Protein AF-A0A934ICY8-F1 (afdb_monomer)

Foldseek 3Di:
DDDDDPVPVVVVVVVVVVVVVVVVVVPPPDPVPQLVLLVVLLVQLAQEAEQEEEAAQAPAFHGDFLRVVLSVLVVCLSLQWSVNAPLRYAYHYQAWQVRCCQQQHDFQLGGHCVRVRPNQELAHEYEYEYADEKEWDCPVQVHLAPQSTWIWAAGRHAHLNPRVVTTHTPNSNQRSLQSCSCVRHVNYAYEYEALYAHQQADQQRHHRDPPDDRSQRPPDFNPQPVDPGRYKYKYFAGNRDGFHDDPVSRGTLLSVQQSVVSQPCLCVVQRDVPQFRKQVSSQRSSQPRSQVVCVVVVSDGGGMDIHHDDTDTPGGTPDDPQDDQQVVVVVVLVVLVVLLVPPDLLALVSLVVSLVVLVVCSSVCRSNCSVVSSVSSNSNSSSVVSNVLAVVQLCVLLVCLVVLVLVVLLVDPSQNDPVVLNCVCSVVSHCPDLSNVCSNPVPDCSVPDDDDDDLLVQCVVLLVVLLVVLANVSLVVSCVPVVVSCVVCVPSSVVSLLVSLVSQLVPDDPLDRDPRNPVRPCNVVSVVVVVVVVVVQVVLVVQCVVLVVDPALQSLLCSLVVPVPHPCNVVSVVVLSVQLVVLLVLLVVDDDPVSLVVSLVSLVRSCVRCVVVDDPVSNVVSVVSNVVSVDDDLVNQLVVLVVVPLVSLVCSCVVCVPRPCVVVSVVRNLQVVLVVQLVPQDLQNLVSLVVSLVPPVVHPVSVVVSVVSLVVNLVVLLVVLVVCLVPDLPSSLVSLVVSCVSPCVPPVVSVVSSVVSNVVSVLVVVLVVQLVVCPLPLVSLVVCLVPCCPSNVPSSVVSVVSNVVVDDDFLFAKKKKKKAFDDPFDDDPDPPGHRIDIWMWGADPQKIWIDTPNWIAIFGADRQFWTKTWQVRIPVGDPWTKIWTWGDDPQKIKTKIATPGNGIMIMIIHGD

Nearest PDB structures (foldseek):
  4wne-assembly1_A  TM=1.625E-01  e=5.421E-01  Homo sapiens
  6xt4-assembly1_A  TM=1.999E-01  e=1.328E+00  synthetic construct
  7ep7-assembly1_A  TM=1.530E-01  e=7.418E-01  Mus musculus
  8f5p-assembly1_B  TM=1.877E-01  e=5.573E+00  Leishmania tarentolae

Organism: NCBI:txid2796142

Sequence (912 aa):
MTRSCTGHLLRRAVLLLVALCLAVPALVAPAFAEGSAIREAIAAGDKRYALLVGVGAYTHTPPVKFVKENLDAVERAMRDVLFVPEAHIRRISDPDAVDLLAAFGFESGAPGDFGGLDITQPDAELFVYFVGHGSRDLRAAGTSSAAESEGFLLARNSRPNALSQTAYSYDTLIANLDAFQKARFPEGRVVLFLESCFSGETNDGQSLSNTMGPMIAPPVGLDPPESSHDVITFAAAGADTPAYWDEERGQGLFTDALVKGITGRADAATGNSDGTVTLDEMASWLSVSVPARARALSKGNQRPQATAITDSPLFALYKAPAPEPNILIEFEVQDFRDRTEEVDRHDMAALRTLHEELVRFMDECGDACRPYLAELVTMRDELANKRRRCEAATTMVGRLLERNAYDRIAAFDEICAPAEIVRACVGDGTADSPACRCLADSTGAACGLPPEADCSADLAKAREAALSSGSLEPIAAYEAAARACVEADPAAVAAARADVCAAGEAALSGGTIPPGLAECPFAADAAAKADAEVAMAEACRASYADARAVDDPAPLARFIAESPTCPQRAEATAQRDQRIADAMAAADAVASDAERQQVRTELTALRQAFGTQLSEAALARIDDTLDGLDRVPCAVAAREAQRRGTAGLEDFVASRPECPEVREARASLDAARCTRDFDRIDATDTAGLFNFIDTHSDCSSGVWSAKARLEQLATQCLHEAGRVEDSDPRDAISRYRQCDSTFGFELSWVGKEATSSIDRLQRLSFCRDSLASLGNDKAALERFVQRSSGQCPAEALIARQRLANLTPPSPDGNYLGTRGYTDRGRKSPNRSCLSRYEFNVTVRNGVITFYSDNRSWRGDVGADGSISLSRSGISPPPNHETWINARIQNGQADGTLYNAYCGGGYFRLTRQ

Solvent-accessible surface area (backbone atoms only — not comparable to full-atom values): 48820 Å² total; per-residue (Å²): 133,83,85,89,76,72,67,63,58,57,53,48,51,51,52,49,51,52,52,51,63,68,54,54,72,72,76,76,70,63,80,80,66,48,52,50,55,57,54,51,49,46,57,53,4,71,40,29,33,36,40,40,37,28,30,26,74,38,76,59,38,81,63,47,81,43,37,66,50,38,49,55,48,49,52,46,43,40,32,62,58,50,37,27,42,71,90,38,50,38,78,46,74,46,39,37,48,66,53,49,29,50,25,44,22,84,48,71,58,39,47,38,50,56,72,71,64,86,70,82,47,47,63,21,40,41,38,36,38,40,35,36,53,26,26,51,48,41,72,84,52,75,43,80,49,41,57,75,26,62,45,28,42,46,26,19,66,20,37,81,93,42,39,95,80,27,29,45,50,45,68,38,47,53,38,6,52,35,42,40,36,62,72,51,15,66,72,32,46,39,40,38,39,33,50,26,14,38,28,40,39,41,66,84,73,41,51,49,36,100,85,46,71,88,60,74,29,50,92,37,45,70,59,75,67,94,60,97,52,77,53,36,37,37,32,28,16,25,26,57,18,47,36,45,69,37,80,92,77,48,29,37,41,48,54,57,39,48,44,44,29,70,73,42,46,7,14,62,76,60,39,88,59,78,37,44,32,32,48,64,20,43,47,51,31,40,58,48,50,27,33,50,51,29,49,76,68,71,73,53,67,30,46,47,42,70,47,72,95,67,91,43,79,70,47,73,44,87,71,66,82,66,58,76,83,47,70,68,57,52,50,51,53,48,52,53,49,54,49,65,71,65,53,58,78,35,39,60,66,62,44,49,52,52,42,53,50,52,53,48,46,60,60,71,51,28,64,69,39,56,80,47,39,48,58,53,51,49,52,50,50,50,37,50,48,47,48,51,55,27,54,53,32,27,54,51,43,33,59,32,44,80,66,70,36,46,74,56,57,78,68,44,89,62,51,41,51,60,70,65,43,54,49,47,21,53,70,67,71,41,61,85,36,57,40,25,37,18,49,46,34,76,82,44,62,44,74,59,75,84,86,70,98,37,70,63,56,57,49,45,50,22,35,49,49,12,52,75,66,55,24,55,61,42,43,56,50,45,55,70,72,42,49,75,53,44,73,73,40,55,63,62,55,53,47,42,53,48,49,36,40,51,49,50,60,69,66,49,78,84,62,63,79,53,90,51,43,75,86,31,83,57,72,76,54,42,70,64,53,57,65,53,52,54,55,52,54,52,54,42,54,52,54,50,55,59,23,68,71,47,102,49,55,52,50,42,35,48,48,57,71,75,36,82,87,35,82,61,35,61,58,52,49,52,50,52,52,49,55,52,50,52,39,51,54,47,57,77,64,53,86,46,74,68,53,44,55,51,37,49,53,50,48,52,49,46,48,65,40,39,51,92,79,51,53,72,67,60,51,50,53,54,50,54,49,62,60,48,71,77,50,85,51,58,72,58,54,50,53,53,14,56,75,57,38,67,67,26,32,53,52,43,48,72,76,42,71,85,36,82,62,37,62,57,42,48,52,53,48,52,51,56,50,42,50,56,61,50,73,68,45,57,96,81,40,62,67,53,40,53,51,46,45,71,75,38,71,90,37,66,69,45,36,50,52,38,51,55,50,50,53,52,53,50,51,51,43,52,52,61,19,57,73,31,42,87,85,37,38,68,60,17,38,52,39,26,51,52,40,24,75,74,37,19,86,86,38,58,66,50,29,52,53,26,51,54,51,36,57,52,36,52,52,50,51,52,39,52,54,56,56,64,74,42,75,84,43,62,72,54,36,55,53,42,35,73,71,27,46,84,84,28,48,69,56,23,50,55,38,51,56,56,51,59,77,74,59,85,84,77,77,62,45,50,25,47,31,40,36,26,38,76,44,92,38,76,83,59,98,56,97,70,74,49,70,64,47,75,36,61,31,41,31,52,94,46,33,36,39,34,55,52,98,92,26,42,39,36,34,42,34,46,98,83,20,42,33,46,32,45,42,90,34,30,44,77,59,66,98,45,62,35,40,38,43,35,39,48,53,98,58,30,26,62,29,42,27,41,26,76,57,43,35,42,28,40,36,35,36,38,54,109

Structure (mmCIF, N/CA/C/O backbone):
data_AF-A0A934ICY8-F1
#
_entry.id   AF-A0A934ICY8-F1
#
loop_
_atom_site.group_PDB
_atom_site.id
_atom_site.type_symbol
_atom_site.label_atom_id
_atom_site.label_alt_id
_atom_site.label_comp_id
_atom_site.label_asym_id
_atom_site.label_entity_id
_atom_site.label_seq_id
_atom_site.pdbx_PDB_ins_code
_atom_site.Cartn_x
_atom_site.Cartn_y
_atom_site.Cartn_z
_atom_site.occupancy
_atom_site.B_iso_or_equiv
_atom_site.auth_seq_id
_atom_site.auth_comp_id
_atom_site.auth_asym_id
_atom_site.auth_atom_id
_atom_site.pdbx_PDB_model_num
ATOM 1 N N . MET A 1 1 ? -39.624 70.995 18.277 1.00 38.62 1 MET A N 1
ATOM 2 C CA . MET A 1 1 ? -38.316 70.469 17.837 1.00 38.62 1 MET A CA 1
ATOM 3 C C . MET A 1 1 ? -37.765 69.565 18.937 1.00 38.62 1 MET A C 1
ATOM 5 O O . MET A 1 1 ? -37.665 70.026 20.063 1.00 38.62 1 MET A O 1
ATOM 9 N N . THR A 1 2 ? -37.569 68.276 18.599 1.00 42.69 2 THR A N 1
ATOM 10 C CA . THR A 1 2 ? -36.607 67.283 19.162 1.00 42.69 2 THR A CA 1
ATOM 11 C C . THR A 1 2 ? -36.465 67.218 20.698 1.00 42.69 2 THR A C 1
ATOM 13 O O . THR A 1 2 ? -35.825 68.084 21.276 1.00 42.69 2 THR A O 1
ATOM 16 N N . ARG A 1 3 ? -37.033 66.296 21.498 1.00 42.59 3 ARG A N 1
ATOM 17 C CA . ARG A 1 3 ? -37.168 64.813 21.494 1.00 42.59 3 ARG A CA 1
ATOM 18 C C . ARG A 1 3 ? -35.880 63.998 21.248 1.00 42.59 3 ARG A C 1
ATOM 20 O O . ARG A 1 3 ? -35.373 63.975 20.138 1.00 42.59 3 ARG A O 1
ATOM 27 N N . SER A 1 4 ? -35.545 63.201 22.276 1.00 49.62 4 SER A N 1
ATOM 28 C CA . SER A 1 4 ? -34.838 61.903 22.256 1.00 49.62 4 SER A CA 1
ATOM 29 C C . SER A 1 4 ? -33.302 61.895 22.173 1.00 49.62 4 SER A C 1
ATOM 31 O O . SER A 1 4 ? -32.746 61.712 21.099 1.00 49.62 4 SER A O 1
ATOM 33 N N . CYS A 1 5 ? -32.618 61.959 23.326 1.00 45.91 5 CYS A N 1
ATOM 34 C CA . CYS A 1 5 ? -31.196 61.569 23.433 1.00 45.91 5 CYS A CA 1
ATOM 35 C C . CYS A 1 5 ? -30.887 60.532 24.530 1.00 45.91 5 CYS A C 1
ATOM 37 O O . CYS A 1 5 ? -29.820 59.930 24.500 1.00 45.91 5 CYS A O 1
ATOM 39 N N . THR A 1 6 ? -31.794 60.244 25.468 1.00 50.25 6 THR A N 1
ATOM 40 C CA . THR A 1 6 ? -31.496 59.336 26.597 1.00 50.25 6 THR A CA 1
ATOM 41 C C . THR A 1 6 ? -31.953 57.887 26.388 1.00 50.25 6 THR A C 1
ATOM 43 O O . THR A 1 6 ? -31.378 56.978 26.977 1.00 50.25 6 THR A O 1
ATOM 46 N N . GLY A 1 7 ? -32.910 57.626 25.489 1.00 45.28 7 GLY A N 1
ATOM 47 C CA . GLY A 1 7 ? -33.402 56.266 25.208 1.00 45.28 7 GLY A CA 1
ATOM 48 C C . GLY A 1 7 ? -32.513 55.424 24.280 1.00 45.28 7 GLY A C 1
ATOM 49 O O . GLY A 1 7 ? -32.589 54.197 24.302 1.00 45.28 7 GLY A O 1
ATOM 50 N N . HIS A 1 8 ? -31.652 56.055 23.472 1.00 50.22 8 HIS A N 1
ATOM 51 C CA . HIS A 1 8 ? -30.818 55.342 22.493 1.00 50.22 8 HIS A CA 1
ATOM 52 C C . HIS A 1 8 ? -29.536 54.748 23.083 1.00 50.22 8 HIS A C 1
ATOM 54 O O . HIS A 1 8 ? -29.068 53.729 22.578 1.00 50.22 8 HIS A O 1
ATOM 60 N N . LEU A 1 9 ? -28.995 55.329 24.157 1.00 51.69 9 LEU A N 1
ATOM 61 C CA . LEU A 1 9 ? -27.790 54.813 24.814 1.00 51.69 9 LEU A CA 1
ATOM 62 C C . LEU A 1 9 ? -28.098 53.580 25.674 1.00 51.69 9 LEU A C 1
ATOM 64 O O . LEU A 1 9 ? -27.374 52.594 25.584 1.00 51.69 9 LEU A O 1
ATOM 68 N N . LEU A 1 10 ? -29.227 53.570 26.397 1.00 51.78 10 LEU A N 1
ATOM 69 C CA . LEU A 1 10 ? -29.644 52.397 27.176 1.00 51.78 10 LEU A CA 1
ATOM 70 C C . LEU A 1 10 ? -30.044 51.215 26.279 1.00 51.78 10 LEU A C 1
ATOM 72 O O . LEU A 1 10 ? -29.654 50.084 26.545 1.00 51.78 10 LEU A O 1
ATOM 76 N N . ARG A 1 11 ? -30.759 51.464 25.169 1.00 52.56 11 ARG A N 1
ATOM 77 C CA . ARG A 1 11 ? -31.098 50.400 24.206 1.00 52.56 11 ARG A CA 1
ATOM 78 C C . ARG A 1 11 ? -29.872 49.835 23.497 1.00 52.56 11 ARG A C 1
ATOM 80 O O . ARG A 1 11 ? -29.843 48.637 23.258 1.00 52.56 11 ARG A O 1
ATOM 87 N N . ARG A 1 12 ? -28.865 50.659 23.179 1.00 53.66 12 ARG A N 1
ATOM 88 C CA . ARG A 1 12 ? -27.611 50.173 22.582 1.00 53.66 12 ARG A CA 1
ATOM 89 C C . ARG A 1 12 ? -26.762 49.386 23.574 1.00 53.66 12 ARG A C 1
ATOM 91 O O . ARG A 1 12 ? -26.210 48.378 23.168 1.00 53.66 12 ARG A O 1
ATOM 98 N N . ALA A 1 13 ? -26.718 49.781 24.847 1.00 56.25 13 ALA A N 1
ATOM 99 C CA . ALA A 1 13 ? -26.017 49.023 25.884 1.00 56.25 13 ALA A CA 1
ATOM 100 C C . ALA A 1 13 ? -26.684 47.665 26.160 1.00 56.25 13 ALA A C 1
ATOM 102 O O . ALA A 1 13 ? -25.990 46.660 26.242 1.00 56.25 13 ALA A O 1
ATOM 103 N N . VAL A 1 14 ? -28.021 47.612 26.212 1.00 62.66 14 VAL A N 1
ATOM 104 C CA . VAL A 1 14 ? -28.770 46.355 26.394 1.00 62.66 14 VAL A CA 1
ATOM 105 C C . VAL A 1 14 ? -28.688 45.463 25.150 1.00 62.66 14 VAL A C 1
ATOM 107 O O . VAL A 1 14 ? -28.516 44.262 25.293 1.00 62.66 14 VAL A O 1
ATOM 110 N N . LEU A 1 15 ? -28.727 46.018 23.932 1.00 51.34 15 LEU A N 1
ATOM 111 C CA . LEU A 1 15 ? -28.523 45.236 22.701 1.00 51.34 15 LEU A CA 1
ATOM 112 C C . LEU A 1 15 ? -27.081 44.731 22.550 1.00 51.34 15 LEU A C 1
ATOM 114 O O . LEU A 1 15 ? -26.899 43.631 22.048 1.00 51.34 15 LEU A O 1
ATOM 118 N N . LEU A 1 16 ? -26.073 45.484 23.008 1.00 51.31 16 LEU A N 1
ATOM 119 C CA . LEU A 1 16 ? -24.684 45.012 23.057 1.00 51.31 16 LEU A CA 1
ATOM 120 C C . LEU A 1 16 ? -24.485 43.938 24.127 1.00 51.31 16 LEU A C 1
ATOM 122 O O . LEU A 1 16 ? -23.812 42.964 23.838 1.00 51.31 16 LEU A O 1
ATOM 126 N N . LEU A 1 17 ? -25.101 44.057 25.307 1.00 51.12 17 LEU A N 1
ATOM 127 C CA . LEU A 1 17 ? -25.058 43.024 26.353 1.00 51.12 17 LEU A CA 1
ATOM 128 C C . LEU A 1 17 ? -25.814 41.751 25.952 1.00 51.12 17 LEU A C 1
ATOM 130 O O . LEU A 1 17 ? -25.319 40.661 26.196 1.00 51.12 17 LEU A O 1
ATOM 134 N N . VAL A 1 18 ? -26.961 41.867 25.275 1.00 54.06 18 VAL A N 1
ATOM 135 C CA . VAL A 1 18 ? -27.705 40.711 24.743 1.00 54.06 18 VAL A CA 1
ATOM 136 C C . VAL A 1 18 ? -26.972 40.078 23.555 1.00 54.06 18 VAL A C 1
ATOM 138 O O . VAL A 1 18 ? -26.934 38.858 23.462 1.00 54.06 18 VAL A O 1
ATOM 141 N N . ALA A 1 19 ? -26.320 40.863 22.689 1.00 51.03 19 ALA A N 1
ATOM 142 C CA . ALA A 1 19 ? -25.467 40.328 21.624 1.00 51.03 19 ALA A CA 1
ATOM 143 C C . ALA A 1 19 ? -24.170 39.694 22.163 1.00 51.03 19 ALA A C 1
ATOM 145 O O . ALA A 1 19 ? -23.712 38.706 21.600 1.00 51.03 19 ALA A O 1
ATOM 146 N N . LEU A 1 20 ? -23.610 40.201 23.271 1.00 45.12 20 LEU A N 1
ATOM 147 C CA . LEU A 1 20 ? -22.466 39.583 23.949 1.00 45.12 20 LEU A CA 1
ATOM 148 C C . LEU A 1 20 ? -22.885 38.289 24.666 1.00 45.12 20 LEU A C 1
ATOM 150 O O . LEU A 1 20 ? -22.199 37.286 24.543 1.00 45.12 20 LEU A O 1
ATOM 154 N N . CYS A 1 21 ? -24.044 38.261 25.333 1.00 46.66 21 CYS A N 1
ATOM 155 C CA . CYS A 1 21 ? -24.572 37.055 25.985 1.00 46.66 21 CYS A CA 1
ATOM 156 C C . CYS A 1 21 ? -25.079 35.987 25.001 1.00 46.66 21 CYS A C 1
ATOM 158 O O . CYS A 1 21 ? -25.092 34.816 25.360 1.00 46.66 21 CYS A O 1
ATOM 160 N N . LEU A 1 22 ? -25.457 36.353 23.769 1.00 43.06 22 LEU A N 1
ATOM 161 C CA . LEU A 1 22 ? -25.790 35.402 22.695 1.00 43.06 22 LEU A CA 1
ATOM 162 C C . LEU A 1 22 ? -24.564 34.943 21.885 1.00 43.06 22 LEU A C 1
ATOM 164 O O . LEU A 1 22 ? -24.664 33.958 21.161 1.00 43.06 22 LEU A O 1
ATOM 168 N N . ALA A 1 23 ? -23.416 35.617 22.014 1.00 38.25 23 ALA A N 1
ATOM 169 C CA . ALA A 1 23 ? -22.154 35.214 21.386 1.00 38.25 23 ALA A CA 1
ATOM 170 C C . ALA A 1 23 ? -21.269 34.338 22.297 1.00 38.25 23 ALA A C 1
ATOM 172 O O . ALA A 1 23 ? -20.353 33.681 21.811 1.00 38.25 23 ALA A O 1
ATOM 173 N N . VAL A 1 24 ? -21.541 34.294 23.606 1.00 40.00 24 VAL A N 1
ATOM 174 C CA . VAL A 1 24 ? -20.780 33.483 24.575 1.00 40.00 24 VAL A CA 1
ATOM 175 C C . VAL A 1 24 ? -21.120 31.975 24.570 1.00 40.00 24 VAL A C 1
ATOM 177 O O . VAL A 1 24 ? -20.202 31.201 24.835 1.00 40.00 24 VAL A O 1
ATOM 180 N N . PRO A 1 25 ? -22.317 31.475 24.179 1.00 41.16 25 PRO A N 1
ATOM 181 C CA . PRO A 1 25 ? -22.531 30.027 24.080 1.00 41.16 25 PRO A CA 1
ATOM 182 C C . PRO A 1 25 ? -21.801 29.383 22.889 1.00 41.16 25 PRO A C 1
ATOM 184 O O . PRO A 1 25 ? -21.705 28.164 22.829 1.00 41.16 25 PRO A O 1
ATOM 187 N N . ALA A 1 26 ? -21.267 30.172 21.949 1.00 37.59 26 ALA A N 1
ATOM 188 C CA . ALA A 1 26 ? -20.565 29.660 20.769 1.00 37.59 26 ALA A CA 1
ATOM 189 C C . ALA A 1 26 ? -19.061 29.400 20.998 1.00 37.59 26 ALA A C 1
ATOM 191 O O . ALA A 1 26 ? -18.393 28.884 20.111 1.00 37.59 26 ALA A O 1
ATOM 192 N N . LEU A 1 27 ? -18.519 29.754 22.170 1.00 37.69 27 LEU A N 1
ATOM 193 C CA . LEU A 1 27 ? -17.089 29.614 22.493 1.00 37.69 27 LEU A CA 1
ATOM 194 C C . LEU A 1 27 ? -16.804 28.588 23.605 1.00 37.69 27 LEU A C 1
ATOM 196 O O . LEU A 1 27 ? -15.655 28.438 24.006 1.00 37.69 27 LEU A O 1
ATOM 200 N N . VAL A 1 28 ? -17.824 27.860 24.079 1.00 38.56 28 VAL A N 1
ATOM 201 C CA . VAL A 1 28 ? -17.691 26.782 25.088 1.00 38.56 28 VAL A CA 1
ATOM 202 C C . VAL A 1 28 ? -18.173 25.424 24.543 1.00 38.56 28 VAL A C 1
ATOM 204 O O . VAL A 1 28 ? -18.399 24.483 25.292 1.00 38.56 28 VAL A O 1
ATOM 207 N N . ALA A 1 29 ? -18.287 25.280 23.222 1.00 37.34 29 ALA A N 1
ATOM 208 C CA . ALA A 1 29 ? -18.522 23.988 22.583 1.00 37.34 29 ALA A CA 1
ATOM 209 C C . ALA A 1 29 ? -17.369 23.636 21.628 1.00 37.34 29 ALA A C 1
ATOM 211 O O . ALA A 1 29 ? -17.471 23.894 20.431 1.00 37.34 29 ALA A O 1
ATOM 212 N N . PRO A 1 30 ? -16.272 23.056 22.148 1.00 37.38 30 PRO A N 1
ATOM 213 C CA . PRO A 1 30 ? -15.570 22.046 21.358 1.00 37.38 30 PRO A CA 1
ATOM 214 C C . PRO A 1 30 ? -15.477 20.678 22.055 1.00 37.38 30 PRO A C 1
ATOM 216 O O . PRO A 1 30 ? -15.416 19.669 21.374 1.00 37.38 30 PRO A O 1
ATOM 219 N N . ALA A 1 31 ? -15.589 20.582 23.384 1.00 37.59 31 ALA A N 1
ATOM 220 C CA . ALA A 1 31 ? -15.279 19.320 24.074 1.00 37.59 31 ALA A CA 1
ATOM 221 C C . ALA A 1 31 ? -16.357 18.216 23.955 1.00 37.59 31 ALA A C 1
ATOM 223 O O . ALA A 1 31 ? -16.038 17.038 24.063 1.00 37.59 31 ALA A O 1
ATOM 224 N N . PHE A 1 32 ? -17.629 18.562 23.716 1.00 33.75 32 PHE A N 1
ATOM 225 C CA . PHE A 1 32 ? -18.714 17.569 23.598 1.00 33.75 32 PHE A CA 1
ATOM 226 C C . PHE A 1 32 ? -18.999 17.116 22.155 1.00 33.75 32 PHE A C 1
ATOM 228 O O . PHE A 1 32 ? -19.770 16.180 21.965 1.00 33.75 32 PHE A O 1
ATOM 235 N N . ALA A 1 33 ? -18.406 17.768 21.147 1.00 36.12 33 ALA A N 1
ATOM 236 C CA . ALA A 1 33 ? -18.651 17.471 19.730 1.00 36.12 33 ALA A CA 1
ATOM 237 C C . ALA A 1 33 ? -17.657 16.457 19.131 1.00 36.12 33 ALA A C 1
ATOM 239 O O . ALA A 1 33 ? -17.919 15.895 18.076 1.00 36.12 33 ALA A O 1
ATOM 240 N N . GLU A 1 34 ? -16.521 16.208 19.784 1.00 45.19 34 GLU A N 1
ATOM 241 C CA . GLU A 1 34 ? -15.444 15.376 19.222 1.00 45.19 34 GLU A CA 1
ATOM 242 C C . GLU A 1 34 ? -15.638 13.878 19.539 1.00 45.19 34 GLU A C 1
ATOM 244 O O . GLU A 1 34 ? -15.454 13.026 18.672 1.00 45.19 34 GLU A O 1
ATOM 249 N N . GLY A 1 35 ? -16.183 13.533 20.714 1.00 44.06 35 GLY A N 1
ATOM 250 C CA . GLY A 1 35 ? -16.542 12.149 21.069 1.00 44.06 35 GLY A CA 1
ATOM 251 C C . GLY A 1 35 ? -17.702 11.534 20.259 1.00 44.06 35 GLY A C 1
ATOM 252 O O . GLY A 1 35 ? -18.007 10.352 20.428 1.00 44.06 35 GLY A O 1
ATOM 253 N N . SER A 1 36 ? -18.393 12.296 19.399 1.00 56.75 36 SER A N 1
ATOM 254 C CA . SER A 1 36 ? -19.397 11.753 18.466 1.00 56.75 36 SER A CA 1
ATOM 255 C C . SER A 1 36 ? -18.787 11.297 17.137 1.00 56.75 36 SER A C 1
ATOM 257 O O . SER A 1 36 ? -19.282 10.339 16.552 1.00 56.75 36 SER A O 1
ATOM 259 N N . ALA A 1 37 ? -17.681 11.901 16.693 1.00 63.66 37 ALA A N 1
ATOM 260 C CA . ALA A 1 37 ? -17.119 11.650 15.365 1.00 63.66 37 ALA A CA 1
ATOM 261 C C . ALA A 1 37 ? -16.435 10.270 15.244 1.00 63.66 37 ALA A C 1
ATOM 263 O O . ALA A 1 37 ? -16.554 9.616 14.209 1.00 63.66 37 ALA A O 1
ATOM 264 N N . ILE A 1 38 ? -15.781 9.777 16.308 1.00 65.75 38 ILE A N 1
ATOM 265 C CA . ILE A 1 38 ? -15.234 8.401 16.345 1.00 65.75 38 ILE A CA 1
ATOM 266 C C . ILE A 1 38 ? -16.354 7.376 16.320 1.00 65.75 38 ILE A C 1
ATOM 268 O O . ILE A 1 38 ? -16.305 6.435 15.535 1.00 65.75 38 ILE A O 1
ATOM 272 N N . ARG A 1 39 ? -17.376 7.562 17.161 1.00 70.06 39 ARG A N 1
ATOM 273 C CA . ARG A 1 39 ? -18.530 6.661 17.199 1.00 70.06 39 ARG A CA 1
ATOM 274 C C . ARG A 1 39 ? -19.221 6.581 15.848 1.00 70.06 39 ARG A C 1
ATOM 276 O O . ARG A 1 39 ? -19.562 5.487 15.424 1.00 70.06 39 ARG A O 1
ATOM 283 N N . GLU A 1 40 ? -19.373 7.703 15.153 1.00 74.75 40 GLU A N 1
ATOM 284 C CA . GLU A 1 40 ? -19.910 7.732 13.792 1.00 74.75 40 GLU A CA 1
ATOM 285 C C . GLU A 1 40 ? -18.998 7.014 12.787 1.00 74.75 40 GLU A C 1
ATOM 287 O O . GLU A 1 40 ? -19.497 6.254 11.960 1.00 74.75 40 GLU A O 1
ATOM 292 N N . ALA A 1 41 ? -17.675 7.184 12.875 1.00 75.00 41 ALA A N 1
ATOM 293 C CA . ALA A 1 41 ? -16.722 6.504 11.995 1.00 75.00 41 ALA A CA 1
ATOM 294 C C . ALA A 1 41 ? -16.698 4.980 12.207 1.00 75.00 41 ALA A C 1
ATOM 296 O O . ALA A 1 41 ? -16.718 4.226 11.233 1.00 75.00 41 ALA A O 1
ATOM 297 N N . ILE A 1 42 ? -16.708 4.529 13.465 1.00 78.19 42 ILE A N 1
ATOM 298 C CA . ILE A 1 42 ? -16.805 3.111 13.827 1.00 78.19 42 ILE A CA 1
ATOM 299 C C . ILE A 1 42 ? -18.164 2.550 13.406 1.00 78.19 42 ILE A C 1
ATOM 301 O O . ILE A 1 42 ? -18.217 1.511 12.761 1.00 78.19 42 ILE A O 1
ATOM 305 N N . ALA A 1 43 ? -19.261 3.242 13.723 1.00 83.62 43 ALA A N 1
ATOM 306 C CA . ALA A 1 43 ? -20.602 2.798 13.357 1.00 83.62 43 ALA A CA 1
ATOM 307 C C . ALA A 1 43 ? -20.777 2.720 11.836 1.00 83.62 43 ALA A C 1
ATOM 309 O O . ALA A 1 43 ? -21.474 1.831 11.357 1.00 83.62 43 ALA A O 1
ATOM 310 N N . ALA A 1 44 ? -20.139 3.615 11.073 1.00 84.94 44 ALA A N 1
ATOM 311 C CA . ALA A 1 44 ? -20.063 3.514 9.620 1.00 84.94 44 ALA A CA 1
ATOM 312 C C . ALA A 1 44 ? -19.244 2.287 9.189 1.00 84.94 44 ALA A C 1
ATOM 314 O O . ALA A 1 44 ? -19.688 1.548 8.316 1.00 84.94 44 ALA A O 1
ATOM 315 N N . GLY A 1 45 ? -18.095 2.040 9.827 1.00 88.56 45 GLY A N 1
ATOM 316 C CA . GLY A 1 45 ? -17.282 0.833 9.651 1.00 88.56 45 GLY A CA 1
ATOM 317 C C . GLY A 1 45 ? -18.064 -0.464 9.863 1.00 88.56 45 GLY A C 1
ATOM 318 O O . GLY A 1 45 ? -18.024 -1.354 9.015 1.00 88.56 45 GLY A O 1
ATOM 319 N N . ASP A 1 46 ? -18.875 -0.532 10.919 1.00 89.06 46 ASP A N 1
ATOM 320 C CA . ASP A 1 46 ? -19.689 -1.700 11.273 1.00 89.06 46 ASP A CA 1
ATOM 321 C C . ASP A 1 46 ? -20.732 -2.064 10.195 1.00 89.06 46 ASP A C 1
ATOM 323 O O . ASP A 1 46 ? -21.224 -3.192 10.179 1.00 89.06 46 ASP A O 1
ATOM 327 N N . LYS A 1 47 ? -21.067 -1.152 9.268 1.00 91.75 47 LYS A N 1
ATOM 328 C CA . LYS A 1 47 ? -21.966 -1.422 8.124 1.00 91.75 47 LYS A CA 1
ATOM 329 C C . LYS A 1 47 ? -21.235 -1.828 6.847 1.00 91.75 47 LYS A C 1
ATOM 331 O O . LYS A 1 47 ? -21.876 -2.133 5.839 1.00 91.75 47 LYS A O 1
ATOM 336 N N . ARG A 1 48 ? -19.905 -1.797 6.858 1.00 94.06 48 ARG A N 1
ATOM 337 C CA . ARG A 1 48 ? -19.069 -2.085 5.695 1.00 94.06 48 ARG A CA 1
ATOM 338 C C . ARG A 1 48 ? -18.641 -3.542 5.691 1.00 94.06 48 ARG A C 1
ATOM 340 O O . ARG A 1 48 ? -18.380 -4.140 6.734 1.00 94.06 48 ARG A O 1
ATOM 347 N N . TYR A 1 49 ? -18.535 -4.086 4.489 1.00 96.44 49 TYR A N 1
ATOM 348 C CA . TYR A 1 49 ? -18.102 -5.448 4.212 1.00 96.44 49 TYR A CA 1
ATOM 349 C C . TYR A 1 49 ? -17.102 -5.436 3.064 1.00 96.44 49 TYR A C 1
ATOM 351 O O . TYR A 1 49 ? -17.206 -4.606 2.163 1.00 96.44 49 TYR A O 1
ATOM 359 N N . ALA A 1 50 ? -16.144 -6.362 3.075 1.00 97.75 50 ALA A N 1
ATOM 360 C CA . ALA A 1 50 ? -15.153 -6.470 2.013 1.00 97.75 50 ALA A CA 1
ATOM 361 C C . ALA A 1 50 ? -14.991 -7.914 1.524 1.00 97.75 50 ALA A C 1
ATOM 363 O O . ALA A 1 50 ? -14.719 -8.818 2.311 1.00 97.75 50 ALA A O 1
ATOM 364 N N . LEU A 1 51 ? -15.098 -8.126 0.213 1.00 98.25 51 LEU A N 1
ATOM 365 C CA . LEU A 1 51 ? -14.745 -9.375 -0.458 1.00 98.25 51 LEU A CA 1
ATOM 366 C C . LEU A 1 51 ? -13.490 -9.153 -1.306 1.00 98.25 51 LEU A C 1
ATOM 368 O O . LEU A 1 51 ? -13.527 -8.465 -2.325 1.00 98.25 51 LEU A O 1
ATOM 372 N N . LEU A 1 52 ? -12.375 -9.738 -0.881 1.00 98.44 52 LEU A N 1
ATOM 373 C CA . LEU A 1 52 ? -11.064 -9.590 -1.504 1.00 98.44 52 LEU A CA 1
ATOM 374 C C . LEU A 1 52 ? -10.694 -10.888 -2.230 1.00 98.44 52 LEU A C 1
ATOM 376 O O . LEU A 1 52 ? -10.466 -11.925 -1.606 1.00 98.44 52 LEU A O 1
ATOM 380 N N . VAL A 1 53 ? -10.620 -10.844 -3.553 1.00 98.31 53 VAL A N 1
ATOM 381 C CA . VAL A 1 53 ? -10.328 -11.998 -4.406 1.00 98.31 53 VAL A CA 1
ATOM 382 C C . VAL A 1 53 ? -9.004 -11.772 -5.117 1.00 98.31 53 VAL A C 1
ATOM 384 O O . VAL A 1 53 ? -8.828 -10.775 -5.813 1.00 98.31 53 VAL A O 1
ATOM 387 N N . GLY A 1 54 ? -8.061 -12.699 -4.966 1.00 97.56 54 GLY A N 1
ATOM 388 C CA . GLY A 1 54 ? -6.789 -12.628 -5.678 1.00 97.56 54 GLY A CA 1
ATOM 389 C C . GLY A 1 54 ? -6.431 -13.935 -6.351 1.00 97.56 54 GLY A C 1
ATOM 390 O O . GLY A 1 54 ? -6.458 -14.988 -5.721 1.00 97.56 54 GLY A O 1
ATOM 391 N N . VAL A 1 55 ? -6.054 -13.857 -7.624 1.00 96.88 55 VAL A N 1
ATOM 392 C CA . VAL A 1 55 ? -5.642 -15.008 -8.429 1.00 96.88 55 VAL A CA 1
ATOM 393 C C . VAL A 1 55 ? -4.248 -14.730 -8.992 1.00 96.88 55 VAL A C 1
ATOM 395 O O . VAL A 1 55 ? -4.076 -13.873 -9.862 1.00 96.88 55 VAL A O 1
ATOM 398 N N . GLY A 1 56 ? -3.244 -15.452 -8.496 1.00 93.31 56 GLY A N 1
ATOM 399 C CA . GLY A 1 56 ? -1.838 -15.327 -8.886 1.00 93.31 56 GLY A CA 1
ATOM 400 C C . GLY A 1 56 ? -1.215 -16.612 -9.428 1.00 93.31 56 GLY A C 1
ATOM 401 O O . GLY A 1 56 ? -0.395 -16.548 -10.345 1.00 93.31 56 GLY A O 1
ATOM 402 N N . ALA A 1 57 ? -1.613 -17.780 -8.920 1.00 93.25 57 ALA A N 1
ATOM 403 C CA . ALA A 1 57 ? -1.005 -19.077 -9.224 1.00 93.25 57 ALA A CA 1
ATOM 404 C C . ALA A 1 57 ? -1.722 -19.839 -10.357 1.00 93.25 57 ALA A C 1
ATOM 406 O O . ALA A 1 57 ? -2.181 -20.974 -10.176 1.00 93.25 57 ALA A O 1
ATOM 407 N N . TYR A 1 58 ? -1.810 -19.220 -11.536 1.00 92.25 58 TYR A N 1
ATOM 408 C CA . TYR A 1 58 ? -2.479 -19.790 -12.709 1.00 92.25 58 TYR A CA 1
ATOM 409 C C . TYR A 1 58 ? -1.820 -21.074 -13.226 1.00 92.25 58 TYR A C 1
ATOM 411 O O . TYR A 1 58 ? -0.600 -21.223 -13.244 1.00 92.25 58 TYR A O 1
ATOM 419 N N . THR A 1 59 ? -2.649 -21.995 -13.716 1.00 92.25 59 THR A N 1
ATOM 420 C CA . THR A 1 59 ? -2.208 -23.288 -14.275 1.00 92.25 59 THR A CA 1
ATOM 421 C C . THR A 1 59 ? -1.990 -23.263 -15.790 1.00 92.25 59 THR A C 1
ATOM 423 O O . THR A 1 59 ? -1.302 -24.129 -16.334 1.00 92.25 59 THR A O 1
ATOM 426 N N . HIS A 1 60 ? -2.576 -22.286 -16.487 1.00 87.50 60 HIS A N 1
ATOM 427 C CA . HIS A 1 60 ? -2.591 -22.214 -17.953 1.00 87.50 60 HIS A CA 1
ATOM 428 C C . HIS A 1 60 ? -2.174 -20.843 -18.515 1.00 87.50 60 HIS A C 1
ATOM 430 O O . HIS A 1 60 ? -2.168 -20.666 -19.733 1.00 87.50 60 HIS A O 1
ATOM 436 N N . THR A 1 61 ? -1.796 -19.898 -17.652 1.00 82.75 61 THR A N 1
ATOM 437 C CA . THR A 1 61 ? -1.279 -18.564 -18.001 1.00 82.75 61 THR A CA 1
ATOM 438 C C . THR A 1 61 ? -0.084 -18.218 -17.112 1.00 82.75 61 THR A C 1
ATOM 440 O O . THR A 1 61 ? 0.102 -18.859 -16.075 1.00 82.75 61 THR A O 1
ATOM 443 N N . PRO A 1 62 ? 0.742 -17.220 -17.475 1.00 84.69 62 PRO A N 1
ATOM 444 C CA . PRO A 1 62 ? 1.796 -16.733 -16.591 1.00 84.69 62 PRO A CA 1
ATOM 445 C C . PRO A 1 62 ? 1.241 -16.279 -15.228 1.00 84.69 62 PRO A C 1
ATOM 447 O O . PRO A 1 62 ? 0.138 -15.724 -15.186 1.00 84.69 62 PRO A O 1
ATOM 450 N N . PRO A 1 63 ? 1.976 -16.485 -14.121 1.00 86.44 63 PRO A N 1
ATOM 451 C CA . PRO A 1 63 ? 1.538 -16.056 -12.798 1.00 86.44 63 PRO A CA 1
ATOM 452 C C . PRO A 1 63 ? 1.507 -14.527 -12.675 1.00 86.44 63 PRO A C 1
ATOM 454 O O . PRO A 1 63 ? 2.294 -13.830 -13.318 1.00 86.44 63 PRO A O 1
ATOM 457 N N . VAL A 1 64 ? 0.628 -14.011 -11.815 1.00 85.62 64 VAL A N 1
ATOM 458 C CA . VAL A 1 64 ? 0.574 -12.578 -11.480 1.00 85.62 64 VAL A CA 1
ATOM 459 C C . VAL A 1 64 ? 1.430 -12.320 -10.243 1.00 85.62 64 VAL A C 1
A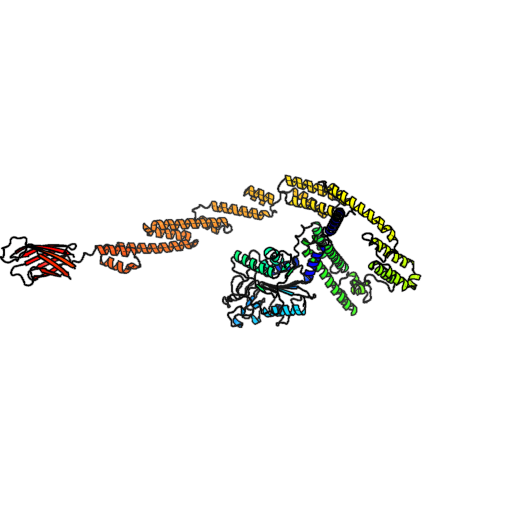TOM 461 O O . VAL A 1 64 ? 1.266 -12.977 -9.214 1.00 85.62 64 VAL A O 1
ATOM 464 N N . LYS A 1 65 ? 2.371 -11.375 -10.347 1.00 86.12 65 LYS A N 1
ATOM 465 C CA . LYS A 1 65 ? 3.215 -10.948 -9.223 1.00 86.12 65 LYS A CA 1
ATOM 466 C C . LYS A 1 65 ? 2.407 -10.086 -8.250 1.00 86.12 65 LYS A C 1
ATOM 468 O O . LYS A 1 65 ? 1.455 -9.423 -8.642 1.00 86.12 65 LYS A O 1
ATOM 473 N N . PHE A 1 66 ? 2.836 -10.057 -6.994 1.00 91.88 66 PHE A N 1
ATOM 474 C CA . PHE A 1 66 ? 2.333 -9.150 -5.960 1.00 91.88 66 PHE A CA 1
ATOM 475 C C . PHE A 1 66 ? 0.859 -9.315 -5.557 1.00 91.88 66 PHE A C 1
ATOM 477 O O . PHE A 1 66 ? 0.311 -8.456 -4.875 1.00 91.88 66 PHE A O 1
ATOM 484 N N . VAL A 1 67 ? 0.171 -10.390 -5.964 1.00 94.12 67 VAL A N 1
ATOM 485 C CA . VAL A 1 67 ? -1.249 -10.608 -5.616 1.00 94.12 67 VAL A CA 1
ATOM 486 C C . VAL A 1 67 ? -1.468 -10.562 -4.105 1.00 94.12 67 VAL A C 1
ATOM 488 O O . VAL A 1 67 ? -2.396 -9.908 -3.636 1.00 94.12 67 VAL A O 1
ATOM 491 N N . LYS A 1 68 ? -0.588 -11.214 -3.338 1.00 95.50 68 LYS A N 1
ATOM 492 C CA . LYS A 1 68 ? -0.667 -11.217 -1.878 1.00 95.50 68 LYS A CA 1
ATOM 493 C C . LYS A 1 68 ? -0.489 -9.806 -1.319 1.00 95.50 68 LYS A C 1
ATOM 495 O O . LYS A 1 68 ? -1.292 -9.386 -0.502 1.00 95.50 68 LYS A O 1
ATOM 500 N N . GLU A 1 69 ? 0.526 -9.087 -1.775 1.00 94.69 69 GLU A N 1
ATOM 501 C CA . GLU A 1 69 ? 0.888 -7.746 -1.322 1.00 94.69 69 GLU A CA 1
ATOM 502 C C . GLU A 1 69 ? -0.216 -6.725 -1.626 1.00 94.69 69 GLU A C 1
ATOM 504 O O . GLU A 1 69 ? -0.530 -5.887 -0.784 1.00 94.69 69 GLU A O 1
ATOM 509 N N . ASN A 1 70 ? -0.851 -6.834 -2.796 1.00 95.44 70 ASN A N 1
ATOM 510 C CA . ASN A 1 70 ? -2.007 -6.022 -3.164 1.00 95.44 70 ASN A CA 1
ATOM 511 C C . ASN A 1 70 ? -3.212 -6.305 -2.256 1.00 95.44 70 ASN A C 1
ATOM 513 O O . ASN A 1 70 ? -3.801 -5.367 -1.721 1.00 95.44 70 ASN A O 1
ATOM 517 N N . LEU A 1 71 ? -3.544 -7.586 -2.035 1.00 97.19 71 LEU A N 1
ATOM 518 C CA . LEU A 1 71 ? -4.601 -7.975 -1.096 1.00 97.19 71 LEU A CA 1
ATOM 519 C C . LEU A 1 71 ? -4.308 -7.442 0.312 1.00 97.19 71 LEU A C 1
ATOM 521 O O . LEU A 1 71 ? -5.171 -6.807 0.902 1.00 97.19 71 LEU A O 1
ATOM 525 N N . ASP A 1 72 ? -3.083 -7.615 0.816 1.00 95.94 72 ASP A N 1
ATOM 526 C CA . ASP A 1 72 ? -2.673 -7.149 2.146 1.00 95.94 72 ASP A CA 1
ATOM 527 C C . ASP A 1 72 ? -2.730 -5.614 2.270 1.00 95.94 72 ASP A C 1
ATOM 529 O O . ASP A 1 72 ? -2.968 -5.079 3.352 1.00 95.94 72 ASP A O 1
ATOM 533 N N . ALA A 1 73 ? -2.468 -4.873 1.190 1.00 93.88 73 ALA A N 1
ATOM 534 C CA . ALA A 1 73 ? -2.549 -3.414 1.184 1.00 93.88 73 ALA A CA 1
ATOM 535 C C . ALA A 1 73 ? -4.003 -2.920 1.225 1.00 93.88 73 ALA A C 1
ATOM 537 O O . ALA A 1 73 ? -4.315 -2.015 2.000 1.00 93.88 73 ALA A O 1
ATOM 538 N N . VAL A 1 74 ? -4.893 -3.532 0.438 1.00 96.25 74 VAL A N 1
ATOM 539 C CA . VAL A 1 74 ? -6.324 -3.193 0.433 1.00 96.25 74 VAL A CA 1
ATOM 540 C C . VAL A 1 74 ? -6.993 -3.631 1.729 1.00 96.25 74 VAL A C 1
ATOM 542 O O . VAL A 1 74 ? -7.724 -2.846 2.317 1.00 96.25 74 VAL A O 1
ATOM 545 N N . GLU A 1 75 ? -6.701 -4.833 2.221 1.00 95.88 75 GLU A N 1
ATOM 546 C CA . GLU A 1 75 ? -7.218 -5.352 3.491 1.00 95.88 75 GLU A CA 1
ATOM 547 C C . GLU A 1 75 ? -6.873 -4.421 4.661 1.00 95.88 75 GLU A C 1
ATOM 549 O O . GLU A 1 75 ? -7.752 -4.048 5.437 1.00 95.88 75 GLU A O 1
ATOM 554 N N . ARG A 1 76 ? -5.618 -3.953 4.725 1.00 89.94 76 ARG A N 1
ATOM 555 C CA . ARG A 1 76 ? -5.195 -2.929 5.692 1.00 89.94 76 ARG A CA 1
ATOM 556 C C . ARG A 1 76 ? -5.945 -1.617 5.514 1.00 89.94 76 ARG A C 1
ATOM 558 O O . ARG A 1 76 ? -6.393 -1.056 6.497 1.00 89.94 76 ARG A O 1
ATOM 565 N N . ALA A 1 77 ? -6.126 -1.126 4.289 1.00 90.56 77 ALA A N 1
ATOM 566 C CA . ALA A 1 77 ? -6.876 0.111 4.071 1.00 90.56 77 ALA A CA 1
ATOM 567 C C . ALA A 1 77 ? -8.348 -0.014 4.515 1.00 90.56 77 ALA A C 1
ATOM 569 O O . ALA A 1 77 ? -8.879 0.896 5.148 1.00 90.56 77 ALA A O 1
ATOM 570 N N . MET A 1 78 ? -8.992 -1.151 4.234 1.00 92.81 78 MET A N 1
ATOM 571 C CA . MET A 1 78 ? -10.365 -1.430 4.666 1.00 92.81 78 MET A CA 1
ATOM 572 C C . MET A 1 78 ? -10.467 -1.447 6.195 1.00 92.81 78 MET A C 1
ATOM 574 O O . MET A 1 78 ? -11.318 -0.765 6.761 1.00 92.81 78 MET A O 1
ATOM 578 N N . ARG A 1 79 ? -9.571 -2.163 6.876 1.00 89.38 79 ARG A N 1
ATOM 579 C CA . ARG A 1 79 ? -9.592 -2.272 8.339 1.00 89.38 79 ARG A CA 1
ATOM 580 C C . ARG A 1 79 ? -9.143 -0.985 9.037 1.00 89.38 79 ARG A C 1
ATOM 582 O O . ARG A 1 79 ? -9.828 -0.496 9.924 1.00 89.38 79 ARG A O 1
ATOM 589 N N . ASP A 1 80 ? -8.013 -0.420 8.629 1.00 83.88 80 ASP A N 1
ATOM 590 C CA . ASP A 1 80 ? -7.319 0.622 9.394 1.00 83.88 80 ASP A CA 1
ATOM 591 C C . ASP A 1 80 ? -7.833 2.036 9.072 1.00 83.88 80 ASP A C 1
ATOM 593 O O . ASP A 1 80 ? -7.683 2.944 9.886 1.00 83.88 80 ASP A O 1
ATOM 597 N N . VAL A 1 81 ? -8.428 2.242 7.888 1.00 84.50 81 VAL A N 1
ATOM 598 C CA . VAL A 1 81 ? -8.925 3.561 7.444 1.00 84.50 81 VAL A CA 1
ATOM 599 C C . VAL A 1 81 ? -10.444 3.601 7.375 1.00 84.50 81 VAL A C 1
ATOM 601 O O . VAL A 1 81 ? -11.053 4.589 7.779 1.00 84.50 81 VAL A O 1
ATOM 604 N N . LEU A 1 82 ? -11.063 2.543 6.846 1.00 88.31 82 LEU A N 1
ATOM 605 C CA . LEU A 1 82 ? -12.519 2.457 6.724 1.00 88.31 82 LEU A CA 1
ATOM 606 C C . LEU A 1 82 ? -13.176 1.722 7.898 1.00 88.31 82 LEU A C 1
ATOM 608 O O . LEU A 1 82 ? -14.402 1.605 7.900 1.00 88.31 82 LEU A O 1
ATOM 612 N N . PHE A 1 83 ? -12.392 1.267 8.882 1.00 87.81 83 PHE A N 1
ATOM 613 C CA . PHE A 1 83 ? -12.860 0.579 10.090 1.00 87.81 83 PHE A CA 1
ATOM 614 C C . PHE A 1 83 ? -13.772 -0.617 9.792 1.00 87.81 83 PHE A C 1
ATOM 616 O O . PHE A 1 83 ? -14.692 -0.896 10.553 1.00 87.81 83 PHE A O 1
ATOM 623 N N . VAL A 1 84 ? -13.539 -1.310 8.670 1.00 91.31 84 VAL A N 1
ATOM 624 C CA . VAL A 1 84 ? -14.276 -2.531 8.320 1.00 91.31 84 VAL A CA 1
ATOM 625 C C . VAL A 1 84 ? -13.913 -3.620 9.337 1.00 91.31 84 VAL A C 1
ATOM 627 O O . VAL A 1 84 ? -12.731 -3.975 9.414 1.00 91.31 84 VAL A O 1
ATOM 630 N N . PRO A 1 85 ? -14.885 -4.182 10.083 1.00 89.56 85 PRO A N 1
ATOM 631 C CA . PRO A 1 85 ? -14.627 -5.256 11.032 1.00 89.56 85 PRO A CA 1
ATOM 632 C C . PRO A 1 85 ? -13.963 -6.451 10.358 1.00 89.56 85 PRO A C 1
ATOM 634 O O . PRO A 1 85 ? -14.378 -6.860 9.273 1.00 89.56 85 PRO A O 1
ATOM 637 N N . GLU A 1 86 ? -12.997 -7.094 11.015 1.00 86.31 86 GLU A N 1
ATOM 638 C CA . GLU A 1 86 ? -12.311 -8.265 10.439 1.00 86.31 86 GLU A CA 1
ATOM 639 C C . GLU A 1 86 ? -13.308 -9.384 10.088 1.00 86.31 86 GLU A C 1
ATOM 641 O O . GLU A 1 86 ? -13.220 -10.032 9.044 1.00 86.31 86 GLU A O 1
ATOM 646 N N . ALA A 1 87 ? -14.348 -9.549 10.911 1.00 86.38 87 ALA A N 1
ATOM 647 C CA . ALA A 1 87 ? -15.426 -10.502 10.663 1.00 86.38 87 ALA A CA 1
ATOM 648 C C . ALA A 1 87 ? -16.206 -10.227 9.361 1.00 86.38 87 ALA A C 1
ATOM 650 O O . ALA A 1 87 ? -16.818 -11.158 8.829 1.00 86.38 87 ALA A O 1
ATOM 651 N N . HIS A 1 88 ? -16.175 -8.992 8.854 1.00 94.56 88 HIS A N 1
ATOM 652 C CA . HIS A 1 88 ? -16.832 -8.538 7.626 1.00 94.56 88 HIS A CA 1
ATOM 653 C C . HIS A 1 88 ? -15.901 -8.556 6.404 1.00 94.56 88 HIS A C 1
ATOM 655 O O . HIS A 1 88 ? -16.337 -8.231 5.298 1.00 94.56 88 HIS A O 1
ATOM 661 N N . ILE A 1 89 ? -14.640 -8.961 6.577 1.00 95.75 89 ILE A N 1
ATOM 662 C CA . ILE A 1 89 ? -13.683 -9.142 5.489 1.00 95.75 89 ILE A CA 1
ATOM 663 C C . ILE A 1 89 ? -13.609 -10.634 5.137 1.00 95.75 89 ILE A C 1
ATOM 665 O O . ILE A 1 89 ? -13.433 -11.508 5.991 1.00 95.75 89 ILE A O 1
ATOM 669 N N . ARG A 1 90 ? -13.764 -10.957 3.853 1.00 96.94 90 ARG A N 1
ATOM 670 C CA . ARG A 1 90 ? -13.564 -12.305 3.309 1.00 96.94 90 ARG A CA 1
ATOM 671 C C . ARG A 1 90 ? -12.512 -12.262 2.225 1.00 96.94 90 ARG A C 1
ATOM 673 O O . ARG A 1 90 ? -12.573 -11.432 1.325 1.00 96.94 90 ARG A O 1
ATOM 680 N N . ARG A 1 91 ? -11.557 -13.186 2.309 1.00 96.88 91 ARG A N 1
ATOM 681 C CA . ARG A 1 91 ? -10.451 -13.307 1.363 1.00 96.88 91 ARG A CA 1
ATOM 682 C C . ARG A 1 91 ? -10.505 -14.651 0.654 1.00 96.88 91 ARG A C 1
ATOM 684 O O . ARG A 1 91 ? -10.509 -15.691 1.306 1.00 96.88 91 ARG A O 1
ATOM 691 N N . ILE A 1 92 ? -10.486 -14.628 -0.675 1.00 97.25 92 ILE A N 1
ATOM 692 C CA . ILE A 1 92 ? -10.450 -15.821 -1.526 1.00 97.25 92 ILE A CA 1
ATOM 693 C C . ILE A 1 92 ? -9.149 -15.782 -2.332 1.00 97.25 92 ILE A C 1
ATOM 695 O O . ILE A 1 92 ? -8.913 -14.851 -3.102 1.00 97.25 92 ILE A O 1
ATOM 699 N N . SER A 1 93 ? -8.276 -16.771 -2.122 1.00 96.38 93 SER A N 1
ATOM 700 C CA . SER A 1 93 ? -6.944 -16.827 -2.745 1.00 96.38 93 SER A CA 1
ATOM 701 C C . SER A 1 93 ? -6.851 -17.977 -3.741 1.00 96.38 93 SER A C 1
ATOM 703 O O . SER A 1 93 ? -7.168 -19.113 -3.403 1.00 96.38 93 SER A O 1
ATOM 705 N N . ASP A 1 94 ? -6.395 -17.666 -4.952 1.00 96.69 94 ASP A N 1
ATOM 706 C CA . ASP A 1 94 ? -6.280 -18.575 -6.094 1.00 96.69 94 ASP A CA 1
ATOM 707 C C . ASP A 1 94 ? -7.532 -19.440 -6.371 1.00 96.69 94 ASP A C 1
ATOM 709 O O . ASP A 1 94 ? -7.378 -20.645 -6.610 1.00 96.69 94 ASP A O 1
ATOM 713 N N . PRO A 1 95 ? -8.758 -18.864 -6.373 1.00 97.00 95 PRO A N 1
ATOM 714 C CA . PRO A 1 95 ? -9.971 -19.612 -6.690 1.00 97.00 95 PRO A CA 1
ATOM 715 C C . PRO A 1 95 ? -9.906 -20.222 -8.088 1.00 97.00 95 PRO A C 1
ATOM 717 O O . PRO A 1 95 ? -9.442 -19.592 -9.049 1.00 97.00 95 PRO A O 1
ATOM 720 N N . ASP A 1 96 ? -10.399 -21.447 -8.214 1.00 96.19 96 ASP A N 1
ATOM 721 C CA . ASP A 1 96 ? -10.707 -22.030 -9.509 1.00 96.19 96 ASP A CA 1
ATOM 722 C C . ASP A 1 96 ? -12.068 -21.528 -10.040 1.00 96.19 96 ASP A C 1
ATOM 724 O O . ASP A 1 96 ? -12.756 -20.724 -9.409 1.00 96.19 96 ASP A O 1
ATOM 728 N N . ALA A 1 97 ? -12.436 -21.919 -11.261 1.00 93.50 97 ALA A N 1
ATOM 729 C CA . ALA A 1 97 ? -13.673 -21.448 -11.879 1.00 93.50 97 ALA A CA 1
ATOM 730 C C . ALA A 1 97 ? -14.929 -21.838 -11.078 1.00 93.50 97 ALA A C 1
ATOM 732 O O . ALA A 1 97 ? -15.895 -21.081 -11.070 1.00 93.50 97 ALA A O 1
ATOM 733 N N . VAL A 1 98 ? -14.925 -22.989 -10.398 1.00 94.38 98 VAL A N 1
ATOM 734 C CA . VAL A 1 98 ? -16.045 -23.437 -9.560 1.00 94.38 98 VAL A CA 1
ATOM 735 C C . VAL A 1 98 ? -16.119 -22.599 -8.290 1.00 94.38 98 VAL A C 1
ATOM 737 O O . VAL A 1 98 ? -17.216 -22.209 -7.901 1.00 94.38 98 VAL A O 1
ATOM 740 N N . ASP A 1 99 ? -14.976 -22.264 -7.691 1.00 95.81 99 ASP A N 1
ATOM 741 C CA . ASP A 1 99 ? -14.919 -21.377 -6.527 1.00 95.81 99 ASP A CA 1
ATOM 742 C C . ASP A 1 99 ? -15.485 -19.982 -6.853 1.00 95.81 99 ASP A C 1
ATOM 744 O O . ASP A 1 99 ? -16.286 -19.443 -6.088 1.00 95.81 99 ASP A O 1
ATOM 748 N N . LEU A 1 100 ? -15.131 -19.407 -8.014 1.00 95.75 100 LEU A N 1
ATOM 749 C CA . LEU A 1 100 ? -15.693 -18.122 -8.462 1.00 95.75 100 LEU A CA 1
ATOM 750 C C . LEU A 1 100 ? -17.204 -18.204 -8.714 1.00 95.75 100 LEU A C 1
ATOM 752 O O . LEU A 1 100 ? -17.927 -17.282 -8.343 1.00 95.75 100 LEU A O 1
ATOM 756 N N . LEU A 1 101 ? -17.689 -19.302 -9.305 1.00 94.56 101 LEU A N 1
ATOM 757 C CA . LEU A 1 101 ? -19.123 -19.535 -9.514 1.00 94.56 101 LEU A CA 1
ATOM 758 C C . LEU A 1 101 ? -19.877 -19.709 -8.187 1.00 94.56 101 LEU A C 1
ATOM 760 O O . LEU A 1 101 ? -21.000 -19.232 -8.059 1.00 94.56 101 LEU A O 1
ATOM 764 N N . ALA A 1 102 ? -19.277 -20.359 -7.188 1.00 95.31 102 ALA A N 1
ATOM 765 C CA . ALA A 1 102 ? -19.872 -20.487 -5.859 1.00 95.31 102 ALA A CA 1
ATOM 766 C C . ALA A 1 102 ? -19.966 -19.124 -5.152 1.00 95.31 102 ALA A C 1
ATOM 768 O O . ALA A 1 102 ? -21.024 -18.776 -4.621 1.00 95.31 102 ALA A O 1
ATOM 769 N N . ALA A 1 103 ? -18.891 -18.331 -5.217 1.00 96.06 103 ALA A N 1
ATOM 770 C CA . ALA A 1 103 ? -18.830 -17.016 -4.593 1.00 96.06 103 ALA A CA 1
ATOM 771 C C . ALA A 1 103 ? -19.763 -16.003 -5.273 1.00 96.06 103 ALA A C 1
ATOM 773 O O . ALA A 1 103 ? -20.539 -15.330 -4.604 1.00 96.06 103 ALA A O 1
ATOM 774 N N . PHE A 1 104 ? -19.720 -15.887 -6.600 1.00 96.75 104 PHE A N 1
ATOM 775 C CA . PHE A 1 104 ? -20.432 -14.824 -7.315 1.00 96.75 104 PHE A CA 1
ATOM 776 C C . PHE A 1 104 ? -21.747 -15.270 -7.964 1.00 96.75 104 PHE A C 1
ATOM 778 O O . PHE A 1 104 ? -22.594 -14.422 -8.237 1.00 96.75 104 PHE A O 1
ATOM 785 N N . GLY A 1 105 ? -21.972 -16.569 -8.156 1.00 94.56 105 GLY A N 1
ATOM 786 C CA . GLY A 1 105 ? -23.188 -17.130 -8.752 1.00 94.56 105 GLY A CA 1
ATOM 787 C C . GLY A 1 105 ? -22.951 -17.775 -10.119 1.00 94.56 105 GLY A C 1
ATOM 788 O O . GLY A 1 105 ? -21.993 -17.463 -10.817 1.00 94.56 105 GLY A O 1
ATOM 789 N N . PHE A 1 106 ? -23.832 -18.701 -10.506 1.00 87.75 106 PHE A N 1
ATOM 790 C CA . PHE A 1 106 ? -23.680 -19.493 -11.737 1.00 87.75 106 PHE A CA 1
ATOM 791 C C . PHE A 1 106 ? -24.283 -18.831 -12.975 1.00 87.75 106 PHE A C 1
ATOM 793 O O . PHE A 1 106 ? -23.764 -18.983 -14.078 1.00 87.75 106 PHE A O 1
ATOM 800 N N . GLU A 1 107 ? -25.405 -18.142 -12.793 1.00 91.12 107 GLU A N 1
ATOM 801 C CA . GLU A 1 107 ? -26.183 -17.528 -13.863 1.00 91.12 107 GLU A CA 1
ATOM 802 C C . GLU A 1 107 ? -26.341 -16.034 -13.572 1.00 91.12 107 GLU A C 1
ATOM 804 O O . GLU A 1 107 ? -26.294 -15.607 -12.417 1.00 91.12 107 GLU A O 1
ATOM 809 N N . SER A 1 108 ? -26.523 -15.234 -14.622 1.00 90.12 108 SER A N 1
ATOM 810 C CA . SER A 1 108 ? -26.762 -13.795 -14.494 1.00 90.12 108 SER A CA 1
ATOM 811 C C . SER A 1 108 ? -28.075 -13.524 -13.748 1.00 90.12 108 SER A C 1
ATOM 813 O O . SER A 1 108 ? -29.120 -14.082 -14.086 1.00 90.12 108 SER A O 1
ATOM 815 N N . GLY A 1 109 ? -28.016 -12.679 -12.718 1.00 89.50 109 GLY A N 1
ATOM 816 C CA . GLY A 1 109 ? -29.122 -12.391 -11.804 1.00 89.50 109 GLY A CA 1
ATOM 817 C C . GLY A 1 109 ? -29.349 -13.453 -10.718 1.00 89.50 109 GLY A C 1
ATOM 818 O O . GLY A 1 109 ? -30.299 -13.324 -9.946 1.00 89.50 109 GLY A O 1
ATOM 819 N N . ALA A 1 110 ? -28.502 -14.485 -10.634 1.00 93.31 110 ALA A N 1
ATOM 820 C CA . ALA A 1 110 ? -28.574 -15.551 -9.635 1.00 93.31 110 ALA A CA 1
ATOM 821 C C . ALA A 1 110 ? -27.333 -15.508 -8.717 1.00 93.31 110 ALA A C 1
ATOM 823 O O . ALA A 1 110 ? -26.384 -16.268 -8.936 1.00 93.31 110 ALA A O 1
ATOM 824 N N . PRO A 1 111 ? -27.317 -14.614 -7.707 1.00 93.31 111 PRO A N 1
ATOM 825 C CA . PRO A 1 111 ? -26.148 -14.378 -6.863 1.00 93.31 111 PRO A CA 1
ATOM 826 C C . PRO A 1 111 ? -25.690 -15.618 -6.083 1.00 93.31 111 PRO A C 1
ATOM 828 O O . PRO A 1 111 ? -26.512 -16.400 -5.601 1.00 93.31 111 PRO A O 1
ATOM 831 N N . GLY A 1 112 ? -24.368 -15.758 -5.941 1.00 93.94 112 GLY A N 1
ATOM 832 C CA . GLY A 1 112 ? -23.711 -16.771 -5.109 1.00 93.94 112 GLY A CA 1
ATOM 833 C C . GLY A 1 112 ? -23.727 -16.440 -3.611 1.00 93.94 112 GLY A C 1
ATOM 834 O O . GLY A 1 112 ? -24.548 -15.652 -3.137 1.00 93.94 112 GLY A O 1
ATOM 835 N N . ASP A 1 113 ? -22.817 -17.055 -2.851 1.00 93.62 113 ASP A N 1
ATOM 836 C CA . ASP A 1 113 ? -22.716 -16.867 -1.393 1.00 93.62 113 ASP A CA 1
ATOM 837 C C . ASP A 1 113 ? -21.782 -15.721 -0.955 1.00 93.62 113 ASP A C 1
ATOM 839 O O . ASP A 1 113 ? -21.680 -15.431 0.239 1.00 93.62 113 ASP A O 1
ATOM 843 N N . PHE A 1 114 ? -21.095 -15.083 -1.906 1.00 94.31 114 PHE A N 1
ATOM 844 C CA . PHE A 1 114 ? -20.110 -14.015 -1.716 1.00 94.31 114 PHE A CA 1
ATOM 845 C C . PHE A 1 114 ? -19.046 -14.342 -0.660 1.00 94.31 114 PHE A C 1
ATOM 847 O O . PHE A 1 114 ? -18.658 -13.491 0.140 1.00 94.31 114 PHE A O 1
ATOM 854 N N . GLY A 1 115 ? -18.566 -15.590 -0.645 1.00 91.25 115 GLY A N 1
ATOM 855 C CA . GLY A 1 115 ? -17.565 -16.051 0.320 1.00 91.25 115 GLY A CA 1
ATOM 856 C C . GLY A 1 115 ? -18.129 -16.238 1.731 1.00 91.25 115 GLY A C 1
ATOM 857 O O . GLY A 1 115 ? -17.378 -16.188 2.708 1.00 91.25 115 GLY A O 1
ATOM 858 N N . GLY A 1 116 ? -19.449 -16.408 1.852 1.00 91.81 116 GLY A N 1
ATOM 859 C CA . GLY A 1 116 ? -20.147 -16.565 3.126 1.00 91.81 116 GLY A CA 1
ATOM 860 C C . GLY A 1 116 ? -20.216 -15.274 3.944 1.00 91.81 116 GLY A C 1
ATOM 861 O O . GLY A 1 116 ? -20.164 -15.329 5.176 1.00 91.81 116 GLY A O 1
ATOM 862 N N . LEU A 1 117 ? -20.271 -14.112 3.284 1.00 92.88 117 LEU A N 1
ATOM 863 C CA . LEU A 1 117 ? -20.515 -12.834 3.956 1.00 92.88 117 LEU A CA 1
ATOM 864 C C . LEU A 1 117 ? -21.945 -12.800 4.518 1.00 92.88 117 LEU A C 1
ATOM 866 O O . LEU A 1 117 ? -22.921 -12.883 3.773 1.00 92.88 117 LEU A O 1
ATOM 870 N N . ASP A 1 118 ? -22.061 -12.647 5.838 1.00 88.56 118 ASP A N 1
ATOM 871 C CA . ASP A 1 118 ? -23.345 -12.520 6.535 1.00 88.56 118 ASP A CA 1
ATOM 872 C C . ASP A 1 118 ? -23.721 -11.039 6.670 1.00 88.56 118 ASP A C 1
ATOM 874 O O . ASP A 1 118 ? -23.446 -10.386 7.678 1.00 88.56 118 ASP A O 1
ATOM 878 N N . ILE A 1 119 ? -24.271 -10.480 5.590 1.00 92.44 119 ILE A N 1
ATOM 879 C CA . ILE A 1 119 ? -24.705 -9.081 5.553 1.00 92.44 119 ILE A CA 1
ATOM 880 C C . ILE A 1 119 ? -26.105 -8.982 6.153 1.00 92.44 119 ILE A C 1
ATOM 882 O O . ILE A 1 119 ? -27.076 -9.477 5.577 1.00 92.44 119 ILE A O 1
ATOM 886 N N . THR A 1 120 ? -26.199 -8.323 7.307 1.00 83.56 120 THR A N 1
ATOM 887 C CA . THR A 1 120 ? -27.445 -8.205 8.080 1.00 83.56 120 THR A CA 1
ATOM 888 C C . THR A 1 120 ? -28.053 -6.805 8.055 1.00 83.56 120 THR A C 1
ATOM 890 O O . THR A 1 120 ? -29.198 -6.638 8.472 1.00 83.56 120 THR A O 1
ATOM 893 N N . GLN A 1 121 ? -27.300 -5.792 7.616 1.00 88.62 121 GLN A N 1
ATOM 894 C CA . GLN A 1 121 ? -27.739 -4.394 7.633 1.00 88.62 121 GLN A CA 1
ATOM 895 C C . GLN A 1 121 ? -28.351 -3.987 6.283 1.00 88.62 121 GLN A C 1
ATOM 897 O O . GLN A 1 121 ? -27.734 -4.245 5.249 1.00 88.62 121 GLN A O 1
ATOM 902 N N . PRO A 1 122 ? -29.539 -3.351 6.257 1.00 90.19 122 PRO A N 1
ATOM 903 C CA . PRO A 1 122 ? -30.212 -2.984 5.010 1.00 90.19 122 PRO A CA 1
ATOM 904 C C . PRO A 1 122 ? -29.490 -1.879 4.225 1.00 90.19 122 PRO A C 1
ATOM 906 O O . PRO A 1 122 ? -29.642 -1.820 3.007 1.00 90.19 122 PRO A O 1
ATOM 909 N N . ASP A 1 123 ? -28.699 -1.047 4.904 1.00 91.88 123 ASP A N 1
ATOM 910 C CA . ASP A 1 123 ? -27.921 0.080 4.378 1.00 91.88 123 ASP A CA 1
ATOM 911 C C . ASP A 1 123 ? -26.411 -0.231 4.272 1.00 91.88 123 ASP A C 1
ATOM 913 O O . ASP A 1 123 ? -25.575 0.669 4.328 1.00 91.88 123 ASP A O 1
ATOM 917 N N . ALA A 1 124 ? -26.047 -1.513 4.136 1.00 93.69 124 ALA A N 1
ATOM 918 C CA . ALA A 1 124 ? -24.654 -1.958 4.102 1.00 93.69 124 ALA A CA 1
ATOM 919 C C . ALA A 1 124 ? -23.862 -1.470 2.872 1.00 93.69 124 ALA A C 1
ATOM 921 O O . ALA A 1 124 ? -24.396 -1.292 1.774 1.00 93.69 124 ALA A O 1
ATOM 922 N N . GLU A 1 125 ? -22.544 -1.345 3.027 1.00 93.19 125 GLU A N 1
ATOM 923 C CA . GLU A 1 125 ? -21.624 -1.042 1.926 1.00 93.19 125 GLU A CA 1
ATOM 924 C C . GLU A 1 125 ? -20.730 -2.251 1.646 1.00 93.19 125 GLU A C 1
ATOM 926 O O . GLU A 1 125 ? -19.930 -2.650 2.493 1.00 93.19 125 GLU A O 1
ATOM 931 N N . LEU A 1 126 ? -20.842 -2.834 0.453 1.00 95.62 126 LEU A N 1
ATOM 932 C CA . LEU A 1 126 ? -20.009 -3.959 0.039 1.00 95.62 126 LEU A CA 1
ATOM 933 C C . LEU A 1 126 ? -18.884 -3.488 -0.885 1.00 95.62 126 LEU A C 1
ATOM 935 O O . LEU A 1 126 ? -19.122 -3.084 -2.023 1.00 95.62 126 LEU A O 1
ATOM 939 N N . PHE A 1 127 ? -17.647 -3.610 -0.417 1.00 96.81 127 PHE A N 1
ATOM 940 C CA . PHE A 1 127 ? -16.444 -3.417 -1.215 1.00 96.81 127 PHE A CA 1
ATOM 941 C C . PHE A 1 127 ? -15.989 -4.752 -1.796 1.00 96.81 127 PHE A C 1
ATOM 943 O O . PHE A 1 127 ? -15.711 -5.700 -1.067 1.00 96.81 127 PHE A O 1
ATOM 950 N N . VAL A 1 128 ? -15.872 -4.842 -3.112 1.00 97.81 128 VAL A N 1
ATOM 951 C CA . VAL A 1 128 ? -15.318 -6.018 -3.783 1.00 97.81 128 VAL A CA 1
ATOM 952 C C . VAL A 1 128 ? -14.012 -5.610 -4.434 1.00 97.81 128 VAL A C 1
ATOM 954 O O . VAL A 1 128 ? -13.982 -4.670 -5.219 1.00 97.81 128 VAL A O 1
ATOM 957 N N . TYR A 1 129 ? -12.925 -6.299 -4.114 1.00 98.12 129 TYR A N 1
ATOM 958 C CA . TYR A 1 129 ? -11.627 -6.076 -4.739 1.00 98.12 129 TYR A CA 1
ATOM 959 C C . TYR A 1 129 ? -11.183 -7.354 -5.434 1.00 98.12 129 TYR A C 1
ATOM 961 O O . TYR A 1 129 ? -11.093 -8.403 -4.800 1.00 98.12 129 TYR A O 1
ATOM 969 N N . PHE A 1 130 ? -10.894 -7.268 -6.728 1.00 97.25 130 PHE A N 1
ATOM 970 C CA . PHE A 1 130 ? -10.350 -8.373 -7.505 1.00 97.25 130 PHE A CA 1
ATOM 971 C C . PHE A 1 130 ? -8.972 -7.998 -8.048 1.00 97.25 130 PHE A C 1
ATOM 973 O O . PHE A 1 130 ? -8.825 -6.961 -8.696 1.00 97.25 130 PHE A O 1
ATOM 980 N N . VAL A 1 131 ? -7.980 -8.862 -7.835 1.00 95.56 131 VAL A N 1
ATOM 981 C CA . VAL A 1 131 ? -6.644 -8.741 -8.430 1.00 95.56 131 VAL A CA 1
ATOM 982 C C . VAL A 1 131 ? -6.258 -10.016 -9.175 1.00 95.56 131 VAL A C 1
ATOM 984 O O . VAL A 1 131 ? -6.276 -11.119 -8.625 1.00 95.56 131 VAL A O 1
ATOM 987 N N . GLY A 1 132 ? -5.896 -9.876 -10.447 1.00 92.38 132 GLY A N 1
ATOM 988 C CA . GLY A 1 132 ? -5.602 -11.016 -11.308 1.00 92.38 132 GLY A CA 1
ATOM 989 C C . GLY A 1 132 ? -5.569 -10.660 -12.791 1.00 92.38 132 GLY A C 1
ATOM 990 O O . GLY A 1 132 ? -5.475 -9.496 -13.177 1.00 92.38 132 GLY A O 1
ATOM 991 N N . HIS A 1 133 ? -5.634 -11.684 -13.636 1.00 88.25 133 HIS A N 1
ATOM 992 C CA . HIS A 1 133 ? -5.754 -11.534 -15.078 1.00 88.25 133 HIS A CA 1
ATOM 993 C C . HIS A 1 133 ? -7.215 -11.328 -15.458 1.00 88.25 133 HIS A C 1
ATOM 995 O O . HIS A 1 133 ? -8.100 -12.062 -15.015 1.00 88.25 133 HIS A O 1
ATOM 1001 N N . GLY A 1 134 ? -7.441 -10.378 -16.357 1.00 85.38 134 GLY A N 1
ATOM 1002 C CA . GLY A 1 134 ? -8.657 -10.284 -17.147 1.00 85.38 134 GLY A CA 1
ATOM 1003 C C . GLY A 1 134 ? -8.356 -10.610 -18.610 1.00 85.38 134 GLY A C 1
ATOM 1004 O O . GLY A 1 134 ? -7.205 -10.638 -19.054 1.00 85.38 134 GLY A O 1
ATOM 1005 N N . SER A 1 135 ? -9.389 -10.888 -19.391 1.00 81.94 135 SER A N 1
ATOM 1006 C CA . SER A 1 135 ? -9.265 -11.008 -20.843 1.00 81.94 135 SER A CA 1
ATOM 1007 C C . SER A 1 135 ? -10.613 -10.801 -21.522 1.00 81.94 135 SER A C 1
ATOM 1009 O O . SER A 1 135 ? -11.643 -10.721 -20.858 1.00 81.94 135 SER A O 1
ATOM 1011 N N . ARG A 1 136 ? -10.612 -10.717 -22.852 1.00 75.88 136 ARG A N 1
ATOM 1012 C CA . ARG A 1 136 ? -11.818 -10.627 -23.680 1.00 75.88 136 ARG A CA 1
ATOM 1013 C C . ARG A 1 136 ? -11.812 -11.729 -24.726 1.00 75.88 136 ARG A C 1
ATOM 1015 O O . ARG A 1 136 ? -10.778 -12.005 -25.340 1.00 75.88 136 ARG A O 1
ATOM 1022 N N . ASP A 1 137 ? -12.970 -12.336 -24.969 1.00 69.00 137 ASP A N 1
ATOM 1023 C CA . ASP A 1 137 ? -13.119 -13.368 -26.000 1.00 69.00 137 ASP A CA 1
ATOM 1024 C C . ASP A 1 137 ? -13.477 -12.750 -27.366 1.00 69.00 137 ASP A C 1
ATOM 1026 O O . ASP A 1 137 ? -14.593 -12.868 -27.875 1.00 69.00 137 ASP A O 1
ATOM 1030 N N . LEU A 1 138 ? -12.499 -12.078 -27.989 1.00 63.72 138 LEU A N 1
ATOM 1031 C CA . LEU A 1 138 ? -12.662 -11.448 -29.312 1.00 63.72 138 LEU A CA 1
ATOM 1032 C C . LEU A 1 138 ? -13.024 -12.465 -30.417 1.00 63.72 138 LEU A C 1
ATOM 1034 O O . LEU A 1 138 ? -13.630 -12.108 -31.428 1.00 63.72 138 LEU A O 1
ATOM 1038 N N . ARG A 1 139 ? -12.663 -13.749 -30.248 1.00 58.25 139 ARG A N 1
ATOM 1039 C CA . ARG A 1 139 ? -12.968 -14.803 -31.231 1.00 58.25 139 ARG A CA 1
ATOM 1040 C C . ARG A 1 139 ? -14.413 -15.270 -31.144 1.00 58.25 139 ARG A C 1
ATOM 1042 O O . ARG A 1 139 ? -15.029 -15.428 -32.196 1.00 58.25 139 ARG A O 1
ATOM 1049 N N . ALA A 1 140 ? -14.940 -15.494 -29.940 1.00 54.19 140 ALA A N 1
ATOM 1050 C CA . ALA A 1 140 ? -16.339 -15.878 -29.764 1.00 54.19 140 ALA A CA 1
ATOM 1051 C C . ALA A 1 140 ? -17.296 -14.784 -30.256 1.00 54.19 140 ALA A C 1
ATOM 1053 O O . ALA A 1 140 ? -18.309 -15.096 -30.878 1.00 54.19 140 ALA A O 1
ATOM 1054 N N . ALA A 1 141 ? -16.930 -13.514 -30.061 1.00 53.22 141 ALA A N 1
ATOM 1055 C CA . ALA A 1 141 ? -17.719 -12.372 -30.514 1.00 53.22 141 ALA A CA 1
ATOM 1056 C C . ALA A 1 141 ? -17.641 -12.121 -32.039 1.00 53.22 141 ALA A C 1
ATOM 1058 O O . ALA A 1 141 ? -18.406 -11.321 -32.572 1.00 53.22 141 ALA A O 1
ATOM 1059 N N . GLY A 1 142 ? -16.733 -12.790 -32.768 1.00 53.81 142 GLY A N 1
ATOM 1060 C CA . GLY A 1 142 ? -16.579 -12.620 -34.221 1.00 53.81 142 GLY A CA 1
ATOM 1061 C C . GLY A 1 142 ? -16.219 -11.190 -34.652 1.00 53.81 142 GLY A C 1
ATOM 1062 O O . GLY A 1 142 ? -16.397 -10.842 -35.820 1.00 53.81 142 GLY A O 1
ATOM 1063 N N . THR A 1 143 ? -15.722 -10.373 -33.722 1.00 52.72 143 THR A N 1
ATOM 1064 C CA . THR A 1 143 ? -15.500 -8.931 -33.874 1.00 52.72 143 THR A CA 1
ATOM 1065 C C . THR A 1 143 ? -14.062 -8.565 -33.519 1.00 52.72 143 THR A C 1
ATOM 1067 O O . THR A 1 143 ? -13.402 -9.211 -32.707 1.00 52.72 143 THR A O 1
ATOM 1070 N N . SER A 1 144 ? -13.555 -7.510 -34.151 1.00 54.22 144 SER A N 1
ATOM 1071 C CA . SER A 1 144 ? -12.300 -6.859 -33.765 1.00 54.22 144 SER A CA 1
ATOM 1072 C C . SER A 1 144 ? -12.523 -5.699 -32.788 1.00 54.22 144 SER A C 1
ATOM 1074 O O . SER A 1 144 ? -11.566 -5.007 -32.452 1.00 54.22 144 SER A O 1
ATOM 1076 N N . SER A 1 145 ? -13.771 -5.434 -32.387 1.00 52.22 145 SER A N 1
ATOM 1077 C CA . SER A 1 145 ? -14.135 -4.354 -31.472 1.00 52.22 145 SER A CA 1
ATOM 1078 C C . SER A 1 145 ? -14.053 -4.819 -30.017 1.00 52.22 145 SER A C 1
ATOM 1080 O O . SER A 1 145 ? -14.761 -5.736 -29.612 1.00 52.22 145 SER A O 1
ATOM 1082 N N . ALA A 1 146 ? -13.214 -4.152 -29.219 1.00 51.41 146 ALA A N 1
ATOM 1083 C CA . ALA A 1 146 ? -13.120 -4.376 -27.775 1.00 51.41 146 ALA A CA 1
ATOM 1084 C C . ALA A 1 146 ? -14.467 -4.151 -27.070 1.00 51.41 146 ALA A C 1
ATOM 1086 O O . ALA A 1 146 ? -14.841 -4.922 -26.187 1.00 51.41 146 ALA A O 1
ATOM 1087 N N . ALA A 1 147 ? -15.189 -3.123 -27.524 1.00 51.00 147 ALA A N 1
ATOM 1088 C CA . ALA A 1 147 ? -16.489 -2.694 -27.025 1.00 51.00 147 ALA A CA 1
ATOM 1089 C C . ALA A 1 147 ? -17.597 -3.744 -27.226 1.00 51.00 147 ALA A C 1
ATOM 1091 O O . ALA A 1 147 ? -18.492 -3.861 -26.403 1.00 51.00 147 ALA A O 1
ATOM 1092 N N . GLU A 1 148 ? -17.507 -4.566 -28.276 1.00 53.94 148 GLU A N 1
ATOM 1093 C CA . GLU A 1 148 ? -18.531 -5.570 -28.615 1.00 53.94 148 GLU A CA 1
ATOM 1094 C C . GLU A 1 148 ? -18.216 -6.971 -28.056 1.00 53.94 148 GLU A C 1
ATOM 1096 O O . GLU A 1 148 ? -18.892 -7.943 -28.391 1.00 53.94 148 GLU A O 1
ATOM 1101 N N . SER A 1 149 ? -17.158 -7.106 -27.252 1.00 65.56 149 SER A N 1
ATOM 1102 C CA . SER A 1 149 ? -16.685 -8.398 -26.743 1.00 65.56 149 SER A CA 1
ATOM 1103 C C . SER A 1 149 ? -16.811 -8.485 -25.230 1.00 65.56 149 SER A C 1
ATOM 1105 O O . SER A 1 149 ? -16.420 -7.562 -24.525 1.00 65.56 149 SER A O 1
ATOM 1107 N N . GLU A 1 150 ? -17.314 -9.604 -24.719 1.00 73.00 150 GLU A N 1
ATOM 1108 C CA . GLU A 1 150 ? -17.494 -9.824 -23.283 1.00 73.00 150 GLU A CA 1
ATOM 1109 C C . GLU A 1 150 ? -16.145 -9.890 -22.541 1.00 73.00 150 GLU A C 1
ATOM 1111 O O . GLU A 1 150 ? -15.174 -10.499 -23.014 1.00 73.00 150 GLU A O 1
ATOM 1116 N N . GLY A 1 151 ? -16.080 -9.232 -21.380 1.00 81.06 151 GLY A N 1
ATOM 1117 C CA . GLY A 1 151 ? -14.935 -9.281 -20.473 1.00 81.06 151 GLY A CA 1
ATOM 1118 C C . GLY A 1 151 ? -15.023 -10.466 -19.517 1.00 81.06 151 GLY A C 1
ATOM 1119 O O . GLY A 1 151 ? -16.093 -10.783 -19.007 1.00 81.06 151 GLY A O 1
ATOM 1120 N N . PHE A 1 152 ? -13.885 -11.094 -19.234 1.00 87.69 152 PHE A N 1
ATOM 1121 C CA . PHE A 1 152 ? -13.776 -12.227 -18.322 1.00 87.69 152 PHE A CA 1
ATOM 1122 C C . PHE A 1 152 ? -12.681 -11.997 -17.282 1.00 87.69 152 PHE A C 1
ATOM 1124 O O . PHE A 1 152 ? -11.581 -11.558 -17.618 1.00 87.69 152 PHE A O 1
ATOM 1131 N N . LEU A 1 153 ? -12.971 -12.356 -16.034 1.00 91.69 153 LEU A N 1
ATOM 1132 C CA . LEU A 1 153 ? -12.011 -12.508 -14.946 1.00 91.69 153 LEU A CA 1
ATOM 1133 C C . LEU A 1 153 ? -11.496 -13.949 -14.949 1.00 91.69 153 LEU A C 1
ATOM 1135 O O . LEU A 1 153 ? -12.284 -14.899 -14.929 1.00 91.69 153 LEU A O 1
ATOM 1139 N N . LEU A 1 154 ? -10.178 -14.135 -15.005 1.00 93.25 154 LEU A N 1
ATOM 1140 C CA . LEU A 1 154 ? -9.599 -15.473 -15.058 1.00 93.25 154 LEU A CA 1
ATOM 1141 C C . LEU A 1 154 ? -9.493 -16.061 -13.649 1.00 93.25 154 LEU A C 1
ATOM 1143 O O . LEU A 1 154 ? -8.912 -15.471 -12.742 1.00 93.25 154 LEU A O 1
ATOM 1147 N N . ALA A 1 155 ? -9.999 -17.277 -13.507 1.00 95.19 155 ALA A N 1
ATOM 1148 C CA . ALA A 1 155 ? -9.743 -18.157 -12.386 1.00 95.19 155 ALA A CA 1
ATOM 1149 C C . ALA A 1 155 ? -8.397 -18.880 -12.547 1.00 95.19 155 ALA A C 1
ATOM 1151 O O . ALA A 1 155 ? -7.802 -18.934 -13.630 1.00 95.19 155 ALA A O 1
ATOM 1152 N N . ARG A 1 156 ? -7.945 -19.542 -11.483 1.00 95.94 156 ARG A N 1
ATOM 1153 C CA . ARG A 1 156 ? -6.678 -20.288 -11.449 1.00 95.94 156 ARG A CA 1
ATOM 1154 C C . ARG A 1 156 ? -6.545 -21.334 -12.568 1.00 95.94 156 ARG A C 1
ATOM 1156 O O . ARG A 1 156 ? -5.447 -21.588 -13.079 1.00 95.94 156 ARG A O 1
ATOM 1163 N N . ASN A 1 157 ? -7.654 -21.973 -12.936 1.00 94.62 157 ASN A N 1
ATOM 1164 C CA . ASN A 1 157 ? -7.740 -23.015 -13.962 1.00 94.62 157 ASN A CA 1
ATOM 1165 C C . ASN A 1 157 ? -8.335 -22.531 -15.297 1.00 94.62 157 ASN A C 1
ATOM 1167 O O . ASN A 1 157 ? -8.607 -23.358 -16.172 1.00 94.62 157 ASN A O 1
ATOM 1171 N N . SER A 1 158 ? -8.507 -21.218 -15.483 1.00 92.56 158 SER A N 1
ATOM 1172 C CA . SER A 1 158 ? -9.007 -20.665 -16.741 1.00 92.56 158 SER A CA 1
ATOM 1173 C C . SER A 1 158 ? -8.060 -20.936 -17.899 1.00 92.56 158 SER A C 1
ATOM 1175 O O . SER A 1 158 ? -6.838 -20.887 -17.767 1.00 92.56 158 SER A O 1
ATOM 1177 N N . ARG A 1 159 ? -8.636 -21.198 -19.070 1.00 87.56 159 ARG A N 1
ATOM 1178 C CA . ARG A 1 159 ? -7.909 -21.445 -20.313 1.00 87.56 159 ARG A CA 1
ATOM 1179 C C . ARG A 1 159 ? -8.124 -20.268 -21.264 1.00 87.56 159 ARG A C 1
ATOM 1181 O O . ARG A 1 159 ? -9.259 -20.050 -21.683 1.00 87.56 159 ARG A O 1
ATOM 1188 N N . PRO A 1 160 ? -7.064 -19.555 -21.689 1.00 80.56 160 PRO A N 1
ATOM 1189 C CA . PRO A 1 160 ? -7.199 -18.389 -22.572 1.00 80.56 160 PRO A CA 1
ATOM 1190 C C . PRO A 1 160 ? -7.903 -18.659 -23.907 1.00 80.56 160 PRO A C 1
ATOM 1192 O O . PRO A 1 160 ? -8.453 -17.753 -24.517 1.00 80.56 160 PRO A O 1
ATOM 1195 N N . ASN A 1 161 ? -7.890 -19.907 -24.383 1.00 78.25 161 ASN A N 1
ATOM 1196 C CA . ASN A 1 161 ? -8.561 -20.320 -25.617 1.00 78.25 161 ASN A CA 1
ATOM 1197 C C . ASN A 1 161 ? -10.010 -20.806 -25.412 1.00 78.25 161 ASN A C 1
ATOM 1199 O O . ASN A 1 161 ? -10.620 -21.265 -26.375 1.00 78.25 161 ASN A O 1
ATOM 1203 N N . ALA A 1 162 ? -10.536 -20.754 -24.186 1.00 84.06 162 ALA A N 1
ATOM 1204 C CA . ALA A 1 162 ? -11.886 -21.185 -23.825 1.00 84.06 162 ALA A CA 1
ATOM 1205 C C . ALA A 1 162 ? -12.446 -20.335 -22.664 1.00 84.06 162 ALA A C 1
ATOM 1207 O O . ALA A 1 162 ? -12.965 -20.877 -21.685 1.00 84.06 162 ALA A O 1
ATOM 1208 N N . LEU A 1 163 ? -12.298 -19.007 -22.747 1.00 84.75 163 LEU A N 1
ATOM 1209 C CA . LEU A 1 163 ? -12.669 -18.072 -21.675 1.00 84.75 163 LEU A CA 1
ATOM 1210 C C . LEU A 1 163 ? -14.148 -18.195 -21.294 1.00 84.75 163 LEU A C 1
ATOM 1212 O O . LEU A 1 163 ? -14.440 -18.419 -20.126 1.00 84.75 163 LEU A O 1
ATOM 1216 N N . SER A 1 164 ? -15.051 -18.215 -22.276 1.00 83.88 164 SER A N 1
ATOM 1217 C CA . SER A 1 164 ? -16.500 -18.400 -22.066 1.00 83.88 164 SER A CA 1
ATOM 1218 C C . SER A 1 164 ? -16.904 -19.680 -21.316 1.00 83.88 164 SER A C 1
ATOM 1220 O O . SER A 1 164 ? -18.026 -19.773 -20.834 1.00 83.88 164 SER A O 1
ATOM 1222 N N . GLN A 1 165 ? -16.019 -20.679 -21.216 1.00 85.94 165 GLN A N 1
ATOM 1223 C CA . GLN A 1 165 ? -16.282 -21.947 -20.516 1.00 85.94 165 GLN A CA 1
ATOM 1224 C C . GLN A 1 165 ? -15.498 -22.100 -19.210 1.00 85.94 165 GLN A C 1
ATOM 1226 O O . GLN A 1 165 ? -15.807 -22.984 -18.416 1.00 85.94 165 GLN A O 1
ATOM 1231 N N . THR A 1 166 ? -14.421 -21.335 -19.030 1.00 90.00 166 THR A N 1
ATOM 1232 C CA . THR A 1 166 ? -13.430 -21.592 -17.971 1.00 90.00 166 THR A CA 1
ATOM 1233 C C . THR A 1 166 ? -13.056 -20.357 -17.162 1.00 90.00 166 THR A C 1
ATOM 1235 O O . THR A 1 166 ? -12.321 -20.492 -16.187 1.00 90.00 166 THR A O 1
ATOM 1238 N N . ALA A 1 167 ? -13.516 -19.171 -17.552 1.00 91.31 167 ALA A N 1
ATOM 1239 C CA . ALA A 1 167 ? -13.339 -17.906 -16.847 1.00 91.31 167 ALA A CA 1
ATOM 1240 C C . ALA A 1 167 ? -14.706 -17.352 -16.410 1.00 91.31 167 ALA A C 1
ATOM 1242 O O . ALA A 1 167 ? -15.746 -17.852 -16.837 1.00 91.31 167 ALA A O 1
ATOM 1243 N N . TYR A 1 168 ? -14.704 -16.340 -15.545 1.00 93.19 168 TYR A N 1
ATOM 1244 C CA . TYR A 1 168 ? -15.924 -15.758 -14.992 1.00 93.19 168 TYR A CA 1
ATOM 1245 C C . TYR A 1 168 ? -16.299 -14.470 -15.727 1.00 93.19 168 TYR A C 1
ATOM 1247 O O . TYR A 1 168 ? -15.468 -13.579 -15.882 1.00 93.19 168 TYR A O 1
ATOM 1255 N N . SER A 1 169 ? -17.538 -14.376 -16.203 1.00 90.12 169 SER A N 1
ATOM 1256 C CA . SER A 1 169 ? -18.033 -13.227 -16.972 1.00 90.12 169 SER A CA 1
ATOM 1257 C C . SER A 1 169 ? -18.125 -11.964 -16.107 1.00 90.12 169 SER A C 1
ATOM 1259 O O . SER A 1 169 ? -18.685 -11.990 -15.010 1.00 90.12 169 SER A O 1
ATOM 1261 N N . TYR A 1 170 ? -17.599 -10.845 -16.613 1.00 87.69 170 TYR A N 1
ATOM 1262 C CA . TYR A 1 170 ? -17.721 -9.530 -15.977 1.00 87.69 170 TYR A CA 1
ATOM 1263 C C . TYR A 1 170 ? -19.180 -9.057 -15.940 1.00 87.69 170 TYR A C 1
ATOM 1265 O O . TYR A 1 170 ? -19.639 -8.569 -14.911 1.00 87.69 170 TYR A O 1
ATOM 1273 N N . ASP A 1 171 ? -19.942 -9.273 -17.011 1.00 84.75 171 ASP A N 1
ATOM 1274 C CA . ASP A 1 171 ? -21.356 -8.885 -17.056 1.00 84.75 171 ASP A CA 1
ATOM 1275 C C . ASP A 1 171 ? -22.182 -9.705 -16.054 1.00 84.75 171 ASP A C 1
ATOM 1277 O O . ASP A 1 171 ? -23.050 -9.174 -15.358 1.00 84.75 171 ASP A O 1
ATOM 1281 N N . THR A 1 172 ? -21.853 -10.993 -15.908 1.00 90.69 172 THR A N 1
ATOM 1282 C CA . THR A 1 172 ? -22.449 -11.862 -14.883 1.00 90.69 172 THR A CA 1
ATOM 1283 C C . THR A 1 172 ? -22.072 -11.401 -13.475 1.00 90.69 172 THR A C 1
ATOM 1285 O O . THR A 1 172 ? -22.936 -11.377 -12.601 1.00 90.69 172 THR A O 1
ATOM 1288 N N . LEU A 1 173 ? -20.821 -10.973 -13.247 1.00 93.31 173 LEU A N 1
ATOM 1289 C CA . LEU A 1 173 ? -20.404 -10.379 -11.973 1.00 93.31 173 LEU A CA 1
ATOM 1290 C C . LEU A 1 173 ? -21.259 -9.160 -11.618 1.00 93.31 173 LEU A C 1
ATOM 1292 O O . LEU A 1 173 ? -21.814 -9.115 -10.524 1.00 93.31 173 LEU A O 1
ATOM 1296 N N . ILE A 1 174 ? -21.379 -8.192 -12.531 1.00 90.38 174 ILE A N 1
ATOM 1297 C CA . ILE A 1 174 ? -22.129 -6.954 -12.287 1.00 90.38 174 ILE A CA 1
ATOM 1298 C C . ILE A 1 174 ? -23.608 -7.251 -12.014 1.00 90.38 174 ILE A C 1
ATOM 1300 O O . ILE A 1 174 ? -24.153 -6.756 -11.028 1.00 90.38 174 ILE A O 1
ATOM 1304 N N . ALA A 1 175 ? -24.241 -8.103 -12.826 1.00 91.25 175 ALA A N 1
ATOM 1305 C CA . ALA A 1 175 ? -25.637 -8.489 -12.629 1.00 91.25 175 ALA A CA 1
ATOM 1306 C C . ALA A 1 175 ? -25.867 -9.194 -11.281 1.00 91.25 175 ALA A C 1
ATOM 1308 O O . ALA A 1 175 ? -26.868 -8.946 -10.609 1.00 91.25 175 ALA A O 1
ATOM 1309 N N . ASN A 1 176 ? -24.936 -10.053 -10.859 1.00 95.38 176 ASN A N 1
ATOM 1310 C CA . ASN A 1 176 ? -25.058 -10.777 -9.596 1.00 95.38 176 ASN A CA 1
ATOM 1311 C C . ASN A 1 176 ? -24.760 -9.896 -8.382 1.00 95.38 176 ASN A C 1
ATOM 1313 O O . ASN A 1 176 ? -25.415 -10.062 -7.357 1.00 95.38 176 ASN A O 1
ATOM 1317 N N . LEU A 1 177 ? -23.832 -8.942 -8.487 1.00 94.44 177 LEU A N 1
ATOM 1318 C CA . LEU A 1 177 ? -23.598 -7.938 -7.446 1.00 94.44 177 LEU A CA 1
ATOM 1319 C C . LEU A 1 177 ? -24.839 -7.067 -7.223 1.00 94.44 177 LEU A C 1
ATOM 1321 O O . LEU A 1 177 ? -25.246 -6.866 -6.081 1.00 94.44 177 LEU A O 1
ATOM 1325 N N . ASP A 1 178 ? -25.467 -6.604 -8.304 1.00 92.12 178 ASP A N 1
ATOM 1326 C CA . ASP A 1 178 ? -26.708 -5.828 -8.243 1.00 92.12 178 ASP A CA 1
ATOM 1327 C C . ASP A 1 178 ? -27.866 -6.643 -7.647 1.00 92.12 178 ASP A C 1
ATOM 1329 O O . ASP A 1 178 ? -28.533 -6.195 -6.714 1.00 92.12 178 ASP A O 1
ATOM 1333 N N . ALA A 1 179 ? -28.066 -7.879 -8.116 1.00 93.44 179 ALA A N 1
ATOM 1334 C CA . ALA A 1 179 ? -29.088 -8.768 -7.572 1.00 93.44 179 ALA A CA 1
ATOM 1335 C C . ALA A 1 179 ? -28.859 -9.071 -6.080 1.00 93.44 179 ALA A C 1
ATOM 1337 O O . AL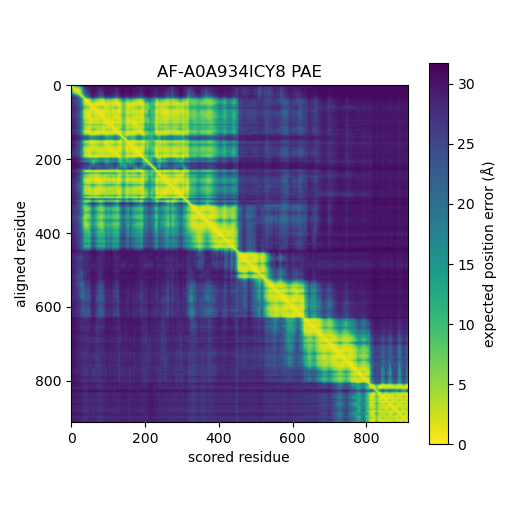A A 1 179 ? -29.814 -9.130 -5.304 1.00 93.44 179 ALA A O 1
ATOM 1338 N N . PHE A 1 180 ? -27.600 -9.240 -5.665 1.00 94.19 180 PHE A N 1
ATOM 1339 C CA . PHE A 1 180 ? -27.240 -9.465 -4.269 1.00 94.19 180 PHE A CA 1
ATOM 1340 C C . PHE A 1 180 ? -27.526 -8.242 -3.396 1.00 94.19 180 PHE A C 1
ATOM 1342 O O . PHE A 1 180 ? -28.161 -8.395 -2.352 1.00 94.19 180 PHE A O 1
ATOM 1349 N N . GLN A 1 181 ? -27.139 -7.042 -3.844 1.00 93.25 181 GLN A N 1
ATOM 1350 C CA . GLN A 1 181 ? -27.442 -5.782 -3.159 1.00 93.25 181 GLN A CA 1
ATOM 1351 C C . GLN A 1 181 ? -28.950 -5.617 -2.964 1.00 93.25 181 GLN A C 1
ATOM 1353 O O . GLN A 1 181 ? -29.410 -5.503 -1.828 1.00 93.25 181 GLN A O 1
ATOM 1358 N N . LYS A 1 182 ? -29.738 -5.745 -4.037 1.00 92.94 182 LYS A N 1
ATOM 1359 C CA . LYS A 1 182 ? -31.203 -5.604 -3.986 1.00 92.94 182 LYS A CA 1
ATOM 1360 C C . LYS A 1 182 ? -31.867 -6.626 -3.064 1.00 92.94 182 LYS A C 1
ATOM 1362 O O . LYS A 1 182 ? -32.901 -6.333 -2.467 1.00 92.94 182 LYS A O 1
ATOM 1367 N N . ALA A 1 183 ? -31.298 -7.826 -2.953 1.00 92.19 183 ALA A N 1
ATOM 1368 C CA . ALA A 1 183 ? -31.843 -8.895 -2.124 1.00 92.19 183 ALA A CA 1
ATOM 1369 C C . ALA A 1 183 ? -31.440 -8.802 -0.643 1.00 92.19 183 ALA A C 1
ATOM 1371 O O . ALA A 1 183 ? -32.213 -9.228 0.216 1.00 92.19 183 ALA A O 1
ATOM 1372 N N . ARG A 1 184 ? -30.231 -8.318 -0.335 1.00 93.19 184 ARG A N 1
ATOM 1373 C CA . ARG A 1 184 ? -29.645 -8.390 1.016 1.00 93.19 184 ARG A CA 1
ATOM 1374 C C . ARG A 1 184 ? -29.573 -7.047 1.731 1.00 93.19 184 ARG A C 1
ATOM 1376 O O . ARG A 1 184 ? -29.800 -7.010 2.935 1.00 93.19 184 ARG A O 1
ATOM 1383 N N . PHE A 1 185 ? -29.280 -5.974 1.008 1.00 94.69 185 PHE A N 1
ATOM 1384 C CA . PHE A 1 185 ? -29.087 -4.631 1.553 1.00 94.69 185 PHE A CA 1
ATOM 1385 C C . PHE A 1 185 ? -29.620 -3.579 0.562 1.00 94.69 185 PHE A C 1
ATOM 1387 O O . PHE A 1 185 ? -28.847 -2.857 -0.067 1.00 94.69 185 PHE A O 1
ATOM 1394 N N . PRO A 1 186 ? -30.955 -3.505 0.381 1.00 91.00 186 PRO A N 1
ATOM 1395 C CA . PRO A 1 186 ? -31.585 -2.707 -0.675 1.00 91.00 186 PRO A CA 1
ATOM 1396 C C . PRO A 1 186 ? -31.392 -1.189 -0.536 1.00 91.00 186 PRO A C 1
ATOM 1398 O O . PRO A 1 186 ? -31.588 -0.469 -1.511 1.00 91.00 186 PRO A O 1
ATOM 1401 N N . GLU A 1 187 ? -31.031 -0.697 0.652 1.00 90.81 187 GLU A N 1
ATOM 1402 C CA . GLU A 1 187 ? -30.714 0.717 0.911 1.00 90.81 187 GLU A CA 1
ATOM 1403 C C . GLU A 1 187 ? -29.203 0.994 0.828 1.00 90.81 187 GLU A C 1
ATOM 1405 O O . GLU A 1 187 ? -28.769 2.141 0.909 1.00 90.81 187 GLU A O 1
ATOM 1410 N N . GLY A 1 188 ? -28.403 -0.063 0.687 1.00 89.88 188 GLY A N 1
ATOM 1411 C CA . GLY A 1 188 ? -26.952 -0.016 0.642 1.00 89.88 188 GLY A CA 1
ATOM 1412 C C . GLY A 1 188 ? -26.396 0.038 -0.779 1.00 89.88 188 GLY A C 1
ATOM 1413 O O . GLY A 1 188 ? -27.106 0.338 -1.739 1.00 89.88 188 GLY A O 1
ATOM 1414 N N . ARG A 1 189 ? -25.106 -0.271 -0.939 1.00 90.56 189 ARG A N 1
ATOM 1415 C CA . ARG A 1 189 ? -24.410 -0.159 -2.233 1.00 90.56 189 ARG A CA 1
ATOM 1416 C C . ARG A 1 189 ? -23.246 -1.122 -2.397 1.00 90.56 189 ARG A C 1
ATOM 1418 O O . ARG A 1 189 ? -22.714 -1.646 -1.421 1.00 90.56 189 ARG A O 1
ATOM 1425 N N . VAL A 1 190 ? -22.802 -1.274 -3.643 1.00 92.88 190 VAL A N 1
ATOM 1426 C CA . VAL A 1 190 ? -21.617 -2.059 -4.003 1.00 92.88 190 VAL A CA 1
ATOM 1427 C C . VAL A 1 190 ? -20.573 -1.172 -4.676 1.00 92.88 190 VAL A C 1
ATOM 1429 O O . VAL A 1 190 ? -20.888 -0.431 -5.609 1.00 92.88 190 VAL A O 1
ATOM 1432 N N . VAL A 1 191 ? -19.321 -1.292 -4.231 1.00 93.56 191 VAL A N 1
ATOM 1433 C CA . VAL A 1 191 ? -18.148 -0.667 -4.851 1.00 93.56 191 VAL A CA 1
ATOM 1434 C C . VAL A 1 191 ? -17.165 -1.755 -5.276 1.00 93.56 191 VAL A C 1
ATOM 1436 O O . VAL A 1 191 ? -16.593 -2.453 -4.443 1.00 93.56 191 VAL A O 1
ATOM 1439 N N . LEU A 1 192 ? -16.962 -1.895 -6.580 1.00 94.62 192 LEU A N 1
ATOM 1440 C CA . LEU A 1 192 ? -16.080 -2.873 -7.200 1.00 94.62 192 LEU A CA 1
ATOM 1441 C C . LEU A 1 192 ? -14.765 -2.214 -7.640 1.00 94.62 192 LEU A C 1
ATOM 1443 O O . LEU A 1 192 ? -14.760 -1.271 -8.427 1.00 94.62 192 LEU A O 1
ATOM 1447 N N . PHE A 1 193 ? -13.642 -2.753 -7.183 1.00 95.50 193 PHE A N 1
ATOM 1448 C CA . PHE A 1 193 ? -12.289 -2.380 -7.581 1.00 95.50 193 PHE A CA 1
ATOM 1449 C C . PHE A 1 193 ? -11.631 -3.548 -8.329 1.00 95.50 193 PHE A C 1
ATOM 1451 O O . PHE A 1 193 ? -11.493 -4.642 -7.784 1.00 95.50 193 PHE A O 1
ATOM 1458 N N . LEU A 1 194 ? -11.196 -3.323 -9.569 1.00 93.38 194 LEU A N 1
ATOM 1459 C CA . LEU A 1 194 ? -10.593 -4.343 -10.431 1.00 93.38 194 LEU A CA 1
ATOM 1460 C C . LEU A 1 194 ? -9.143 -3.991 -10.774 1.00 93.38 194 LEU A C 1
ATOM 1462 O O . LEU A 1 194 ? -8.890 -3.191 -11.673 1.00 93.38 194 LEU A O 1
ATOM 1466 N N . GLU A 1 195 ? -8.178 -4.636 -10.125 1.00 92.31 195 GLU A N 1
ATOM 1467 C CA . GLU A 1 195 ? -6.776 -4.660 -10.554 1.00 92.31 195 GLU A CA 1
ATOM 1468 C C . GLU A 1 195 ? -6.583 -5.791 -11.578 1.00 92.31 195 GLU A C 1
ATOM 1470 O O . GLU A 1 195 ? -6.115 -6.890 -11.267 1.00 92.31 195 GLU A O 1
ATOM 1475 N N . SER A 1 196 ? -7.028 -5.557 -12.815 1.00 84.88 196 SER A N 1
ATOM 1476 C CA . SER A 1 196 ? -6.915 -6.527 -13.912 1.00 84.88 196 SER A CA 1
ATOM 1477 C C . SER A 1 196 ? -6.750 -5.853 -15.270 1.00 84.88 196 SER A C 1
ATOM 1479 O O . SER A 1 196 ? -7.389 -4.843 -15.561 1.00 84.88 196 SER A O 1
ATOM 1481 N N . CYS A 1 197 ? -5.912 -6.442 -16.128 1.00 74.12 197 CYS A N 1
ATOM 1482 C CA . CYS A 1 197 ? -5.819 -6.078 -17.542 1.00 74.12 197 CYS A CA 1
ATOM 1483 C C . CYS A 1 197 ? -6.963 -6.747 -18.308 1.00 74.12 197 CYS A C 1
ATOM 1485 O O . CYS A 1 197 ? -7.052 -7.966 -18.270 1.00 74.12 197 CYS A O 1
ATOM 1487 N N . PHE A 1 198 ? -7.773 -6.017 -19.077 1.00 69.88 198 PHE A N 1
ATOM 1488 C CA . PHE A 1 198 ? -8.717 -6.628 -20.035 1.00 69.88 198 PHE A CA 1
ATOM 1489 C C . PHE A 1 198 ? -8.196 -6.620 -21.483 1.00 69.88 198 PHE A C 1
ATOM 1491 O O . PHE A 1 198 ? -8.913 -7.013 -22.401 1.00 69.88 198 PHE A O 1
ATOM 1498 N N . SER A 1 199 ? -6.942 -6.205 -21.689 1.00 55.91 199 SER A N 1
ATOM 1499 C CA . SER A 1 199 ? -6.280 -6.122 -22.998 1.00 55.91 199 SER A CA 1
ATOM 1500 C C . SER A 1 199 ? -5.850 -7.475 -23.579 1.00 55.91 199 SER A C 1
ATOM 1502 O O . SER A 1 199 ? -5.456 -7.542 -24.739 1.00 55.91 199 SER A O 1
ATOM 1504 N N . GLY A 1 200 ? -5.907 -8.561 -22.796 1.00 53.75 200 GLY A N 1
ATOM 1505 C CA . GLY A 1 200 ? -5.432 -9.885 -23.216 1.00 53.75 200 GLY A CA 1
ATOM 1506 C C . GLY A 1 200 ? -3.910 -10.081 -23.132 1.00 53.75 200 GLY A C 1
ATOM 1507 O O . GLY A 1 200 ? -3.393 -11.086 -23.628 1.00 53.75 200 GLY A O 1
ATOM 1508 N N . GLU A 1 201 ? -3.201 -9.157 -22.479 1.00 56.03 201 GLU A N 1
ATOM 1509 C CA . GLU A 1 201 ? -1.754 -9.194 -22.243 1.00 56.03 201 GLU A CA 1
ATOM 1510 C C . GLU A 1 201 ? -1.429 -9.221 -20.739 1.00 56.03 201 GLU A C 1
ATOM 1512 O O . GLU A 1 201 ? -2.196 -8.745 -19.901 1.00 56.03 201 GLU A O 1
ATOM 1517 N N . THR A 1 202 ? -0.262 -9.761 -20.394 1.00 53.22 202 THR A N 1
ATOM 1518 C CA . THR A 1 202 ? 0.353 -9.620 -19.076 1.00 53.22 202 THR A CA 1
ATOM 1519 C C . THR A 1 202 ? 0.893 -8.202 -18.887 1.00 53.22 202 THR A C 1
ATOM 1521 O O . THR A 1 202 ? 1.103 -7.446 -19.835 1.00 53.22 202 THR A O 1
ATOM 1524 N N . ASN A 1 203 ? 1.219 -7.866 -17.644 1.00 50.50 203 ASN A N 1
ATOM 1525 C CA . ASN A 1 203 ? 1.879 -6.620 -17.245 1.00 50.50 203 ASN A CA 1
ATOM 1526 C C . ASN A 1 203 ? 3.196 -6.309 -17.986 1.00 50.50 203 ASN A C 1
ATOM 1528 O O . ASN A 1 203 ? 3.618 -5.157 -18.012 1.00 50.50 203 ASN A O 1
ATOM 1532 N N . ASP A 1 204 ? 3.867 -7.317 -18.551 1.00 54.06 204 ASP A N 1
ATOM 1533 C CA . ASP A 1 204 ? 5.117 -7.150 -19.307 1.00 54.06 204 ASP A CA 1
ATOM 1534 C C . ASP A 1 204 ? 4.874 -7.097 -20.829 1.00 54.06 204 ASP A C 1
ATOM 1536 O O . ASP A 1 204 ? 5.815 -7.225 -21.613 1.00 54.06 204 ASP A O 1
ATOM 1540 N N . GLY A 1 205 ? 3.614 -6.937 -21.256 1.00 49.50 205 GLY A N 1
ATOM 1541 C CA . GLY A 1 205 ? 3.216 -6.900 -22.667 1.00 49.50 205 GLY A CA 1
ATOM 1542 C C . GLY A 1 205 ? 3.313 -8.259 -23.364 1.00 49.50 205 GLY A C 1
ATOM 1543 O O . GLY A 1 205 ? 3.401 -8.325 -24.589 1.00 49.50 205 GLY A O 1
ATOM 1544 N N . GLN A 1 206 ? 3.354 -9.359 -22.603 1.00 54.84 206 GLN A N 1
ATOM 1545 C CA . GLN A 1 206 ? 3.334 -10.709 -23.169 1.00 54.84 206 GLN A CA 1
ATOM 1546 C C . GLN A 1 206 ? 1.889 -11.167 -23.327 1.00 54.84 206 GLN A C 1
ATOM 1548 O O . GLN A 1 206 ? 1.060 -10.921 -22.464 1.00 54.84 206 GLN A O 1
ATOM 1553 N N . SER A 1 207 ? 1.573 -11.884 -24.398 1.00 55.03 207 SER A N 1
ATOM 1554 C CA . SER A 1 207 ? 0.239 -12.467 -24.551 1.00 55.03 207 SER A CA 1
ATOM 1555 C C . SER A 1 207 ? -0.074 -13.451 -23.416 1.00 55.03 207 SER A C 1
ATOM 1557 O O . SER A 1 207 ? 0.794 -14.225 -23.004 1.00 55.03 207 SER A O 1
ATOM 1559 N N . LEU A 1 208 ? -1.332 -13.486 -22.958 1.00 55.38 208 LEU A N 1
ATOM 1560 C CA . LEU A 1 208 ? -1.807 -14.487 -21.990 1.00 55.38 208 LEU A CA 1
ATOM 1561 C C . LEU A 1 208 ? -1.708 -15.932 -22.524 1.00 55.38 208 LEU A C 1
ATOM 1563 O O . LEU A 1 208 ? -1.810 -16.882 -21.750 1.00 55.38 208 LEU A O 1
ATOM 1567 N N . SER A 1 209 ? -1.482 -16.125 -23.831 1.00 49.78 209 SER A N 1
ATOM 1568 C CA . SER A 1 209 ? -1.223 -17.434 -24.437 1.00 49.78 209 SER A CA 1
ATOM 1569 C C . SER A 1 209 ? -0.263 -17.359 -25.623 1.00 49.78 209 SER A C 1
ATOM 1571 O O . SER A 1 209 ? -0.430 -16.538 -26.518 1.00 49.78 209 SER A O 1
ATOM 1573 N N . ASN A 1 210 ? 0.634 -18.342 -25.744 1.00 42.59 210 ASN A N 1
ATOM 1574 C CA . ASN A 1 210 ? 1.519 -18.520 -26.908 1.00 42.59 210 ASN A CA 1
ATOM 1575 C C . ASN A 1 210 ? 0.765 -18.737 -28.242 1.00 42.59 210 ASN A C 1
ATOM 1577 O O . ASN A 1 210 ? 1.370 -18.685 -29.310 1.00 42.59 210 ASN A O 1
ATOM 1581 N N . THR A 1 211 ? -0.542 -19.027 -28.190 1.00 40.50 211 THR A N 1
ATOM 1582 C CA . THR A 1 211 ? -1.417 -19.222 -29.367 1.00 40.50 211 THR A CA 1
ATOM 1583 C C . THR A 1 211 ? -2.321 -18.024 -29.666 1.00 40.50 211 THR A C 1
ATOM 1585 O O . THR A 1 211 ? -2.970 -17.970 -30.716 1.00 40.50 211 THR A O 1
ATOM 1588 N N . MET A 1 212 ? -2.361 -17.046 -28.762 1.00 44.12 212 MET A N 1
ATOM 1589 C CA . MET A 1 212 ? -3.009 -15.760 -28.973 1.00 44.12 212 MET A CA 1
ATOM 1590 C C . MET A 1 212 ? -1.913 -14.800 -29.434 1.00 44.12 212 MET A C 1
ATOM 1592 O O . MET A 1 212 ? -1.029 -14.448 -28.660 1.00 44.12 212 MET A O 1
ATOM 1596 N N . GLY A 1 213 ? -1.906 -14.430 -30.719 1.00 38.78 213 GLY A N 1
ATOM 1597 C CA . GLY A 1 213 ? -1.059 -13.321 -31.172 1.00 38.78 213 GLY A CA 1
ATOM 1598 C C . GLY A 1 213 ? -1.421 -12.035 -30.413 1.00 38.78 213 GLY A C 1
ATOM 1599 O O . GLY A 1 213 ? -2.511 -11.989 -29.840 1.00 38.78 213 GLY A O 1
ATOM 1600 N N . PRO A 1 214 ? -0.551 -11.007 -30.398 1.00 37.38 214 PRO A N 1
ATOM 1601 C CA . PRO A 1 214 ? -0.861 -9.726 -29.768 1.00 37.38 214 PRO A CA 1
ATOM 1602 C C . PRO A 1 214 ? -2.112 -9.141 -30.432 1.00 37.38 214 PRO A C 1
ATOM 1604 O O . PRO A 1 214 ? -2.060 -8.627 -31.549 1.00 37.38 214 PRO A O 1
ATOM 1607 N N . MET A 1 215 ? -3.264 -9.309 -29.787 1.00 43.22 215 MET A N 1
ATOM 1608 C CA . MET A 1 215 ? -4.528 -8.718 -30.202 1.00 43.22 215 MET A CA 1
ATOM 1609 C C . MET A 1 215 ? -4.793 -7.570 -29.247 1.00 43.22 215 MET A C 1
ATOM 1611 O O . MET A 1 215 ? -5.526 -7.714 -28.278 1.00 43.22 215 MET A O 1
ATOM 1615 N N . ILE A 1 216 ? -4.145 -6.439 -29.521 1.00 43.50 216 ILE A N 1
ATOM 1616 C CA . ILE A 1 216 ? -4.467 -5.182 -28.857 1.00 43.50 216 ILE A CA 1
ATOM 1617 C C . ILE A 1 216 ? -5.855 -4.787 -29.354 1.00 43.50 216 ILE A C 1
ATOM 1619 O O . ILE A 1 216 ? -6.044 -4.501 -30.541 1.00 43.50 216 ILE A O 1
ATOM 1623 N N . ALA A 1 217 ? -6.829 -4.829 -28.454 1.00 42.25 217 ALA A N 1
ATOM 1624 C CA . ALA A 1 217 ? -8.159 -4.320 -28.720 1.00 42.25 217 ALA A CA 1
ATOM 1625 C C . ALA A 1 217 ? -8.042 -2.820 -29.102 1.00 42.25 217 ALA A C 1
ATOM 1627 O O . ALA A 1 217 ? -7.277 -2.093 -28.462 1.00 42.25 217 ALA A O 1
ATOM 1628 N N . PRO A 1 218 ? -8.712 -2.332 -30.165 1.00 38.34 218 PRO A N 1
ATOM 1629 C CA . PRO A 1 218 ? -8.681 -0.913 -30.528 1.00 38.34 218 PRO A CA 1
ATOM 1630 C C . PRO A 1 218 ? -9.171 -0.029 -29.361 1.00 38.34 218 PRO A C 1
ATOM 1632 O O . PRO A 1 218 ? -9.911 -0.527 -28.515 1.00 38.34 218 PRO A O 1
ATOM 1635 N N . PRO A 1 219 ? -8.783 1.267 -29.308 1.00 37.69 219 PRO A N 1
ATOM 1636 C CA . PRO A 1 219 ? -9.009 2.158 -28.167 1.00 37.69 219 PRO A CA 1
ATOM 1637 C C . PRO A 1 219 ? -10.485 2.526 -28.018 1.00 37.69 219 PRO A C 1
ATOM 1639 O O . PRO A 1 219 ? -10.929 3.603 -28.408 1.00 37.69 219 PRO A O 1
ATOM 1642 N N . VAL A 1 220 ? -11.252 1.600 -27.466 1.00 41.56 220 VAL A N 1
ATOM 1643 C CA . VAL A 1 220 ? -12.602 1.799 -26.960 1.00 41.56 220 VAL A CA 1
ATOM 1644 C C . VAL A 1 220 ? -12.601 1.097 -25.608 1.00 41.56 220 VAL A C 1
ATOM 1646 O O . VAL A 1 220 ? -12.110 -0.027 -25.506 1.00 41.56 220 VAL A O 1
ATOM 1649 N N . GLY A 1 221 ? -12.999 1.815 -24.557 1.00 45.09 221 GLY A N 1
ATOM 1650 C CA . GLY A 1 221 ? -12.903 1.354 -23.172 1.00 45.09 221 GLY A CA 1
ATOM 1651 C C . GLY A 1 221 ? -13.738 0.104 -22.895 1.00 45.09 221 GLY A C 1
ATOM 1652 O O . GLY A 1 221 ? -14.282 -0.524 -23.800 1.00 45.09 221 GLY A O 1
ATOM 1653 N N . LEU A 1 222 ? -13.900 -0.244 -21.616 1.00 44.56 222 LEU A N 1
ATOM 1654 C CA . LEU A 1 222 ? -15.172 -0.859 -21.246 1.00 44.56 222 LEU A CA 1
ATOM 1655 C C . LEU A 1 222 ? -16.235 0.133 -21.737 1.00 44.56 222 LEU A C 1
ATOM 1657 O O . LEU A 1 222 ? -16.225 1.280 -21.282 1.00 44.56 222 LEU A O 1
ATOM 1661 N N . ASP A 1 223 ? -17.066 -0.239 -22.717 1.00 43.88 223 ASP A N 1
ATOM 1662 C CA . ASP A 1 223 ? -18.313 0.500 -22.878 1.00 43.88 223 ASP A CA 1
ATOM 1663 C C . ASP A 1 223 ? -18.936 0.481 -21.481 1.00 43.88 223 ASP A C 1
ATOM 1665 O O . ASP A 1 223 ? -18.973 -0.601 -20.875 1.00 43.88 223 ASP A O 1
ATOM 1669 N N . PRO A 1 224 ? -19.316 1.642 -20.907 1.00 41.94 224 PRO A N 1
ATOM 1670 C CA . PRO A 1 224 ? -20.148 1.600 -19.725 1.00 41.94 224 PRO A CA 1
ATOM 1671 C C . PRO A 1 224 ? -21.293 0.683 -20.139 1.00 41.94 224 PRO A C 1
ATOM 1673 O O . PRO A 1 224 ? -21.931 0.978 -21.159 1.00 41.94 224 PRO A O 1
ATOM 1676 N N . PRO A 1 225 ? -21.502 -0.467 -19.467 1.00 39.38 225 PRO A N 1
ATOM 1677 C CA . PRO A 1 225 ? -22.689 -1.237 -19.761 1.00 39.38 225 PRO A CA 1
ATOM 1678 C C . PRO A 1 225 ? -23.844 -0.236 -19.721 1.00 39.38 225 PRO A C 1
ATOM 1680 O O . PRO A 1 225 ? -23.812 0.717 -18.933 1.00 39.38 225 PRO A O 1
ATOM 1683 N N . GLU A 1 226 ? -24.825 -0.377 -20.608 1.00 41.41 226 GLU A N 1
ATOM 1684 C CA . GLU A 1 226 ? -26.099 0.314 -20.427 1.00 41.41 226 GLU A CA 1
ATOM 1685 C C . GLU A 1 226 ? -26.717 -0.230 -19.126 1.00 41.41 226 GLU A C 1
ATOM 1687 O O . GLU A 1 226 ? -27.619 -1.060 -19.137 1.00 41.41 226 GLU A O 1
ATOM 1692 N N . SER A 1 227 ? -26.141 0.095 -17.971 1.00 42.06 227 SER A N 1
ATOM 1693 C CA . SER A 1 227 ? -26.380 -0.624 -16.740 1.00 42.06 227 SER A CA 1
ATOM 1694 C C . SER A 1 227 ? -27.383 0.164 -15.943 1.00 42.06 227 SER A C 1
ATOM 1696 O O . SER A 1 227 ? -27.057 1.099 -15.219 1.00 42.06 227 SER A O 1
ATOM 1698 N N . SER A 1 228 ? -28.614 -0.308 -16.033 1.00 49.09 228 SER A N 1
ATOM 1699 C CA . SER A 1 228 ? -29.672 -0.174 -15.038 1.00 49.09 228 SER A CA 1
ATOM 1700 C C . SER A 1 228 ? -29.313 -0.776 -13.659 1.00 49.09 228 SER A C 1
ATOM 1702 O O . SER A 1 228 ? -30.217 -1.217 -12.950 1.00 49.09 228 SER A O 1
ATOM 1704 N N . HIS A 1 229 ? -28.023 -0.889 -13.314 1.00 58.81 229 HIS A N 1
ATOM 1705 C CA . HIS A 1 229 ? -27.505 -1.630 -12.160 1.00 58.81 229 HIS A CA 1
ATOM 1706 C C . HIS A 1 229 ? -26.712 -0.699 -11.234 1.00 58.81 229 HIS A C 1
ATOM 1708 O O . HIS A 1 229 ? -25.800 -0.013 -11.695 1.00 58.81 229 HIS A O 1
ATOM 1714 N N . ASP A 1 230 ? -27.016 -0.716 -9.936 1.00 74.06 230 ASP A N 1
ATOM 1715 C CA . ASP A 1 230 ? -26.495 0.230 -8.934 1.00 74.06 230 ASP A CA 1
ATOM 1716 C C . ASP A 1 230 ? -25.118 -0.201 -8.374 1.00 74.06 230 ASP A C 1
ATOM 1718 O O . ASP A 1 230 ? -24.901 -0.271 -7.162 1.00 74.06 230 ASP A O 1
ATOM 1722 N N . VAL A 1 231 ? -24.163 -0.517 -9.263 1.00 86.44 231 VAL A N 1
ATOM 1723 C CA . VAL A 1 231 ? -22.797 -0.956 -8.905 1.00 86.44 231 VAL A CA 1
ATOM 1724 C C . VAL A 1 231 ? -21.762 0.077 -9.349 1.00 86.44 231 VAL A C 1
ATOM 1726 O O . VAL A 1 231 ? -21.584 0.332 -10.541 1.00 86.44 231 VAL A O 1
ATOM 1729 N N . ILE A 1 232 ? -21.023 0.639 -8.392 1.00 89.25 232 ILE A N 1
ATOM 1730 C CA . ILE A 1 232 ? -19.917 1.564 -8.666 1.00 89.25 232 ILE A CA 1
ATOM 1731 C C . ILE A 1 232 ? -18.679 0.744 -9.018 1.00 89.25 232 ILE A C 1
ATOM 1733 O O . ILE A 1 232 ? -18.269 -0.093 -8.220 1.00 89.25 232 ILE A O 1
ATOM 1737 N N . THR A 1 233 ? -18.050 0.991 -10.170 1.00 88.62 233 THR A N 1
ATOM 1738 C CA . THR A 1 233 ? -16.870 0.216 -10.595 1.00 88.62 233 THR A CA 1
ATOM 1739 C C . THR A 1 233 ? -15.669 1.101 -10.892 1.00 88.62 233 THR A C 1
ATOM 1741 O O . THR A 1 233 ? -15.777 2.076 -11.629 1.00 88.62 233 THR A O 1
ATOM 1744 N N . PHE A 1 234 ? -14.506 0.705 -10.377 1.00 90.44 234 PHE A N 1
ATOM 1745 C CA . PHE A 1 234 ? -13.193 1.241 -10.711 1.00 90.44 234 PHE A CA 1
ATOM 1746 C C . PHE A 1 234 ? -12.313 0.128 -11.274 1.00 90.44 234 PHE A C 1
ATOM 1748 O O . PHE A 1 234 ? -12.031 -0.852 -10.588 1.00 90.44 234 PHE A O 1
ATOM 1755 N N . ALA A 1 235 ? -11.833 0.289 -12.500 1.00 89.62 235 ALA A N 1
ATOM 1756 C CA . ALA A 1 235 ? -10.921 -0.648 -13.141 1.00 89.62 235 ALA A CA 1
ATOM 1757 C C . ALA A 1 235 ? -9.531 -0.029 -13.305 1.00 89.62 235 ALA A C 1
ATOM 1759 O O . ALA A 1 235 ? -9.396 1.136 -13.682 1.00 89.62 235 ALA A O 1
ATOM 1760 N N . ALA A 1 236 ? -8.488 -0.819 -13.060 1.00 87.19 236 ALA A N 1
ATOM 1761 C CA . ALA A 1 236 ? -7.092 -0.400 -13.127 1.00 87.19 236 ALA A CA 1
ATOM 1762 C C . ALA A 1 236 ? -6.642 0.019 -14.526 1.00 87.19 236 ALA A C 1
ATOM 1764 O O . ALA A 1 236 ? -5.722 0.834 -14.653 1.00 87.19 236 ALA A O 1
ATOM 1765 N N . ALA A 1 237 ? -7.276 -0.535 -15.558 1.00 79.19 237 ALA A N 1
ATOM 1766 C CA . ALA A 1 237 ? -6.981 -0.242 -16.945 1.00 79.19 237 ALA A CA 1
ATOM 1767 C C . ALA A 1 237 ? -8.223 -0.432 -17.831 1.00 79.19 237 ALA A C 1
ATOM 1769 O O . ALA A 1 237 ? -9.042 -1.321 -17.594 1.00 79.19 237 ALA A O 1
ATOM 1770 N N . GLY A 1 238 ? -8.344 0.396 -18.871 1.00 68.12 238 GLY A N 1
ATOM 1771 C CA . GLY A 1 238 ? -9.295 0.170 -19.963 1.00 68.12 238 GLY A CA 1
ATOM 1772 C C . GLY A 1 238 ? -8.908 -1.029 -20.837 1.00 68.12 238 GLY A C 1
ATOM 1773 O O . GLY A 1 238 ? -7.816 -1.580 -20.712 1.00 68.12 238 GLY A O 1
ATOM 1774 N N . ALA A 1 239 ? -9.781 -1.413 -21.773 1.00 63.53 239 ALA A N 1
ATOM 1775 C CA . ALA A 1 239 ? -9.531 -2.535 -22.689 1.00 63.53 239 ALA A CA 1
ATOM 1776 C C . ALA A 1 239 ? -8.285 -2.350 -23.588 1.00 63.53 239 ALA A C 1
ATOM 1778 O O . ALA A 1 239 ? -7.770 -3.322 -24.135 1.00 63.53 239 ALA A O 1
ATOM 1779 N N . ASP A 1 240 ? -7.798 -1.117 -23.725 1.00 63.50 240 ASP A N 1
ATOM 1780 C CA . ASP A 1 240 ? -6.695 -0.698 -24.589 1.00 63.50 240 ASP A CA 1
ATOM 1781 C C . ASP A 1 240 ? -5.374 -0.444 -23.845 1.00 63.50 240 ASP A C 1
ATOM 1783 O O . ASP A 1 240 ? -4.372 -0.094 -24.472 1.00 63.50 240 ASP A O 1
ATOM 1787 N N . THR A 1 241 ? -5.349 -0.597 -22.516 1.00 69.38 241 THR A N 1
ATOM 1788 C CA . THR A 1 241 ? -4.147 -0.358 -21.703 1.00 69.38 241 THR A CA 1
ATOM 1789 C C . THR A 1 241 ? -3.868 -1.518 -20.744 1.00 69.38 241 THR A C 1
ATOM 1791 O O . THR A 1 241 ? -4.809 -2.144 -20.260 1.00 69.38 241 THR A O 1
ATOM 1794 N N . PRO A 1 242 ? -2.596 -1.842 -20.444 1.00 74.31 242 PRO A N 1
ATOM 1795 C CA . PRO A 1 242 ? -2.274 -2.820 -19.408 1.00 74.31 242 PRO A CA 1
ATOM 1796 C C . PRO A 1 242 ? -2.385 -2.204 -18.009 1.00 74.31 242 PRO A C 1
ATOM 1798 O O . PRO A 1 242 ? -2.161 -1.006 -17.825 1.00 74.31 242 PRO A O 1
ATOM 1801 N N . ALA A 1 243 ? -2.643 -3.047 -17.012 1.00 82.06 243 ALA A N 1
ATOM 1802 C CA . ALA A 1 243 ? -2.349 -2.769 -15.613 1.00 82.06 243 ALA A CA 1
ATOM 1803 C C . ALA A 1 243 ? -0.901 -3.192 -15.298 1.00 82.06 243 ALA A C 1
ATOM 1805 O O . ALA A 1 243 ? -0.487 -4.318 -15.586 1.00 82.06 243 ALA A O 1
ATOM 1806 N N . TYR A 1 244 ? -0.109 -2.274 -14.744 1.00 85.12 244 TYR A N 1
ATOM 1807 C CA . TYR A 1 244 ? 1.308 -2.489 -14.456 1.00 85.12 244 TYR A CA 1
ATOM 1808 C C . TYR A 1 244 ? 1.578 -2.666 -12.961 1.00 85.12 244 TYR A C 1
ATOM 1810 O O . TYR A 1 244 ? 0.859 -2.158 -12.098 1.00 85.12 244 TYR A O 1
ATOM 1818 N N . TRP A 1 245 ? 2.704 -3.318 -12.670 1.00 86.62 245 TRP A N 1
ATOM 1819 C CA . TRP A 1 245 ? 3.250 -3.460 -11.322 1.00 86.62 245 TRP A CA 1
ATOM 1820 C C . TRP A 1 245 ? 4.437 -2.520 -11.099 1.00 86.62 245 TRP A C 1
ATOM 1822 O O . TRP A 1 245 ? 5.248 -2.285 -12.002 1.00 86.62 245 TRP A O 1
ATOM 1832 N N . ASP A 1 246 ? 4.563 -2.032 -9.870 1.00 85.06 246 ASP A N 1
ATOM 1833 C CA . ASP A 1 246 ? 5.724 -1.313 -9.362 1.00 85.06 246 ASP A CA 1
ATOM 1834 C C . ASP A 1 246 ? 6.648 -2.293 -8.634 1.00 85.06 246 ASP A C 1
ATOM 1836 O O . ASP A 1 246 ? 6.392 -2.659 -7.488 1.00 85.06 246 ASP A O 1
ATOM 1840 N N . GLU A 1 247 ? 7.717 -2.742 -9.294 1.00 83.94 247 GLU A N 1
ATOM 1841 C CA . GLU A 1 247 ? 8.648 -3.706 -8.688 1.00 83.94 247 GLU A CA 1
ATOM 1842 C C . GLU A 1 247 ? 9.416 -3.117 -7.496 1.00 83.94 247 GLU A C 1
ATOM 1844 O O . GLU A 1 247 ? 9.763 -3.856 -6.581 1.00 83.94 247 GLU A O 1
ATOM 1849 N N . GLU A 1 248 ? 9.635 -1.797 -7.466 1.00 78.44 248 GLU A N 1
ATOM 1850 C CA . GLU A 1 248 ? 10.291 -1.111 -6.344 1.00 78.44 248 GLU A CA 1
ATOM 1851 C C . GLU A 1 248 ? 9.405 -1.131 -5.091 1.00 78.44 248 GLU A C 1
ATOM 1853 O O . GLU A 1 248 ? 9.903 -1.261 -3.975 1.00 78.44 248 GLU A O 1
ATOM 1858 N N . ARG A 1 249 ? 8.083 -1.017 -5.276 1.00 79.25 249 ARG A N 1
ATOM 1859 C CA . ARG A 1 249 ? 7.104 -0.999 -4.176 1.00 79.25 249 ARG A CA 1
ATOM 1860 C C . ARG A 1 249 ? 6.445 -2.350 -3.900 1.00 79.25 249 ARG A C 1
ATOM 1862 O O . ARG A 1 249 ? 5.735 -2.465 -2.908 1.00 79.25 249 ARG A O 1
ATOM 1869 N N . GLY A 1 250 ? 6.645 -3.340 -4.765 1.00 86.62 250 GLY A N 1
ATOM 1870 C CA . GLY A 1 250 ? 6.061 -4.674 -4.637 1.00 86.62 250 GLY A CA 1
ATOM 1871 C C . GLY A 1 250 ? 4.531 -4.707 -4.720 1.00 86.62 250 GLY A C 1
ATOM 1872 O O . GLY A 1 250 ? 3.911 -5.478 -3.999 1.00 86.62 250 GLY A O 1
ATOM 1873 N N . GLN A 1 251 ? 3.909 -3.858 -5.547 1.00 85.50 251 GLN A N 1
ATOM 1874 C CA . GLN A 1 251 ? 2.441 -3.717 -5.628 1.00 85.50 251 GLN A CA 1
ATOM 1875 C C . GLN A 1 251 ? 1.973 -3.187 -6.997 1.00 85.50 251 GLN A C 1
ATOM 1877 O O . GLN A 1 251 ? 2.780 -2.720 -7.802 1.00 85.50 251 GLN A O 1
ATOM 1882 N N . GLY A 1 252 ? 0.669 -3.254 -7.280 1.00 90.94 252 GLY A N 1
ATOM 1883 C CA . GLY A 1 252 ? 0.043 -2.707 -8.492 1.00 90.94 252 GLY A CA 1
ATOM 1884 C C . GLY A 1 252 ? -0.007 -1.186 -8.492 1.00 90.94 252 GLY A C 1
ATOM 1885 O O . GLY A 1 252 ? -0.160 -0.566 -7.439 1.00 90.94 252 GLY A O 1
ATOM 1886 N N . LEU A 1 253 ? 0.121 -0.563 -9.670 1.00 93.00 253 LEU A N 1
ATOM 1887 C CA . LEU A 1 253 ? 0.054 0.900 -9.777 1.00 93.00 253 LEU A CA 1
ATOM 1888 C C . LEU A 1 253 ? -1.313 1.448 -9.378 1.00 93.00 253 LEU A C 1
ATOM 1890 O O . LEU A 1 253 ? -1.383 2.495 -8.732 1.00 93.00 253 LEU A O 1
ATOM 1894 N N . PHE A 1 254 ? -2.386 0.753 -9.759 1.00 94.62 254 PHE A N 1
ATOM 1895 C CA . PHE A 1 254 ? -3.734 1.149 -9.383 1.00 94.62 254 PHE A CA 1
ATOM 1896 C C . PHE A 1 254 ? -3.967 0.919 -7.893 1.00 94.62 254 PHE A C 1
ATOM 1898 O O . PHE A 1 254 ? -4.434 1.832 -7.227 1.00 94.62 254 PHE A O 1
ATOM 1905 N N . THR A 1 255 ? -3.555 -0.221 -7.347 1.00 95.94 255 THR A N 1
ATOM 1906 C CA . THR A 1 255 ? -3.700 -0.531 -5.919 1.00 95.94 255 THR A CA 1
ATOM 1907 C C . THR A 1 255 ? -2.924 0.439 -5.023 1.00 95.94 255 THR A C 1
ATOM 1909 O O . THR A 1 255 ? -3.488 0.947 -4.056 1.00 95.94 255 THR A O 1
ATOM 1912 N N . ASP A 1 256 ? -1.681 0.799 -5.371 1.00 93.94 256 ASP A N 1
ATOM 1913 C CA . ASP A 1 256 ? -0.914 1.836 -4.656 1.00 93.94 256 ASP A CA 1
ATOM 1914 C C . ASP A 1 256 ? -1.659 3.178 -4.637 1.00 93.94 256 ASP A C 1
ATOM 1916 O O . ASP A 1 256 ? -1.748 3.852 -3.607 1.00 93.94 256 ASP A O 1
ATOM 1920 N N . ALA A 1 257 ? -2.204 3.582 -5.788 1.00 94.06 257 ALA A N 1
ATOM 1921 C CA . ALA A 1 257 ? -2.966 4.815 -5.898 1.00 94.06 257 ALA A CA 1
ATOM 1922 C C . ALA A 1 257 ? -4.302 4.726 -5.144 1.00 94.06 257 ALA A C 1
ATOM 1924 O O . ALA A 1 257 ? -4.650 5.678 -4.450 1.00 94.06 257 ALA A O 1
ATOM 1925 N N . LEU A 1 258 ? -5.012 3.602 -5.224 1.00 95.62 258 LEU A N 1
ATOM 1926 C CA . LEU A 1 258 ? -6.277 3.345 -4.540 1.00 95.62 258 LEU A CA 1
ATOM 1927 C C . LEU A 1 258 ? -6.106 3.441 -3.026 1.00 95.62 258 LEU A C 1
ATOM 1929 O O . LEU A 1 258 ? -6.810 4.220 -2.392 1.00 95.62 258 LEU A O 1
ATOM 1933 N N . VAL A 1 259 ? -5.128 2.731 -2.456 1.00 94.00 259 VAL A N 1
ATOM 1934 C CA . VAL A 1 259 ? -4.837 2.772 -1.015 1.00 94.00 259 VAL A CA 1
ATOM 1935 C C . VAL A 1 259 ? -4.510 4.198 -0.579 1.00 94.00 259 VAL A C 1
ATOM 1937 O O . VAL A 1 259 ? -5.080 4.692 0.390 1.00 94.00 259 VAL A O 1
ATOM 1940 N N . LYS A 1 260 ? -3.681 4.925 -1.339 1.00 89.31 260 LYS A N 1
ATOM 1941 C CA . LYS A 1 260 ? -3.409 6.346 -1.063 1.00 89.31 260 LYS A CA 1
ATOM 1942 C C . LYS A 1 260 ? -4.672 7.204 -1.128 1.00 89.31 260 LYS A C 1
ATOM 1944 O O . LYS A 1 260 ? -4.846 8.098 -0.299 1.00 89.31 260 LYS A O 1
ATOM 1949 N N . GLY A 1 261 ? -5.544 6.938 -2.095 1.00 89.81 261 GLY A N 1
ATOM 1950 C CA . GLY A 1 261 ? -6.835 7.599 -2.242 1.00 89.81 261 GLY A CA 1
ATOM 1951 C C . GLY A 1 261 ? -7.717 7.387 -1.014 1.00 89.81 261 GLY A C 1
ATOM 1952 O O . GLY A 1 261 ? -8.164 8.371 -0.431 1.00 89.81 261 GLY A O 1
ATOM 1953 N N . ILE A 1 262 ? -7.863 6.129 -0.580 1.00 90.81 262 ILE A N 1
ATOM 1954 C CA . ILE A 1 262 ? -8.603 5.723 0.625 1.00 90.81 262 ILE A CA 1
ATOM 1955 C C . ILE A 1 262 ? -8.016 6.387 1.874 1.00 90.81 262 ILE A C 1
ATOM 1957 O O . ILE A 1 262 ? -8.766 6.908 2.683 1.00 90.81 262 ILE A O 1
ATOM 1961 N N . THR A 1 263 ? -6.688 6.488 1.996 1.00 84.81 263 THR A N 1
ATOM 1962 C CA . THR A 1 263 ? -6.021 7.206 3.109 1.00 84.81 263 THR A CA 1
ATOM 1963 C C . THR A 1 263 ? -6.165 8.737 3.052 1.00 84.81 263 THR A C 1
ATOM 1965 O O . THR A 1 263 ? -5.563 9.453 3.848 1.00 84.81 263 THR A O 1
ATOM 1968 N N . GLY A 1 264 ? -6.930 9.266 2.094 1.00 83.00 264 GLY A N 1
ATOM 1969 C CA . GLY A 1 264 ? -7.304 10.675 2.022 1.00 83.00 264 GLY A CA 1
ATOM 1970 C C . GLY A 1 264 ? -6.538 11.529 1.017 1.00 83.00 264 GLY A C 1
ATOM 1971 O O . GLY A 1 264 ? -6.748 12.743 0.964 1.00 83.00 264 GLY A O 1
ATOM 1972 N N . ARG A 1 265 ? -5.675 10.937 0.175 1.00 84.88 265 ARG A N 1
ATOM 1973 C CA . ARG A 1 265 ? -5.040 11.685 -0.927 1.00 84.88 265 ARG A CA 1
ATOM 1974 C C . ARG A 1 265 ? -6.032 12.095 -2.009 1.00 84.88 265 ARG A C 1
ATOM 1976 O O . ARG A 1 265 ? -5.792 13.128 -2.625 1.00 84.88 265 ARG A O 1
ATOM 1983 N N . ALA A 1 266 ? -7.105 11.333 -2.221 1.00 86.12 266 ALA A N 1
ATOM 1984 C CA . ALA A 1 266 ? -8.124 11.677 -3.212 1.00 86.12 266 ALA A CA 1
ATOM 1985 C C . ALA A 1 266 ? -8.820 13.000 -2.855 1.00 86.12 266 ALA A C 1
ATOM 1987 O O . ALA A 1 266 ? -8.805 13.934 -3.653 1.00 86.12 266 ALA A O 1
ATOM 1988 N N . ASP A 1 267 ? -9.278 13.115 -1.609 1.00 86.19 267 ASP A N 1
ATOM 1989 C CA . ASP A 1 267 ? -9.875 14.333 -1.050 1.00 86.19 267 ASP A CA 1
ATOM 1990 C C . ASP A 1 267 ? -8.856 15.497 -0.959 1.00 86.19 267 ASP A C 1
ATOM 1992 O O . ASP A 1 267 ? -9.139 16.637 -1.312 1.00 86.19 267 ASP A O 1
ATOM 1996 N N . ALA A 1 268 ? -7.604 15.232 -0.555 1.00 82.31 268 ALA A N 1
ATOM 1997 C CA . ALA A 1 268 ? -6.607 16.298 -0.373 1.00 82.31 268 ALA A CA 1
ATOM 1998 C C . ALA A 1 268 ? -5.993 16.857 -1.672 1.00 82.31 268 ALA A C 1
ATOM 2000 O O . ALA A 1 268 ? -5.694 18.046 -1.753 1.00 82.31 268 ALA A O 1
ATOM 2001 N N . ALA A 1 269 ? -5.678 15.996 -2.645 1.00 78.56 269 ALA A N 1
ATOM 2002 C CA . ALA A 1 269 ? -4.880 16.382 -3.813 1.00 78.56 269 ALA A CA 1
ATOM 2003 C C . ALA A 1 269 ? -5.735 16.785 -5.018 1.00 78.56 269 ALA A C 1
ATOM 2005 O O . ALA A 1 269 ? -5.301 17.610 -5.822 1.00 78.56 269 ALA A O 1
ATOM 2006 N N . THR A 1 270 ? -6.913 16.178 -5.162 1.00 72.75 270 THR A N 1
ATOM 2007 C CA . THR A 1 270 ? -7.834 16.417 -6.283 1.00 72.75 270 THR A CA 1
ATOM 2008 C C . THR A 1 270 ? -9.241 16.801 -5.833 1.00 72.75 270 THR A C 1
ATOM 2010 O O . THR A 1 270 ? -10.045 17.160 -6.688 1.00 72.75 270 THR A O 1
ATOM 2013 N N . GLY A 1 271 ? -9.520 16.734 -4.531 1.00 77.56 271 GLY A N 1
ATOM 2014 C CA . GLY A 1 271 ? -10.806 17.054 -3.931 1.00 77.56 271 GLY A CA 1
ATOM 2015 C C . GLY A 1 271 ? -10.858 18.402 -3.227 1.00 77.56 271 GLY A C 1
ATOM 2016 O O . GLY A 1 271 ? -9.994 19.269 -3.409 1.00 77.56 271 GLY A O 1
ATOM 2017 N N . ASN A 1 272 ? -11.915 18.591 -2.446 1.00 81.50 272 ASN A N 1
ATOM 2018 C CA . ASN A 1 272 ? -12.209 19.843 -1.751 1.00 81.50 272 ASN A CA 1
ATOM 2019 C C . ASN A 1 272 ? -11.673 19.888 -0.301 1.00 81.50 272 ASN A C 1
ATOM 2021 O O . ASN A 1 272 ? -11.767 20.937 0.341 1.00 81.50 272 ASN A O 1
ATOM 2025 N N . SER A 1 273 ? -11.048 18.803 0.180 1.00 84.00 273 SER A N 1
ATOM 2026 C CA . SER A 1 273 ? -10.543 18.651 1.550 1.00 84.00 273 SER A CA 1
ATOM 2027 C C . SER A 1 273 ? -11.627 18.743 2.627 1.00 84.00 273 SER A C 1
ATOM 2029 O O . SER A 1 273 ? -11.341 19.214 3.731 1.00 84.00 273 SER A O 1
ATOM 2031 N N . ASP A 1 274 ? -12.850 18.303 2.326 1.00 79.06 274 ASP A N 1
ATOM 2032 C CA . ASP A 1 274 ? -13.984 18.318 3.258 1.00 79.06 274 ASP A CA 1
ATOM 2033 C C . ASP A 1 274 ? -14.039 17.098 4.192 1.00 79.06 274 ASP A C 1
ATOM 2035 O O . ASP A 1 274 ? -14.898 17.030 5.073 1.00 79.06 274 ASP A O 1
ATOM 2039 N N . GLY A 1 275 ? -13.092 16.163 4.053 1.00 77.44 275 GLY A N 1
ATOM 2040 C CA . GLY A 1 275 ? -13.055 14.952 4.864 1.00 77.44 275 GLY A CA 1
ATOM 2041 C C . GLY A 1 275 ? -13.993 13.860 4.361 1.00 77.44 275 GLY A C 1
ATOM 2042 O O . GLY A 1 275 ? -14.185 12.874 5.057 1.00 77.44 275 GLY A O 1
ATOM 2043 N N . THR A 1 276 ? -14.548 13.972 3.161 1.00 84.38 276 THR A N 1
ATOM 2044 C CA . THR A 1 276 ? -15.249 12.902 2.450 1.00 84.38 276 THR A CA 1
ATOM 2045 C C . THR A 1 276 ? -14.537 12.655 1.130 1.00 84.38 276 THR A C 1
ATOM 2047 O O . THR A 1 276 ? -14.081 13.588 0.494 1.00 84.38 276 THR A O 1
ATOM 2050 N N . VAL A 1 277 ? -14.397 11.396 0.713 1.00 87.31 277 VAL A N 1
ATOM 2051 C CA . VAL A 1 277 ? -13.971 11.088 -0.657 1.00 87.31 277 VAL A CA 1
ATOM 2052 C C . VAL A 1 277 ? -15.215 10.843 -1.485 1.00 87.31 277 VAL A C 1
ATOM 2054 O O . VAL A 1 277 ? -15.961 9.902 -1.203 1.00 87.31 277 VAL A O 1
ATOM 2057 N N . THR A 1 278 ? -15.438 11.646 -2.520 1.00 89.00 278 THR A N 1
ATOM 2058 C CA . THR A 1 278 ? -16.483 11.371 -3.514 1.00 89.00 278 THR A CA 1
ATOM 2059 C C . THR A 1 278 ? -15.983 10.464 -4.632 1.00 89.00 278 THR A C 1
ATOM 2061 O O . THR A 1 278 ? -14.785 10.195 -4.789 1.00 89.00 278 THR A O 1
ATOM 2064 N N . LEU A 1 279 ? -16.926 9.964 -5.428 1.00 87.12 279 LEU A N 1
ATOM 2065 C CA . LEU A 1 279 ? -16.614 9.186 -6.617 1.00 87.12 279 LEU A CA 1
ATOM 2066 C C . LEU A 1 279 ? -15.735 9.970 -7.590 1.00 87.12 279 LEU A C 1
ATOM 2068 O O . LEU A 1 279 ? -14.721 9.446 -8.057 1.00 87.12 279 LEU A O 1
ATOM 2072 N N . ASP A 1 280 ? -16.102 11.222 -7.848 1.00 87.62 280 ASP A N 1
ATOM 2073 C CA . ASP A 1 280 ? -15.393 12.105 -8.768 1.00 87.62 280 ASP A CA 1
ATOM 2074 C C . ASP A 1 280 ? -13.980 12.419 -8.275 1.00 87.62 280 ASP A C 1
ATOM 2076 O O . ASP A 1 280 ? -13.035 12.453 -9.069 1.00 87.62 280 ASP A O 1
ATOM 2080 N N . GLU A 1 281 ? -13.794 12.578 -6.966 1.00 90.56 281 GLU A N 1
ATOM 2081 C CA . GLU A 1 281 ? -12.480 12.809 -6.369 1.00 90.56 281 GLU A CA 1
ATOM 2082 C C . GLU A 1 281 ? -11.580 11.581 -6.474 1.00 90.56 281 GLU A C 1
ATOM 2084 O O . GLU A 1 281 ? -10.417 11.699 -6.871 1.00 90.56 281 GLU A O 1
ATOM 2089 N N . MET A 1 282 ? -12.109 10.389 -6.179 1.00 92.50 282 MET A N 1
ATOM 2090 C CA . MET A 1 282 ? -11.363 9.141 -6.343 1.00 92.50 282 MET A CA 1
ATOM 2091 C C . MET A 1 282 ? -11.015 8.894 -7.816 1.00 92.50 282 MET A C 1
ATOM 2093 O O . MET A 1 282 ? -9.862 8.596 -8.137 1.00 92.50 282 MET A O 1
ATOM 2097 N N . ALA A 1 283 ? -11.973 9.065 -8.730 1.00 90.12 283 ALA A N 1
ATOM 2098 C CA . ALA A 1 283 ? -11.748 8.915 -10.165 1.00 90.12 283 ALA A CA 1
ATOM 2099 C C . ALA A 1 283 ? -10.693 9.911 -10.678 1.00 90.12 283 ALA A C 1
ATOM 2101 O O . ALA A 1 283 ? -9.758 9.523 -11.388 1.00 90.12 283 ALA A O 1
ATOM 2102 N N . SER A 1 284 ? -10.786 11.177 -10.261 1.00 89.94 284 SER A N 1
ATOM 2103 C CA . SER A 1 284 ? -9.827 12.229 -10.611 1.00 89.94 284 SER A CA 1
ATOM 2104 C C . SER A 1 284 ? -8.426 11.896 -10.107 1.00 89.94 284 SER A C 1
ATOM 2106 O O . SER A 1 284 ? -7.467 11.929 -10.884 1.00 89.94 284 SER A O 1
ATOM 2108 N N . TRP A 1 285 ? -8.299 11.489 -8.843 1.00 93.38 285 TRP A N 1
ATOM 2109 C CA . TRP A 1 285 ? -7.033 11.067 -8.248 1.00 93.38 285 TRP A CA 1
ATOM 2110 C C . TRP A 1 285 ? -6.384 9.911 -9.011 1.00 93.38 285 TRP A C 1
ATOM 2112 O O . TRP A 1 285 ? -5.211 9.998 -9.390 1.00 93.38 285 TRP A O 1
ATOM 2122 N N . LEU A 1 286 ? -7.141 8.846 -9.284 1.00 92.62 286 LEU A N 1
ATOM 2123 C CA . LEU A 1 286 ? -6.648 7.673 -10.006 1.00 92.62 286 LEU A CA 1
ATOM 2124 C C . LEU A 1 286 ? -6.218 8.033 -11.436 1.00 92.62 286 LEU A C 1
ATOM 2126 O O . LEU A 1 286 ? -5.150 7.601 -11.881 1.00 92.62 286 LEU A O 1
ATOM 2130 N N . SER A 1 287 ? -6.986 8.887 -12.124 1.00 89.81 287 SER A N 1
ATOM 2131 C CA . SER A 1 287 ? -6.696 9.339 -13.494 1.00 89.81 287 SER A CA 1
ATOM 2132 C C . SER A 1 287 ? -5.403 10.156 -13.618 1.00 89.81 287 SER A C 1
ATOM 2134 O O . SER A 1 287 ? -4.813 10.225 -14.696 1.00 89.81 287 SER A O 1
ATOM 2136 N N . VAL A 1 288 ? -4.926 10.752 -12.521 1.00 87.50 288 VAL A N 1
ATOM 2137 C CA . VAL A 1 288 ? -3.681 11.532 -12.485 1.00 87.50 288 VAL A CA 1
ATOM 2138 C C . VAL A 1 288 ? -2.524 10.697 -11.940 1.00 87.50 288 VAL A C 1
ATOM 2140 O O . VAL A 1 288 ? -1.451 10.643 -12.550 1.00 87.50 288 VAL A O 1
ATOM 2143 N N . SER A 1 289 ? -2.736 10.038 -10.801 1.00 89.69 289 SER A N 1
ATOM 2144 C CA . SER A 1 289 ? -1.697 9.352 -10.031 1.00 89.69 289 SER A CA 1
ATOM 2145 C C . SER A 1 289 ? -1.142 8.129 -10.767 1.00 89.69 289 SER A C 1
ATOM 2147 O O . SER A 1 289 ? 0.079 7.987 -10.909 1.00 89.69 289 SER A O 1
ATOM 2149 N N . VAL A 1 290 ? -2.023 7.294 -11.332 1.00 91.88 290 VAL A N 1
ATOM 2150 C CA . VAL A 1 290 ? -1.624 6.045 -11.999 1.00 91.88 290 VAL A CA 1
ATOM 2151 C C . VAL A 1 290 ? -0.820 6.318 -13.279 1.00 91.88 290 VAL A C 1
ATOM 2153 O O . VAL A 1 290 ? 0.319 5.840 -13.368 1.00 91.88 290 VAL A O 1
ATOM 2156 N N . PRO A 1 291 ? -1.279 7.159 -14.237 1.00 87.44 291 PRO A N 1
ATOM 2157 C CA . PRO A 1 291 ? -0.468 7.470 -15.414 1.00 87.44 291 PRO A CA 1
ATOM 2158 C C . PRO A 1 291 ? 0.820 8.232 -15.082 1.00 87.44 291 PRO A C 1
ATOM 2160 O O . PRO A 1 291 ? 1.800 8.146 -15.824 1.00 87.44 291 PRO A O 1
ATOM 2163 N N . ALA A 1 292 ? 0.848 9.032 -14.008 1.00 85.50 292 ALA A N 1
ATOM 2164 C CA . ALA A 1 292 ? 2.069 9.707 -13.570 1.00 85.50 292 ALA A CA 1
ATOM 2165 C C . ALA A 1 292 ? 3.135 8.701 -13.109 1.00 85.50 292 ALA A C 1
ATOM 2167 O O . ALA A 1 292 ? 4.280 8.790 -13.560 1.00 85.50 292 ALA A O 1
ATOM 2168 N N . ARG A 1 293 ? 2.767 7.707 -12.287 1.00 89.00 293 ARG A N 1
ATOM 2169 C CA . ARG A 1 293 ? 3.712 6.666 -11.850 1.00 89.00 293 ARG A CA 1
ATOM 2170 C C . ARG A 1 293 ? 4.114 5.736 -12.996 1.00 89.00 293 ARG A C 1
ATOM 2172 O O . ARG A 1 293 ? 5.302 5.454 -13.127 1.00 89.00 293 ARG A O 1
ATOM 2179 N N . ALA A 1 294 ? 3.185 5.350 -13.873 1.00 87.44 294 ALA A N 1
ATOM 2180 C CA . ALA A 1 294 ? 3.494 4.533 -15.053 1.00 87.44 294 ALA A CA 1
ATOM 2181 C C . ALA A 1 294 ? 4.549 5.197 -15.963 1.00 87.44 294 ALA A C 1
ATOM 2183 O O . ALA A 1 294 ? 5.498 4.543 -16.405 1.00 87.44 294 ALA A O 1
ATOM 2184 N N . ARG A 1 295 ? 4.435 6.519 -16.177 1.00 86.75 295 ARG A N 1
ATOM 2185 C CA . ARG A 1 295 ? 5.433 7.322 -16.906 1.00 86.75 295 ARG A CA 1
ATOM 2186 C C . ARG A 1 295 ? 6.769 7.397 -16.175 1.00 86.75 295 ARG A C 1
ATOM 2188 O O . ARG A 1 295 ? 7.803 7.233 -16.813 1.00 86.75 295 ARG A O 1
ATOM 2195 N N . ALA A 1 296 ? 6.757 7.612 -14.859 1.00 83.38 296 ALA A N 1
ATOM 2196 C CA . ALA A 1 296 ? 7.981 7.660 -14.055 1.00 83.38 296 ALA A CA 1
ATOM 2197 C C . ALA A 1 296 ? 8.770 6.338 -14.109 1.00 83.38 296 ALA A C 1
ATOM 2199 O O . ALA A 1 296 ? 9.996 6.356 -14.105 1.00 83.38 296 ALA A O 1
ATOM 2200 N N . LEU A 1 297 ? 8.072 5.204 -14.219 1.00 84.81 297 LEU A N 1
ATOM 2201 C CA . LEU A 1 297 ? 8.664 3.870 -14.356 1.00 84.81 297 LEU A CA 1
ATOM 2202 C C . LEU A 1 297 ? 8.978 3.474 -15.809 1.00 84.81 297 LEU A C 1
ATOM 2204 O O . LEU A 1 297 ? 9.451 2.367 -16.049 1.00 84.81 297 LEU A O 1
ATOM 2208 N N . SER A 1 298 ? 8.708 4.345 -16.790 1.00 85.56 298 SER A N 1
ATOM 2209 C CA . SER A 1 298 ? 8.863 4.052 -18.225 1.00 85.56 298 SER A CA 1
ATOM 2210 C C . SER A 1 298 ? 8.103 2.795 -18.697 1.00 85.56 298 SER A C 1
ATOM 2212 O O . SER A 1 298 ? 8.536 2.129 -19.635 1.00 85.56 298 SER A O 1
ATOM 2214 N N . LYS A 1 299 ? 6.968 2.461 -18.060 1.00 76.19 299 LYS A N 1
ATOM 2215 C CA . LYS A 1 299 ? 6.178 1.243 -18.343 1.00 76.19 299 LYS A CA 1
ATOM 2216 C C . LYS A 1 299 ? 5.125 1.420 -19.443 1.00 76.19 299 LYS A C 1
ATOM 2218 O O . LYS A 1 299 ? 4.683 0.429 -20.008 1.00 76.19 299 LYS A O 1
ATOM 2223 N N . GLY A 1 300 ? 4.756 2.658 -19.778 1.00 76.69 300 GLY A N 1
ATOM 2224 C CA . GLY A 1 300 ? 3.741 2.966 -20.791 1.00 76.69 300 GLY A CA 1
ATOM 2225 C C . GLY A 1 300 ? 2.601 3.812 -20.229 1.00 76.69 300 GLY A C 1
ATOM 2226 O O . GLY A 1 300 ? 2.811 4.629 -19.331 1.00 76.69 300 GLY A O 1
ATOM 2227 N N . ASN A 1 301 ? 1.399 3.647 -20.784 1.00 79.38 301 ASN A N 1
ATOM 2228 C CA . ASN A 1 301 ? 0.200 4.357 -20.347 1.00 79.38 301 ASN A CA 1
ATOM 2229 C C . ASN A 1 301 ? -0.792 3.361 -19.745 1.00 79.38 301 ASN A C 1
ATOM 2231 O O . ASN A 1 301 ? -1.289 2.505 -20.466 1.00 79.38 301 ASN A O 1
ATOM 2235 N N . GLN A 1 302 ? -1.077 3.492 -18.454 1.00 86.19 302 GLN A N 1
ATOM 2236 C CA . GLN A 1 302 ? -2.160 2.783 -17.777 1.00 86.19 302 GLN A CA 1
ATOM 2237 C C . GLN A 1 302 ? -3.235 3.802 -17.439 1.00 86.19 302 GLN A C 1
ATOM 2239 O O . GLN A 1 302 ? -2.935 4.802 -16.785 1.00 86.19 302 GLN A O 1
ATOM 2244 N N . ARG A 1 303 ? -4.464 3.565 -17.900 1.00 85.62 303 ARG A N 1
ATOM 2245 C CA . ARG A 1 303 ? -5.584 4.493 -17.727 1.00 85.62 303 ARG A CA 1
ATOM 2246 C C . ARG A 1 303 ? -6.692 3.830 -16.916 1.00 85.62 303 ARG A C 1
ATOM 2248 O O . ARG A 1 303 ? -7.443 3.042 -17.493 1.00 85.62 303 ARG A O 1
ATOM 2255 N N . PRO A 1 304 ? -6.809 4.151 -15.618 1.00 88.12 304 PRO A N 1
ATOM 2256 C CA . PRO A 1 304 ? -7.933 3.688 -14.824 1.00 88.12 304 PRO A CA 1
ATOM 2257 C C . PRO A 1 304 ? -9.263 4.185 -15.389 1.00 88.12 304 PRO A C 1
ATOM 2259 O O . PRO A 1 304 ? -9.334 5.277 -15.959 1.00 88.12 304 PRO A O 1
ATOM 2262 N N . GLN A 1 305 ? -10.311 3.390 -15.209 1.00 84.75 305 GLN A N 1
ATOM 2263 C CA . GLN A 1 305 ? -11.679 3.732 -15.589 1.00 84.75 305 GLN A CA 1
ATOM 2264 C C . GLN A 1 305 ? -12.577 3.707 -14.357 1.00 84.75 305 GLN A C 1
ATOM 2266 O O . GLN A 1 305 ? -12.375 2.891 -13.462 1.00 84.75 305 GLN A O 1
ATOM 2271 N N . ALA A 1 306 ? -13.560 4.601 -14.326 1.00 83.94 306 ALA A N 1
ATOM 2272 C CA . ALA A 1 306 ? -14.614 4.621 -13.324 1.00 83.94 306 ALA A CA 1
ATOM 2273 C C . ALA A 1 306 ? -15.972 4.617 -14.037 1.00 83.94 306 ALA A C 1
ATOM 2275 O O . ALA A 1 306 ? -16.137 5.292 -15.055 1.00 83.94 306 ALA A O 1
ATOM 2276 N N . THR A 1 307 ? -16.935 3.858 -13.524 1.00 76.44 307 THR A N 1
ATOM 2277 C CA . THR A 1 307 ? -18.308 3.797 -14.041 1.00 76.44 307 THR A CA 1
ATOM 2278 C C . THR A 1 307 ? -19.288 3.972 -12.888 1.00 76.44 307 THR A C 1
ATOM 2280 O O . THR A 1 307 ? -19.148 3.31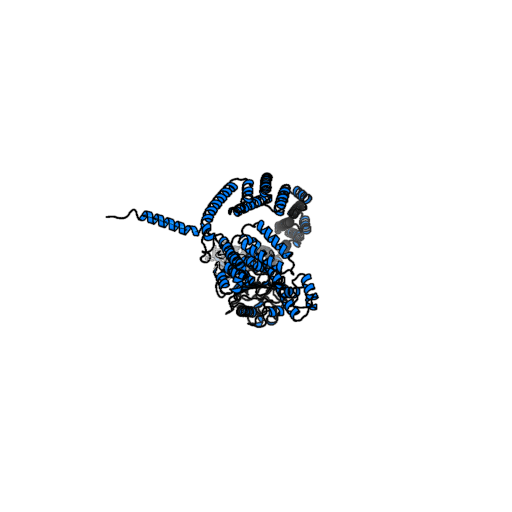4 -11.855 1.00 76.44 307 THR A O 1
ATOM 2283 N N . ALA A 1 308 ? -20.249 4.886 -13.059 1.00 64.56 308 ALA A N 1
ATOM 2284 C CA . ALA A 1 308 ? -21.217 5.265 -12.035 1.00 64.56 308 ALA A CA 1
ATOM 2285 C C . ALA A 1 308 ? -22.493 5.877 -12.626 1.00 64.56 308 ALA A C 1
ATOM 2287 O O . ALA A 1 308 ? -22.484 6.362 -13.758 1.00 64.56 308 ALA A O 1
ATOM 2288 N N . ILE A 1 309 ? -23.560 5.900 -11.821 1.00 55.00 309 ILE A N 1
ATOM 2289 C CA . ILE A 1 309 ? -24.870 6.465 -12.183 1.00 55.00 309 ILE A CA 1
ATOM 2290 C C . ILE A 1 309 ? -25.019 7.919 -11.682 1.00 55.00 309 ILE A C 1
ATOM 2292 O O . ILE A 1 309 ? -25.700 8.713 -12.330 1.00 55.00 309 ILE A O 1
ATOM 2296 N N . THR A 1 310 ? -24.346 8.313 -10.589 1.00 57.03 310 THR A N 1
ATOM 2297 C CA . THR A 1 310 ? -24.389 9.675 -10.010 1.00 57.03 310 THR A CA 1
ATOM 2298 C C . THR A 1 310 ? -23.118 10.026 -9.220 1.00 57.03 310 THR A C 1
ATOM 2300 O O . THR A 1 310 ? -22.447 9.137 -8.694 1.00 57.03 310 THR A O 1
ATOM 2303 N N . ASP A 1 311 ? -22.821 11.326 -9.085 1.00 63.97 311 ASP A N 1
ATOM 2304 C CA . ASP A 1 311 ? -21.813 11.841 -8.145 1.00 63.97 311 ASP A CA 1
ATOM 2305 C C . ASP A 1 311 ? -22.298 11.588 -6.708 1.00 63.97 311 ASP A C 1
ATOM 2307 O O . ASP A 1 311 ? -23.301 12.153 -6.263 1.00 63.97 311 ASP A O 1
ATOM 2311 N N . SER A 1 312 ? -21.652 10.639 -6.031 1.00 67.81 312 SER A N 1
ATOM 2312 C CA . SER A 1 312 ? -22.033 10.161 -4.702 1.00 67.81 312 SER A CA 1
ATOM 2313 C C . SER A 1 312 ? -20.805 10.102 -3.785 1.00 67.81 312 SER A C 1
ATOM 2315 O O . SER A 1 312 ? -19.724 9.709 -4.239 1.00 67.81 312 SER A O 1
ATOM 2317 N N . PRO A 1 313 ? -20.944 10.434 -2.488 1.00 80.88 313 PRO A N 1
ATOM 2318 C CA . PRO A 1 313 ? -19.861 10.281 -1.515 1.00 80.88 313 PRO A CA 1
ATOM 2319 C C . PRO A 1 313 ? -19.493 8.799 -1.383 1.00 80.88 313 PRO A C 1
ATOM 2321 O O . PRO A 1 313 ? -20.371 8.000 -1.081 1.00 80.88 313 PRO A O 1
ATOM 2324 N N . LEU A 1 314 ? -18.237 8.396 -1.608 1.00 81.31 314 LEU A N 1
ATOM 2325 C CA . LEU A 1 314 ? -17.784 6.998 -1.492 1.00 81.31 314 LEU A CA 1
ATOM 2326 C C . LEU A 1 314 ? -17.533 6.577 -0.048 1.00 81.31 314 LEU A C 1
ATOM 2328 O O . LEU A 1 314 ? -17.868 5.460 0.320 1.00 81.31 314 LEU A O 1
ATOM 2332 N N . PHE A 1 315 ? -16.926 7.438 0.758 1.00 82.56 315 PHE A N 1
ATOM 2333 C CA . PHE A 1 315 ? -16.751 7.216 2.192 1.00 82.56 315 PHE A CA 1
ATOM 2334 C C . PHE A 1 315 ? -16.279 8.506 2.859 1.00 82.56 315 PHE A C 1
ATOM 2336 O O . PHE A 1 315 ? -15.517 9.278 2.278 1.00 82.56 315 PHE A O 1
ATOM 2343 N N . ALA A 1 316 ? -16.716 8.725 4.097 1.00 75.81 316 ALA A N 1
ATOM 2344 C CA . ALA A 1 316 ? -16.154 9.763 4.947 1.00 75.81 316 ALA A CA 1
ATOM 2345 C C . ALA A 1 316 ? -14.767 9.327 5.440 1.00 75.81 316 ALA A C 1
ATOM 2347 O O . ALA A 1 316 ? -14.596 8.214 5.944 1.00 75.81 316 ALA A O 1
ATOM 2348 N N . LEU A 1 317 ? -13.784 10.206 5.288 1.00 71.19 317 LEU A N 1
ATOM 2349 C CA . LEU A 1 317 ? -12.476 10.096 5.910 1.00 71.19 317 LEU A CA 1
ATOM 2350 C C . LEU A 1 317 ? -12.569 10.608 7.340 1.00 71.19 317 LEU A C 1
ATOM 2352 O O . LEU A 1 317 ? -13.012 11.727 7.599 1.00 71.19 317 LEU A O 1
ATOM 2356 N N . TYR A 1 318 ? -12.038 9.838 8.277 1.00 67.12 318 TYR A N 1
ATOM 2357 C CA . TYR A 1 318 ? -11.825 10.329 9.628 1.00 67.12 318 TYR A CA 1
ATOM 2358 C C . TYR A 1 318 ? -10.577 11.233 9.655 1.00 67.12 318 TYR A C 1
ATOM 2360 O O . TYR A 1 318 ? -9.472 10.792 9.962 1.00 67.12 318 TYR A O 1
ATOM 2368 N N . LYS A 1 319 ? -10.729 12.488 9.200 1.00 50.56 319 LYS A N 1
ATOM 2369 C CA . LYS A 1 319 ? -9.631 13.376 8.763 1.00 50.56 319 LYS A CA 1
ATOM 2370 C C . LYS A 1 319 ? -9.352 14.564 9.692 1.00 50.56 319 LYS A C 1
ATOM 2372 O O . LYS A 1 319 ? -9.066 15.664 9.222 1.00 50.56 319 LYS A O 1
ATOM 2377 N N . ALA A 1 320 ? -9.397 14.372 11.003 1.00 45.88 320 ALA A N 1
ATOM 2378 C CA . ALA A 1 320 ? -8.750 15.322 11.909 1.00 45.88 320 ALA A CA 1
ATOM 2379 C C . ALA A 1 320 ? -7.278 14.905 12.107 1.00 45.88 320 ALA A C 1
ATOM 2381 O O . ALA A 1 320 ? -6.988 13.705 12.080 1.00 45.88 320 ALA A O 1
ATOM 2382 N N . PRO A 1 321 ? -6.326 15.850 12.264 1.00 45.38 321 PRO A N 1
ATOM 2383 C CA . PRO A 1 321 ? -4.943 15.498 12.576 1.00 45.38 321 PRO A CA 1
ATOM 2384 C C . PRO A 1 321 ? -4.943 14.565 13.787 1.00 45.38 321 PRO A C 1
ATOM 2386 O O . PRO A 1 321 ? -5.626 14.839 14.777 1.00 45.38 321 PRO A O 1
ATOM 2389 N N . ALA A 1 322 ? -4.255 13.426 13.683 1.00 48.22 322 ALA A N 1
ATOM 2390 C CA . ALA A 1 322 ? -4.055 12.573 14.843 1.00 48.22 322 ALA A CA 1
ATOM 2391 C C . ALA A 1 322 ? -3.446 13.444 15.951 1.00 48.22 322 ALA A C 1
ATOM 2393 O O . ALA A 1 322 ? -2.453 14.124 15.670 1.00 48.22 322 ALA A O 1
ATOM 2394 N N . PRO A 1 323 ? -4.040 13.508 17.159 1.00 52.59 323 PRO A N 1
ATOM 2395 C CA . PRO A 1 323 ? -3.293 14.033 18.288 1.00 52.59 323 PRO A CA 1
ATOM 2396 C C . PRO A 1 323 ? -1.977 13.252 18.373 1.00 52.59 323 PRO A C 1
ATOM 2398 O O . PRO A 1 323 ? -1.946 12.061 18.043 1.00 52.59 323 PRO A O 1
ATOM 2401 N N . GLU A 1 324 ? -0.891 13.936 18.743 1.00 55.00 324 GLU A N 1
ATOM 2402 C CA . GLU A 1 324 ? 0.386 13.278 19.040 1.00 55.00 324 GLU A CA 1
ATOM 2403 C C . GLU A 1 324 ? 0.112 12.051 19.931 1.00 55.00 324 GLU A C 1
ATOM 2405 O O . GLU A 1 324 ? -0.715 12.161 20.847 1.00 55.00 324 GLU A O 1
ATOM 2410 N N . PRO A 1 325 ? 0.730 10.887 19.647 1.00 58.28 325 PRO A N 1
ATOM 2411 C CA . PRO A 1 325 ? 0.510 9.667 20.414 1.00 58.28 325 PRO A CA 1
ATOM 2412 C C . PRO A 1 325 ? 0.635 9.951 21.911 1.00 58.28 325 PRO A C 1
ATOM 2414 O O . PRO A 1 325 ? 1.686 10.368 22.400 1.00 58.28 325 PRO A O 1
ATOM 2417 N N . ASN A 1 326 ? -0.463 9.779 22.644 1.00 72.31 326 ASN A N 1
ATOM 2418 C CA . ASN A 1 326 ? -0.456 9.963 24.084 1.00 72.31 326 ASN A CA 1
ATOM 2419 C C . ASN A 1 326 ? 0.073 8.678 24.716 1.00 72.31 326 ASN A C 1
ATOM 2421 O O . ASN A 1 326 ? -0.621 7.664 24.733 1.00 72.31 326 ASN A O 1
ATOM 2425 N N . ILE A 1 327 ? 1.282 8.744 25.270 1.00 72.19 327 ILE A N 1
ATOM 2426 C CA . ILE A 1 327 ? 1.964 7.592 25.868 1.00 72.19 327 ILE A CA 1
ATOM 2427 C C . ILE A 1 327 ? 1.140 6.895 26.966 1.00 72.19 327 ILE A C 1
ATOM 2429 O O . ILE A 1 327 ? 1.275 5.694 27.163 1.00 72.19 327 ILE A O 1
ATOM 2433 N N . LEU A 1 328 ? 0.247 7.610 27.664 1.00 72.56 328 LEU A N 1
ATOM 2434 C CA . LEU A 1 328 ? -0.645 6.992 28.651 1.00 72.56 328 LEU A CA 1
ATOM 2435 C C . LEU A 1 328 ? -1.751 6.163 27.995 1.00 72.56 328 LEU A C 1
ATOM 2437 O O . LEU A 1 328 ? -2.094 5.100 28.498 1.00 72.56 328 LEU A O 1
ATOM 2441 N N . ILE A 1 329 ? -2.280 6.628 26.864 1.00 81.25 329 ILE A N 1
ATOM 2442 C CA . ILE A 1 329 ? -3.249 5.864 26.071 1.00 81.25 329 ILE A CA 1
ATOM 2443 C C . ILE A 1 329 ? -2.559 4.652 25.459 1.00 81.25 329 ILE A C 1
ATOM 2445 O O . ILE A 1 329 ? -3.146 3.582 25.444 1.00 81.25 329 ILE A O 1
ATOM 2449 N N . GLU A 1 330 ? -1.305 4.788 25.026 1.00 81.38 330 GLU A N 1
ATOM 2450 C CA . GLU A 1 330 ? -0.502 3.652 24.569 1.00 81.38 330 GLU A CA 1
ATOM 2451 C C . GLU A 1 330 ? -0.380 2.562 25.639 1.00 81.38 330 GLU A C 1
ATOM 2453 O O . GLU A 1 330 ? -0.530 1.383 25.330 1.00 81.38 330 GLU A O 1
ATOM 2458 N N . PHE A 1 331 ? -0.161 2.944 26.902 1.00 79.56 331 PHE A N 1
ATOM 2459 C CA . PHE A 1 331 ? -0.112 1.985 28.006 1.00 79.56 331 PHE A CA 1
ATOM 2460 C C . PHE A 1 331 ? -1.460 1.296 28.252 1.00 79.56 331 PHE A C 1
ATOM 2462 O O . PHE A 1 331 ? -1.476 0.082 28.425 1.00 79.56 331 PHE A O 1
ATOM 2469 N N . GLU A 1 332 ? -2.578 2.028 28.228 1.00 88.19 332 GLU A N 1
ATOM 2470 C CA . GLU A 1 332 ? -3.922 1.436 28.363 1.00 88.19 332 GLU A CA 1
ATOM 2471 C C . GLU A 1 332 ? -4.260 0.512 27.183 1.00 88.19 332 GLU A C 1
ATOM 2473 O O . GLU A 1 332 ? -4.769 -0.589 27.368 1.00 88.19 332 GLU A O 1
ATOM 2478 N N . VAL A 1 333 ? -3.924 0.917 25.955 1.00 87.81 333 VAL A N 1
ATOM 2479 C CA . VAL A 1 333 ? -4.086 0.083 24.753 1.00 87.81 333 VAL A CA 1
ATOM 2480 C C . VAL A 1 333 ? -3.277 -1.208 24.890 1.00 87.81 333 VAL A C 1
ATOM 2482 O O . VAL A 1 333 ? -3.784 -2.278 24.558 1.00 87.81 333 VAL A O 1
ATOM 2485 N N . GLN A 1 334 ? -2.055 -1.131 25.425 1.00 86.88 334 GLN A N 1
ATOM 2486 C CA . GLN A 1 334 ? -1.232 -2.308 25.692 1.00 86.88 334 GLN A CA 1
ATOM 2487 C C . GLN A 1 334 ? -1.836 -3.212 26.785 1.00 86.88 334 GLN A C 1
ATOM 2489 O O . GLN A 1 334 ? -1.835 -4.425 26.601 1.00 86.88 334 GLN A O 1
ATOM 2494 N N . ASP A 1 335 ? -2.412 -2.662 27.863 1.00 90.75 335 ASP A N 1
ATOM 2495 C CA . ASP A 1 335 ? -3.145 -3.450 28.876 1.00 90.75 335 ASP A CA 1
ATOM 2496 C C . ASP A 1 335 ? -4.344 -4.185 28.259 1.00 90.75 335 ASP A C 1
ATOM 2498 O O . ASP A 1 335 ? -4.516 -5.390 28.457 1.00 90.75 335 ASP A O 1
ATOM 2502 N N . PHE A 1 336 ? -5.145 -3.491 27.442 1.00 94.75 336 PHE A N 1
ATOM 2503 C CA . PHE A 1 336 ? -6.248 -4.120 26.718 1.00 94.75 336 PHE A CA 1
ATOM 2504 C C . PHE A 1 336 ? -5.767 -5.212 25.765 1.00 94.75 336 PHE A C 1
ATOM 2506 O O . PHE A 1 336 ? -6.440 -6.241 25.658 1.00 94.75 336 PHE A O 1
ATOM 2513 N N . ARG A 1 337 ? -4.619 -5.024 25.105 1.00 91.12 337 ARG A N 1
ATOM 2514 C CA . ARG A 1 337 ? -4.011 -6.037 24.234 1.00 91.12 337 ARG A CA 1
ATOM 2515 C C . ARG A 1 337 ? -3.662 -7.286 25.026 1.00 91.12 337 ARG A C 1
ATOM 2517 O O . ARG A 1 337 ? -4.166 -8.361 24.705 1.00 91.12 337 ARG A O 1
ATOM 2524 N N . ASP A 1 338 ? -2.892 -7.126 26.096 1.00 89.50 338 ASP A N 1
ATOM 2525 C CA . ASP A 1 338 ? -2.437 -8.235 26.932 1.00 89.50 338 ASP A CA 1
ATOM 2526 C C . ASP A 1 338 ? -3.644 -8.991 27.526 1.00 89.50 338 ASP A C 1
ATOM 2528 O O . ASP A 1 338 ? -3.743 -10.214 27.421 1.00 89.50 338 ASP A O 1
ATOM 2532 N N . ARG A 1 339 ? -4.653 -8.276 28.039 1.00 93.00 339 ARG A N 1
ATOM 2533 C CA . ARG A 1 339 ? -5.876 -8.885 28.595 1.00 93.00 339 ARG A CA 1
ATOM 2534 C C . ARG A 1 339 ? -6.755 -9.547 27.539 1.00 93.00 339 ARG A C 1
ATOM 2536 O O . ARG A 1 339 ? -7.395 -10.557 27.832 1.00 93.00 339 ARG A O 1
ATOM 2543 N N . THR A 1 340 ? -6.808 -9.008 26.322 1.00 91.50 340 THR A N 1
ATOM 2544 C CA . THR A 1 340 ? -7.544 -9.621 25.203 1.00 91.50 340 THR A CA 1
ATOM 2545 C C . THR A 1 340 ? -6.874 -10.916 24.748 1.00 91.50 340 THR A C 1
ATOM 2547 O O . THR A 1 340 ? -7.575 -11.877 24.410 1.00 91.50 340 THR A O 1
ATOM 2550 N N . GLU A 1 341 ? -5.543 -10.979 24.788 1.00 88.69 341 GLU A N 1
ATOM 2551 C CA . GLU A 1 341 ? -4.775 -12.195 24.511 1.00 88.69 341 GLU A CA 1
ATOM 2552 C C . GLU A 1 341 ? -4.921 -13.241 25.631 1.00 88.69 341 GLU A C 1
ATOM 2554 O O . GLU A 1 341 ? -5.104 -14.426 25.340 1.00 88.69 341 GLU A O 1
ATOM 2559 N N . GLU A 1 342 ? -4.892 -12.816 26.898 1.00 88.69 342 GLU A N 1
ATOM 2560 C CA . GLU A 1 342 ? -4.894 -13.706 28.067 1.00 88.69 342 GLU A CA 1
ATOM 2561 C C . GLU A 1 342 ? -6.282 -14.194 28.510 1.00 88.69 342 GLU A C 1
ATOM 2563 O O . GLU A 1 342 ? -6.376 -15.247 29.149 1.00 88.69 342 GLU A O 1
ATOM 2568 N N . VAL A 1 343 ? -7.362 -13.460 28.206 1.00 87.19 343 VAL A N 1
ATOM 2569 C CA . VAL A 1 343 ? -8.714 -13.810 28.674 1.00 87.19 343 VAL A CA 1
ATOM 2570 C C . VAL A 1 343 ? -9.114 -15.221 28.231 1.00 87.19 343 VAL A C 1
ATOM 2572 O O . VAL A 1 343 ? -9.064 -15.574 27.047 1.00 87.19 343 VAL A O 1
ATOM 2575 N N . ASP A 1 344 ? -9.550 -16.044 29.193 1.00 81.06 344 ASP A N 1
ATOM 2576 C CA . ASP A 1 344 ? -10.013 -17.399 28.903 1.00 81.06 344 ASP A CA 1
ATOM 2577 C C . ASP A 1 344 ? -11.251 -17.340 28.004 1.00 81.06 344 ASP A C 1
ATOM 2579 O O . ASP A 1 344 ? -12.304 -16.813 28.366 1.00 81.06 344 ASP A O 1
ATOM 2583 N N . ARG A 1 345 ? -11.137 -17.938 26.817 1.00 77.44 345 ARG A N 1
ATOM 2584 C CA . ARG A 1 345 ? -12.217 -18.015 25.827 1.00 77.44 345 ARG A CA 1
ATOM 2585 C C . ARG A 1 345 ? -13.472 -18.746 26.328 1.00 77.44 345 ARG A C 1
ATOM 2587 O O . ARG A 1 345 ? -14.503 -18.652 25.668 1.00 77.44 345 ARG A O 1
ATOM 2594 N N . HIS A 1 346 ? -13.388 -19.486 27.437 1.00 76.69 346 HIS A N 1
ATOM 2595 C CA . HIS A 1 346 ? -14.518 -20.188 28.053 1.00 76.69 346 HIS A CA 1
ATOM 2596 C C . HIS A 1 346 ? -15.144 -19.411 29.228 1.00 76.69 346 HIS A C 1
ATOM 2598 O O . HIS A 1 346 ? -16.159 -19.854 29.766 1.00 76.69 346 HIS A O 1
ATOM 2604 N N . ASP A 1 347 ? -14.590 -18.261 29.631 1.00 77.88 347 ASP A N 1
ATOM 2605 C CA . ASP A 1 347 ? -15.146 -17.423 30.699 1.00 77.88 347 ASP A CA 1
ATOM 2606 C C . ASP A 1 347 ? -16.000 -16.286 30.120 1.00 77.88 347 ASP A C 1
ATOM 2608 O O . ASP A 1 347 ? -15.523 -15.203 29.773 1.00 77.88 347 ASP A O 1
ATOM 2612 N N . MET A 1 348 ? -17.310 -16.526 30.023 1.00 78.62 348 MET A N 1
ATOM 2613 C CA . MET A 1 348 ? -18.247 -15.535 29.485 1.00 78.62 348 MET A CA 1
ATOM 2614 C C . MET A 1 348 ? -18.357 -14.255 30.289 1.00 78.62 348 MET A C 1
ATOM 2616 O O . MET A 1 348 ? -18.627 -13.202 29.708 1.00 78.62 348 MET A O 1
ATOM 2620 N N . ALA A 1 349 ? -18.201 -14.341 31.608 1.00 75.69 349 ALA A N 1
ATOM 2621 C CA . ALA A 1 349 ? -18.285 -13.167 32.455 1.00 75.69 349 ALA A CA 1
ATOM 2622 C C . ALA A 1 349 ? -17.067 -12.276 32.202 1.00 75.69 349 ALA A C 1
ATOM 2624 O O . ALA A 1 349 ? -17.234 -11.087 31.939 1.00 75.69 349 ALA A O 1
ATOM 2625 N N . ALA A 1 350 ? -15.865 -12.862 32.173 1.00 79.50 350 ALA A N 1
ATOM 2626 C CA . ALA A 1 350 ? -14.638 -12.134 31.869 1.00 79.50 350 ALA A CA 1
ATOM 2627 C C . ALA A 1 350 ? -14.658 -11.518 30.459 1.00 79.50 350 ALA A C 1
ATOM 2629 O O . ALA A 1 350 ? -14.352 -10.336 30.308 1.00 79.50 350 ALA A O 1
ATOM 2630 N N . LEU A 1 351 ? -15.090 -12.274 29.439 1.00 85.44 351 LEU A N 1
ATOM 2631 C CA . LEU A 1 351 ? -15.205 -11.774 28.063 1.00 85.44 351 LEU A CA 1
ATOM 2632 C C . LEU A 1 351 ? -16.181 -10.594 27.939 1.00 85.44 351 LEU A C 1
ATOM 2634 O O . LEU A 1 351 ? -15.907 -9.649 27.199 1.00 85.44 351 LEU A O 1
ATOM 2638 N N . ARG A 1 352 ? -17.325 -10.635 28.640 1.00 83.56 352 ARG A N 1
ATOM 2639 C CA . ARG A 1 352 ? -18.310 -9.540 28.630 1.00 83.56 352 ARG A CA 1
ATOM 2640 C C . ARG A 1 352 ? -17.788 -8.301 29.332 1.00 83.56 352 ARG A C 1
ATOM 2642 O O . ARG A 1 352 ? -17.829 -7.234 28.730 1.00 83.56 352 ARG A O 1
ATOM 2649 N N . THR A 1 353 ? -17.258 -8.461 30.541 1.00 84.44 353 THR A N 1
ATOM 2650 C CA . THR A 1 353 ? -16.680 -7.358 31.311 1.00 84.44 353 THR A CA 1
ATOM 2651 C C . THR A 1 353 ? -15.565 -6.675 30.525 1.00 84.44 353 THR A C 1
ATOM 2653 O O . THR A 1 353 ? -15.609 -5.463 30.350 1.00 84.44 353 THR A O 1
ATOM 2656 N N . LEU A 1 354 ? -14.622 -7.442 29.965 1.00 90.81 354 LEU A N 1
ATOM 2657 C CA . LEU A 1 354 ? -13.513 -6.886 29.188 1.00 90.81 354 LEU A CA 1
ATOM 2658 C C . LEU A 1 354 ? -13.997 -6.166 27.919 1.00 90.81 354 LEU A C 1
ATOM 2660 O O . LEU A 1 354 ? -13.503 -5.090 27.597 1.00 90.81 354 LEU A O 1
ATOM 2664 N N . HIS A 1 355 ? -14.992 -6.720 27.217 1.00 91.00 355 HIS A N 1
ATOM 2665 C CA . HIS A 1 355 ? -15.595 -6.055 26.060 1.00 91.00 355 HIS A CA 1
ATOM 2666 C C . HIS A 1 355 ? -16.298 -4.742 26.443 1.00 91.00 355 HIS A C 1
ATOM 2668 O O . HIS A 1 355 ? -16.136 -3.743 25.750 1.00 91.00 355 HIS A O 1
ATOM 2674 N N . GLU A 1 356 ? -17.069 -4.726 27.534 1.00 86.94 356 GLU A N 1
ATOM 2675 C CA . GLU A 1 356 ? -17.753 -3.524 28.029 1.00 86.94 356 GLU A CA 1
ATOM 2676 C C . GLU A 1 356 ? -16.769 -2.451 28.508 1.00 86.94 356 GLU A C 1
ATOM 2678 O O . GLU A 1 356 ? -16.990 -1.267 28.259 1.00 86.94 356 GLU A O 1
ATOM 2683 N N . GLU A 1 357 ? -15.676 -2.846 29.163 1.00 89.81 357 GLU A N 1
ATOM 2684 C CA . GLU A 1 357 ? -14.599 -1.945 29.577 1.00 89.81 357 GLU A CA 1
ATOM 2685 C C . GLU A 1 357 ? -13.851 -1.357 28.383 1.00 89.81 357 GLU A C 1
ATOM 2687 O O . GLU A 1 357 ? -13.617 -0.153 28.364 1.00 89.81 357 GLU A O 1
ATOM 2692 N N . LEU A 1 358 ? -13.538 -2.165 27.365 1.00 91.44 358 LEU A N 1
ATOM 2693 C CA . LEU A 1 358 ? -12.894 -1.685 26.144 1.00 91.44 358 LEU A CA 1
ATOM 2694 C C . LEU A 1 358 ? -13.788 -0.693 25.391 1.00 91.44 358 LEU A C 1
ATOM 2696 O O . LEU A 1 358 ? -13.326 0.373 24.992 1.00 91.44 358 LEU A O 1
ATOM 2700 N N . VAL A 1 359 ? -15.078 -1.007 25.226 1.00 87.19 359 VAL A N 1
ATOM 2701 C CA . VAL A 1 359 ? -16.038 -0.087 24.591 1.00 87.19 359 VAL A CA 1
ATOM 2702 C C . VAL A 1 359 ? -16.154 1.209 25.393 1.00 87.19 359 VAL A C 1
ATOM 2704 O O . VAL A 1 359 ? -16.120 2.291 24.811 1.00 87.19 359 VAL A O 1
ATOM 2707 N N . ARG A 1 360 ? -16.218 1.118 26.727 1.00 84.94 360 ARG A N 1
ATOM 2708 C CA . ARG A 1 360 ? -16.239 2.294 27.602 1.00 84.94 360 ARG A CA 1
ATOM 2709 C C . ARG A 1 360 ? -14.960 3.118 27.481 1.00 84.94 360 ARG A C 1
ATOM 2711 O O . ARG A 1 360 ? -15.050 4.333 27.382 1.00 84.94 360 ARG A O 1
ATOM 2718 N N . PHE A 1 361 ? -13.792 2.482 27.435 1.00 87.69 361 PHE A N 1
ATOM 2719 C CA . PHE A 1 361 ? -12.519 3.166 27.221 1.00 87.69 361 PHE A CA 1
ATOM 2720 C C . PHE A 1 361 ? -12.514 3.918 25.890 1.00 87.69 361 PHE A C 1
ATOM 2722 O O . PHE A 1 361 ? -12.193 5.102 25.871 1.00 87.69 361 PHE A O 1
ATOM 2729 N N . MET A 1 362 ? -12.946 3.267 24.804 1.00 83.75 362 MET A N 1
ATOM 2730 C CA . MET A 1 362 ? -13.085 3.892 23.484 1.00 83.75 362 MET A CA 1
ATOM 2731 C C . MET A 1 362 ? -14.049 5.092 23.504 1.00 83.75 362 MET A C 1
ATOM 2733 O O . MET A 1 362 ? -13.816 6.076 22.801 1.00 83.75 362 MET A O 1
ATOM 2737 N N . ASP A 1 363 ? -15.110 5.033 24.315 1.00 76.56 363 ASP A N 1
ATOM 2738 C CA . ASP A 1 363 ? -16.044 6.145 24.529 1.00 76.56 363 ASP A CA 1
ATOM 2739 C C . ASP A 1 363 ? -15.436 7.286 25.371 1.00 76.56 363 ASP A C 1
ATOM 2741 O O . ASP A 1 363 ? -15.688 8.460 25.090 1.00 76.56 363 ASP A O 1
ATOM 2745 N N . GLU A 1 364 ? -14.655 6.962 26.406 1.00 78.69 364 GLU A N 1
ATOM 2746 C CA . GLU A 1 364 ? -14.084 7.916 27.368 1.00 78.69 364 GLU A CA 1
ATOM 2747 C C . GLU A 1 364 ? -12.848 8.649 26.828 1.00 78.69 364 GLU A C 1
ATOM 2749 O O . GLU A 1 364 ? -12.706 9.854 27.044 1.00 78.69 364 GLU A O 1
ATOM 2754 N N . CYS A 1 365 ? -11.959 7.958 26.108 1.00 77.00 365 CYS A N 1
ATOM 2755 C CA . CYS A 1 365 ? -10.748 8.563 25.548 1.00 77.00 365 CYS A CA 1
ATOM 2756 C C . CYS A 1 365 ? -11.037 9.507 24.370 1.00 77.00 365 CYS A C 1
ATOM 2758 O O . CYS A 1 365 ? -10.209 10.369 24.056 1.00 77.00 365 CYS A O 1
ATOM 2760 N N . GLY A 1 366 ? -12.188 9.346 23.703 1.00 72.69 366 GLY A N 1
ATOM 2761 C CA . GLY A 1 366 ? -12.584 10.141 22.545 1.00 72.69 366 GLY A CA 1
ATOM 2762 C C . GLY A 1 366 ? -11.465 10.243 21.504 1.00 72.69 366 GLY A C 1
ATOM 2763 O O . GLY A 1 366 ? -10.806 9.258 21.164 1.00 72.69 366 GLY A O 1
ATOM 2764 N N . ASP A 1 367 ? -11.221 11.455 21.005 1.00 69.75 367 ASP A N 1
ATOM 2765 C CA . ASP A 1 367 ? -10.240 11.737 19.948 1.00 69.75 367 ASP A CA 1
ATOM 2766 C C . ASP A 1 367 ? -8.811 11.293 20.252 1.00 69.75 367 ASP A C 1
ATOM 2768 O O . ASP A 1 367 ? -8.037 11.018 19.331 1.00 69.75 367 ASP A O 1
ATOM 2772 N N . ALA A 1 368 ? -8.460 11.171 21.528 1.00 74.00 368 ALA A N 1
ATOM 2773 C CA . ALA A 1 368 ? -7.128 10.771 21.938 1.00 74.00 368 ALA A CA 1
ATOM 2774 C C . ALA A 1 368 ? -6.832 9.288 21.616 1.00 74.00 368 ALA A C 1
ATOM 2776 O O . ALA A 1 368 ? -5.668 8.922 21.462 1.00 74.00 368 ALA A O 1
ATOM 2777 N N . CYS A 1 369 ? -7.860 8.454 21.400 1.00 76.50 369 CYS A N 1
ATOM 2778 C CA . CYS A 1 369 ? -7.700 7.085 20.898 1.00 76.50 369 CYS A CA 1
ATOM 2779 C C . CYS A 1 369 ? -7.450 6.991 19.388 1.00 76.50 369 CYS A C 1
ATOM 2781 O O . CYS A 1 369 ? -7.147 5.905 18.898 1.00 76.50 369 CYS A O 1
ATOM 2783 N N . ARG A 1 370 ? -7.561 8.089 18.626 1.00 74.56 370 ARG A N 1
ATOM 2784 C CA . ARG A 1 370 ? -7.441 8.074 17.156 1.00 74.56 370 ARG A CA 1
ATOM 2785 C C . ARG A 1 370 ? -6.178 7.357 16.638 1.00 74.56 370 ARG A C 1
ATOM 2787 O O . ARG A 1 370 ? -6.332 6.575 15.702 1.00 74.56 370 ARG A O 1
ATOM 2794 N N . PRO A 1 371 ? -4.969 7.542 17.214 1.00 75.50 371 PRO A N 1
ATOM 2795 C CA . PRO A 1 371 ? -3.772 6.818 16.768 1.00 75.50 371 PRO A CA 1
ATOM 2796 C C . PRO A 1 371 ? -3.861 5.293 16.940 1.00 75.50 371 PRO A C 1
ATOM 2798 O O . PRO A 1 371 ? -3.204 4.558 16.210 1.00 75.50 371 PRO A O 1
ATOM 2801 N N . TYR A 1 372 ? -4.691 4.828 17.876 1.00 81.31 372 TYR A N 1
ATOM 2802 C CA . TYR A 1 372 ? -4.827 3.426 18.284 1.00 81.31 372 TYR A CA 1
ATOM 2803 C C . TYR A 1 372 ? -6.155 2.805 17.832 1.00 81.31 372 TYR A C 1
ATOM 2805 O O . TYR A 1 372 ? -6.444 1.650 18.134 1.00 81.31 372 TYR A O 1
ATOM 2813 N N . LEU A 1 373 ? -6.990 3.557 17.109 1.00 77.81 373 LEU A N 1
ATOM 2814 C CA . LEU A 1 373 ? -8.382 3.193 16.863 1.00 77.81 373 LEU A CA 1
ATOM 2815 C C . LEU A 1 373 ? -8.528 1.885 16.079 1.00 77.81 373 LEU A C 1
ATOM 2817 O O . LEU A 1 373 ? -9.383 1.071 16.410 1.00 77.81 373 LEU A O 1
ATOM 2821 N N . ALA A 1 374 ? -7.670 1.659 15.082 1.00 73.19 374 ALA A N 1
ATOM 2822 C CA . ALA A 1 374 ? -7.654 0.410 14.322 1.00 73.19 374 ALA A CA 1
ATOM 2823 C C . ALA A 1 374 ? -7.382 -0.806 15.225 1.00 73.19 374 ALA A C 1
ATOM 2825 O O . ALA A 1 374 ? -8.020 -1.849 15.086 1.00 73.19 374 ALA A O 1
ATOM 2826 N N . GLU A 1 375 ? -6.471 -0.659 16.184 1.00 82.69 375 GLU A N 1
ATOM 2827 C CA . GLU A 1 375 ? -6.134 -1.711 17.137 1.00 82.69 375 GLU A CA 1
ATOM 2828 C C . GLU A 1 375 ? -7.272 -1.954 18.135 1.00 82.69 375 GLU A C 1
ATOM 2830 O O . GLU A 1 375 ? -7.699 -3.089 18.330 1.00 82.69 375 GLU A O 1
ATOM 2835 N N . LEU A 1 376 ? -7.830 -0.882 18.701 1.00 87.38 376 LEU A N 1
ATOM 2836 C CA . LEU A 1 376 ? -8.955 -0.946 19.637 1.00 87.38 376 LEU A CA 1
ATOM 2837 C C . LEU A 1 376 ? -10.198 -1.586 19.003 1.00 87.38 376 LEU A C 1
ATOM 2839 O O . LEU A 1 376 ? -10.831 -2.447 19.614 1.00 87.38 376 LEU A O 1
ATOM 2843 N N . VAL A 1 377 ? -10.519 -1.221 17.758 1.00 82.94 377 VAL A N 1
ATOM 2844 C CA . VAL A 1 377 ? -11.604 -1.841 16.978 1.00 82.94 377 VAL A CA 1
ATOM 2845 C C . VAL A 1 377 ? -11.326 -3.327 16.745 1.00 82.94 377 VAL A C 1
ATOM 2847 O O . VAL A 1 377 ? -12.225 -4.147 16.925 1.00 82.94 377 VAL A O 1
ATOM 2850 N N . THR A 1 378 ? -10.079 -3.691 16.431 1.00 81.06 378 THR A N 1
ATOM 2851 C CA . THR A 1 378 ? -9.675 -5.095 16.257 1.00 81.06 378 THR A CA 1
ATOM 2852 C C . THR A 1 378 ? -9.895 -5.899 17.542 1.00 81.06 378 THR A C 1
ATOM 2854 O O . THR A 1 378 ? -10.552 -6.939 17.510 1.00 81.06 378 THR A O 1
ATOM 2857 N N . MET A 1 379 ? -9.439 -5.396 18.694 1.00 90.19 379 MET A N 1
ATOM 2858 C CA . MET A 1 379 ? -9.642 -6.058 19.990 1.00 90.19 379 MET A CA 1
ATOM 2859 C C . MET A 1 379 ? -11.127 -6.167 20.361 1.00 90.19 379 MET A C 1
ATOM 2861 O O . MET A 1 379 ? -11.592 -7.220 20.805 1.00 90.19 379 MET A O 1
ATOM 2865 N N . ARG A 1 380 ? -11.911 -5.108 20.119 1.00 91.12 380 ARG A N 1
ATOM 2866 C CA . ARG A 1 380 ? -13.368 -5.100 20.328 1.00 91.12 380 ARG A CA 1
ATOM 2867 C C . ARG A 1 380 ? -14.037 -6.215 19.532 1.00 91.12 380 ARG A C 1
ATOM 2869 O O . ARG A 1 380 ? -14.882 -6.934 20.077 1.00 91.12 380 ARG A O 1
ATOM 2876 N N . ASP A 1 381 ? -13.657 -6.363 18.268 1.00 82.00 381 ASP A N 1
ATOM 2877 C CA . ASP A 1 381 ? -14.214 -7.361 17.359 1.00 82.00 381 ASP A CA 1
ATOM 2878 C C . ASP A 1 381 ? -13.778 -8.779 17.730 1.00 82.00 381 ASP A C 1
ATOM 2880 O O . ASP A 1 381 ? -14.588 -9.710 17.666 1.00 82.00 381 ASP A O 1
ATOM 2884 N N . GLU A 1 382 ? -12.532 -8.953 18.169 1.00 86.50 382 GLU A N 1
ATOM 2885 C CA . GLU A 1 382 ? -12.023 -10.223 18.679 1.00 86.50 382 GLU A CA 1
ATOM 2886 C C . GLU A 1 382 ? -12.815 -10.681 19.911 1.00 86.50 382 GLU A C 1
ATOM 2888 O O . GLU A 1 382 ? -13.316 -11.812 19.950 1.00 86.50 382 GLU A O 1
ATOM 2893 N N . LEU A 1 383 ? -13.009 -9.791 20.886 1.00 89.31 383 LEU A N 1
ATOM 2894 C CA . LEU A 1 383 ? -13.804 -10.066 22.083 1.00 89.31 383 LEU A CA 1
ATOM 2895 C C . LEU A 1 383 ? -15.266 -10.359 21.734 1.00 89.31 383 LEU A C 1
ATOM 2897 O O . LEU A 1 383 ? -15.850 -11.319 22.245 1.00 89.31 383 LEU A O 1
ATOM 2901 N N . ALA A 1 384 ? -15.856 -9.598 20.807 1.00 84.94 384 ALA A N 1
ATOM 2902 C CA . ALA A 1 384 ? -17.210 -9.852 20.323 1.00 84.94 384 ALA A CA 1
ATOM 2903 C C . ALA A 1 384 ? -17.328 -11.221 19.627 1.00 84.94 384 ALA A C 1
ATOM 2905 O O . ALA A 1 384 ? -18.318 -11.930 19.815 1.00 84.94 384 ALA A O 1
ATOM 2906 N N . ASN A 1 385 ? -16.317 -11.627 18.853 1.00 82.88 385 ASN A N 1
ATOM 2907 C CA . ASN A 1 385 ? -16.248 -12.943 18.218 1.00 82.88 385 ASN A CA 1
ATOM 2908 C C . ASN A 1 385 ? -16.145 -14.073 19.248 1.00 82.88 385 ASN A C 1
ATOM 2910 O O . ASN A 1 385 ? -16.905 -15.042 19.156 1.00 82.88 385 ASN A O 1
ATOM 2914 N N . LYS A 1 386 ? -15.244 -13.946 20.230 1.00 86.56 386 LYS A N 1
ATOM 2915 C CA . LYS A 1 386 ? -15.108 -14.892 21.350 1.00 86.56 386 LYS A CA 1
ATOM 2916 C C . LYS A 1 386 ? -16.452 -15.048 22.078 1.00 86.56 386 LYS A C 1
ATOM 2918 O O . LYS A 1 386 ? -16.936 -16.170 22.231 1.00 86.56 386 LYS A O 1
ATOM 2923 N N . ARG A 1 387 ? -17.129 -13.933 22.385 1.00 86.19 387 ARG A N 1
ATOM 2924 C CA . ARG A 1 387 ? -18.466 -13.916 23.005 1.00 86.19 387 ARG A CA 1
ATOM 2925 C C . ARG A 1 387 ? -19.529 -14.620 22.156 1.00 86.19 387 ARG A C 1
ATOM 2927 O O . ARG A 1 387 ? -20.266 -15.453 22.673 1.00 86.19 387 ARG A O 1
ATOM 2934 N N . ARG A 1 388 ? -19.605 -14.341 20.850 1.00 83.00 388 ARG A N 1
ATOM 2935 C CA . ARG A 1 388 ? -20.595 -14.969 19.950 1.00 83.00 388 ARG A CA 1
ATOM 2936 C C . ARG A 1 388 ? -20.425 -16.482 19.835 1.00 83.00 388 ARG A C 1
ATOM 2938 O O . ARG A 1 388 ? -21.415 -17.210 19.885 1.00 83.00 388 ARG A O 1
ATOM 2945 N N . ARG A 1 389 ? -19.185 -16.971 19.679 1.00 83.94 389 ARG A N 1
ATOM 2946 C CA . ARG A 1 389 ? -18.900 -18.424 19.651 1.00 83.94 389 ARG A CA 1
ATOM 2947 C C . ARG A 1 389 ? -19.412 -19.088 20.911 1.00 83.94 389 ARG A C 1
ATOM 2949 O O . ARG A 1 389 ? -20.033 -20.147 20.874 1.00 83.94 389 ARG A O 1
ATOM 2956 N N . CYS A 1 390 ? -19.199 -18.396 22.009 1.00 82.50 390 CYS A N 1
ATOM 2957 C CA . CYS A 1 390 ? -19.607 -18.875 23.283 1.00 82.50 390 CYS A CA 1
ATOM 2958 C C . CYS A 1 390 ? -21.137 -18.915 23.479 1.00 82.50 390 CYS A C 1
ATOM 2960 O O . CYS A 1 390 ? -21.682 -19.923 23.921 1.00 82.50 390 CYS A O 1
ATOM 2962 N N . GLU A 1 391 ? -21.862 -17.877 23.060 1.00 83.25 391 GLU A N 1
ATOM 2963 C CA . GLU A 1 391 ? -23.335 -17.873 23.058 1.00 83.25 391 GLU A CA 1
ATOM 2964 C C . GLU A 1 391 ? -23.912 -19.004 22.187 1.00 83.25 391 GLU A C 1
ATOM 2966 O O . GLU A 1 391 ? -24.902 -19.655 22.550 1.00 83.25 391 GLU A O 1
ATOM 2971 N N . ALA A 1 392 ? -23.260 -19.298 21.057 1.00 84.19 392 ALA A N 1
ATOM 2972 C CA . ALA A 1 392 ? -23.608 -20.437 20.214 1.00 84.19 392 ALA A CA 1
ATOM 2973 C C . ALA A 1 392 ? -23.366 -21.782 20.927 1.00 84.19 392 ALA A C 1
ATOM 2975 O O . ALA A 1 392 ? -24.205 -22.685 20.829 1.00 84.19 392 ALA A O 1
ATOM 2976 N N . ALA A 1 393 ? -22.272 -21.910 21.684 1.00 85.25 393 ALA A N 1
ATOM 2977 C CA . ALA A 1 393 ? -21.991 -23.089 22.497 1.00 85.25 393 ALA A CA 1
ATOM 2978 C C . ALA A 1 393 ? -23.034 -23.281 23.610 1.00 85.25 393 ALA A C 1
ATOM 2980 O O . ALA A 1 393 ? -23.591 -24.374 23.721 1.00 85.25 393 ALA A O 1
ATOM 2981 N N . THR A 1 394 ? -23.393 -22.228 24.355 1.00 84.31 394 THR A N 1
ATOM 2982 C CA . THR A 1 394 ? -24.466 -22.257 25.370 1.00 84.31 394 THR A CA 1
ATOM 2983 C C . THR A 1 394 ? -25.798 -22.704 24.760 1.00 84.31 394 THR A C 1
ATOM 2985 O O . THR A 1 394 ? -26.466 -23.600 25.278 1.00 84.31 394 THR A O 1
ATOM 2988 N N . THR A 1 395 ? -26.147 -22.176 23.582 1.00 86.62 395 THR A N 1
ATOM 2989 C CA . THR A 1 395 ? -27.352 -22.590 22.841 1.00 86.62 395 THR A CA 1
ATOM 2990 C C . THR A 1 395 ? -27.321 -24.081 22.483 1.00 86.62 395 THR A C 1
ATOM 2992 O O . THR A 1 395 ? -28.334 -24.781 22.582 1.00 86.62 395 THR A O 1
ATOM 2995 N N . MET A 1 396 ? -26.164 -24.595 22.060 1.00 87.62 396 MET A N 1
ATOM 2996 C CA . MET A 1 396 ? -25.991 -26.013 21.746 1.00 87.62 396 MET A CA 1
ATOM 2997 C C . MET A 1 396 ? -26.101 -26.890 23.000 1.00 87.62 396 MET A C 1
ATOM 2999 O O . MET A 1 396 ? -26.759 -27.931 22.953 1.00 87.62 396 MET A O 1
ATOM 3003 N N . VAL A 1 397 ? -25.526 -26.457 24.125 1.00 88.50 397 VAL A N 1
ATOM 3004 C CA . VAL A 1 397 ? -25.637 -27.143 25.421 1.00 88.50 397 VAL A CA 1
ATOM 3005 C C . VAL A 1 397 ? -27.092 -27.222 25.874 1.00 88.50 397 VAL A C 1
ATOM 3007 O O . VAL A 1 397 ? -27.539 -28.311 26.230 1.00 88.50 397 VAL A O 1
ATOM 3010 N N . GLY A 1 398 ? -27.864 -26.136 25.762 1.00 86.81 398 GLY A N 1
ATOM 3011 C CA . GLY A 1 398 ? -29.304 -26.145 26.042 1.00 86.81 398 GLY A CA 1
ATOM 3012 C C . GLY A 1 398 ? -30.049 -27.229 25.251 1.00 86.81 398 GLY A C 1
ATOM 3013 O O . GLY A 1 398 ? -30.753 -28.058 25.829 1.00 86.81 398 GLY A O 1
ATOM 3014 N N . ARG A 1 399 ? -29.795 -27.333 23.938 1.00 89.56 399 ARG A N 1
ATOM 3015 C CA . ARG A 1 399 ? -30.383 -28.387 23.082 1.00 89.56 399 ARG A CA 1
ATOM 3016 C C . ARG A 1 399 ? -29.939 -29.804 23.463 1.00 89.56 399 ARG A C 1
ATOM 3018 O O . ARG A 1 399 ? -30.666 -30.765 23.207 1.00 89.56 399 ARG A O 1
ATOM 3025 N N . LEU A 1 400 ? -28.728 -29.971 23.997 1.00 89.94 400 LEU A N 1
ATOM 3026 C CA . LEU A 1 400 ? -28.235 -31.265 24.480 1.00 89.94 400 LEU A CA 1
ATOM 3027 C C . LEU A 1 400 ? -28.875 -31.645 25.822 1.00 89.94 400 LEU A C 1
ATOM 3029 O O . LEU A 1 400 ? -29.229 -32.813 26.002 1.00 89.94 400 LEU A O 1
ATOM 3033 N N . LEU A 1 401 ? -29.075 -30.674 26.718 1.00 89.62 401 LEU A N 1
ATOM 3034 C CA . LEU A 1 401 ? -29.764 -30.854 27.998 1.00 89.62 401 LEU A CA 1
ATOM 3035 C C . LEU A 1 401 ? -31.221 -31.278 27.795 1.00 89.62 401 LEU A C 1
ATOM 3037 O O . LEU A 1 401 ? -31.648 -32.260 28.394 1.00 89.62 401 LEU A O 1
ATOM 3041 N N . GLU A 1 402 ? -31.945 -30.647 26.865 1.00 89.00 402 GLU A N 1
ATOM 3042 C CA . GLU A 1 402 ? -33.313 -31.047 26.480 1.00 89.00 402 GLU A CA 1
ATOM 3043 C C . GLU A 1 402 ? -33.411 -32.513 26.021 1.00 89.00 402 GLU A C 1
ATOM 3045 O O . GLU A 1 402 ? -34.460 -33.151 26.124 1.00 89.00 402 GLU A O 1
ATOM 3050 N N . ARG A 1 403 ? -32.311 -33.066 25.500 1.00 92.25 403 ARG A N 1
ATOM 3051 C CA . ARG A 1 403 ? -32.219 -34.448 25.008 1.00 92.25 403 ARG A CA 1
ATOM 3052 C C . ARG A 1 403 ? -31.613 -35.410 26.029 1.00 92.25 403 ARG A C 1
ATOM 3054 O O . ARG A 1 403 ? -31.382 -36.566 25.677 1.00 92.25 403 ARG A O 1
ATOM 3061 N N . ASN A 1 404 ? -31.338 -34.955 27.255 1.00 91.06 404 ASN A N 1
ATOM 3062 C CA . ASN A 1 404 ? -30.627 -35.707 28.294 1.00 91.06 404 ASN A CA 1
ATOM 3063 C C . ASN A 1 404 ? -29.280 -36.284 27.806 1.00 91.06 404 ASN A C 1
ATOM 3065 O O . ASN A 1 404 ? -28.870 -37.375 28.201 1.00 91.06 404 ASN A O 1
ATOM 3069 N N . ALA A 1 405 ? -28.593 -35.581 26.900 1.00 91.69 405 ALA A N 1
ATOM 3070 C CA . ALA A 1 405 ? -27.379 -36.061 26.244 1.00 91.69 405 ALA A CA 1
ATOM 3071 C C . ALA A 1 405 ? -26.102 -35.681 27.022 1.00 91.69 405 ALA A C 1
ATOM 3073 O O . ALA A 1 405 ? -25.183 -35.092 26.452 1.00 91.69 405 ALA A O 1
ATOM 3074 N N . TYR A 1 406 ? -26.032 -36.020 28.313 1.00 90.56 406 TYR A N 1
ATOM 3075 C CA . TYR A 1 406 ? -24.937 -35.616 29.213 1.00 90.56 406 TYR A CA 1
ATOM 3076 C C . TYR A 1 406 ? -23.554 -36.095 28.763 1.00 90.56 406 TYR A C 1
ATOM 3078 O O . TYR A 1 406 ? -22.595 -35.340 28.867 1.00 90.56 406 TYR A O 1
ATOM 3086 N N . ASP A 1 407 ? -23.453 -37.285 28.165 1.00 88.50 407 ASP A N 1
ATOM 3087 C CA . ASP A 1 407 ? -22.188 -37.788 27.608 1.00 88.50 407 ASP A CA 1
ATOM 3088 C C . ASP A 1 407 ? -21.657 -36.895 26.476 1.00 88.50 407 ASP A C 1
ATOM 3090 O O . ASP A 1 407 ? -20.450 -36.743 26.304 1.00 88.50 407 ASP A O 1
ATOM 3094 N N . ARG A 1 408 ? -22.558 -36.272 25.701 1.00 89.25 408 ARG A N 1
ATOM 3095 C CA . ARG A 1 408 ? -22.176 -35.322 24.648 1.00 89.25 408 ARG A CA 1
ATOM 3096 C C . ARG A 1 408 ? -21.798 -33.964 25.217 1.00 89.25 408 ARG A C 1
ATOM 3098 O O . ARG A 1 408 ? -20.933 -33.326 24.642 1.00 89.25 408 ARG A O 1
ATOM 3105 N N . ILE A 1 409 ? -22.422 -33.545 26.319 1.00 88.44 409 ILE A N 1
ATOM 3106 C CA . ILE A 1 409 ? -22.043 -32.326 27.049 1.00 88.44 409 ILE A CA 1
ATOM 3107 C C . ILE A 1 409 ? -20.646 -32.511 27.653 1.00 88.44 409 ILE A C 1
ATOM 3109 O O . ILE A 1 409 ? -19.792 -31.655 27.484 1.00 88.44 409 ILE A O 1
ATOM 3113 N N . ALA A 1 410 ? -20.370 -33.662 28.271 1.00 86.25 410 ALA A N 1
ATOM 3114 C CA . ALA A 1 410 ? -19.058 -33.981 28.833 1.00 86.25 410 ALA A CA 1
ATOM 3115 C C . ALA A 1 410 ? -17.929 -34.008 27.786 1.00 86.25 410 ALA A C 1
ATOM 3117 O O . ALA A 1 410 ? -16.777 -33.770 28.131 1.00 86.25 410 ALA A O 1
ATOM 3118 N N . ALA A 1 411 ? -18.263 -34.316 26.530 1.00 84.94 411 ALA A N 1
ATOM 3119 C CA . ALA A 1 411 ? -17.334 -34.359 25.403 1.00 84.94 411 ALA A CA 1
ATOM 3120 C C . ALA A 1 411 ? -17.346 -33.080 24.543 1.00 84.94 411 ALA A C 1
ATOM 3122 O O . ALA A 1 411 ? -16.751 -33.072 23.465 1.00 84.94 411 ALA A O 1
ATOM 3123 N N . PHE A 1 412 ? -18.074 -32.035 24.953 1.00 86.56 412 PHE A N 1
ATOM 3124 C CA . PHE A 1 412 ? -18.156 -30.791 24.199 1.00 86.56 412 PHE A CA 1
ATOM 3125 C C . PHE A 1 412 ? -17.127 -29.792 24.731 1.00 86.56 412 PHE A C 1
ATOM 3127 O O . PHE A 1 412 ? -17.312 -29.183 25.779 1.00 86.56 412 PHE A O 1
ATOM 3134 N N . ASP A 1 413 ? -16.036 -29.632 23.986 1.00 79.00 413 ASP A N 1
ATOM 3135 C CA . ASP A 1 413 ? -14.872 -28.855 24.428 1.00 79.00 413 ASP A CA 1
ATOM 3136 C C . ASP A 1 413 ? -15.069 -27.330 24.351 1.00 79.00 413 ASP A C 1
ATOM 3138 O O . ASP A 1 413 ? -14.257 -26.587 24.891 1.00 79.00 413 ASP A O 1
ATOM 3142 N N . GLU A 1 414 ? -16.134 -26.842 23.703 1.00 80.06 414 GLU A N 1
ATOM 3143 C CA . GLU A 1 414 ? -16.403 -25.400 23.556 1.00 80.06 414 GLU A CA 1
ATOM 3144 C C . GLU A 1 414 ? -17.395 -24.848 24.595 1.00 80.06 414 GLU A C 1
ATOM 3146 O O . GLU A 1 414 ? -17.929 -23.755 24.425 1.00 80.06 414 GLU A O 1
ATOM 3151 N N . ILE A 1 415 ? -17.671 -25.582 25.680 1.00 83.12 415 ILE A N 1
ATOM 3152 C CA . ILE A 1 415 ? -18.568 -25.092 26.735 1.00 83.12 415 ILE A CA 1
ATOM 3153 C C . ILE A 1 415 ? -17.920 -23.924 27.471 1.00 83.12 415 ILE A C 1
ATOM 3155 O O . ILE A 1 415 ? -16.859 -24.061 28.074 1.00 83.12 415 ILE A O 1
ATOM 3159 N N . CYS A 1 416 ? -18.620 -22.798 27.507 1.00 78.31 416 CYS A N 1
ATOM 3160 C CA . CYS A 1 416 ? -18.161 -21.617 28.215 1.00 78.31 416 CYS A CA 1
ATOM 3161 C C . CYS A 1 416 ? -18.634 -21.554 29.657 1.00 78.31 416 CYS A C 1
ATOM 3163 O O . CYS A 1 416 ? -19.450 -20.716 30.056 1.00 78.31 416 CYS A O 1
ATOM 3165 N N . ALA A 1 417 ? -18.132 -22.494 30.432 1.00 75.12 417 ALA A N 1
ATOM 3166 C CA . ALA A 1 417 ? -18.256 -22.475 31.868 1.00 75.12 417 ALA A CA 1
ATOM 3167 C C . ALA A 1 417 ? -17.019 -23.144 32.466 1.00 75.12 417 ALA A C 1
ATOM 3169 O O . ALA A 1 417 ? -16.438 -24.030 31.829 1.00 75.12 417 ALA A O 1
ATOM 3170 N N . PRO A 1 418 ? -16.645 -22.802 33.711 1.00 74.25 418 PRO A N 1
ATOM 3171 C CA . PRO A 1 418 ? -15.597 -23.516 34.417 1.00 74.25 418 PRO A CA 1
ATOM 3172 C C . PRO A 1 418 ? -15.842 -25.026 34.370 1.00 74.25 418 PRO A C 1
ATOM 3174 O O . PRO A 1 418 ? -16.962 -25.496 34.600 1.00 74.25 418 PRO A O 1
ATOM 3177 N N . ALA A 1 419 ? -14.783 -25.806 34.142 1.00 75.31 419 ALA A N 1
ATOM 3178 C CA . ALA A 1 419 ? -14.858 -27.269 34.064 1.00 75.31 419 ALA A CA 1
ATOM 3179 C C . ALA A 1 419 ? -15.493 -27.912 35.316 1.00 75.31 419 ALA A C 1
ATOM 3181 O O . ALA A 1 419 ? -15.944 -29.056 35.297 1.00 75.31 419 ALA A O 1
ATOM 3182 N N . GLU A 1 420 ? -15.516 -27.193 36.437 1.00 75.00 420 GLU A N 1
ATOM 3183 C CA . GLU A 1 420 ? -16.198 -27.584 37.670 1.00 75.00 420 GLU A CA 1
ATOM 3184 C C . GLU A 1 420 ? -17.725 -27.569 37.528 1.00 75.00 420 GLU A C 1
ATOM 3186 O O . GLU A 1 420 ? -18.372 -28.530 37.938 1.00 75.00 420 GLU A O 1
ATOM 3191 N N . ILE A 1 421 ? -18.294 -26.547 36.878 1.00 78.56 421 ILE A N 1
ATOM 3192 C CA . ILE A 1 421 ? -19.737 -26.439 36.607 1.00 78.56 421 ILE A CA 1
ATOM 3193 C C . ILE A 1 421 ? -20.163 -27.505 35.593 1.00 78.56 421 ILE A C 1
ATOM 3195 O O . ILE A 1 421 ? -21.186 -28.165 35.782 1.00 78.56 421 ILE A O 1
ATOM 3199 N N . VAL A 1 422 ? -19.344 -27.742 34.562 1.00 84.44 422 VAL A N 1
ATOM 3200 C CA . VAL A 1 422 ? -19.577 -28.812 33.576 1.00 84.44 422 VAL A CA 1
ATOM 3201 C C . VAL A 1 422 ? -19.620 -30.179 34.257 1.00 84.44 422 VAL A C 1
ATOM 3203 O O . VAL A 1 422 ? -20.581 -30.930 34.086 1.00 84.44 422 VAL A O 1
ATOM 3206 N N . ARG A 1 423 ? -18.626 -30.483 35.103 1.00 83.88 423 ARG A N 1
ATOM 3207 C CA . ARG A 1 423 ? -18.592 -31.729 35.884 1.00 83.88 423 ARG A CA 1
ATOM 3208 C C . ARG A 1 423 ? -19.764 -31.843 36.857 1.00 83.88 423 ARG A C 1
ATOM 3210 O O . ARG A 1 423 ? -20.301 -32.938 36.993 1.00 83.88 423 ARG A O 1
ATOM 3217 N N . ALA A 1 424 ? -20.166 -30.749 37.504 1.00 79.06 424 ALA A N 1
ATOM 3218 C CA . ALA A 1 424 ? -21.307 -30.733 38.416 1.00 79.06 424 ALA A CA 1
ATOM 3219 C C . ALA A 1 424 ? -22.623 -31.041 37.684 1.00 79.06 424 ALA A C 1
ATOM 3221 O O . ALA A 1 424 ? -23.359 -31.923 38.111 1.00 79.06 424 ALA A O 1
ATOM 3222 N N . CYS A 1 425 ? -22.878 -30.412 36.533 1.00 85.31 425 CYS A N 1
ATOM 3223 C CA . CYS A 1 425 ? -24.070 -30.703 35.734 1.00 85.31 425 CYS A CA 1
ATOM 3224 C C . CYS A 1 425 ? -24.099 -32.153 35.218 1.00 85.31 425 CYS A C 1
ATOM 3226 O O . CYS A 1 425 ? -25.106 -32.849 35.353 1.00 85.31 425 CYS A O 1
ATOM 3228 N N . VAL A 1 426 ? -22.986 -32.632 34.647 1.00 88.56 426 VAL A N 1
ATOM 3229 C CA . VAL A 1 426 ? -22.883 -34.014 34.145 1.00 88.56 426 VAL A CA 1
ATOM 3230 C C . VAL A 1 426 ? -23.033 -35.026 35.288 1.00 88.56 426 VAL A C 1
ATOM 3232 O O . VAL A 1 426 ? -23.668 -36.061 35.103 1.00 88.56 426 VAL A O 1
ATOM 3235 N N . GLY A 1 427 ? -22.480 -34.724 36.467 1.00 84.00 427 GLY A N 1
ATOM 3236 C CA . GLY A 1 427 ? -22.565 -35.568 37.660 1.00 84.00 427 GLY A CA 1
ATOM 3237 C C . GLY A 1 427 ? -23.958 -35.619 38.291 1.00 84.00 427 GLY A C 1
ATOM 3238 O O . GLY A 1 427 ? -24.368 -36.688 38.741 1.00 84.00 427 GLY A O 1
ATOM 3239 N N . ASP A 1 428 ? -24.693 -34.502 38.291 1.00 83.06 428 ASP A N 1
ATOM 3240 C CA . ASP A 1 428 ? -26.082 -34.445 38.767 1.00 83.06 428 ASP A CA 1
ATOM 3241 C C . ASP A 1 428 ? -27.030 -35.240 37.858 1.00 83.06 428 ASP A C 1
ATOM 3243 O O . ASP A 1 428 ? -28.000 -35.831 38.333 1.00 83.06 428 ASP A O 1
ATOM 3247 N N . GLY A 1 429 ? -26.774 -35.236 36.542 1.00 80.69 429 GLY A N 1
ATOM 3248 C CA . GLY A 1 429 ? -27.546 -36.000 35.557 1.00 80.69 429 GLY A CA 1
ATOM 3249 C C . GLY A 1 429 ? -29.006 -35.553 35.408 1.00 80.69 429 GLY A C 1
ATOM 3250 O O . GLY A 1 429 ? -29.839 -36.330 34.941 1.00 80.69 429 GLY A O 1
ATOM 3251 N N . THR A 1 430 ? -29.334 -34.323 35.823 1.00 82.62 430 THR A N 1
ATOM 3252 C CA . THR A 1 430 ? -30.680 -33.736 35.716 1.00 82.62 430 THR A CA 1
ATOM 3253 C C . THR A 1 430 ? -30.604 -32.319 35.154 1.00 82.62 430 THR A C 1
ATOM 3255 O O . THR A 1 430 ? -29.819 -31.500 35.621 1.00 82.62 430 THR A O 1
ATOM 3258 N N . ALA A 1 431 ? -31.410 -32.008 34.132 1.00 81.69 431 ALA A N 1
ATOM 3259 C CA . ALA A 1 431 ? -31.358 -30.712 33.444 1.00 81.69 431 ALA A CA 1
ATOM 3260 C C . ALA A 1 431 ? -31.757 -29.544 34.364 1.00 81.69 431 ALA A C 1
ATOM 3262 O O . ALA A 1 431 ? -31.311 -28.416 34.172 1.00 81.69 431 ALA A O 1
ATOM 3263 N N . ASP A 1 432 ? -32.532 -29.841 35.409 1.00 81.00 432 ASP A N 1
ATOM 3264 C CA . ASP A 1 432 ? -32.988 -28.880 36.407 1.00 81.00 432 ASP A CA 1
ATOM 3265 C C . ASP A 1 432 ? -31.959 -28.597 37.509 1.00 81.00 432 ASP A C 1
ATOM 3267 O O . ASP A 1 432 ? -32.261 -27.826 38.424 1.00 81.00 432 ASP A O 1
ATOM 3271 N N . SER A 1 433 ? -30.762 -29.187 37.490 1.00 79.00 433 SER A N 1
ATOM 3272 C CA . SER A 1 433 ? -29.760 -28.882 38.514 1.00 79.00 433 SER A CA 1
ATOM 3273 C C . SER A 1 433 ? -29.271 -27.426 38.405 1.00 79.00 433 SER A C 1
ATOM 3275 O O . SER A 1 433 ? -29.269 -26.866 37.306 1.00 79.00 433 SER A O 1
ATOM 3277 N N . PRO A 1 434 ? -28.856 -26.768 39.506 1.00 75.31 434 PRO A N 1
ATOM 3278 C CA . PRO A 1 434 ? -28.350 -25.393 39.451 1.00 75.31 434 PRO A CA 1
ATOM 3279 C C . PRO A 1 434 ? -27.168 -25.247 38.485 1.00 75.31 434 PRO A C 1
ATOM 3281 O O . PRO A 1 434 ? -27.109 -24.289 37.718 1.00 75.31 434 PRO A O 1
ATOM 3284 N N . ALA A 1 435 ? -26.276 -26.243 38.458 1.00 76.50 435 ALA A N 1
ATOM 3285 C CA . ALA A 1 435 ? -25.161 -26.292 37.524 1.00 76.50 435 ALA A CA 1
ATOM 3286 C C . ALA A 1 435 ? -25.648 -26.439 36.075 1.00 76.50 435 ALA A C 1
ATOM 3288 O O . ALA A 1 435 ? -25.190 -25.700 35.212 1.00 76.50 435 ALA A O 1
ATOM 3289 N N . CYS A 1 436 ? -26.613 -27.321 35.793 1.00 83.31 436 CYS A N 1
ATOM 3290 C CA . CYS A 1 436 ? -27.148 -27.480 34.437 1.00 83.31 436 CYS A CA 1
ATOM 3291 C C . CYS A 1 436 ? -27.964 -26.277 33.954 1.00 83.31 436 CYS A C 1
ATOM 3293 O O . CYS A 1 436 ? -27.883 -25.929 32.778 1.00 83.31 436 CYS A O 1
ATOM 3295 N N . ARG A 1 437 ? -28.695 -25.594 34.842 1.00 81.69 437 ARG A N 1
ATOM 3296 C CA . ARG A 1 437 ? -29.365 -24.329 34.510 1.00 81.69 437 ARG A CA 1
ATOM 3297 C C . ARG A 1 437 ? -28.354 -23.222 34.223 1.00 81.69 437 ARG A C 1
ATOM 3299 O O . ARG A 1 437 ? -28.539 -22.492 33.260 1.00 81.69 437 ARG A O 1
ATOM 3306 N N . CYS A 1 438 ? -27.272 -23.153 34.999 1.00 76.62 438 CYS A N 1
ATOM 3307 C CA . CYS A 1 438 ? -26.152 -22.251 34.731 1.00 76.62 438 CYS A CA 1
ATOM 3308 C C . CYS A 1 438 ? -25.444 -22.587 33.401 1.00 76.62 438 CYS A C 1
ATOM 3310 O O . CYS A 1 438 ? -25.003 -21.692 32.701 1.00 76.62 438 CYS A O 1
ATOM 3312 N N . LEU A 1 439 ? -25.381 -23.855 32.978 1.00 80.19 439 LEU A N 1
ATOM 3313 C CA . LEU A 1 439 ? -24.850 -24.215 31.652 1.00 80.19 439 LEU A CA 1
ATOM 3314 C C . LEU A 1 439 ? -25.816 -23.933 30.492 1.00 80.19 439 LEU A C 1
ATOM 3316 O O . LEU A 1 439 ? -25.364 -23.664 29.383 1.00 80.19 439 LEU A O 1
ATOM 3320 N N . ALA A 1 440 ? -27.126 -24.044 30.720 1.00 78.81 440 ALA A N 1
ATOM 3321 C CA . ALA A 1 440 ? -28.153 -23.748 29.718 1.00 78.81 440 ALA A CA 1
ATOM 3322 C C . ALA A 1 440 ? -28.332 -22.238 29.495 1.00 78.81 440 ALA A C 1
ATOM 3324 O O . ALA A 1 440 ? -28.726 -21.815 28.411 1.00 78.81 440 ALA A O 1
ATOM 3325 N N . ASP A 1 441 ? -28.043 -21.449 30.527 1.00 74.38 441 ASP A N 1
ATOM 3326 C CA . ASP A 1 441 ? -28.059 -19.995 30.527 1.00 74.38 441 ASP A CA 1
ATOM 3327 C C . ASP A 1 441 ? -26.925 -19.494 31.431 1.00 74.38 441 ASP A C 1
ATOM 3329 O O . ASP A 1 441 ? -27.124 -19.194 32.611 1.00 74.38 441 ASP A O 1
ATOM 3333 N N . SER A 1 442 ? -25.721 -19.385 30.857 1.00 64.25 442 SER A N 1
ATOM 3334 C CA . SER A 1 442 ? -24.489 -18.936 31.534 1.00 64.25 442 SER A CA 1
ATOM 3335 C C . SER A 1 442 ? -24.518 -17.471 31.977 1.00 64.25 442 SER A C 1
ATOM 3337 O O . SER A 1 442 ? -23.501 -16.915 32.383 1.00 64.25 442 SER A O 1
ATOM 3339 N N . THR A 1 443 ? -25.680 -16.832 31.855 1.00 59.91 443 THR A N 1
ATOM 3340 C CA . THR A 1 443 ? -25.923 -15.410 32.080 1.00 59.91 443 THR A CA 1
ATOM 3341 C C . THR A 1 443 ? -27.084 -15.173 33.044 1.00 59.91 443 THR A C 1
ATOM 3343 O O . THR A 1 443 ? -27.212 -14.084 33.601 1.00 59.91 443 THR A O 1
ATOM 3346 N N . GLY A 1 444 ? -27.922 -16.190 33.255 1.00 53.22 444 GLY A N 1
ATOM 3347 C CA . GLY A 1 444 ? -29.115 -16.117 34.076 1.00 53.22 444 GLY A CA 1
ATOM 3348 C C . GLY A 1 444 ? -28.817 -16.188 35.568 1.00 53.22 444 GLY A C 1
ATOM 3349 O O . GLY A 1 444 ? -27.842 -16.792 36.021 1.00 53.22 444 GLY A O 1
ATOM 3350 N N . ALA A 1 445 ? -29.754 -15.660 36.358 1.00 45.88 445 ALA A N 1
ATOM 3351 C CA . ALA A 1 445 ? -29.761 -15.744 37.819 1.00 45.88 445 ALA A CA 1
ATOM 3352 C C . ALA A 1 445 ? -29.620 -17.185 38.364 1.00 45.88 445 ALA A C 1
ATOM 3354 O O . ALA A 1 445 ? -29.414 -17.377 39.548 1.00 45.88 445 ALA A O 1
ATOM 3355 N N . ALA A 1 446 ? -29.700 -18.237 37.543 1.00 44.12 446 ALA A N 1
ATOM 3356 C CA . ALA A 1 446 ? -29.441 -19.611 37.969 1.00 44.12 446 ALA A CA 1
ATOM 3357 C C . ALA A 1 446 ? -27.972 -19.897 38.346 1.00 44.12 446 ALA A C 1
ATOM 3359 O O . ALA A 1 446 ? -27.735 -20.836 39.106 1.00 44.12 446 ALA A O 1
ATOM 3360 N N . CYS A 1 447 ? -27.008 -19.071 37.922 1.00 52.06 447 CYS A N 1
ATOM 3361 C CA . CYS A 1 447 ? -25.648 -19.101 38.477 1.00 52.06 447 CYS A CA 1
ATOM 3362 C C . CYS A 1 447 ? -25.565 -18.456 39.891 1.00 52.06 447 CYS A C 1
ATOM 3364 O O . CYS A 1 447 ? -24.486 -18.371 40.472 1.00 52.06 447 CYS A O 1
ATOM 3366 N N . GLY A 1 448 ? -26.714 -18.079 40.480 1.00 46.62 448 GLY A N 1
ATOM 3367 C CA . GLY A 1 448 ? -26.928 -17.720 41.888 1.00 46.62 448 GLY A CA 1
ATOM 3368 C C . GLY A 1 448 ? -28.430 -17.694 42.240 1.00 46.62 448 GLY A C 1
ATOM 3369 O O . GLY A 1 448 ? -29.071 -16.659 42.109 1.00 46.62 448 GLY A O 1
ATOM 3370 N N . LEU A 1 449 ? -29.014 -18.838 42.634 1.00 32.34 449 LEU A N 1
ATOM 3371 C CA . LEU A 1 449 ? -30.478 -19.048 42.670 1.00 32.34 449 LEU A CA 1
ATOM 3372 C C . LEU A 1 449 ? -31.312 -18.056 43.541 1.00 32.34 449 LEU A C 1
ATOM 3374 O O . LEU A 1 449 ? -30.819 -17.558 44.552 1.00 32.34 449 LEU A O 1
ATOM 3378 N N . PRO A 1 450 ? -32.608 -17.850 43.186 1.00 48.91 450 PRO A N 1
ATOM 3379 C CA . PRO A 1 450 ? -33.464 -16.701 43.533 1.00 48.91 450 PRO A CA 1
ATOM 3380 C C . PRO A 1 450 ? -34.525 -17.036 44.611 1.00 48.91 450 PRO A C 1
ATOM 3382 O O . PRO A 1 450 ? -34.545 -18.170 45.099 1.00 48.91 450 PRO A O 1
ATOM 3385 N N . PRO A 1 451 ? -35.487 -16.134 44.921 1.00 39.00 451 PRO A N 1
ATOM 3386 C CA . PRO A 1 451 ? -36.866 -16.650 44.977 1.00 39.00 451 PRO A CA 1
ATOM 3387 C C . PRO A 1 451 ? -38.022 -15.732 44.512 1.00 39.00 451 PRO A C 1
ATOM 3389 O O . PRO A 1 451 ? -37.877 -14.546 44.238 1.00 39.00 451 PRO A O 1
ATOM 3392 N N . GLU A 1 452 ? -39.163 -16.424 44.413 1.00 36.16 452 GLU A N 1
ATOM 3393 C CA . GLU A 1 452 ? -40.559 -16.130 44.045 1.00 36.16 452 GLU A CA 1
ATOM 3394 C C . GLU A 1 452 ? -41.191 -14.839 44.593 1.00 36.16 452 GLU A C 1
ATOM 3396 O O . GLU A 1 452 ? -40.688 -14.270 45.549 1.00 36.16 452 GLU A O 1
ATOM 3401 N N . ALA A 1 453 ? -42.331 -14.439 43.993 1.00 52.31 453 ALA A N 1
ATOM 3402 C CA . ALA A 1 453 ? -43.093 -13.200 44.221 1.00 52.31 453 ALA A CA 1
ATOM 3403 C C . ALA A 1 453 ? -42.944 -12.634 45.639 1.00 52.31 453 ALA A C 1
ATOM 3405 O O . ALA A 1 453 ? -43.612 -13.026 46.598 1.00 52.31 453 ALA A O 1
ATOM 3406 N N . ASP A 1 454 ? -42.013 -11.700 45.705 1.00 57.31 454 ASP A N 1
ATOM 3407 C CA . ASP A 1 454 ? -41.430 -11.159 46.905 1.00 57.31 454 ASP A CA 1
ATOM 3408 C C . ASP A 1 454 ? -41.996 -9.746 47.057 1.00 57.31 454 ASP A C 1
ATOM 3410 O O . ASP A 1 454 ? -41.800 -8.903 46.178 1.00 57.31 454 ASP A O 1
ATOM 3414 N N . CYS A 1 455 ? -42.720 -9.470 48.151 1.00 58.62 455 CYS A N 1
ATOM 3415 C CA . CYS A 1 455 ? -43.160 -8.102 48.464 1.00 58.62 455 CYS A CA 1
ATOM 3416 C C . CYS A 1 455 ? -41.958 -7.131 48.420 1.00 58.62 455 CYS A C 1
ATOM 3418 O O . CYS A 1 455 ? -42.134 -5.951 48.123 1.00 58.62 455 CYS A O 1
ATOM 3420 N N . SER A 1 456 ? -40.736 -7.627 48.664 1.00 63.62 456 SER A N 1
ATOM 3421 C CA . SER A 1 456 ? -39.492 -6.889 48.475 1.00 63.62 456 SER A CA 1
ATOM 3422 C C . SER A 1 456 ? -39.117 -6.704 46.999 1.00 63.62 456 SER A C 1
ATOM 3424 O O . SER A 1 456 ? -38.706 -5.607 46.648 1.00 63.62 456 SER A O 1
ATOM 3426 N N . ALA A 1 457 ? -39.327 -7.682 46.110 1.00 68.56 457 ALA A N 1
ATOM 3427 C CA . ALA A 1 457 ? -39.045 -7.555 44.676 1.00 68.56 457 ALA A CA 1
ATOM 3428 C C . ALA A 1 457 ? -40.031 -6.630 43.949 1.00 68.56 457 ALA A C 1
ATOM 3430 O O . ALA A 1 457 ? -39.627 -5.887 43.057 1.00 68.56 457 ALA A O 1
ATOM 3431 N N . ASP A 1 458 ? -41.310 -6.631 44.325 1.00 69.38 458 ASP A N 1
ATOM 3432 C CA . ASP A 1 458 ? -42.297 -5.719 43.732 1.00 69.38 458 ASP A CA 1
ATOM 3433 C C . ASP A 1 458 ? -42.132 -4.287 44.262 1.00 69.38 458 ASP A C 1
ATOM 3435 O O . ASP A 1 458 ? -42.220 -3.328 43.489 1.00 69.38 458 ASP A O 1
ATOM 3439 N N . LEU A 1 459 ? -41.780 -4.129 45.544 1.00 83.12 459 LEU A N 1
ATOM 3440 C CA . LEU A 1 459 ? -41.332 -2.845 46.083 1.00 83.12 459 LEU A CA 1
ATOM 3441 C C . LEU A 1 459 ? -39.988 -2.412 45.472 1.00 83.12 459 LEU A C 1
ATOM 3443 O O . LEU A 1 459 ? -39.803 -1.227 45.213 1.00 83.12 459 LEU A O 1
ATOM 3447 N N . ALA A 1 460 ? -39.071 -3.341 45.188 1.00 82.19 460 ALA A N 1
ATOM 3448 C CA . ALA A 1 460 ? -37.798 -3.060 44.527 1.00 82.19 460 ALA A CA 1
ATOM 3449 C C . ALA A 1 460 ? -38.010 -2.613 43.081 1.00 82.19 460 ALA A C 1
ATOM 3451 O O . ALA A 1 460 ? -37.400 -1.633 42.678 1.00 82.19 460 ALA A O 1
ATOM 3452 N N . LYS A 1 461 ? -38.934 -3.230 42.335 1.00 81.12 461 LYS A N 1
ATOM 3453 C CA . LYS A 1 461 ? -39.339 -2.768 40.998 1.00 81.12 461 LYS A CA 1
ATOM 3454 C C . LYS A 1 461 ? -39.996 -1.395 41.040 1.00 81.12 461 LYS A C 1
ATOM 3456 O O . LYS A 1 461 ? -39.709 -0.559 40.192 1.00 81.12 461 LYS A O 1
ATOM 3461 N N . ALA A 1 462 ? -40.864 -1.137 42.020 1.00 80.44 462 ALA A N 1
ATOM 3462 C CA . ALA A 1 462 ? -41.470 0.181 42.200 1.00 80.44 462 ALA A CA 1
ATOM 3463 C C . ALA A 1 462 ? -40.420 1.244 42.565 1.00 80.44 462 ALA A C 1
ATOM 3465 O O . ALA A 1 462 ? -40.459 2.356 42.043 1.00 80.44 462 ALA A O 1
ATOM 3466 N N . ARG A 1 463 ? -39.448 0.887 43.411 1.00 89.31 463 ARG A N 1
ATOM 3467 C CA . ARG A 1 463 ? -38.290 1.716 43.768 1.00 89.31 463 ARG A CA 1
ATOM 3468 C C . ARG A 1 463 ? -37.382 1.962 42.567 1.00 89.31 463 ARG A C 1
ATOM 3470 O O . ARG A 1 463 ? -37.002 3.097 42.340 1.00 89.31 463 ARG A O 1
ATOM 3477 N N . GLU A 1 464 ? -37.073 0.947 41.772 1.00 86.00 464 GLU A N 1
ATOM 3478 C CA . GLU A 1 464 ? -36.248 1.051 40.564 1.00 86.00 464 GLU A CA 1
ATOM 3479 C C . GLU A 1 464 ? -36.943 1.891 39.484 1.00 86.00 464 GLU A C 1
ATOM 3481 O O . GLU A 1 464 ? -36.337 2.794 38.911 1.00 86.00 464 GLU A O 1
ATOM 3486 N N . ALA A 1 465 ? -38.251 1.707 39.289 1.00 82.00 465 ALA A N 1
ATOM 3487 C CA . ALA A 1 465 ? -39.059 2.564 38.429 1.00 82.00 465 ALA A CA 1
ATOM 3488 C C . ALA A 1 465 ? -39.085 4.020 38.933 1.00 82.00 465 ALA A C 1
ATOM 3490 O O . ALA A 1 465 ? -38.962 4.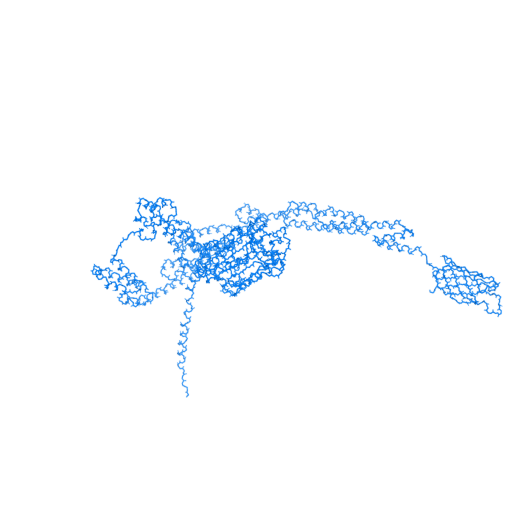950 38.137 1.00 82.00 465 ALA A O 1
ATOM 3491 N N . ALA A 1 466 ? -39.188 4.244 40.244 1.00 85.69 466 ALA A N 1
ATOM 3492 C CA . ALA A 1 466 ? -39.132 5.576 40.849 1.00 85.69 466 ALA A CA 1
ATOM 3493 C C . ALA A 1 466 ? -37.747 6.235 40.717 1.00 85.69 466 ALA A C 1
ATOM 3495 O O . ALA A 1 466 ? -37.656 7.417 40.389 1.00 85.69 466 ALA A O 1
ATOM 3496 N N . LEU A 1 467 ? -36.672 5.459 40.880 1.00 84.81 467 LEU A N 1
ATOM 3497 C CA . LEU A 1 467 ? -35.294 5.894 40.645 1.00 84.81 467 LEU A CA 1
ATOM 3498 C C . LEU A 1 467 ? -35.068 6.250 39.169 1.00 84.81 467 LEU A C 1
ATOM 3500 O O . LEU A 1 467 ? -34.521 7.307 38.876 1.00 84.81 467 LEU A O 1
ATOM 3504 N N . SER A 1 468 ? -35.551 5.419 38.241 1.00 83.81 468 SER A N 1
ATOM 3505 C CA . SER A 1 468 ? -35.414 5.649 36.795 1.00 83.81 468 SER A CA 1
ATOM 3506 C C . SER A 1 468 ? -36.239 6.835 36.282 1.00 83.81 468 SER A C 1
ATOM 3508 O O . SER A 1 468 ? -35.805 7.553 35.386 1.00 83.81 468 SER A O 1
ATOM 3510 N N . SER A 1 469 ? -37.423 7.064 36.858 1.00 80.50 469 SER A N 1
ATOM 3511 C CA . SER A 1 469 ? -38.321 8.163 36.477 1.00 80.50 469 SER A CA 1
ATOM 3512 C C . SER A 1 469 ? -38.013 9.475 37.200 1.00 80.50 469 SER A C 1
ATOM 3514 O O . SER A 1 469 ? -38.586 10.508 36.854 1.00 80.50 469 SER A O 1
ATOM 3516 N N . GLY A 1 470 ? -37.131 9.451 38.206 1.00 84.94 470 GLY A N 1
ATOM 3517 C CA . GLY A 1 470 ? -36.822 10.617 39.033 1.00 84.94 470 GLY A CA 1
ATOM 3518 C C . GLY A 1 470 ? -38.046 11.154 39.782 1.00 84.94 470 GLY A C 1
ATOM 3519 O O . GLY A 1 470 ? -38.187 12.366 39.946 1.00 84.94 470 GLY A O 1
ATOM 3520 N N . SER A 1 471 ? -38.968 10.274 40.180 1.00 85.62 471 SER A N 1
ATOM 3521 C CA . SER A 1 471 ? -40.262 10.635 40.763 1.00 85.62 471 SER A CA 1
ATOM 3522 C C . SER A 1 471 ? -40.687 9.618 41.817 1.00 85.62 471 SER A C 1
ATOM 3524 O O . SER A 1 471 ? -40.474 8.421 41.657 1.00 85.62 471 SER A O 1
ATOM 3526 N N . LEU A 1 472 ? -41.354 10.073 42.881 1.00 89.06 472 LEU A N 1
ATOM 3527 C CA . LEU A 1 472 ? -41.944 9.179 43.889 1.00 89.06 472 LEU A CA 1
ATOM 3528 C C . LEU A 1 472 ? -43.234 8.478 43.413 1.00 89.06 472 LEU A C 1
ATOM 3530 O O . LEU A 1 472 ? -43.756 7.609 44.111 1.00 89.06 472 LEU A O 1
ATOM 3534 N N . GLU A 1 473 ? -43.751 8.830 42.234 1.00 86.00 473 GLU A N 1
ATOM 3535 C CA . GLU A 1 473 ? -45.036 8.351 41.709 1.00 86.00 473 GLU A CA 1
ATOM 3536 C C . GLU A 1 473 ? -45.142 6.812 41.578 1.00 86.00 473 GLU A C 1
ATOM 3538 O O . GLU A 1 473 ? -46.164 6.260 41.995 1.00 86.00 473 GLU A O 1
ATOM 3543 N N . PRO A 1 474 ? -44.115 6.068 41.114 1.00 87.56 474 PRO A N 1
ATOM 3544 C CA . PRO A 1 474 ? -44.185 4.605 41.047 1.00 87.56 474 PRO A CA 1
ATOM 3545 C C . PRO A 1 474 ? -44.258 3.921 42.422 1.00 87.56 474 PRO A C 1
ATOM 3547 O O . PRO A 1 474 ? -44.937 2.902 42.561 1.00 87.56 474 PRO A O 1
ATOM 3550 N N . ILE A 1 475 ? -43.633 4.496 43.459 1.00 86.06 475 ILE A N 1
ATOM 3551 C CA . ILE A 1 475 ? -43.764 3.990 44.837 1.00 86.06 475 ILE A CA 1
ATOM 3552 C C . ILE A 1 475 ? -45.181 4.248 45.363 1.00 86.06 475 ILE A C 1
ATOM 3554 O O . ILE A 1 475 ? -45.785 3.348 45.944 1.00 86.06 475 ILE A O 1
ATOM 3558 N N . ALA A 1 476 ? -45.758 5.422 45.088 1.00 83.38 476 ALA A N 1
ATOM 3559 C CA . ALA A 1 476 ? -47.141 5.730 45.462 1.00 83.38 476 ALA A CA 1
ATOM 3560 C C . ALA A 1 476 ? -48.163 4.803 44.766 1.00 83.38 476 ALA A C 1
ATOM 3562 O O . ALA A 1 476 ? -49.176 4.418 45.357 1.00 83.38 476 ALA A O 1
ATOM 3563 N N . ALA A 1 477 ? -47.891 4.393 43.523 1.00 78.69 477 ALA A N 1
ATOM 3564 C CA . ALA A 1 477 ? -48.710 3.420 42.803 1.00 78.69 477 ALA A CA 1
ATOM 3565 C C . ALA A 1 477 ? -48.631 2.010 43.424 1.00 78.69 477 ALA A C 1
ATOM 3567 O O . ALA A 1 477 ? -49.658 1.339 43.558 1.00 78.69 477 ALA A O 1
ATOM 3568 N N . TYR A 1 478 ? -47.442 1.578 43.859 1.00 82.62 478 TYR A N 1
ATOM 3569 C CA . TYR A 1 478 ? -47.262 0.327 44.605 1.00 82.62 478 TYR A CA 1
ATOM 3570 C C . TYR A 1 478 ? -48.001 0.352 45.951 1.00 82.62 478 TYR A C 1
ATOM 3572 O O . TYR A 1 478 ? -48.732 -0.590 46.269 1.00 82.62 478 TYR A O 1
ATOM 3580 N N . GLU A 1 479 ? -47.894 1.456 46.699 1.00 77.19 479 GLU A N 1
ATOM 3581 C CA . GLU A 1 479 ? -48.600 1.650 47.972 1.00 77.19 479 GLU A CA 1
ATOM 3582 C C . GLU A 1 479 ? -50.126 1.483 47.827 1.00 77.19 479 GLU A C 1
ATOM 3584 O O . GLU A 1 479 ? -50.799 0.947 48.713 1.00 77.19 479 GLU A O 1
ATOM 3589 N N . ALA A 1 480 ? -50.678 1.901 46.684 1.00 70.88 480 ALA A N 1
ATOM 3590 C CA . ALA A 1 480 ? -52.096 1.769 46.372 1.00 70.88 480 ALA A CA 1
ATOM 3591 C C . ALA A 1 480 ? -52.507 0.344 45.945 1.00 70.88 480 ALA A C 1
ATOM 3593 O O . ALA A 1 480 ? -53.619 -0.089 46.262 1.00 70.88 480 ALA A O 1
ATOM 3594 N N . ALA A 1 481 ? -51.637 -0.380 45.234 1.00 57.03 481 ALA A N 1
ATOM 3595 C CA . ALA A 1 481 ? -51.941 -1.684 44.638 1.00 57.03 481 ALA A CA 1
ATOM 3596 C C . ALA A 1 481 ? -51.690 -2.876 45.581 1.00 57.03 481 ALA A C 1
ATOM 3598 O O . ALA A 1 481 ? -52.414 -3.870 45.518 1.00 57.03 481 ALA A O 1
ATOM 3599 N N . ALA A 1 482 ? -50.707 -2.773 46.479 1.00 67.69 482 ALA A N 1
ATOM 3600 C CA . ALA A 1 482 ? -50.220 -3.872 47.315 1.00 67.69 482 ALA A CA 1
ATOM 3601 C C . ALA A 1 482 ? -50.428 -3.610 48.820 1.00 67.69 482 ALA A C 1
ATOM 3603 O O . ALA A 1 482 ? -49.538 -3.835 49.639 1.00 67.69 482 ALA A O 1
ATOM 3604 N N . ARG A 1 483 ? -51.631 -3.155 49.204 1.00 59.25 483 ARG A N 1
ATOM 3605 C CA . ARG A 1 483 ? -51.981 -2.762 50.589 1.00 59.25 483 ARG A CA 1
ATOM 3606 C C . ARG A 1 483 ? -51.565 -3.766 51.670 1.00 59.25 483 ARG A C 1
ATOM 3608 O O . ARG A 1 483 ? -51.066 -3.354 52.708 1.00 59.25 483 ARG A O 1
ATOM 3615 N N . ALA A 1 484 ? -51.724 -5.066 51.415 1.00 56.59 484 ALA A N 1
ATOM 3616 C CA . ALA A 1 484 ? -51.339 -6.110 52.366 1.00 56.59 484 ALA A CA 1
ATOM 3617 C C . ALA A 1 484 ? -49.811 -6.213 52.581 1.00 56.59 484 ALA A C 1
ATOM 3619 O O . ALA A 1 484 ? -49.389 -6.527 53.688 1.00 56.59 484 ALA A O 1
ATOM 3620 N N . CYS A 1 485 ? -48.984 -5.917 51.567 1.00 66.06 485 CYS A N 1
ATOM 3621 C CA . CYS A 1 485 ? -47.520 -5.857 51.705 1.00 66.06 485 CYS A CA 1
ATOM 3622 C C . CYS A 1 485 ? -47.076 -4.567 52.424 1.00 66.06 485 CYS A C 1
ATOM 3624 O O . CYS A 1 485 ? -46.156 -4.596 53.235 1.00 66.06 485 CYS A O 1
ATOM 3626 N N . VAL A 1 486 ? -47.749 -3.440 52.166 1.00 75.94 486 VAL A N 1
ATOM 3627 C CA . VAL A 1 486 ? -47.448 -2.134 52.791 1.00 75.94 486 VAL A CA 1
ATOM 3628 C C . VAL A 1 486 ? -47.785 -2.133 54.283 1.00 75.94 486 VAL A C 1
ATOM 3630 O O . VAL A 1 486 ? -47.043 -1.579 55.088 1.00 75.94 486 VAL A O 1
ATOM 3633 N N . GLU A 1 487 ? -48.890 -2.774 54.670 1.00 71.06 487 GLU A N 1
ATOM 3634 C CA . GLU A 1 487 ? -49.254 -2.960 56.080 1.00 71.06 487 GLU A CA 1
ATOM 3635 C C . GLU A 1 487 ? -48.305 -3.928 56.803 1.00 71.06 487 GLU A C 1
ATOM 3637 O O . GLU A 1 487 ? -48.090 -3.786 58.008 1.00 71.06 487 GLU A O 1
ATOM 3642 N N . ALA A 1 488 ? -47.731 -4.893 56.076 1.00 72.19 488 ALA A N 1
ATOM 3643 C CA . ALA A 1 488 ? -46.794 -5.868 56.622 1.00 72.19 488 ALA A CA 1
ATOM 3644 C C . ALA A 1 488 ? -45.396 -5.280 56.884 1.00 72.19 488 ALA A C 1
ATOM 3646 O O . ALA A 1 488 ? -44.780 -5.648 57.885 1.00 72.19 488 ALA A O 1
ATOM 3647 N N . ASP A 1 489 ? -44.911 -4.364 56.036 1.00 77.31 489 ASP A N 1
ATOM 3648 C CA . ASP A 1 489 ? -43.623 -3.680 56.227 1.00 77.31 489 ASP A CA 1
ATOM 3649 C C . ASP A 1 489 ? -43.645 -2.205 55.761 1.00 77.31 489 ASP A C 1
ATOM 3651 O O . ASP A 1 489 ? -43.130 -1.852 54.693 1.00 77.31 489 ASP A O 1
ATOM 3655 N N . PRO A 1 490 ? -44.214 -1.292 56.569 1.00 80.31 490 PRO A N 1
ATOM 3656 C CA . PRO A 1 490 ? -44.233 0.135 56.248 1.00 80.31 490 PRO A CA 1
ATOM 3657 C C . PRO A 1 490 ? -42.836 0.778 56.295 1.00 80.31 490 PRO A C 1
ATOM 3659 O O . PRO A 1 490 ? -42.631 1.852 55.723 1.00 80.31 490 PRO A O 1
ATOM 3662 N N . ALA A 1 491 ? -41.865 0.144 56.965 1.00 83.94 491 ALA A N 1
ATOM 3663 C CA . ALA A 1 491 ? -40.504 0.657 57.076 1.00 83.94 491 ALA A CA 1
ATOM 3664 C C . ALA A 1 491 ? -39.730 0.475 55.763 1.00 83.94 491 ALA A C 1
ATOM 3666 O O . ALA A 1 491 ? -39.029 1.397 55.347 1.00 83.94 491 ALA A O 1
ATOM 3667 N N . ALA A 1 492 ? -39.913 -0.654 55.073 1.00 81.44 492 ALA A N 1
ATOM 3668 C CA . ALA A 1 492 ? -39.323 -0.886 53.756 1.00 81.44 492 ALA A CA 1
ATOM 3669 C C . ALA A 1 492 ? -39.816 0.127 52.709 1.00 81.44 492 ALA A C 1
ATOM 3671 O O . ALA A 1 492 ? -39.033 0.628 51.902 1.00 81.44 492 ALA A O 1
ATOM 3672 N N . VAL A 1 493 ? -41.100 0.493 52.748 1.00 81.94 493 VAL A N 1
ATOM 3673 C CA . VAL A 1 493 ? -41.671 1.494 51.833 1.00 81.94 493 VAL A CA 1
ATOM 3674 C C . VAL A 1 493 ? -41.135 2.899 52.133 1.00 81.94 493 VAL A C 1
ATOM 3676 O O . VAL A 1 493 ? -40.769 3.636 51.216 1.00 81.94 493 VAL A O 1
ATOM 3679 N N . ALA A 1 494 ? -41.004 3.261 53.414 1.00 84.81 494 ALA A N 1
ATOM 3680 C CA . ALA A 1 494 ? -40.371 4.516 53.819 1.00 84.81 494 ALA A CA 1
ATOM 3681 C C . ALA A 1 494 ? -38.889 4.581 53.404 1.00 84.81 494 ALA A C 1
ATOM 3683 O O . ALA A 1 494 ? -38.433 5.629 52.946 1.00 84.81 494 ALA A O 1
ATOM 3684 N N . ALA A 1 495 ? -38.160 3.464 53.505 1.00 86.06 495 ALA A N 1
ATOM 3685 C CA . ALA A 1 495 ? -36.782 3.349 53.033 1.00 86.06 495 ALA A CA 1
ATOM 3686 C C . ALA A 1 495 ? -36.689 3.521 51.509 1.00 86.06 495 ALA A C 1
ATOM 3688 O O . ALA A 1 495 ? -35.877 4.308 51.039 1.00 86.06 495 ALA A O 1
ATOM 3689 N N . ALA A 1 496 ? -37.589 2.906 50.736 1.00 86.31 496 ALA A N 1
ATOM 3690 C CA . ALA A 1 496 ? -37.635 3.087 49.286 1.00 86.31 496 ALA A CA 1
ATOM 3691 C C . ALA A 1 496 ? -37.909 4.549 48.877 1.00 86.31 496 ALA A C 1
ATOM 3693 O O . ALA A 1 496 ? -37.273 5.054 47.952 1.00 86.31 496 ALA A O 1
ATOM 3694 N N . ARG A 1 497 ? -38.805 5.264 49.581 1.00 86.88 497 ARG A N 1
ATOM 3695 C CA . ARG A 1 497 ? -39.021 6.712 49.360 1.00 86.88 497 ARG A CA 1
ATOM 3696 C C . ARG A 1 497 ? -37.773 7.522 49.715 1.00 86.88 497 ARG A C 1
ATOM 3698 O O . ARG A 1 497 ? -37.408 8.427 48.968 1.00 86.88 497 ARG A O 1
ATOM 3705 N N . ALA A 1 498 ? -37.112 7.188 50.823 1.00 86.44 498 ALA A N 1
ATOM 3706 C CA . ALA A 1 498 ? -35.867 7.830 51.232 1.00 86.44 498 ALA A CA 1
ATOM 3707 C C . ALA A 1 498 ? -34.742 7.600 50.213 1.00 86.44 498 ALA A C 1
ATOM 3709 O O . ALA A 1 498 ? -34.004 8.534 49.929 1.00 86.44 498 ALA A O 1
ATOM 3710 N N . ASP A 1 499 ? -34.663 6.416 49.606 1.00 86.75 499 ASP A N 1
ATOM 3711 C CA . ASP A 1 499 ? -33.676 6.089 48.577 1.00 86.75 499 ASP A CA 1
ATOM 3712 C C . ASP A 1 499 ? -33.896 6.872 47.283 1.00 86.75 499 ASP A C 1
ATOM 3714 O O . ASP A 1 499 ? -32.939 7.366 46.698 1.00 86.75 499 ASP A O 1
ATOM 3718 N N . VAL A 1 500 ? -35.148 7.038 46.849 1.00 85.56 500 VAL A N 1
ATOM 3719 C CA . VAL A 1 500 ? -35.478 7.869 45.679 1.00 85.56 500 VAL A CA 1
ATOM 3720 C C . VAL A 1 500 ? -35.200 9.341 45.962 1.00 85.56 500 VAL A C 1
ATOM 3722 O O . VAL A 1 500 ? -34.652 10.036 45.110 1.00 85.56 500 VAL A O 1
ATOM 3725 N N . CYS A 1 501 ? -35.511 9.820 47.168 1.00 84.56 501 CYS A N 1
ATOM 3726 C CA . CYS A 1 501 ? -35.137 11.166 47.584 1.00 84.56 501 CYS A CA 1
ATOM 3727 C C . CYS A 1 501 ? -33.612 11.340 47.678 1.00 84.56 501 CYS A C 1
ATOM 3729 O O . CYS A 1 501 ? -33.097 12.356 47.231 1.00 84.56 501 CYS A O 1
ATOM 3731 N N . ALA A 1 502 ? -32.872 10.360 48.193 1.00 83.44 502 ALA A N 1
ATOM 3732 C CA . ALA A 1 502 ? -31.413 10.407 48.264 1.00 83.44 502 ALA A CA 1
ATOM 3733 C C . ALA A 1 502 ? -30.772 10.351 46.867 1.00 83.44 502 ALA A C 1
ATOM 3735 O O . ALA A 1 502 ? -29.836 11.094 46.586 1.00 83.44 502 ALA A O 1
ATOM 3736 N N . ALA A 1 503 ? -31.306 9.529 45.962 1.00 80.44 503 ALA A N 1
ATOM 3737 C CA . ALA A 1 503 ? -30.877 9.485 44.568 1.00 80.44 503 ALA A CA 1
ATOM 3738 C C . ALA A 1 503 ? -31.222 10.778 43.819 1.00 80.44 503 ALA A C 1
ATOM 3740 O O . ALA A 1 503 ? -30.424 11.258 43.024 1.00 80.44 503 ALA A O 1
ATOM 3741 N N . GLY A 1 504 ? -32.377 11.377 44.105 1.00 77.06 504 GLY A N 1
ATOM 3742 C CA . GLY A 1 504 ? -32.776 12.681 43.586 1.00 77.06 504 GLY A CA 1
ATOM 3743 C C . GLY A 1 504 ? -31.895 13.829 44.081 1.00 77.06 504 GLY A C 1
ATOM 3744 O O . GLY A 1 504 ? -31.554 14.714 43.301 1.00 77.06 504 GLY A O 1
ATOM 3745 N N . GLU A 1 505 ? -31.478 13.791 45.350 1.00 76.31 505 GLU A N 1
ATOM 3746 C CA . GLU A 1 505 ? -30.469 14.702 45.900 1.00 76.31 505 GLU A CA 1
ATOM 3747 C C . GLU A 1 505 ? -29.111 14.508 45.210 1.00 76.31 505 GLU A C 1
ATOM 3749 O O . GLU A 1 505 ? -28.425 15.484 44.915 1.00 76.31 505 GLU A O 1
ATOM 3754 N N . ALA A 1 506 ? -28.738 13.259 44.916 1.00 70.31 506 ALA A N 1
ATOM 3755 C CA . ALA A 1 506 ? -27.490 12.916 44.237 1.00 70.31 506 ALA A CA 1
ATOM 3756 C C . ALA A 1 506 ? -27.490 13.255 42.732 1.00 70.31 506 ALA A C 1
ATOM 3758 O O . ALA A 1 506 ? -26.440 13.571 42.180 1.00 70.31 506 ALA A O 1
ATOM 3759 N N . ALA A 1 507 ? -28.648 13.220 42.066 1.00 65.69 507 ALA A N 1
ATOM 3760 C CA . ALA A 1 507 ? -28.811 13.518 40.637 1.00 65.69 507 ALA A CA 1
ATOM 3761 C C . ALA A 1 507 ? -28.989 15.021 40.331 1.00 65.69 507 ALA A C 1
ATOM 3763 O O . ALA A 1 507 ? -29.164 15.419 39.178 1.00 65.69 507 ALA A O 1
ATOM 3764 N N . LEU A 1 508 ? -28.978 15.869 41.358 1.00 65.50 508 LEU A N 1
ATOM 3765 C CA . LEU A 1 508 ? -29.273 17.294 41.273 1.00 65.50 508 LEU A CA 1
ATOM 3766 C C . LEU A 1 508 ? -28.086 18.071 40.677 1.00 65.50 508 LEU A C 1
ATOM 3768 O O . LEU A 1 508 ? -27.242 18.604 41.391 1.00 65.50 508 LEU A O 1
ATOM 3772 N N . SER A 1 509 ? -28.020 18.175 39.349 1.00 51.84 509 SER A N 1
ATOM 3773 C CA . SER A 1 509 ? -27.025 19.010 38.664 1.00 51.84 509 SER A CA 1
ATOM 3774 C C . SER A 1 509 ? -27.557 20.436 38.463 1.00 51.84 509 SER A C 1
ATOM 3776 O O . SER A 1 509 ? -28.425 20.665 37.620 1.00 51.84 509 SER A O 1
ATOM 3778 N N . GLY A 1 510 ? -27.042 21.413 39.217 1.00 57.94 510 GLY A N 1
ATOM 3779 C CA . GLY A 1 510 ? -27.342 22.840 38.996 1.00 57.94 510 GLY A CA 1
ATOM 3780 C C . GLY A 1 510 ? -28.511 23.422 39.804 1.00 57.94 510 GLY A C 1
ATOM 3781 O O . GLY A 1 510 ? -29.099 24.424 39.400 1.00 57.94 510 GLY A O 1
ATOM 3782 N N . GLY A 1 511 ? -28.866 22.813 40.941 1.00 58.91 511 GLY A N 1
ATOM 3783 C CA . GLY A 1 511 ? -29.763 23.414 41.943 1.00 58.91 511 GLY A CA 1
ATOM 3784 C C . GLY A 1 511 ? -31.256 23.441 41.589 1.00 58.91 511 GLY A C 1
ATOM 3785 O O . GLY A 1 511 ? -32.048 24.021 42.332 1.00 58.91 511 GLY A O 1
ATOM 3786 N N . THR A 1 512 ? -31.672 22.828 40.477 1.00 59.94 512 THR A N 1
ATOM 3787 C CA . THR A 1 512 ? -33.085 22.756 40.070 1.00 59.94 512 THR A CA 1
ATOM 3788 C C . THR A 1 512 ? -33.715 21.443 40.529 1.00 59.94 512 THR A C 1
ATOM 3790 O O . THR A 1 512 ? -33.287 20.367 40.128 1.00 59.94 512 THR A O 1
ATOM 3793 N N . ILE A 1 513 ? -34.738 21.529 41.384 1.00 68.06 513 ILE A N 1
ATOM 3794 C CA . ILE A 1 513 ? -35.416 20.355 41.955 1.00 68.06 513 ILE A CA 1
ATOM 3795 C C . ILE A 1 513 ? -36.416 19.791 40.931 1.00 68.06 513 ILE A C 1
ATOM 3797 O O . ILE A 1 513 ? -37.280 20.542 40.465 1.00 68.06 513 ILE A O 1
ATOM 3801 N N . PRO A 1 514 ? -36.348 18.492 40.586 1.00 70.12 514 PRO A N 1
ATOM 3802 C CA . PRO A 1 514 ? -37.282 17.876 39.647 1.00 70.12 514 PRO A CA 1
ATOM 3803 C C . PRO A 1 514 ? -38.748 17.896 40.137 1.00 70.12 514 PRO A C 1
ATOM 3805 O O . PRO A 1 514 ? -38.996 17.742 41.337 1.00 70.12 514 PRO A O 1
ATOM 3808 N N . PRO A 1 515 ? -39.746 18.013 39.233 1.00 68.75 515 PRO A N 1
ATOM 3809 C CA . PRO A 1 515 ? -41.163 18.171 39.595 1.00 68.75 515 PRO A CA 1
ATOM 3810 C C . PRO A 1 515 ? -41.761 17.054 40.471 1.00 68.75 515 PRO A C 1
ATOM 3812 O O . PRO A 1 515 ? -42.712 17.308 41.204 1.00 68.75 515 PRO A O 1
ATOM 3815 N N . GLY A 1 516 ? -41.214 15.835 40.413 1.00 69.12 516 GLY A N 1
ATOM 3816 C CA . GLY A 1 516 ? -41.686 14.664 41.168 1.00 69.12 516 GLY A CA 1
ATOM 3817 C C . GLY A 1 516 ? -41.042 14.467 42.546 1.00 69.12 516 GLY A C 1
ATOM 3818 O O . GLY A 1 516 ? -41.347 13.484 43.219 1.00 69.12 516 GLY A O 1
ATOM 3819 N N . LEU A 1 517 ? -40.147 15.373 42.963 1.00 79.19 517 LEU A N 1
ATOM 3820 C CA . LEU A 1 517 ? -39.329 15.243 44.180 1.00 79.19 517 LEU A CA 1
ATOM 3821 C C . LEU A 1 517 ? -39.496 16.419 45.151 1.00 79.19 517 LEU A C 1
ATOM 3823 O O . LEU A 1 517 ? -38.739 16.557 46.108 1.00 79.19 517 LEU A O 1
ATOM 3827 N N . ALA A 1 518 ? -40.509 17.261 44.937 1.00 75.44 518 ALA A N 1
ATOM 3828 C CA . ALA A 1 518 ? -40.789 18.422 45.783 1.00 75.44 518 ALA A CA 1
ATOM 3829 C C . ALA A 1 518 ? -41.123 18.059 47.246 1.00 75.44 518 ALA A C 1
ATOM 3831 O O . ALA A 1 518 ? -41.014 18.905 48.129 1.00 75.44 518 ALA A O 1
ATOM 3832 N N . GLU A 1 519 ? -41.521 16.810 47.508 1.00 74.31 519 GLU A N 1
ATOM 3833 C CA . GLU A 1 519 ? -41.796 16.289 48.854 1.00 74.31 519 GLU A CA 1
ATOM 3834 C C . GLU A 1 519 ? -40.533 15.783 49.581 1.00 74.31 519 GLU A C 1
ATOM 3836 O O . GLU A 1 519 ? -40.609 15.408 50.752 1.00 74.31 519 GLU A O 1
ATOM 3841 N N . CYS A 1 520 ? -39.372 15.763 48.915 1.00 81.19 520 CYS A N 1
ATOM 3842 C CA . CYS A 1 520 ? -38.128 15.264 49.490 1.00 81.19 520 CYS A CA 1
ATOM 3843 C C . CYS A 1 520 ? -37.422 16.308 50.385 1.00 81.19 520 CYS A C 1
ATOM 3845 O O . CYS A 1 520 ? -37.387 17.492 50.041 1.00 81.19 520 CYS A O 1
ATOM 3847 N N . PRO A 1 521 ? -36.781 15.898 51.501 1.00 77.50 521 PRO A N 1
ATOM 3848 C CA . PRO A 1 521 ? -36.180 16.826 52.471 1.00 77.50 521 PRO A CA 1
ATOM 3849 C C . PRO A 1 521 ? -35.075 17.750 51.922 1.00 77.50 521 PRO A C 1
ATOM 3851 O O . PRO A 1 521 ? -34.972 18.896 52.355 1.00 77.50 521 PRO A O 1
ATOM 3854 N N . PHE A 1 522 ? -34.277 17.285 50.952 1.00 72.12 522 PHE A N 1
ATOM 3855 C CA . PHE A 1 522 ? -33.126 18.020 50.396 1.00 72.12 522 PHE A CA 1
ATOM 3856 C C . PHE A 1 522 ? -33.501 19.273 49.591 1.00 72.12 522 PHE A C 1
ATOM 3858 O O . PHE A 1 522 ? -32.649 20.119 49.313 1.00 72.12 522 PHE A O 1
ATOM 3865 N N . ALA A 1 523 ? -34.775 19.410 49.214 1.00 67.94 523 ALA A N 1
ATOM 3866 C CA . ALA A 1 523 ? -35.289 20.534 48.439 1.00 67.94 523 ALA A CA 1
ATOM 3867 C C . ALA A 1 523 ? -35.018 21.902 49.106 1.00 67.94 523 ALA A C 1
ATOM 3869 O O . ALA A 1 523 ? -34.946 22.922 48.424 1.00 67.94 523 ALA A O 1
ATOM 3870 N N . ALA A 1 524 ? -34.832 21.939 50.429 1.00 60.69 524 ALA A N 1
ATOM 3871 C CA . ALA A 1 524 ? -34.483 23.154 51.163 1.00 60.69 524 ALA A CA 1
ATOM 3872 C C . ALA A 1 524 ? -32.965 23.459 51.201 1.00 60.69 524 ALA A C 1
ATOM 3874 O O . ALA A 1 524 ? -32.596 24.627 51.312 1.00 60.69 524 ALA A O 1
ATOM 3875 N N . ASP A 1 525 ? -32.095 22.447 51.065 1.00 61.69 525 ASP A N 1
ATOM 3876 C CA . ASP A 1 525 ? -30.633 22.554 51.240 1.00 61.69 525 ASP A CA 1
ATOM 3877 C C . ASP A 1 525 ? -29.862 22.781 49.919 1.00 61.69 525 ASP A C 1
ATOM 3879 O O . ASP A 1 525 ? -28.754 23.327 49.918 1.00 61.69 525 ASP A O 1
ATOM 3883 N N . ALA A 1 526 ? -30.452 22.422 48.772 1.00 60.06 526 ALA A N 1
ATOM 3884 C CA . ALA A 1 526 ? -29.811 22.482 47.451 1.00 60.06 526 ALA A CA 1
ATOM 3885 C C . ALA A 1 526 ? -29.380 23.900 47.007 1.00 60.06 526 ALA A C 1
ATOM 3887 O O . ALA A 1 526 ? -28.404 24.049 46.273 1.00 60.06 526 ALA A O 1
ATOM 3888 N N . ALA A 1 527 ? -30.053 24.954 47.483 1.00 54.44 527 ALA A N 1
ATOM 3889 C CA . ALA A 1 527 ? -29.717 26.339 47.139 1.00 54.44 527 ALA A CA 1
ATOM 3890 C C . ALA A 1 527 ? -28.439 26.854 47.833 1.00 54.44 527 ALA A C 1
ATOM 3892 O O . ALA A 1 527 ? -27.765 27.723 47.291 1.00 54.44 527 ALA A O 1
ATOM 3893 N N . ALA A 1 528 ? -28.075 26.317 49.005 1.00 57.47 528 ALA A N 1
ATOM 3894 C CA . ALA A 1 528 ? -26.895 26.756 49.759 1.00 57.47 528 ALA A CA 1
ATOM 3895 C C . ALA A 1 528 ? -25.595 26.054 49.314 1.00 57.47 528 ALA A C 1
ATOM 3897 O O . ALA A 1 528 ? -24.511 26.624 49.440 1.00 57.47 528 ALA A O 1
ATOM 3898 N N . LYS A 1 529 ? -25.689 24.828 48.773 1.00 57.72 529 LYS A N 1
ATOM 3899 C CA . LYS A 1 529 ? -24.541 24.073 48.232 1.00 57.72 529 LYS A CA 1
ATOM 3900 C C . LYS A 1 529 ? -23.979 24.695 46.944 1.00 57.72 529 LYS A C 1
ATOM 3902 O O . LYS A 1 529 ? -22.762 24.742 46.788 1.00 57.72 529 LYS A O 1
ATOM 3907 N N . ALA A 1 530 ? -24.836 25.243 46.078 1.00 58.06 530 ALA A N 1
ATOM 3908 C CA . ALA A 1 530 ? -24.421 25.834 44.801 1.00 58.06 530 ALA A CA 1
ATOM 3909 C C . ALA A 1 530 ? -23.453 27.027 44.965 1.00 58.06 530 ALA A C 1
ATOM 3911 O O . ALA A 1 530 ? -22.480 27.145 44.221 1.00 58.06 530 ALA A O 1
ATOM 3912 N N . ASP A 1 531 ? -23.658 27.876 45.978 1.00 55.41 531 ASP A N 1
ATOM 3913 C CA . ASP A 1 531 ? -22.782 29.028 46.245 1.00 55.41 531 ASP A CA 1
ATOM 3914 C C . ASP A 1 531 ? -21.393 28.608 46.775 1.00 55.41 531 ASP A C 1
ATOM 3916 O O . ASP A 1 531 ? -20.384 29.259 46.492 1.00 55.41 531 ASP A O 1
ATOM 3920 N N . ALA A 1 532 ? -21.311 27.497 47.517 1.00 61.34 532 ALA A N 1
ATOM 3921 C CA . ALA A 1 532 ? -20.049 26.969 48.038 1.00 61.34 532 ALA A CA 1
ATOM 3922 C C . ALA A 1 532 ? -19.193 26.297 46.945 1.00 61.34 532 ALA A C 1
ATOM 3924 O O . ALA A 1 532 ? -17.965 26.416 46.958 1.00 61.34 532 ALA A O 1
ATOM 3925 N N . GLU A 1 533 ? -19.827 25.634 45.975 1.00 59.72 533 GLU A N 1
ATOM 3926 C CA . GLU A 1 533 ? -19.147 24.979 44.849 1.00 59.72 533 GLU A CA 1
ATOM 3927 C C . GLU A 1 533 ? -18.480 25.985 43.900 1.00 59.72 533 GLU A C 1
ATOM 3929 O O . GLU A 1 533 ? -17.346 25.767 43.464 1.00 59.72 533 GLU A O 1
ATOM 3934 N N . VAL A 1 534 ? -19.121 27.132 43.648 1.00 69.00 534 VAL A N 1
ATOM 3935 C CA . VAL A 1 534 ? -18.538 28.215 42.836 1.00 69.00 534 VAL A CA 1
ATOM 3936 C C . VAL A 1 534 ? -17.271 28.777 43.491 1.00 69.00 534 VAL A C 1
ATOM 3938 O O . VAL A 1 534 ? -16.250 28.945 42.819 1.00 69.00 534 VAL A O 1
ATOM 3941 N N . ALA A 1 535 ? -17.293 29.001 44.809 1.00 71.75 535 ALA A N 1
ATOM 3942 C CA . ALA A 1 535 ? -16.137 29.506 45.550 1.00 71.75 535 ALA A CA 1
ATOM 3943 C C . ALA A 1 535 ? -14.960 28.507 45.566 1.00 71.75 535 ALA A C 1
ATOM 3945 O O . ALA A 1 535 ? -13.800 28.902 45.418 1.00 71.75 535 ALA A O 1
ATOM 3946 N N . MET A 1 536 ? -15.244 27.206 45.690 1.00 69.50 536 MET A N 1
ATOM 3947 C CA . MET A 1 536 ? -14.227 26.151 45.622 1.00 69.50 536 MET A CA 1
ATOM 3948 C C . MET A 1 536 ? -13.590 26.059 44.224 1.00 69.50 536 MET A C 1
ATOM 3950 O O . MET A 1 536 ? -12.368 25.932 44.108 1.00 69.50 536 MET A O 1
ATOM 3954 N N . ALA A 1 537 ? -14.390 26.190 43.160 1.00 72.44 537 ALA A N 1
ATOM 3955 C CA . ALA A 1 537 ? -13.907 26.172 41.779 1.00 72.44 537 ALA A CA 1
ATOM 3956 C C . ALA A 1 537 ? -13.009 27.379 41.440 1.00 72.44 537 ALA A C 1
ATOM 3958 O O . ALA A 1 537 ? -12.052 27.250 40.675 1.00 72.44 537 ALA A O 1
ATOM 3959 N N . GLU A 1 538 ? -13.283 28.557 42.008 1.00 78.50 538 GLU A N 1
ATOM 3960 C CA . GLU A 1 538 ? -12.426 29.741 41.851 1.00 78.50 538 GLU A CA 1
ATOM 3961 C C . GLU A 1 538 ? -11.074 29.592 42.560 1.00 78.50 538 GLU A C 1
ATOM 3963 O O . GLU A 1 538 ? -10.037 29.900 41.967 1.00 78.50 538 GLU A O 1
ATOM 3968 N N . ALA A 1 539 ? -11.064 29.063 43.787 1.00 81.44 539 ALA A N 1
ATOM 3969 C CA . ALA A 1 539 ? -9.832 28.813 44.538 1.00 81.44 539 ALA A CA 1
ATOM 3970 C C . ALA A 1 539 ? -8.927 27.773 43.848 1.00 81.44 539 ALA A C 1
ATOM 3972 O O . ALA A 1 539 ? -7.713 27.959 43.750 1.00 81.44 539 ALA A O 1
ATOM 3973 N N . CYS A 1 540 ? -9.528 26.711 43.310 1.00 85.75 540 CYS A N 1
ATOM 3974 C CA . CYS A 1 540 ? -8.853 25.668 42.536 1.00 85.75 540 CYS A CA 1
ATOM 3975 C C . CYS A 1 540 ? -8.185 26.231 41.262 1.00 85.75 540 CYS A C 1
ATOM 3977 O O . CYS A 1 540 ? -6.999 25.983 41.024 1.00 85.75 540 CYS A O 1
ATOM 3979 N N . ARG A 1 541 ? -8.882 27.093 40.503 1.00 84.19 541 ARG A N 1
ATOM 3980 C CA . ARG A 1 541 ? -8.305 27.787 39.334 1.00 84.19 541 ARG A CA 1
ATOM 3981 C C . ARG A 1 541 ? -7.109 28.673 39.687 1.00 84.19 541 ARG A C 1
ATOM 3983 O O . ARG A 1 541 ? -6.133 28.690 38.940 1.00 84.19 541 ARG A O 1
ATOM 3990 N N . ALA A 1 542 ? -7.172 29.399 40.803 1.00 86.12 542 ALA A N 1
ATOM 3991 C CA . ALA A 1 542 ? -6.066 30.245 41.253 1.00 86.12 542 ALA A CA 1
ATOM 3992 C C . ALA A 1 542 ? -4.834 29.412 41.652 1.00 86.12 542 ALA A C 1
ATOM 3994 O O . ALA A 1 542 ? -3.729 29.694 41.198 1.00 86.12 542 ALA A O 1
ATOM 3995 N N . SER A 1 543 ? -5.033 28.335 42.419 1.00 86.25 543 SER A N 1
ATOM 3996 C CA . SER A 1 543 ? -3.939 27.455 42.849 1.00 86.25 543 SER A CA 1
ATOM 3997 C C . SER A 1 543 ? -3.237 26.762 41.675 1.00 86.25 543 SER A C 1
ATOM 3999 O O . SER A 1 543 ? -2.009 26.670 41.673 1.00 86.25 543 SER A O 1
ATOM 4001 N N . TYR A 1 544 ? -3.983 26.340 40.649 1.00 89.25 544 TYR A N 1
ATOM 4002 C CA . TYR A 1 544 ? -3.391 25.810 39.418 1.00 89.25 544 TYR A CA 1
ATOM 4003 C C . TYR A 1 544 ? -2.580 26.871 38.662 1.00 89.25 544 TYR A C 1
ATOM 4005 O O . TYR A 1 544 ? -1.469 26.603 38.201 1.00 89.25 544 TYR A O 1
ATOM 4013 N N . ALA A 1 545 ? -3.116 28.093 38.554 1.00 87.50 545 ALA A N 1
ATOM 4014 C CA . ALA A 1 545 ? -2.439 29.194 37.876 1.00 87.50 545 ALA A CA 1
ATOM 4015 C C . ALA A 1 545 ? -1.088 29.540 38.526 1.00 87.50 545 ALA A C 1
ATOM 4017 O O . ALA A 1 545 ? -0.134 29.828 37.803 1.00 87.50 545 ALA A O 1
ATOM 4018 N N . ASP A 1 546 ? -0.997 29.453 39.853 1.00 87.56 546 ASP A N 1
ATOM 4019 C CA . ASP A 1 546 ? 0.254 29.634 40.592 1.00 87.56 546 ASP A CA 1
ATOM 4020 C C . ASP A 1 546 ? 1.219 28.457 40.376 1.00 87.56 546 ASP A C 1
ATOM 4022 O O . ASP A 1 546 ? 2.414 28.665 40.154 1.00 87.56 546 ASP A O 1
ATOM 4026 N N . ALA A 1 547 ? 0.708 27.220 40.378 1.00 86.94 547 ALA A N 1
ATOM 4027 C CA . ALA A 1 547 ? 1.514 26.015 40.184 1.00 86.94 547 ALA A CA 1
ATOM 4028 C C . ALA A 1 547 ? 2.175 25.946 38.794 1.00 86.94 547 ALA A C 1
ATOM 4030 O O . ALA A 1 547 ? 3.305 25.475 38.683 1.00 86.94 547 ALA A O 1
ATOM 4031 N N . ARG A 1 548 ? 1.507 26.448 37.745 1.00 85.00 548 ARG A N 1
ATOM 4032 C CA . ARG A 1 548 ? 2.043 26.470 36.368 1.00 85.00 548 ARG A CA 1
ATOM 4033 C C . ARG A 1 548 ? 2.979 27.645 36.064 1.00 85.00 548 ARG A C 1
ATOM 4035 O O . ARG A 1 548 ? 3.644 27.630 35.034 1.00 85.00 548 ARG A O 1
ATOM 4042 N N . ALA A 1 549 ? 2.972 28.701 36.881 1.00 82.56 549 ALA A N 1
ATOM 4043 C CA . ALA A 1 549 ? 3.724 29.929 36.600 1.00 82.56 549 ALA A CA 1
ATOM 4044 C C . ALA A 1 549 ? 5.232 29.787 36.868 1.00 82.56 549 ALA A C 1
ATOM 4046 O O . ALA A 1 549 ? 6.020 30.635 36.444 1.00 82.56 549 ALA A O 1
ATOM 4047 N N . VAL A 1 550 ? 5.627 28.737 37.587 1.00 81.19 550 VAL A N 1
ATOM 4048 C CA . VAL A 1 550 ? 7.010 28.463 37.971 1.00 81.19 550 VAL A CA 1
ATOM 4049 C C . VAL A 1 550 ? 7.593 27.406 37.041 1.00 81.19 550 VAL A C 1
ATOM 4051 O O . VAL A 1 550 ? 6.998 26.350 36.841 1.00 81.19 550 VAL A O 1
ATOM 4054 N N . ASP A 1 551 ? 8.794 27.658 36.523 1.00 81.38 551 ASP A N 1
ATOM 4055 C CA . ASP A 1 551 ? 9.566 26.683 35.745 1.00 81.38 551 ASP A CA 1
ATOM 4056 C C . ASP A 1 551 ? 10.275 25.658 36.659 1.00 81.38 551 ASP A C 1
ATOM 4058 O O . ASP A 1 551 ? 11.484 25.462 36.630 1.00 81.38 551 ASP A O 1
ATOM 4062 N N . ASP A 1 552 ? 9.498 25.050 37.551 1.00 86.69 552 ASP A N 1
ATOM 4063 C CA . ASP A 1 552 ? 9.886 23.996 38.489 1.00 86.69 552 ASP A CA 1
ATOM 4064 C C . ASP A 1 552 ? 8.746 22.964 38.467 1.00 86.69 552 ASP A C 1
ATOM 4066 O O . ASP A 1 552 ? 7.578 23.355 38.525 1.00 86.69 552 ASP A O 1
ATOM 4070 N N . PRO A 1 553 ? 9.009 21.658 38.307 1.00 91.31 553 PRO A N 1
ATOM 4071 C CA . PRO A 1 553 ? 7.950 20.653 38.335 1.00 91.31 553 PRO A CA 1
ATOM 4072 C C . PRO A 1 553 ? 7.346 20.411 39.731 1.00 91.31 553 PRO A C 1
ATOM 4074 O O . PRO A 1 553 ? 6.231 19.895 39.824 1.00 91.31 553 PRO A O 1
ATOM 4077 N N . ALA A 1 554 ? 8.016 20.799 40.822 1.00 92.31 554 ALA A N 1
ATOM 4078 C CA . ALA A 1 554 ? 7.562 20.497 42.182 1.00 92.31 554 ALA A CA 1
ATOM 4079 C C . ALA A 1 554 ? 6.224 21.163 42.590 1.00 92.31 554 ALA A C 1
ATOM 4081 O O . ALA A 1 554 ? 5.397 20.482 43.206 1.00 92.31 554 ALA A O 1
ATOM 4082 N N . PRO A 1 555 ? 5.943 22.447 42.274 1.00 91.69 555 PRO A N 1
ATOM 4083 C CA . PRO A 1 555 ? 4.639 23.062 42.537 1.00 91.69 555 PRO A CA 1
ATOM 4084 C C . PRO A 1 555 ? 3.485 22.376 41.797 1.00 91.69 555 PRO A C 1
ATOM 4086 O O . PRO A 1 555 ? 2.430 22.151 42.390 1.00 91.69 555 PRO A O 1
ATOM 4089 N N . LEU A 1 556 ? 3.703 21.990 40.535 1.00 92.00 556 LEU A N 1
ATOM 4090 C CA . LEU A 1 556 ? 2.716 21.271 39.729 1.00 92.00 556 LEU A CA 1
ATOM 4091 C C . LEU A 1 556 ? 2.446 19.871 40.298 1.00 92.00 556 LEU A C 1
ATOM 4093 O O . LEU A 1 556 ? 1.290 19.486 40.464 1.00 92.00 556 LEU A O 1
ATOM 4097 N N . ALA A 1 557 ? 3.497 19.145 40.691 1.00 92.19 557 ALA A N 1
ATOM 4098 C CA . ALA A 1 557 ? 3.362 17.855 41.364 1.00 92.19 557 ALA A CA 1
ATOM 4099 C C . ALA A 1 557 ? 2.566 17.971 42.670 1.00 92.19 557 ALA A C 1
ATOM 4101 O O . ALA A 1 557 ? 1.641 17.192 42.906 1.00 92.19 557 ALA A O 1
ATOM 4102 N N . ARG A 1 558 ? 2.874 18.971 43.504 1.00 92.25 558 ARG A N 1
ATOM 4103 C CA . ARG A 1 558 ? 2.152 19.214 44.758 1.00 92.25 558 ARG A CA 1
ATOM 4104 C C . ARG A 1 558 ? 0.666 19.469 44.512 1.00 92.25 558 ARG A C 1
ATOM 4106 O O . ARG A 1 558 ? -0.166 18.857 45.172 1.00 92.25 558 ARG A O 1
ATOM 4113 N N . PHE A 1 559 ? 0.338 20.303 43.528 1.00 92.38 559 PHE A N 1
ATOM 4114 C CA . PHE A 1 559 ? -1.046 20.587 43.157 1.00 92.38 559 PHE A CA 1
ATOM 4115 C C . PHE A 1 559 ? -1.818 19.314 42.766 1.00 92.38 559 PHE A C 1
ATOM 4117 O O . PHE A 1 559 ? -2.910 19.083 43.286 1.00 92.38 559 PHE A O 1
ATOM 4124 N N . ILE A 1 560 ? -1.233 18.450 41.924 1.00 89.88 560 ILE A N 1
ATOM 4125 C CA . ILE A 1 560 ? -1.856 17.183 41.492 1.00 89.88 560 ILE A CA 1
ATOM 4126 C C . ILE A 1 560 ? -2.131 16.246 42.680 1.00 89.88 560 ILE A C 1
ATOM 4128 O O . ILE A 1 560 ? -3.156 15.555 42.691 1.00 89.88 560 ILE A O 1
ATOM 4132 N N . ALA A 1 561 ? -1.229 16.218 43.668 1.00 88.19 561 ALA A N 1
ATOM 4133 C CA . ALA A 1 561 ? -1.341 15.364 44.849 1.00 88.19 561 ALA A CA 1
ATOM 4134 C C . ALA A 1 561 ? -2.335 15.905 45.892 1.00 88.19 561 ALA A C 1
ATOM 4136 O O . ALA A 1 561 ? -3.075 15.133 46.497 1.00 88.19 561 ALA A O 1
ATOM 4137 N N . GLU A 1 562 ? -2.356 17.221 46.107 1.00 88.50 562 GLU A N 1
ATOM 4138 C CA . GLU A 1 562 ? -3.126 17.861 47.181 1.00 88.50 562 GLU A CA 1
ATOM 4139 C C . GLU A 1 562 ? -4.546 18.277 46.755 1.00 88.50 562 GLU A C 1
ATOM 4141 O O . GLU A 1 562 ? -5.375 18.558 47.619 1.00 88.50 562 GLU A O 1
ATOM 4146 N N . SER A 1 563 ? -4.859 18.285 45.451 1.00 86.00 563 SER A N 1
ATOM 4147 C CA . SER A 1 563 ? -6.141 18.784 44.913 1.00 86.00 563 SER A CA 1
ATOM 4148 C C . SER A 1 563 ? -6.942 17.729 44.121 1.00 86.00 563 SER A C 1
ATOM 4150 O O . SER A 1 563 ? -7.263 17.955 42.952 1.00 86.00 563 SER A O 1
ATOM 4152 N N . PRO A 1 564 ? -7.307 16.571 44.710 1.00 77.56 564 PRO A N 1
ATOM 4153 C CA . PRO A 1 564 ? -7.911 15.447 43.982 1.00 77.56 564 PRO A CA 1
ATOM 4154 C C . PRO A 1 564 ? -9.284 15.750 43.359 1.00 77.56 564 PRO A C 1
ATOM 4156 O O . PRO A 1 564 ? -9.642 15.135 42.360 1.00 77.56 564 PRO A O 1
ATOM 4159 N N . THR A 1 565 ? -10.041 16.698 43.918 1.00 77.88 565 THR A N 1
ATOM 4160 C CA . THR A 1 565 ? -11.399 17.070 43.473 1.00 77.88 565 THR A CA 1
ATOM 4161 C C . THR A 1 565 ? -11.439 18.334 42.608 1.00 77.88 565 THR A C 1
ATOM 4163 O O . THR A 1 565 ? -12.512 18.824 42.265 1.00 77.88 565 THR A O 1
ATOM 4166 N N . CYS A 1 566 ? -10.278 18.904 42.283 1.00 83.12 566 CYS A N 1
ATOM 4167 C CA . CYS A 1 566 ? -10.162 20.155 41.542 1.00 83.12 566 CYS A CA 1
ATOM 4168 C C . CYS A 1 566 ? -10.292 19.896 40.027 1.00 83.12 566 CYS A C 1
ATOM 4170 O O . CYS A 1 566 ? -9.508 19.105 39.497 1.00 83.12 566 CYS A O 1
ATOM 4172 N N . PRO A 1 567 ? -11.219 20.556 39.297 1.00 79.50 567 PRO A N 1
ATOM 4173 C CA . PRO A 1 567 ? -11.391 20.346 37.852 1.00 79.50 567 PRO A CA 1
ATOM 4174 C C . PRO A 1 567 ? -10.112 20.561 37.026 1.00 79.50 567 PRO A C 1
ATOM 4176 O O . PRO A 1 567 ? -9.868 19.851 36.056 1.00 79.50 567 PRO A O 1
ATOM 4179 N N . GLN A 1 568 ? -9.243 21.483 37.452 1.00 87.19 568 GLN A N 1
ATOM 4180 C CA . GLN A 1 568 ? -7.952 21.767 36.811 1.00 87.19 568 GLN A CA 1
ATOM 4181 C C . GLN A 1 568 ? -6.896 20.667 37.027 1.00 87.19 568 GLN A C 1
ATOM 4183 O O . GLN A 1 568 ? -5.801 20.749 36.475 1.00 87.19 568 GLN A O 1
ATOM 4188 N N . ARG A 1 569 ? -7.188 19.612 37.801 1.00 86.25 569 ARG A N 1
ATOM 4189 C CA . ARG A 1 569 ? -6.270 18.479 37.983 1.00 86.25 569 ARG A CA 1
ATOM 4190 C C . ARG A 1 569 ? -6.009 17.734 36.674 1.00 86.25 569 ARG A C 1
ATOM 4192 O O . ARG A 1 569 ? -4.878 17.304 36.464 1.00 86.25 569 ARG A O 1
ATOM 4199 N N . ALA A 1 570 ? -7.007 17.606 35.796 1.00 78.00 570 ALA A N 1
ATOM 4200 C CA . ALA A 1 570 ? -6.829 16.984 34.482 1.00 78.00 570 ALA A CA 1
ATOM 4201 C C . ALA A 1 570 ? -5.843 17.786 33.617 1.00 78.00 570 ALA A C 1
ATOM 4203 O O . ALA A 1 570 ? -4.892 17.226 33.084 1.00 78.00 570 ALA A O 1
ATOM 4204 N N . GLU A 1 571 ? -6.002 19.112 33.580 1.00 84.38 571 GLU A N 1
ATOM 4205 C CA . GLU A 1 571 ? -5.090 20.026 32.881 1.00 84.38 571 GLU A CA 1
ATOM 4206 C C . GLU A 1 571 ? -3.669 19.969 33.466 1.00 84.38 571 GLU A C 1
ATOM 4208 O O . GLU A 1 571 ? -2.694 19.889 32.722 1.00 84.38 571 GLU A O 1
ATOM 4213 N N . ALA A 1 572 ? -3.538 19.941 34.797 1.00 86.06 572 ALA A N 1
ATOM 4214 C CA . ALA A 1 572 ? -2.246 19.810 35.467 1.00 86.06 572 ALA A CA 1
ATOM 4215 C C . ALA A 1 572 ? -1.563 18.461 35.193 1.00 86.06 572 ALA A C 1
ATOM 4217 O O . ALA A 1 572 ? -0.344 18.410 35.032 1.00 86.06 572 ALA A O 1
ATOM 4218 N N . THR A 1 573 ? -2.344 17.380 35.120 1.00 85.44 573 THR A N 1
ATOM 4219 C CA . THR A 1 573 ? -1.853 16.035 34.788 1.00 85.44 573 THR A CA 1
ATOM 4220 C C . THR A 1 573 ? -1.378 15.991 33.337 1.00 85.44 573 THR A C 1
ATOM 4222 O O . THR A 1 573 ? -0.244 15.596 33.092 1.00 85.44 573 THR A O 1
ATOM 4225 N N . ALA A 1 574 ? -2.161 16.533 32.399 1.00 79.56 574 ALA A N 1
ATOM 4226 C CA . ALA A 1 574 ? -1.751 16.668 31.003 1.00 79.56 574 ALA A CA 1
ATOM 4227 C C . ALA A 1 574 ? -0.470 17.509 30.856 1.00 79.56 574 ALA A C 1
ATOM 4229 O O . ALA A 1 574 ? 0.423 17.159 30.089 1.00 79.56 574 ALA A O 1
ATOM 4230 N N . GLN A 1 575 ? -0.327 18.590 31.633 1.00 87.75 575 GLN A N 1
ATOM 4231 C CA . GLN A 1 575 ? 0.889 19.404 31.623 1.00 87.75 575 GLN A CA 1
ATOM 4232 C C . GLN A 1 575 ? 2.105 18.653 32.189 1.00 87.75 575 GLN A C 1
ATOM 4234 O O . GLN A 1 575 ? 3.206 18.796 31.658 1.00 87.75 575 GLN A O 1
ATOM 4239 N N . ARG A 1 576 ? 1.936 17.850 33.248 1.00 92.44 576 ARG A N 1
ATOM 4240 C CA . ARG A 1 576 ? 2.983 16.938 33.737 1.00 92.44 576 ARG A CA 1
ATOM 4241 C C . ARG A 1 576 ? 3.419 15.986 32.625 1.00 92.44 576 ARG A C 1
ATOM 4243 O O . ARG A 1 576 ? 4.618 15.859 32.388 1.00 92.44 576 ARG A O 1
ATOM 4250 N N . ASP A 1 577 ? 2.459 15.335 31.975 1.00 84.88 577 ASP A N 1
ATOM 4251 C CA . ASP A 1 577 ? 2.722 14.307 30.966 1.00 84.88 577 ASP A CA 1
ATOM 4252 C C . ASP A 1 577 ? 3.443 14.902 29.756 1.00 84.88 577 ASP A C 1
ATOM 4254 O O . ASP A 1 577 ? 4.455 14.356 29.321 1.00 84.88 577 ASP A O 1
ATOM 4258 N N . GLN A 1 578 ? 3.018 16.088 29.307 1.00 86.19 578 GLN A N 1
ATOM 4259 C CA . GLN A 1 578 ? 3.698 16.830 28.248 1.00 86.19 578 GLN A CA 1
ATOM 4260 C C . GLN A 1 578 ? 5.156 17.141 28.611 1.00 86.19 578 GLN A C 1
ATOM 4262 O O . GLN A 1 578 ? 6.043 16.900 27.803 1.00 86.19 578 GLN A O 1
ATOM 4267 N N . ARG A 1 579 ? 5.439 17.619 29.834 1.00 91.62 579 ARG A N 1
ATOM 4268 C CA . ARG A 1 579 ? 6.822 17.926 30.254 1.00 91.62 579 ARG A CA 1
ATOM 4269 C C . ARG A 1 579 ? 7.714 16.686 30.270 1.00 91.62 579 ARG A C 1
ATOM 4271 O O . ARG A 1 579 ? 8.886 16.776 29.921 1.00 91.62 579 ARG A O 1
ATOM 4278 N N . ILE A 1 580 ? 7.178 15.540 30.693 1.00 90.00 580 ILE A N 1
ATOM 4279 C CA . ILE A 1 580 ? 7.913 14.269 30.675 1.00 90.00 580 ILE A CA 1
ATOM 4280 C C . ILE A 1 580 ? 8.167 13.831 29.230 1.00 90.00 580 ILE A C 1
ATOM 4282 O O . ILE A 1 580 ? 9.304 13.497 28.903 1.00 90.00 580 ILE A O 1
ATOM 4286 N N . ALA A 1 581 ? 7.152 13.887 28.366 1.00 79.31 581 ALA A N 1
ATOM 4287 C CA . ALA A 1 581 ? 7.274 13.538 26.953 1.00 79.31 581 ALA A CA 1
ATOM 4288 C C . ALA A 1 581 ? 8.291 14.430 26.223 1.00 79.31 581 ALA A C 1
ATOM 4290 O O . ALA A 1 581 ? 9.182 13.910 25.555 1.00 79.31 581 ALA A O 1
ATOM 4291 N N . ASP A 1 582 ? 8.223 15.749 26.417 1.00 86.50 582 ASP A N 1
ATOM 4292 C CA . ASP A 1 582 ? 9.158 16.714 25.831 1.00 86.50 582 ASP A CA 1
ATOM 4293 C C . ASP A 1 582 ? 10.601 16.424 26.263 1.00 86.50 582 ASP A C 1
ATOM 4295 O O . ASP A 1 582 ? 11.511 16.398 25.434 1.00 86.50 582 ASP A O 1
ATOM 4299 N N . ALA A 1 583 ? 10.820 16.145 27.553 1.00 88.94 583 ALA A N 1
ATOM 4300 C CA . ALA A 1 583 ? 12.144 15.832 28.082 1.00 88.94 583 ALA A CA 1
ATOM 4301 C C . ALA A 1 583 ? 12.680 14.479 27.574 1.00 88.94 583 ALA A C 1
ATOM 4303 O O . ALA A 1 583 ? 13.877 14.348 27.311 1.00 88.94 583 ALA A O 1
ATOM 4304 N N . MET A 1 584 ? 11.813 13.477 27.397 1.00 85.94 584 MET A N 1
ATOM 4305 C CA . MET A 1 584 ? 12.180 12.188 26.798 1.00 85.94 584 MET A CA 1
ATOM 4306 C C . MET A 1 584 ? 12.500 12.323 25.303 1.00 85.94 584 MET A C 1
ATOM 4308 O O . MET A 1 584 ? 13.535 11.837 24.855 1.00 85.94 584 MET A O 1
ATOM 4312 N N . ALA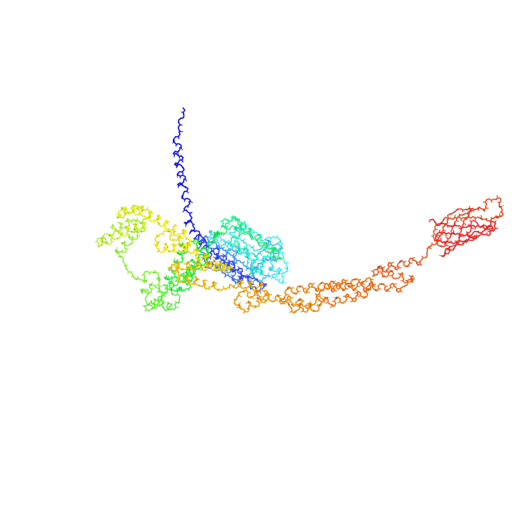 A 1 585 ? 11.686 13.055 24.540 1.00 78.31 585 ALA A N 1
ATOM 4313 C CA . ALA A 1 585 ? 11.951 13.338 23.131 1.00 78.31 585 ALA A CA 1
ATOM 4314 C C . ALA A 1 585 ? 13.247 14.148 22.949 1.00 78.31 585 ALA A C 1
ATOM 4316 O O . ALA A 1 585 ? 14.042 13.882 22.044 1.00 78.31 585 ALA A O 1
ATOM 4317 N N . ALA A 1 586 ? 13.507 15.105 23.846 1.00 84.62 586 ALA A N 1
ATOM 4318 C CA . ALA A 1 586 ? 14.765 15.838 23.874 1.00 84.62 586 ALA A CA 1
ATOM 4319 C C . ALA A 1 586 ? 15.964 14.916 24.145 1.00 84.62 586 ALA A C 1
ATOM 4321 O O . ALA A 1 586 ? 17.029 15.154 23.578 1.00 84.62 586 ALA A O 1
ATOM 4322 N N . ALA A 1 587 ? 15.799 13.855 24.947 1.00 81.75 587 ALA A N 1
ATOM 4323 C CA . ALA A 1 587 ? 16.838 12.854 25.209 1.00 81.75 587 ALA A CA 1
ATOM 4324 C C . ALA A 1 587 ? 17.201 12.045 23.955 1.00 81.75 587 ALA A C 1
ATOM 4326 O O . ALA A 1 587 ? 18.386 11.822 23.697 1.00 81.75 587 ALA A O 1
ATOM 4327 N N . ASP A 1 588 ? 16.208 11.687 23.141 1.00 74.38 588 ASP A N 1
ATOM 4328 C CA . ASP A 1 588 ? 16.417 10.989 21.867 1.00 74.38 588 ASP A CA 1
ATOM 4329 C C . ASP A 1 588 ? 17.062 11.891 20.797 1.00 74.38 588 ASP A C 1
ATOM 4331 O O . ASP A 1 588 ? 17.803 11.420 19.929 1.00 74.38 588 ASP A O 1
ATOM 4335 N N . ALA A 1 589 ? 16.819 13.203 20.869 1.00 76.12 589 ALA A N 1
ATOM 4336 C CA . ALA A 1 589 ? 17.294 14.189 19.898 1.00 76.12 589 ALA A CA 1
ATOM 4337 C C . ALA A 1 589 ? 18.660 14.827 20.232 1.00 76.12 589 ALA A C 1
ATOM 4339 O O . ALA A 1 589 ? 19.14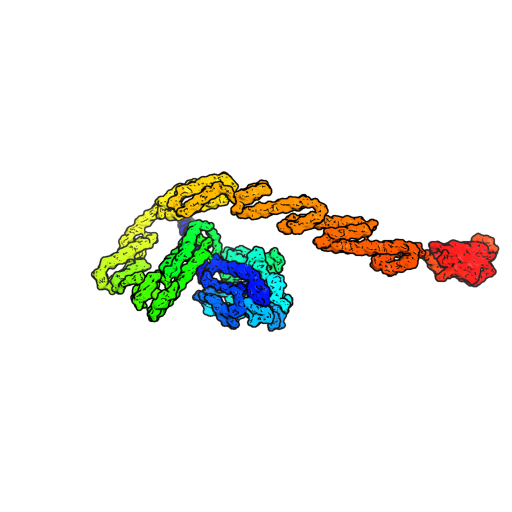9 15.652 19.453 1.00 76.12 589 ALA A O 1
ATOM 4340 N N . VAL A 1 590 ? 19.294 14.470 21.358 1.00 81.69 590 VAL A N 1
ATOM 4341 C CA . VAL A 1 590 ? 20.554 15.082 21.823 1.00 81.69 590 VAL A CA 1
ATOM 4342 C C . VAL A 1 590 ? 21.655 15.001 20.757 1.00 81.69 590 VAL A C 1
ATOM 4344 O O . VAL A 1 590 ? 22.083 13.917 20.352 1.00 81.69 590 VAL A O 1
ATOM 4347 N N . ALA A 1 591 ? 22.200 16.157 20.365 1.00 70.56 591 ALA A N 1
ATOM 4348 C CA . ALA A 1 591 ? 23.273 16.260 19.374 1.00 70.56 591 ALA A CA 1
ATOM 4349 C C . ALA A 1 591 ? 24.623 16.691 19.978 1.00 70.56 591 ALA A C 1
ATOM 4351 O O . ALA A 1 591 ? 25.665 16.512 19.338 1.00 70.56 591 ALA A O 1
ATOM 4352 N N . SER A 1 592 ? 24.624 17.236 21.200 1.00 78.12 592 SER A N 1
ATOM 4353 C CA . SER A 1 592 ? 25.811 17.761 21.885 1.00 78.12 592 SER A CA 1
ATOM 4354 C C . SER A 1 592 ? 25.876 17.405 23.376 1.00 78.12 592 SER A C 1
ATOM 4356 O O . SER A 1 592 ? 24.870 17.113 24.020 1.00 78.12 592 SER A O 1
ATOM 4358 N N . ASP A 1 593 ? 27.076 17.474 23.959 1.00 74.88 593 ASP A N 1
ATOM 4359 C CA . ASP A 1 593 ? 27.284 17.211 25.392 1.00 74.88 593 ASP A CA 1
ATOM 4360 C C . ASP A 1 593 ? 26.585 18.246 26.296 1.00 74.88 593 ASP A C 1
ATOM 4362 O O . ASP A 1 593 ? 26.172 17.922 27.408 1.00 74.88 593 ASP A O 1
ATOM 4366 N N . ALA A 1 594 ? 26.426 19.487 25.820 1.00 79.69 594 ALA A N 1
ATOM 4367 C CA . ALA A 1 594 ? 25.734 20.543 26.557 1.00 79.69 594 ALA A CA 1
ATOM 4368 C C . ALA A 1 594 ? 24.222 20.276 26.644 1.00 79.69 594 ALA A C 1
ATOM 4370 O O . ALA A 1 594 ? 23.650 20.359 27.730 1.00 79.69 594 ALA A O 1
ATOM 4371 N N . GLU A 1 595 ? 23.597 19.886 25.527 1.00 84.62 595 GLU A N 1
ATOM 4372 C CA . GLU A 1 595 ? 22.186 19.471 25.486 1.00 84.62 595 GLU A CA 1
ATOM 4373 C C . GLU A 1 595 ? 21.958 18.229 26.349 1.00 84.62 595 GLU A C 1
ATOM 4375 O O . GLU A 1 595 ? 21.003 18.176 27.116 1.00 84.62 595 GLU A O 1
ATOM 4380 N N . ARG A 1 596 ? 22.888 17.268 26.314 1.00 82.56 596 ARG A N 1
ATOM 4381 C CA . ARG A 1 596 ? 22.832 16.066 27.154 1.00 82.56 596 ARG A CA 1
ATOM 4382 C C . ARG A 1 596 ? 22.758 16.402 28.642 1.00 82.56 596 ARG A C 1
ATOM 4384 O O . ARG A 1 596 ? 21.933 15.847 29.361 1.00 82.56 596 ARG A O 1
ATOM 4391 N N . GLN A 1 597 ? 23.614 17.313 29.108 1.00 88.06 597 GLN A N 1
ATOM 4392 C CA . GLN A 1 597 ? 23.637 17.723 30.512 1.00 88.06 597 GLN A CA 1
ATOM 4393 C C . GLN A 1 597 ? 22.351 18.463 30.911 1.00 88.06 597 GLN A C 1
ATOM 4395 O O . GLN A 1 597 ? 21.863 18.289 32.031 1.00 88.06 597 GLN A O 1
ATOM 4400 N N . GLN A 1 598 ? 21.799 19.268 30.001 1.00 90.44 598 GLN A N 1
ATOM 4401 C CA . GLN A 1 598 ? 20.533 19.969 30.201 1.00 90.44 598 GLN A CA 1
ATOM 4402 C C . GLN A 1 598 ? 19.367 18.982 30.332 1.00 90.44 598 GLN A C 1
ATOM 4404 O O . GLN A 1 598 ? 18.689 18.989 31.357 1.00 90.44 598 GLN A O 1
ATOM 4409 N N . VAL A 1 599 ? 19.206 18.078 29.362 1.00 92.19 599 VAL A N 1
ATOM 4410 C CA . VAL A 1 599 ? 18.139 17.067 29.357 1.00 92.19 599 VAL A CA 1
ATOM 4411 C C . VAL A 1 599 ? 18.242 16.139 30.569 1.00 92.19 599 VAL A C 1
ATOM 4413 O O . VAL A 1 599 ? 17.240 15.848 31.217 1.00 92.19 599 VAL A O 1
ATOM 4416 N N . ARG A 1 600 ? 19.459 15.732 30.957 1.00 92.69 600 ARG A N 1
ATOM 4417 C CA . ARG A 1 600 ? 19.673 14.924 32.169 1.00 92.69 600 ARG A CA 1
ATOM 4418 C C . ARG A 1 600 ? 19.193 15.641 33.430 1.00 92.69 600 ARG A C 1
ATOM 4420 O O . ARG A 1 600 ? 18.578 15.019 34.297 1.00 92.69 600 ARG A O 1
ATOM 4427 N N . THR A 1 601 ? 19.484 16.936 33.544 1.00 93.56 601 THR A N 1
ATOM 4428 C CA . THR A 1 601 ? 19.067 17.755 34.694 1.00 93.56 601 THR A CA 1
ATOM 4429 C C . THR A 1 601 ? 17.544 17.852 34.759 1.00 93.56 601 THR A C 1
ATOM 4431 O O . THR A 1 601 ? 16.962 17.662 35.827 1.00 93.56 601 THR A O 1
ATOM 4434 N N . GLU A 1 602 ? 16.902 18.075 33.614 1.00 93.69 602 GLU A N 1
ATOM 4435 C CA . GLU A 1 602 ? 15.450 18.183 33.493 1.00 93.69 602 GLU A CA 1
ATOM 4436 C C . GLU A 1 602 ? 14.730 16.861 33.799 1.00 93.69 602 GLU A C 1
ATOM 4438 O O . GLU A 1 602 ? 13.875 16.827 34.685 1.00 93.69 602 GLU A O 1
ATOM 4443 N N . LEU A 1 603 ? 15.132 15.749 33.169 1.00 94.00 603 LEU A N 1
ATOM 4444 C CA . LEU A 1 603 ? 14.567 14.419 33.440 1.00 94.00 603 LEU A CA 1
ATOM 4445 C C . LEU A 1 603 ? 14.738 14.005 34.906 1.00 94.00 603 LEU A C 1
ATOM 4447 O O . LEU A 1 603 ? 13.827 13.423 35.493 1.00 94.00 603 LEU A O 1
ATOM 4451 N N . THR A 1 604 ? 15.868 14.349 35.532 1.00 94.94 604 THR A N 1
ATOM 4452 C CA . THR A 1 604 ? 16.091 14.085 36.963 1.00 94.94 604 THR A CA 1
ATOM 4453 C C . THR A 1 604 ? 15.116 14.877 37.838 1.00 94.94 604 THR A C 1
ATOM 4455 O O . THR A 1 604 ? 14.553 14.324 38.785 1.00 94.94 604 THR A O 1
ATOM 4458 N N . ALA A 1 605 ? 14.883 16.156 37.525 1.00 94.06 605 ALA A N 1
ATOM 4459 C CA . ALA A 1 605 ? 13.945 17.000 38.263 1.00 94.06 605 ALA A CA 1
ATOM 4460 C C . ALA A 1 605 ? 12.493 16.516 38.108 1.00 94.06 605 ALA A C 1
ATOM 4462 O O . ALA A 1 605 ? 11.764 16.425 39.097 1.00 94.06 605 ALA A O 1
ATOM 4463 N N . LEU A 1 606 ? 12.090 16.136 36.890 1.00 95.00 606 LEU A N 1
ATOM 4464 C CA . LEU A 1 606 ? 10.767 15.572 36.605 1.00 95.00 606 LEU A CA 1
ATOM 4465 C C . LEU A 1 606 ? 10.555 14.242 37.333 1.00 95.00 606 LEU A C 1
ATOM 4467 O O . LEU A 1 606 ? 9.536 14.062 38.002 1.00 95.00 606 LEU A O 1
ATOM 4471 N N . ARG A 1 607 ? 11.548 13.346 37.281 1.00 94.81 607 ARG A N 1
ATOM 4472 C CA . ARG A 1 607 ? 11.529 12.070 38.003 1.00 94.81 607 ARG A CA 1
ATOM 4473 C C . ARG A 1 607 ? 11.329 12.262 39.505 1.00 94.81 607 ARG A C 1
ATOM 4475 O O . ARG A 1 607 ? 10.528 11.559 40.114 1.00 94.81 607 ARG A O 1
ATOM 4482 N N . GLN A 1 608 ? 12.054 13.203 40.108 1.00 94.62 608 GLN A N 1
ATOM 4483 C CA . GLN A 1 608 ? 11.953 13.481 41.542 1.00 94.62 608 GLN A CA 1
ATOM 4484 C C . GLN A 1 608 ? 10.608 14.106 41.920 1.00 94.62 608 GLN A C 1
ATOM 4486 O O . GLN A 1 608 ? 10.030 13.731 42.938 1.00 94.62 608 GLN A O 1
ATOM 4491 N N . ALA A 1 609 ? 10.107 15.041 41.112 1.00 93.81 609 ALA A N 1
ATOM 4492 C CA . ALA A 1 609 ? 8.861 15.742 41.397 1.00 93.81 609 ALA A CA 1
ATOM 4493 C C . ALA A 1 609 ? 7.634 14.830 41.266 1.00 93.81 609 ALA A C 1
ATOM 4495 O O . ALA A 1 609 ? 6.755 14.859 42.125 1.00 93.81 609 ALA A O 1
ATOM 4496 N N . PHE A 1 610 ? 7.581 14.002 40.220 1.00 95.00 610 PHE A N 1
ATOM 4497 C CA . PHE A 1 610 ? 6.403 13.194 39.890 1.00 95.00 610 PHE A CA 1
ATOM 4498 C C . PHE A 1 610 ? 6.523 11.723 40.287 1.00 95.00 610 PHE A C 1
ATOM 4500 O O . PHE A 1 610 ? 5.613 10.949 40.010 1.00 95.00 610 PHE A O 1
ATOM 4507 N N . GLY A 1 611 ? 7.604 11.325 40.962 1.00 90.50 611 GLY A N 1
ATOM 4508 C CA . GLY A 1 611 ? 7.921 9.918 41.200 1.00 90.50 611 GLY A CA 1
ATOM 4509 C C . GLY A 1 611 ? 6.811 9.105 41.876 1.00 90.50 611 GLY A C 1
ATOM 4510 O O . GLY A 1 611 ? 6.584 7.958 41.521 1.00 90.50 611 GLY A O 1
ATOM 4511 N N . THR A 1 612 ? 6.063 9.705 42.803 1.00 88.00 612 THR A N 1
ATOM 4512 C CA . THR A 1 612 ? 4.941 9.047 43.501 1.00 88.00 612 THR A CA 1
ATOM 4513 C C . THR A 1 612 ? 3.629 9.037 42.709 1.00 88.00 612 THR A C 1
ATOM 4515 O O . THR A 1 612 ? 2.638 8.485 43.179 1.00 88.00 612 THR A O 1
ATOM 4518 N N . GLN A 1 613 ? 3.601 9.676 41.538 1.00 88.69 613 GLN A N 1
ATOM 4519 C CA . GLN A 1 613 ? 2.423 9.860 40.682 1.00 88.69 613 GLN A CA 1
ATOM 4520 C C . GLN A 1 613 ? 2.523 9.094 39.357 1.00 88.69 613 GLN A C 1
ATOM 4522 O O . GLN A 1 613 ? 1.606 9.180 38.539 1.00 88.69 613 GLN A O 1
ATOM 4527 N N . LEU A 1 614 ? 3.645 8.411 39.128 1.00 88.31 614 LEU A N 1
ATOM 4528 C CA . LEU A 1 614 ? 3.943 7.633 37.931 1.00 88.31 614 LEU A CA 1
ATOM 4529 C C . LEU A 1 614 ? 3.922 6.138 38.269 1.00 88.31 614 LEU A C 1
ATOM 4531 O O . LEU A 1 614 ? 4.203 5.747 39.402 1.00 88.31 614 LEU A O 1
ATOM 4535 N N . SER A 1 615 ? 3.594 5.305 37.282 1.00 85.12 615 SER A N 1
ATOM 4536 C CA . SER A 1 615 ? 3.663 3.848 37.415 1.00 85.12 615 SER A CA 1
ATOM 4537 C C . SER A 1 615 ? 5.114 3.364 37.511 1.00 85.12 615 SER A C 1
ATOM 4539 O O . SER A 1 615 ? 6.042 4.043 37.063 1.00 85.12 615 SER A O 1
ATOM 4541 N N . GLU A 1 616 ? 5.324 2.156 38.045 1.00 80.50 616 GLU A N 1
ATOM 4542 C CA . GLU A 1 616 ? 6.658 1.535 38.080 1.00 80.50 616 GLU A CA 1
ATOM 4543 C C . GLU A 1 616 ? 7.274 1.415 36.676 1.00 80.50 616 GLU A C 1
ATOM 4545 O O . GLU A 1 616 ? 8.468 1.658 36.509 1.00 80.50 616 GLU A O 1
ATOM 4550 N N . ALA A 1 617 ? 6.458 1.137 35.654 1.00 66.62 617 ALA A N 1
ATOM 4551 C CA . ALA A 1 617 ? 6.896 1.072 34.260 1.00 66.62 617 ALA A CA 1
ATOM 4552 C C . ALA A 1 617 ? 7.367 2.437 33.723 1.00 66.62 617 ALA A C 1
ATOM 4554 O O . ALA A 1 617 ? 8.446 2.533 33.134 1.00 66.62 617 ALA A O 1
ATOM 4555 N N . ALA A 1 618 ? 6.607 3.510 33.976 1.00 76.94 618 ALA A N 1
ATOM 4556 C CA . ALA A 1 618 ? 7.003 4.864 33.587 1.00 76.94 618 ALA A CA 1
ATOM 4557 C C . ALA A 1 618 ? 8.304 5.288 34.290 1.00 76.94 618 ALA A C 1
ATOM 4559 O O . ALA A 1 618 ? 9.191 5.887 33.678 1.00 76.94 618 ALA A O 1
ATOM 4560 N N . LEU A 1 619 ? 8.460 4.919 35.565 1.00 89.50 619 LEU A N 1
ATOM 4561 C CA . LEU A 1 619 ? 9.691 5.156 36.310 1.00 89.50 619 LEU A CA 1
ATOM 4562 C C . LEU A 1 619 ? 10.878 4.378 35.733 1.00 89.50 619 LEU A C 1
ATOM 4564 O O . LEU A 1 619 ? 11.942 4.975 35.577 1.00 89.50 619 LEU A O 1
ATOM 4568 N N . ALA A 1 620 ? 10.717 3.096 35.404 1.00 78.81 620 ALA A N 1
ATOM 4569 C CA . ALA A 1 620 ? 11.780 2.291 34.806 1.00 78.81 620 ALA A CA 1
ATOM 4570 C C . ALA A 1 620 ? 12.242 2.878 33.463 1.00 78.81 620 ALA A C 1
ATOM 4572 O O . ALA A 1 620 ? 13.436 2.987 33.206 1.00 78.81 620 ALA A O 1
ATOM 4573 N N . ARG A 1 621 ? 11.305 3.361 32.639 1.00 79.56 621 ARG A N 1
ATOM 4574 C CA . ARG A 1 621 ? 11.631 3.961 31.341 1.00 79.56 621 ARG A CA 1
ATOM 4575 C C . ARG A 1 621 ? 12.418 5.268 31.460 1.00 79.56 621 ARG A C 1
ATOM 4577 O O . ARG A 1 621 ? 13.342 5.502 30.678 1.00 79.56 621 ARG A O 1
ATOM 4584 N N . ILE A 1 622 ? 12.073 6.117 32.430 1.00 88.94 622 ILE A N 1
ATOM 4585 C CA . ILE A 1 622 ? 12.836 7.341 32.713 1.00 88.94 622 ILE A CA 1
ATOM 4586 C C . ILE A 1 622 ? 14.257 6.988 33.187 1.00 88.94 622 ILE A C 1
ATOM 4588 O O . ILE A 1 622 ? 15.208 7.638 32.756 1.00 88.94 622 ILE A O 1
ATOM 4592 N N . ASP A 1 623 ? 14.417 5.954 34.021 1.00 89.56 623 ASP A N 1
ATOM 4593 C CA . ASP A 1 623 ? 15.739 5.479 34.465 1.00 89.56 623 ASP A CA 1
ATOM 4594 C C . ASP A 1 623 ? 16.581 4.942 33.304 1.00 89.56 623 ASP A C 1
ATOM 4596 O O . ASP A 1 623 ? 17.716 5.377 33.125 1.00 89.56 623 ASP A O 1
ATOM 4600 N N . ASP A 1 624 ? 16.008 4.085 32.456 1.00 79.62 624 ASP A N 1
ATOM 4601 C CA . ASP A 1 624 ? 16.684 3.561 31.264 1.00 79.62 624 ASP A CA 1
ATOM 4602 C C . ASP A 1 624 ? 17.141 4.687 30.325 1.00 79.62 624 ASP A C 1
ATOM 4604 O O . ASP A 1 624 ? 18.215 4.619 29.724 1.00 79.62 624 ASP A O 1
ATOM 4608 N N . THR A 1 625 ? 16.336 5.745 30.201 1.00 84.56 625 THR A N 1
ATOM 4609 C CA . THR A 1 625 ? 16.677 6.925 29.395 1.00 84.56 625 THR A CA 1
ATOM 4610 C C . THR A 1 625 ? 17.839 7.701 30.026 1.00 84.56 625 THR A C 1
ATOM 4612 O O . THR A 1 625 ? 18.780 8.082 29.329 1.00 84.56 625 THR A O 1
ATOM 4615 N N . LEU A 1 626 ? 17.827 7.892 31.351 1.00 88.25 626 LEU A N 1
ATOM 4616 C CA . LEU A 1 626 ? 18.919 8.535 32.094 1.00 88.25 626 LEU A CA 1
ATOM 4617 C C . LEU A 1 626 ? 20.244 7.756 31.986 1.00 88.25 626 LEU A C 1
ATOM 4619 O O . LEU A 1 626 ? 21.299 8.383 31.821 1.00 88.25 626 LEU A O 1
ATOM 4623 N N . ASP A 1 627 ? 20.178 6.424 32.023 1.00 83.25 627 ASP A N 1
ATOM 4624 C CA . ASP A 1 627 ? 21.312 5.513 31.821 1.00 83.25 627 ASP A CA 1
ATOM 4625 C C . ASP A 1 627 ? 21.781 5.503 30.355 1.00 83.25 627 ASP A C 1
ATOM 4627 O O . ASP A 1 627 ? 22.980 5.459 30.060 1.00 83.25 627 ASP A O 1
ATOM 4631 N N . GLY A 1 628 ? 20.844 5.586 29.407 1.00 75.06 628 GLY A N 1
ATOM 4632 C CA . GLY A 1 628 ? 21.107 5.659 27.970 1.00 75.06 628 GLY A CA 1
ATOM 4633 C C . GLY A 1 628 ? 21.865 6.921 27.562 1.00 75.06 628 GLY A C 1
ATOM 4634 O O . GLY A 1 628 ? 22.758 6.851 26.712 1.00 75.06 628 GLY A O 1
ATOM 4635 N N . LEU A 1 629 ? 21.596 8.050 28.228 1.00 76.44 629 LEU A N 1
ATOM 4636 C CA . LEU A 1 629 ? 22.327 9.304 28.024 1.00 76.44 629 LEU A CA 1
ATOM 4637 C C . LEU A 1 629 ? 23.836 9.168 28.315 1.00 76.44 629 LEU A C 1
ATOM 4639 O O . LEU A 1 629 ? 24.613 9.968 27.803 1.00 76.44 629 LEU A O 1
ATOM 4643 N N . ASP A 1 630 ? 24.295 8.146 29.050 1.00 67.06 630 ASP A N 1
ATOM 4644 C CA . ASP A 1 630 ? 25.727 7.913 29.305 1.00 67.06 630 ASP A CA 1
ATOM 4645 C C . ASP A 1 630 ? 26.477 7.224 28.140 1.00 67.06 630 ASP A C 1
ATOM 4647 O O . ASP A 1 630 ? 27.706 7.100 28.178 1.00 67.06 630 ASP A O 1
ATOM 4651 N N . ARG A 1 631 ? 25.786 6.804 27.065 1.00 67.00 631 ARG A N 1
ATOM 4652 C CA . ARG A 1 631 ? 26.392 6.160 25.881 1.00 67.00 631 ARG A CA 1
ATOM 4653 C C . ARG A 1 631 ? 26.327 7.072 24.650 1.00 67.00 631 ARG A C 1
ATOM 4655 O O . ARG A 1 631 ? 25.281 7.609 24.314 1.00 67.00 631 ARG A O 1
ATOM 4662 N N . VAL A 1 632 ? 27.435 7.204 23.906 1.00 68.62 632 VAL A N 1
ATOM 4663 C CA . VAL A 1 632 ? 27.432 7.918 22.606 1.00 68.62 632 VAL A CA 1
ATOM 4664 C C . VAL A 1 632 ? 26.565 7.132 21.606 1.00 68.62 632 VAL A C 1
ATOM 4666 O O . VAL A 1 632 ? 26.895 5.966 21.372 1.00 68.62 632 VAL A O 1
ATOM 4669 N N . PRO A 1 633 ? 25.520 7.710 20.982 1.00 73.50 633 PRO A N 1
ATOM 4670 C CA . PRO A 1 633 ? 24.638 6.991 20.054 1.00 73.50 633 PRO A CA 1
ATOM 4671 C C . PRO A 1 633 ? 25.355 6.456 18.805 1.00 73.50 633 PRO A C 1
ATOM 4673 O O . PRO A 1 633 ? 26.310 7.070 18.318 1.00 73.50 633 PRO A O 1
ATOM 4676 N N . CYS A 1 634 ? 24.876 5.337 18.248 1.00 79.94 634 CYS A N 1
ATOM 4677 C CA . CYS A 1 634 ? 25.465 4.689 17.067 1.00 79.94 634 CYS A CA 1
ATOM 4678 C C . CYS A 1 634 ? 25.593 5.638 15.864 1.00 79.94 634 CYS A C 1
ATOM 4680 O O . CYS A 1 634 ? 26.681 5.760 15.304 1.00 79.94 634 CYS A O 1
ATOM 4682 N N . ALA A 1 635 ? 24.544 6.402 15.550 1.00 75.25 635 ALA A N 1
ATOM 4683 C CA . ALA A 1 635 ? 24.557 7.379 14.462 1.00 75.25 635 ALA A CA 1
ATOM 4684 C C . ALA A 1 635 ? 25.608 8.491 14.654 1.00 75.25 635 ALA A C 1
ATOM 4686 O O . ALA A 1 635 ? 26.218 8.965 13.693 1.00 75.25 635 ALA A O 1
ATOM 4687 N N . VAL A 1 636 ? 25.844 8.928 15.896 1.00 75.31 636 VAL A N 1
ATOM 4688 C CA . VAL A 1 636 ? 26.852 9.956 16.208 1.00 75.31 636 VAL A CA 1
ATOM 4689 C C . VAL A 1 636 ? 28.258 9.376 16.058 1.00 75.31 636 VAL A C 1
ATOM 4691 O O . VAL A 1 636 ? 29.082 9.953 15.345 1.00 75.31 636 VAL A O 1
ATOM 4694 N N . ALA A 1 637 ? 28.501 8.196 16.633 1.00 79.38 637 ALA A N 1
ATOM 4695 C CA . ALA A 1 637 ? 29.771 7.487 16.506 1.00 79.38 637 ALA A CA 1
ATOM 4696 C C . ALA A 1 637 ? 30.103 7.139 15.040 1.00 79.38 637 ALA A C 1
ATOM 4698 O O . ALA A 1 637 ? 31.249 7.297 14.619 1.00 79.38 637 ALA A O 1
ATOM 4699 N N . ALA A 1 638 ? 29.105 6.748 14.240 1.00 81.94 638 ALA A N 1
ATOM 4700 C CA . ALA A 1 638 ? 29.246 6.484 12.809 1.00 81.94 638 ALA A CA 1
ATOM 4701 C C . ALA A 1 638 ? 29.631 7.751 12.025 1.00 81.94 638 ALA A C 1
ATOM 4703 O O . ALA A 1 638 ? 30.557 7.727 11.215 1.00 81.94 638 ALA A O 1
ATOM 4704 N N . ARG A 1 639 ? 28.989 8.896 12.305 1.00 82.44 639 ARG A N 1
ATOM 4705 C CA . ARG A 1 639 ? 29.323 10.184 11.666 1.00 82.44 639 ARG A CA 1
ATOM 4706 C C . ARG A 1 639 ? 30.724 10.676 12.026 1.00 82.44 639 ARG A C 1
ATOM 4708 O O . ARG A 1 639 ? 31.424 11.252 11.193 1.00 82.44 639 ARG A O 1
ATOM 4715 N N . GLU A 1 640 ? 31.163 10.474 13.262 1.00 82.06 640 GLU A N 1
ATOM 4716 C CA . GLU A 1 640 ? 32.541 10.772 13.670 1.00 82.06 640 GLU A CA 1
ATOM 4717 C C . GLU A 1 640 ? 33.556 9.829 13.022 1.00 82.06 640 GLU A C 1
ATOM 4719 O O . GLU A 1 640 ? 34.610 10.276 12.569 1.00 82.06 640 GLU A O 1
ATOM 4724 N N . ALA A 1 641 ? 33.230 8.541 12.923 1.00 85.56 641 ALA A N 1
ATOM 4725 C CA . ALA A 1 641 ? 34.022 7.555 12.201 1.00 85.56 641 ALA A CA 1
ATOM 4726 C C . ALA A 1 641 ? 34.176 7.920 10.718 1.00 85.56 641 ALA A C 1
ATOM 4728 O O . ALA A 1 641 ? 35.294 7.932 10.207 1.00 85.56 641 ALA A O 1
ATOM 4729 N N . GLN A 1 642 ? 33.090 8.329 10.059 1.00 87.69 642 GLN A N 1
ATOM 4730 C CA . GLN A 1 642 ? 33.101 8.777 8.668 1.00 87.69 642 GLN A CA 1
ATOM 4731 C C . GLN A 1 642 ? 33.974 10.026 8.470 1.00 87.69 642 GLN A C 1
ATOM 4733 O O . GLN A 1 642 ? 34.755 10.088 7.520 1.00 87.69 642 GLN A O 1
ATOM 4738 N N . ARG A 1 643 ? 33.930 10.991 9.403 1.00 85.31 643 ARG A N 1
ATOM 4739 C CA . ARG A 1 643 ? 34.816 12.174 9.390 1.00 85.31 643 ARG A CA 1
ATOM 4740 C C . ARG A 1 643 ? 36.298 11.820 9.553 1.00 85.31 643 ARG A C 1
ATOM 4742 O O . ARG A 1 643 ? 37.150 12.536 9.034 1.00 85.31 643 ARG A O 1
ATOM 4749 N N . ARG A 1 644 ? 36.610 10.717 10.239 1.00 87.62 644 ARG A N 1
ATOM 4750 C CA . ARG A 1 644 ? 37.973 10.179 10.398 1.00 87.62 644 ARG A CA 1
ATOM 4751 C C . ARG A 1 644 ? 38.435 9.312 9.212 1.00 87.62 644 ARG A C 1
ATOM 4753 O O . ARG A 1 644 ? 39.566 8.829 9.224 1.00 87.62 644 ARG A O 1
ATOM 4760 N N . GLY A 1 645 ? 37.609 9.134 8.178 1.00 86.94 645 GLY A N 1
ATOM 4761 C CA . GLY A 1 645 ? 37.950 8.369 6.975 1.00 86.94 645 GLY A CA 1
ATOM 4762 C C . GLY A 1 645 ? 37.972 6.852 7.200 1.00 86.94 645 GLY A C 1
ATOM 4763 O O . GLY A 1 645 ? 37.374 6.343 8.145 1.00 86.94 645 GLY A O 1
ATOM 4764 N N . THR A 1 646 ? 38.664 6.102 6.332 1.00 89.25 646 THR A N 1
ATOM 4765 C CA . THR A 1 646 ? 38.622 4.623 6.342 1.00 89.25 646 THR A CA 1
ATOM 4766 C C . THR A 1 646 ? 39.095 4.012 7.660 1.00 89.25 646 THR A C 1
ATOM 4768 O O . THR A 1 646 ? 38.468 3.079 8.138 1.00 89.25 646 THR A O 1
ATOM 4771 N N . ALA A 1 647 ? 40.129 4.573 8.295 1.00 88.38 647 ALA A N 1
ATOM 4772 C CA . ALA A 1 647 ? 40.598 4.102 9.602 1.00 88.38 647 ALA A CA 1
ATOM 4773 C C . ALA A 1 647 ? 39.539 4.309 10.701 1.00 88.38 647 ALA A C 1
ATOM 4775 O O . ALA A 1 647 ? 39.325 3.443 11.541 1.00 88.38 647 ALA A O 1
ATOM 4776 N N . GLY A 1 648 ? 38.817 5.435 10.658 1.00 91.88 648 GLY A N 1
ATOM 4777 C CA . GLY A 1 648 ? 37.715 5.694 11.582 1.00 91.88 648 GLY A CA 1
ATOM 4778 C C . GLY A 1 648 ? 36.550 4.723 11.409 1.00 91.88 648 GLY A C 1
ATOM 4779 O O . GLY A 1 648 ? 35.980 4.276 12.402 1.00 91.88 648 GLY A O 1
ATOM 4780 N N . LEU A 1 649 ? 36.213 4.387 10.161 1.00 93.00 649 LEU A N 1
ATOM 4781 C CA . LEU A 1 649 ? 35.174 3.408 9.834 1.00 93.00 649 LEU A CA 1
ATOM 4782 C C . LEU A 1 649 ? 35.582 1.976 10.221 1.00 93.00 649 LEU A C 1
ATOM 4784 O O . LEU A 1 649 ? 34.748 1.244 10.745 1.00 93.00 649 LEU A O 1
ATOM 4788 N N . GLU A 1 650 ? 36.846 1.588 10.026 1.00 93.25 650 GLU A N 1
ATOM 4789 C CA . GLU A 1 650 ? 37.391 0.295 10.476 1.00 93.25 650 GLU A CA 1
ATOM 4790 C C . GLU A 1 650 ? 37.301 0.154 12.004 1.00 93.25 650 GLU A C 1
ATOM 4792 O O . GLU A 1 650 ? 36.771 -0.843 12.499 1.00 93.25 650 GLU A O 1
ATOM 4797 N N . ASP A 1 651 ? 37.719 1.185 12.747 1.00 91.19 651 ASP A N 1
ATOM 4798 C CA . ASP A 1 651 ? 37.595 1.234 14.208 1.00 91.19 651 ASP A CA 1
ATOM 4799 C C . ASP A 1 651 ? 36.132 1.124 14.662 1.00 91.19 651 ASP A C 1
ATOM 4801 O O . ASP A 1 651 ? 35.826 0.424 15.628 1.00 91.19 651 ASP A O 1
ATOM 4805 N N . PHE A 1 652 ? 35.209 1.814 13.986 1.00 93.00 652 PHE A N 1
ATOM 4806 C CA . PHE A 1 652 ? 33.780 1.785 14.310 1.00 93.00 652 PHE A CA 1
ATOM 4807 C C . PHE A 1 652 ? 33.170 0.397 14.093 1.00 93.00 652 PHE A C 1
ATOM 4809 O O . PHE A 1 652 ? 32.516 -0.128 14.991 1.00 93.00 652 PHE A O 1
ATOM 4816 N N . VAL A 1 653 ? 33.451 -0.237 12.950 1.00 93.94 653 VAL A N 1
ATOM 4817 C CA . VAL A 1 653 ? 32.983 -1.600 12.649 1.00 93.94 653 VAL A CA 1
ATOM 4818 C C . VAL A 1 653 ? 33.536 -2.618 13.654 1.00 93.94 653 VAL A C 1
ATOM 4820 O O . VAL A 1 653 ? 32.837 -3.570 13.999 1.00 93.94 653 VAL A O 1
ATOM 4823 N N . ALA A 1 654 ? 34.770 -2.430 14.130 1.00 90.19 654 ALA A N 1
ATOM 4824 C CA . ALA A 1 654 ? 35.400 -3.318 15.104 1.00 90.19 654 ALA A CA 1
ATOM 4825 C C . ALA A 1 654 ? 34.903 -3.097 16.544 1.00 90.19 654 ALA A C 1
ATOM 4827 O O . ALA A 1 654 ? 34.759 -4.058 17.297 1.00 90.19 654 ALA A O 1
ATOM 4828 N N . SER A 1 655 ? 34.666 -1.842 16.935 1.00 84.31 655 SER A N 1
ATOM 4829 C CA . SER A 1 655 ? 34.312 -1.476 18.314 1.00 84.31 655 SER A CA 1
ATOM 4830 C C . SER A 1 655 ? 32.815 -1.523 18.612 1.00 84.31 655 SER A C 1
ATOM 4832 O O . SER A 1 655 ? 32.458 -1.580 19.786 1.00 84.31 655 SER A O 1
ATOM 4834 N N . ARG A 1 656 ? 31.955 -1.482 17.584 1.00 87.94 656 ARG A N 1
ATOM 4835 C CA . ARG A 1 656 ? 30.491 -1.413 17.730 1.00 87.94 656 ARG A CA 1
ATOM 4836 C C . ARG A 1 656 ? 29.741 -2.281 16.710 1.00 87.94 656 ARG A C 1
ATOM 4838 O O . ARG A 1 656 ? 28.990 -1.749 15.888 1.00 87.94 656 ARG A O 1
ATOM 4845 N N . PRO A 1 657 ? 29.957 -3.609 16.700 1.00 87.19 657 PRO A N 1
ATOM 4846 C CA . PRO A 1 657 ? 29.352 -4.513 15.718 1.00 87.19 657 PRO A CA 1
ATOM 4847 C C . PRO A 1 657 ? 27.814 -4.572 15.773 1.00 87.19 657 PRO A C 1
ATOM 4849 O O . PRO A 1 657 ? 27.196 -5.019 14.809 1.00 87.19 657 PRO A O 1
ATOM 4852 N N . GLU A 1 658 ? 27.206 -4.141 16.877 1.00 81.75 658 GLU A N 1
ATOM 4853 C CA . GLU A 1 658 ? 25.763 -4.116 17.126 1.00 81.75 658 GLU A CA 1
ATOM 4854 C C . GLU A 1 658 ? 25.023 -2.947 16.459 1.00 81.75 658 GLU A C 1
ATOM 4856 O O . GLU A 1 658 ? 23.798 -2.985 16.346 1.00 81.75 658 GLU A O 1
ATOM 4861 N N . CYS A 1 659 ? 25.738 -1.905 16.021 1.00 84.19 659 CYS A N 1
ATOM 4862 C CA . CYS A 1 659 ? 25.111 -0.709 15.465 1.00 84.19 659 CYS A CA 1
ATOM 4863 C C . CYS A 1 659 ? 24.518 -0.964 14.057 1.00 84.19 659 CYS A C 1
ATOM 4865 O O . CYS A 1 659 ? 25.210 -1.519 13.196 1.00 84.19 659 CYS A O 1
ATOM 4867 N N . PRO A 1 660 ? 23.289 -0.493 13.755 1.00 84.56 660 PRO A N 1
ATOM 4868 C CA . PRO A 1 660 ? 22.681 -0.610 12.421 1.00 84.56 660 PRO A CA 1
ATOM 4869 C C . PRO A 1 660 ? 23.539 -0.021 11.285 1.00 84.56 660 PRO A C 1
ATOM 4871 O O . PRO A 1 660 ? 23.563 -0.539 10.165 1.00 84.56 660 PRO A O 1
ATOM 4874 N N . GLU A 1 661 ? 24.294 1.037 11.582 1.00 91.94 661 GLU A N 1
ATOM 4875 C CA . GLU A 1 661 ? 25.156 1.774 10.653 1.00 91.94 661 GLU A CA 1
ATOM 4876 C C . GLU A 1 661 ? 26.410 0.985 10.235 1.00 91.94 661 GLU A C 1
ATOM 4878 O O . GLU A 1 661 ? 27.097 1.365 9.286 1.00 91.94 661 GLU A O 1
ATOM 4883 N N . VAL A 1 662 ? 26.710 -0.152 10.879 1.00 91.00 662 VAL A N 1
ATOM 4884 C CA . VAL A 1 662 ? 27.843 -1.024 10.514 1.00 91.00 662 VAL A CA 1
ATOM 4885 C C . VAL A 1 662 ? 27.732 -1.516 9.073 1.00 91.00 662 VAL A C 1
ATOM 4887 O O . VAL A 1 662 ? 28.746 -1.632 8.382 1.00 91.00 662 VAL A O 1
ATOM 4890 N N . ARG A 1 663 ? 26.514 -1.778 8.585 1.00 88.06 663 ARG A N 1
ATOM 4891 C CA . ARG A 1 663 ? 26.293 -2.210 7.197 1.00 88.06 663 ARG A CA 1
ATOM 4892 C C . ARG A 1 663 ? 26.741 -1.138 6.201 1.00 88.06 663 ARG A C 1
ATOM 4894 O O . ARG A 1 663 ? 27.420 -1.451 5.227 1.00 88.06 663 ARG A O 1
ATOM 4901 N N . GLU A 1 664 ? 26.392 0.117 6.462 1.00 85.62 664 GLU A N 1
ATOM 4902 C CA . GLU A 1 664 ? 26.755 1.254 5.610 1.00 85.62 664 GLU A CA 1
ATOM 4903 C C . GLU A 1 664 ? 28.250 1.591 5.714 1.00 85.62 664 GLU A C 1
ATOM 4905 O O . GLU A 1 664 ? 28.907 1.860 4.704 1.00 85.62 664 GLU A O 1
ATOM 4910 N N . ALA A 1 665 ? 28.822 1.489 6.917 1.00 88.88 665 ALA A N 1
ATOM 4911 C CA . ALA A 1 665 ? 30.256 1.643 7.131 1.00 88.88 665 ALA A CA 1
ATOM 4912 C C . ALA A 1 665 ? 31.067 0.597 6.344 1.00 88.88 665 ALA A C 1
ATOM 4914 O O . ALA A 1 665 ? 32.058 0.950 5.706 1.00 88.88 665 ALA A O 1
ATOM 4915 N N . ARG A 1 666 ? 30.623 -0.669 6.315 1.00 89.56 666 ARG A N 1
ATOM 4916 C CA . ARG A 1 666 ? 31.247 -1.732 5.504 1.00 89.56 666 ARG A CA 1
ATOM 4917 C C . ARG A 1 666 ? 31.157 -1.444 4.009 1.00 89.56 666 ARG A C 1
ATOM 4919 O O . ARG A 1 666 ? 32.181 -1.480 3.339 1.00 89.56 666 ARG A O 1
ATOM 4926 N N . ALA A 1 667 ? 29.987 -1.043 3.512 1.00 83.00 667 ALA A N 1
ATOM 4927 C CA . ALA A 1 667 ? 29.830 -0.654 2.110 1.00 83.00 667 ALA A CA 1
ATOM 4928 C C . ALA A 1 667 ? 30.756 0.516 1.720 1.00 83.00 667 ALA A C 1
ATOM 4930 O O . ALA A 1 667 ? 31.351 0.518 0.643 1.00 83.00 667 ALA A O 1
ATOM 4931 N N . SER A 1 668 ? 30.938 1.489 2.618 1.00 84.38 668 SER A N 1
ATOM 4932 C CA . SER A 1 668 ? 31.863 2.612 2.416 1.00 84.38 668 SER A CA 1
ATOM 4933 C C . SER A 1 668 ? 33.333 2.171 2.390 1.00 84.38 668 SER A C 1
ATOM 4935 O O . SER A 1 668 ? 34.124 2.692 1.600 1.00 84.38 668 SER A O 1
ATOM 4937 N N . LEU A 1 669 ? 33.709 1.200 3.228 1.00 87.81 669 LEU A N 1
ATOM 4938 C CA . LEU A 1 669 ? 35.046 0.599 3.230 1.00 87.81 669 LEU A CA 1
ATOM 4939 C C . LEU A 1 669 ? 35.313 -0.206 1.953 1.00 87.81 669 LEU A C 1
ATOM 4941 O O . LEU A 1 669 ? 36.392 -0.074 1.370 1.00 87.81 669 LEU A O 1
ATOM 4945 N N . ASP A 1 670 ? 34.329 -0.971 1.486 1.00 84.56 670 ASP A N 1
ATOM 4946 C CA . ASP A 1 670 ? 34.411 -1.747 0.247 1.00 84.56 670 ASP A CA 1
ATOM 4947 C C . ASP A 1 670 ? 34.523 -0.828 -0.978 1.00 84.56 670 ASP A C 1
ATOM 4949 O O . ASP A 1 670 ? 35.385 -1.032 -1.837 1.00 84.56 670 ASP A O 1
ATOM 4953 N N . ALA A 1 671 ? 33.749 0.261 -1.017 1.00 80.56 671 ALA A N 1
ATOM 4954 C CA . ALA A 1 671 ? 33.863 1.284 -2.054 1.00 80.56 671 ALA A CA 1
ATOM 4955 C C . ALA A 1 671 ? 35.252 1.950 -2.055 1.00 80.56 671 ALA A C 1
ATOM 4957 O O . ALA A 1 671 ? 35.881 2.079 -3.106 1.00 80.56 671 ALA A O 1
ATOM 4958 N N . ALA A 1 672 ? 35.779 2.319 -0.882 1.00 84.00 672 ALA A N 1
ATOM 4959 C CA . ALA A 1 672 ? 37.115 2.905 -0.763 1.00 84.00 672 ALA A CA 1
ATOM 4960 C C . ALA A 1 672 ? 38.228 1.923 -1.168 1.00 84.00 672 ALA A C 1
ATOM 4962 O O . ALA A 1 672 ? 39.240 2.324 -1.748 1.00 84.00 672 ALA A O 1
ATOM 4963 N N . ARG A 1 673 ? 38.056 0.628 -0.876 1.00 85.19 673 ARG A N 1
ATOM 4964 C CA . ARG A 1 673 ? 38.952 -0.434 -1.344 1.00 85.19 673 ARG A CA 1
ATOM 4965 C C . ARG A 1 673 ? 38.941 -0.522 -2.864 1.00 85.19 673 ARG A C 1
ATOM 4967 O O . ARG A 1 673 ? 40.014 -0.482 -3.457 1.00 85.19 673 ARG A O 1
ATOM 4974 N N . CYS A 1 674 ? 37.759 -0.549 -3.468 1.00 84.00 674 CYS A N 1
ATOM 4975 C CA . CYS A 1 674 ? 37.628 -0.627 -4.911 1.00 84.00 674 CYS A CA 1
ATOM 4976 C C . CYS A 1 674 ? 38.274 0.564 -5.635 1.00 84.00 674 CYS A C 1
ATOM 4978 O O . CYS A 1 674 ? 39.028 0.359 -6.583 1.00 84.00 674 CYS A O 1
ATOM 4980 N N . THR A 1 675 ? 38.049 1.797 -5.169 1.00 83.12 675 THR A N 1
ATOM 4981 C CA . THR A 1 675 ? 38.686 2.984 -5.763 1.00 83.12 675 THR A CA 1
ATOM 4982 C C . THR A 1 675 ? 40.210 2.871 -5.730 1.00 83.12 675 THR A C 1
ATOM 4984 O O . THR A 1 675 ? 40.865 3.108 -6.738 1.00 83.12 675 THR A O 1
ATOM 4987 N N . ARG A 1 676 ? 40.788 2.419 -4.608 1.00 85.50 676 ARG A N 1
ATOM 4988 C CA . ARG A 1 676 ? 42.241 2.202 -4.509 1.00 85.50 676 ARG A CA 1
ATOM 4989 C C . ARG A 1 676 ? 42.750 1.121 -5.458 1.00 85.50 676 ARG A C 1
ATOM 4991 O O . ARG A 1 676 ? 43.865 1.246 -5.954 1.00 85.50 676 ARG A O 1
ATOM 4998 N N . ASP A 1 677 ? 41.987 0.051 -5.658 1.00 86.31 677 ASP A N 1
ATOM 4999 C CA . ASP A 1 677 ? 42.371 -1.032 -6.564 1.00 86.31 677 ASP A CA 1
ATOM 5000 C C . ASP A 1 677 ? 42.278 -0.585 -8.036 1.00 86.31 677 ASP A C 1
ATOM 5002 O O . ASP A 1 677 ? 43.171 -0.912 -8.815 1.00 86.31 677 ASP A O 1
ATOM 5006 N N . PHE A 1 678 ? 41.297 0.254 -8.391 1.00 87.88 678 PHE A N 1
ATOM 5007 C CA . PHE A 1 678 ? 41.213 0.903 -9.705 1.00 87.88 678 PHE A CA 1
ATOM 5008 C C . PHE A 1 678 ? 42.363 1.894 -9.946 1.00 87.88 678 PHE A C 1
ATOM 5010 O O . PHE A 1 678 ? 43.022 1.829 -10.980 1.00 87.88 678 PHE A O 1
ATOM 5017 N N . ASP A 1 679 ? 42.660 2.764 -8.976 1.00 86.62 679 ASP A N 1
ATOM 5018 C CA . ASP A 1 679 ? 43.703 3.800 -9.086 1.00 86.62 679 ASP A CA 1
ATOM 5019 C C . ASP A 1 679 ? 45.124 3.225 -9.250 1.00 86.62 679 ASP A C 1
ATOM 5021 O O . ASP A 1 679 ? 46.050 3.934 -9.648 1.00 86.62 679 ASP A O 1
ATOM 5025 N N . ARG A 1 680 ? 45.324 1.939 -8.931 1.00 89.44 680 ARG A N 1
ATOM 5026 C CA . ARG A 1 680 ? 46.591 1.222 -9.151 1.00 89.44 680 ARG A CA 1
ATOM 5027 C C . ARG A 1 680 ? 46.788 0.763 -10.592 1.00 89.44 680 ARG A C 1
ATOM 5029 O O . ARG A 1 680 ? 47.913 0.411 -10.946 1.00 89.44 680 ARG A O 1
ATOM 5036 N N . ILE A 1 681 ? 45.726 0.717 -11.391 1.00 90.88 681 ILE A N 1
ATOM 5037 C CA . ILE A 1 681 ? 45.797 0.306 -12.790 1.00 90.88 681 ILE A CA 1
ATOM 5038 C C . ILE A 1 681 ? 46.379 1.468 -13.579 1.00 90.88 681 ILE A C 1
ATOM 5040 O O . ILE A 1 681 ? 45.871 2.590 -13.526 1.00 90.88 681 ILE A O 1
ATOM 5044 N N . ASP A 1 682 ? 47.456 1.208 -14.319 1.00 90.19 682 ASP A N 1
ATOM 5045 C CA . ASP A 1 682 ? 48.006 2.224 -15.203 1.00 90.19 682 ASP A CA 1
ATOM 5046 C C . ASP A 1 682 ? 46.941 2.657 -16.215 1.00 90.19 682 ASP A C 1
ATOM 5048 O O . ASP A 1 682 ? 46.219 1.850 -16.800 1.00 90.19 682 ASP A O 1
ATOM 5052 N N . ALA A 1 683 ? 46.855 3.961 -16.446 1.00 83.12 683 ALA A N 1
ATOM 5053 C CA . ALA A 1 683 ? 45.773 4.546 -17.217 1.00 83.12 683 ALA A CA 1
ATOM 5054 C C . ALA A 1 683 ? 45.795 4.167 -18.718 1.00 83.12 683 ALA A C 1
ATOM 5056 O O . ALA A 1 683 ? 44.883 4.567 -19.450 1.00 83.12 683 ALA A O 1
ATOM 5057 N N . THR A 1 684 ? 46.831 3.452 -19.173 1.00 88.44 684 THR A N 1
ATOM 5058 C CA . THR A 1 684 ? 46.997 2.876 -20.516 1.00 88.44 684 THR A CA 1
ATOM 5059 C C . THR A 1 684 ? 46.995 1.340 -20.532 1.00 88.44 684 THR A C 1
ATOM 5061 O O . THR A 1 684 ? 46.988 0.742 -21.611 1.00 88.44 684 THR A O 1
ATOM 5064 N N . ASP A 1 685 ? 46.954 0.686 -19.367 1.00 92.62 685 ASP A N 1
ATOM 5065 C CA . ASP A 1 685 ? 46.961 -0.772 -19.239 1.00 92.62 685 ASP A CA 1
ATOM 5066 C C . ASP A 1 685 ? 45.578 -1.371 -19.528 1.00 92.62 685 ASP A C 1
ATOM 5068 O O . ASP A 1 685 ? 44.766 -1.643 -18.644 1.00 92.62 685 ASP A O 1
ATOM 5072 N N . THR A 1 686 ? 45.310 -1.589 -20.814 1.00 91.62 686 THR A N 1
ATOM 5073 C CA . THR A 1 686 ? 44.069 -2.221 -21.292 1.00 91.62 686 THR A CA 1
ATOM 5074 C C . THR A 1 686 ? 43.818 -3.602 -20.679 1.00 91.62 686 THR A C 1
ATOM 5076 O O . THR A 1 686 ? 42.676 -3.912 -20.350 1.00 91.62 686 THR A O 1
ATOM 5079 N N . ALA A 1 687 ? 44.860 -4.413 -20.465 1.00 90.19 687 ALA A N 1
ATOM 5080 C CA . ALA A 1 687 ? 44.720 -5.743 -19.877 1.00 90.19 687 ALA A CA 1
ATOM 5081 C C . ALA A 1 687 ? 44.348 -5.657 -18.390 1.00 90.19 687 ALA A C 1
ATOM 5083 O O . ALA A 1 687 ? 43.458 -6.377 -17.936 1.00 90.19 687 ALA A O 1
ATOM 5084 N N . GLY A 1 688 ? 44.976 -4.737 -17.653 1.00 91.88 688 GLY A N 1
ATOM 5085 C CA . GLY A 1 688 ? 44.630 -4.427 -16.267 1.00 91.88 688 GLY A CA 1
ATOM 5086 C C . GLY A 1 688 ? 43.194 -3.923 -16.118 1.00 91.88 688 GLY A C 1
ATOM 5087 O O . GLY A 1 688 ? 42.480 -4.381 -15.227 1.00 91.88 688 GLY A O 1
ATOM 5088 N N . LEU A 1 689 ? 42.736 -3.055 -17.027 1.00 91.56 689 LEU A N 1
ATOM 5089 C CA . LEU A 1 689 ? 41.358 -2.547 -17.042 1.00 91.56 689 LEU A CA 1
ATOM 5090 C C . LEU A 1 689 ? 40.328 -3.657 -17.308 1.00 91.56 689 LEU A C 1
ATOM 5092 O O . LEU A 1 689 ? 39.322 -3.725 -16.604 1.00 91.56 689 LEU A O 1
ATOM 5096 N N . PHE A 1 690 ? 40.578 -4.553 -18.270 1.00 90.31 690 PHE A N 1
ATOM 5097 C CA . PHE A 1 690 ? 39.698 -5.702 -18.518 1.00 90.31 690 PHE A CA 1
ATOM 5098 C C . PHE A 1 690 ? 39.677 -6.677 -17.335 1.00 90.31 690 PHE A C 1
ATOM 5100 O O . PHE A 1 690 ? 38.604 -7.075 -16.887 1.00 90.31 690 PHE A O 1
ATOM 5107 N N . ASN A 1 691 ? 40.844 -7.005 -16.775 1.00 91.44 691 ASN A N 1
ATOM 5108 C CA . ASN A 1 691 ? 40.941 -7.879 -15.607 1.00 91.44 691 ASN A CA 1
ATOM 5109 C C . ASN A 1 691 ? 40.224 -7.286 -14.384 1.00 91.44 691 ASN A C 1
ATOM 5111 O O . ASN A 1 691 ? 39.593 -8.010 -13.619 1.00 91.44 691 ASN A O 1
ATOM 5115 N N . PHE A 1 692 ? 40.288 -5.968 -14.197 1.00 91.38 692 PHE A N 1
ATOM 5116 C CA . PHE A 1 692 ? 39.561 -5.290 -13.130 1.00 91.38 692 PHE A CA 1
ATOM 5117 C C . PHE A 1 692 ? 38.044 -5.397 -13.302 1.00 91.38 692 PHE A C 1
ATOM 5119 O O . PHE A 1 692 ? 37.351 -5.703 -12.336 1.00 91.38 692 PHE A O 1
ATOM 5126 N N . ILE A 1 693 ? 37.533 -5.212 -14.525 1.00 88.56 693 ILE A N 1
ATOM 5127 C CA . ILE A 1 693 ? 36.101 -5.360 -14.823 1.00 88.56 693 ILE A CA 1
ATOM 5128 C C . ILE A 1 693 ? 35.607 -6.776 -14.498 1.00 88.56 693 ILE A C 1
ATOM 5130 O O . ILE A 1 693 ? 34.526 -6.918 -13.931 1.00 88.56 693 ILE A O 1
ATOM 5134 N N . ASP A 1 694 ? 36.398 -7.798 -14.823 1.00 87.56 694 ASP A N 1
ATOM 5135 C CA . ASP A 1 694 ? 36.043 -9.204 -14.593 1.00 87.56 694 ASP A CA 1
ATOM 5136 C C . ASP A 1 694 ? 36.106 -9.593 -13.104 1.00 87.56 694 ASP A C 1
ATOM 5138 O O . ASP A 1 694 ? 35.233 -10.282 -12.582 1.00 87.56 694 ASP A O 1
ATOM 5142 N N . THR A 1 695 ? 37.117 -9.103 -12.382 1.00 87.19 695 THR A N 1
ATOM 5143 C CA . THR A 1 695 ? 37.377 -9.504 -10.986 1.00 87.19 695 THR A CA 1
ATOM 5144 C C . THR A 1 695 ? 36.661 -8.657 -9.932 1.00 87.19 695 THR A C 1
ATOM 5146 O O . THR A 1 695 ? 36.596 -9.071 -8.776 1.00 87.19 695 THR A O 1
ATOM 5149 N N . HIS A 1 696 ? 36.129 -7.486 -10.297 1.00 87.31 696 HIS A N 1
ATOM 5150 C CA . HIS A 1 696 ? 35.485 -6.539 -9.375 1.00 87.31 696 HIS A CA 1
ATOM 5151 C C . HIS A 1 696 ? 34.040 -6.221 -9.798 1.00 87.31 696 HIS A C 1
ATOM 5153 O O . HIS A 1 696 ? 33.617 -5.064 -9.752 1.00 87.31 696 HIS A O 1
ATOM 5159 N N . SER A 1 697 ? 33.266 -7.244 -10.191 1.00 77.94 697 SER A N 1
ATOM 5160 C CA . SER A 1 697 ? 31.872 -7.110 -10.660 1.00 77.94 697 SER A CA 1
ATOM 5161 C C . SER A 1 697 ? 30.945 -6.388 -9.677 1.00 77.94 697 SER A C 1
ATOM 5163 O O . SER A 1 697 ? 30.022 -5.693 -10.098 1.00 77.94 697 SER A O 1
ATOM 5165 N N . ASP A 1 698 ? 31.221 -6.507 -8.377 1.00 76.94 698 ASP A N 1
ATOM 5166 C CA . ASP A 1 698 ? 30.427 -5.901 -7.301 1.00 76.94 698 ASP A CA 1
ATOM 5167 C C . ASP A 1 698 ? 30.762 -4.414 -7.079 1.00 76.94 698 ASP A C 1
ATOM 5169 O O . ASP A 1 698 ? 30.115 -3.727 -6.287 1.00 76.94 698 ASP A O 1
ATOM 5173 N N . CYS A 1 699 ? 31.756 -3.881 -7.798 1.00 81.00 699 CYS A N 1
ATOM 5174 C CA . CYS A 1 699 ? 32.147 -2.483 -7.724 1.00 81.00 699 CYS A CA 1
ATOM 5175 C C . CYS A 1 699 ? 31.610 -1.658 -8.899 1.00 81.00 699 CYS A C 1
ATOM 5177 O O . CYS A 1 699 ? 32.272 -1.454 -9.919 1.00 81.00 699 CYS A O 1
ATOM 5179 N N . SER A 1 700 ? 30.414 -1.102 -8.724 1.00 74.50 700 SER A N 1
ATOM 5180 C CA . SER A 1 700 ? 29.726 -0.338 -9.769 1.00 74.50 700 SER A CA 1
ATOM 5181 C C . SER A 1 700 ? 30.517 0.885 -10.270 1.00 74.50 700 SER A C 1
ATOM 5183 O O . SER A 1 700 ? 30.638 1.080 -11.481 1.00 74.50 700 SER A O 1
ATOM 5185 N N . SER A 1 701 ? 31.099 1.691 -9.374 1.00 76.94 701 SER A N 1
ATOM 5186 C CA . SER A 1 701 ? 31.818 2.928 -9.735 1.00 76.94 701 SER A CA 1
ATOM 5187 C C . SER A 1 701 ? 33.176 2.674 -10.399 1.00 76.94 701 SER A C 1
ATOM 5189 O O . SER A 1 701 ? 33.516 3.327 -11.392 1.00 76.94 701 SER A O 1
ATOM 5191 N N . GLY A 1 702 ? 33.944 1.708 -9.891 1.00 84.19 702 GLY A N 1
ATOM 5192 C CA . GLY A 1 702 ? 35.222 1.306 -10.474 1.00 84.19 702 GLY A CA 1
ATOM 5193 C C . GLY A 1 702 ? 35.037 0.694 -11.861 1.00 84.19 702 GLY A C 1
ATOM 5194 O O . GLY A 1 702 ? 35.727 1.084 -12.801 1.00 84.19 702 GLY A O 1
ATOM 5195 N N . VAL A 1 703 ? 34.075 -0.225 -12.021 1.00 86.62 703 VAL A N 1
ATOM 5196 C CA . VAL A 1 703 ? 33.795 -0.884 -13.311 1.00 86.62 703 VAL A CA 1
ATOM 5197 C C . VAL A 1 703 ? 33.359 0.134 -14.360 1.00 86.62 703 VAL A C 1
ATOM 5199 O O . VAL A 1 703 ? 33.810 0.075 -15.505 1.00 86.62 703 VAL A O 1
ATOM 5202 N N . TRP A 1 704 ? 32.518 1.099 -13.980 1.00 84.00 704 TRP A N 1
ATOM 5203 C CA . TRP A 1 704 ? 32.127 2.186 -14.875 1.00 84.00 704 TRP A CA 1
ATOM 5204 C C . TRP A 1 704 ? 33.335 3.023 -15.317 1.00 84.00 704 TRP A C 1
ATOM 5206 O O . TRP A 1 704 ? 33.506 3.282 -16.509 1.00 84.00 704 TRP A O 1
ATOM 5216 N N . SER A 1 705 ? 34.218 3.375 -14.378 1.00 86.62 705 SER A N 1
ATOM 5217 C CA . SER A 1 705 ? 35.428 4.159 -14.661 1.00 86.62 705 SER A CA 1
ATOM 5218 C C . SER A 1 705 ? 36.407 3.403 -15.569 1.00 86.62 705 SER A C 1
ATOM 5220 O O . SER A 1 705 ? 36.977 3.989 -16.491 1.00 86.62 705 SER A O 1
ATOM 5222 N N . ALA A 1 706 ? 36.550 2.088 -15.374 1.00 88.75 706 ALA A N 1
ATOM 5223 C CA . ALA A 1 706 ? 37.367 1.228 -16.225 1.00 88.75 706 ALA A CA 1
ATOM 5224 C C . ALA A 1 706 ? 36.816 1.123 -17.654 1.00 88.75 706 ALA A C 1
ATOM 5226 O O . ALA A 1 706 ? 37.572 1.269 -18.617 1.00 88.75 706 ALA A O 1
ATOM 5227 N N . LYS A 1 707 ? 35.497 0.953 -17.807 1.00 89.69 707 LYS A N 1
ATOM 5228 C CA . LYS A 1 707 ? 34.832 0.930 -19.120 1.00 89.69 707 LYS A CA 1
ATOM 5229 C C . LYS A 1 707 ? 34.987 2.256 -19.861 1.00 89.69 707 LYS A C 1
ATOM 5231 O O . LYS A 1 707 ? 35.394 2.253 -21.020 1.00 89.69 707 LYS A O 1
ATOM 5236 N N . ALA A 1 708 ? 34.763 3.382 -19.183 1.00 87.69 708 ALA A N 1
ATOM 5237 C CA . ALA A 1 708 ? 34.958 4.708 -19.769 1.00 87.69 708 ALA A CA 1
ATOM 5238 C C . ALA A 1 708 ? 36.411 4.920 -20.239 1.00 87.69 708 ALA A C 1
ATOM 5240 O O . ALA A 1 708 ? 36.658 5.479 -21.310 1.00 87.69 708 ALA A O 1
ATOM 5241 N N . ARG A 1 709 ? 37.393 4.426 -19.471 1.00 92.38 709 ARG A N 1
ATOM 5242 C CA . ARG A 1 709 ? 38.807 4.491 -19.858 1.00 92.38 709 ARG A CA 1
ATOM 5243 C C . ARG A 1 709 ? 39.112 3.631 -21.087 1.00 92.38 709 ARG A C 1
ATOM 5245 O O . ARG A 1 709 ? 39.825 4.088 -21.979 1.00 92.38 709 ARG A O 1
ATOM 5252 N N . LEU A 1 710 ? 38.552 2.425 -21.164 1.00 93.50 710 LEU A N 1
ATOM 5253 C CA . LEU A 1 710 ? 38.685 1.548 -22.331 1.00 93.50 710 LEU A CA 1
ATOM 5254 C C . LEU A 1 710 ? 38.068 2.167 -23.589 1.00 93.50 710 LEU A C 1
ATOM 5256 O O . LEU A 1 710 ? 38.689 2.119 -24.647 1.00 93.50 710 LEU A O 1
ATOM 5260 N N . GLU A 1 711 ? 36.903 2.808 -23.483 1.00 91.69 711 GLU A N 1
ATOM 5261 C CA . GLU A 1 711 ? 36.283 3.533 -24.601 1.00 91.69 711 GLU A CA 1
ATOM 5262 C C . GLU A 1 711 ? 37.161 4.691 -25.096 1.00 91.69 711 GLU A C 1
ATOM 5264 O O . GLU A 1 711 ? 37.314 4.889 -26.308 1.00 91.69 711 GLU A O 1
ATOM 5269 N N . GLN A 1 712 ? 37.793 5.426 -24.176 1.00 93.06 712 GLN A N 1
ATOM 5270 C CA . GLN A 1 712 ? 38.740 6.487 -24.518 1.00 93.06 712 GLN A CA 1
ATOM 5271 C C . GLN A 1 712 ? 39.959 5.933 -25.275 1.00 93.06 712 GLN A C 1
ATOM 5273 O O . GLN A 1 712 ? 40.327 6.470 -26.323 1.00 93.06 712 GLN A O 1
ATOM 5278 N N . LEU A 1 713 ? 40.564 4.849 -24.777 1.00 94.69 713 LEU A N 1
ATOM 5279 C CA . LEU A 1 713 ? 41.723 4.203 -25.405 1.00 94.69 713 LEU A CA 1
ATOM 5280 C C . LEU A 1 713 ? 41.373 3.602 -26.775 1.00 94.69 713 LEU A C 1
ATOM 5282 O O . LEU A 1 713 ? 42.137 3.754 -27.729 1.00 94.69 713 LEU A O 1
ATOM 5286 N N . ALA A 1 714 ? 40.197 2.990 -26.907 1.00 93.56 714 ALA A N 1
ATOM 5287 C CA . ALA A 1 714 ? 39.706 2.451 -28.170 1.00 93.56 714 ALA A CA 1
ATOM 5288 C C . ALA A 1 714 ? 39.494 3.548 -29.223 1.00 93.56 714 ALA A C 1
ATOM 5290 O O . ALA A 1 714 ? 39.918 3.410 -30.374 1.00 93.56 714 ALA A O 1
ATOM 5291 N N . THR A 1 715 ? 38.899 4.671 -28.815 1.00 93.00 715 THR A N 1
ATOM 5292 C CA . THR A 1 715 ? 38.710 5.845 -29.677 1.00 93.00 715 THR A CA 1
ATOM 5293 C C . THR A 1 715 ? 40.052 6.409 -30.138 1.00 93.00 715 THR A C 1
ATOM 5295 O O . THR A 1 715 ? 40.231 6.700 -31.323 1.00 93.00 715 THR A O 1
ATOM 5298 N N . GLN A 1 716 ? 41.019 6.523 -29.224 1.00 94.69 716 GLN A N 1
ATOM 5299 C CA . GLN A 1 716 ? 42.366 6.974 -29.557 1.00 94.69 716 GLN A CA 1
ATOM 5300 C C . GLN A 1 716 ? 43.053 6.022 -30.547 1.00 94.69 716 GLN A C 1
ATOM 5302 O O . GLN A 1 716 ? 43.629 6.492 -31.528 1.00 94.69 716 GLN A O 1
ATOM 5307 N N . CYS A 1 717 ? 42.929 4.706 -30.350 1.00 94.75 717 CYS A N 1
ATOM 5308 C CA . CYS A 1 717 ? 43.489 3.696 -31.249 1.00 94.75 717 CYS A CA 1
ATOM 5309 C C . CYS A 1 717 ? 42.962 3.854 -32.685 1.00 94.75 717 CYS A C 1
ATOM 5311 O O . CYS A 1 717 ? 43.744 3.942 -33.635 1.00 94.75 717 CYS A O 1
ATOM 5313 N N . LEU A 1 718 ? 41.638 3.961 -32.852 1.00 94.25 718 LEU A N 1
ATOM 5314 C CA . LEU A 1 718 ? 41.016 4.150 -34.167 1.00 94.25 718 LEU A CA 1
ATOM 5315 C C . LEU A 1 718 ? 41.424 5.477 -34.815 1.00 94.25 718 LEU A C 1
ATOM 5317 O O . LEU A 1 718 ? 41.677 5.526 -36.019 1.00 94.25 718 LEU A O 1
ATOM 5321 N N . HIS A 1 719 ? 41.514 6.549 -34.028 1.00 95.06 719 HIS A N 1
ATOM 5322 C CA . HIS A 1 719 ? 41.955 7.849 -34.521 1.00 95.06 719 HIS A CA 1
ATOM 5323 C C . HIS A 1 719 ? 43.413 7.807 -35.005 1.00 95.06 719 HIS A C 1
ATOM 5325 O O . HIS A 1 719 ? 43.723 8.318 -36.080 1.00 95.06 719 HIS A O 1
ATOM 5331 N N . GLU A 1 720 ? 44.316 7.171 -34.254 1.00 93.56 720 GLU A N 1
ATOM 5332 C CA . GLU A 1 720 ? 45.716 6.997 -34.654 1.00 93.56 720 GLU A CA 1
ATOM 5333 C C . GLU A 1 720 ? 45.864 6.134 -35.914 1.00 93.56 720 GLU A C 1
ATOM 5335 O O . GLU A 1 720 ? 46.687 6.458 -36.772 1.00 93.56 720 GLU A O 1
ATOM 5340 N N . ALA A 1 721 ? 45.040 5.093 -36.069 1.00 94.38 721 ALA A N 1
ATOM 5341 C CA . ALA A 1 721 ? 44.967 4.305 -37.299 1.00 94.38 721 ALA A CA 1
ATOM 5342 C C . ALA A 1 721 ? 44.500 5.152 -38.500 1.00 94.38 721 ALA A C 1
ATOM 5344 O O . ALA A 1 721 ? 45.101 5.086 -39.573 1.00 94.38 721 ALA A O 1
ATOM 5345 N N . GLY A 1 722 ? 43.502 6.017 -38.294 1.00 92.88 722 GLY A N 1
ATOM 5346 C CA . GLY A 1 722 ? 42.962 6.915 -39.318 1.00 92.88 722 GLY A CA 1
ATOM 5347 C C . GLY A 1 722 ? 43.968 7.942 -39.847 1.00 92.88 722 GLY A C 1
ATOM 5348 O O . GLY A 1 722 ? 43.952 8.296 -41.025 1.00 92.88 722 GLY A O 1
ATOM 5349 N N . ARG A 1 723 ? 44.901 8.407 -39.003 1.00 95.50 723 ARG A N 1
ATOM 5350 C CA . ARG A 1 723 ? 45.881 9.449 -39.372 1.00 95.50 723 ARG A CA 1
ATOM 5351 C C . ARG A 1 723 ? 46.838 9.052 -40.494 1.00 95.50 723 ARG A C 1
ATOM 5353 O O . ARG A 1 723 ? 47.414 9.942 -41.116 1.00 95.50 723 ARG A O 1
ATOM 5360 N N . VAL A 1 724 ? 47.048 7.756 -40.716 1.00 93.25 724 VAL A N 1
ATOM 5361 C CA . VAL A 1 724 ? 48.005 7.251 -41.712 1.00 93.25 724 VAL A CA 1
ATOM 5362 C C . VAL A 1 724 ? 47.332 6.683 -42.963 1.00 93.25 724 VAL A C 1
ATOM 5364 O O . VAL A 1 724 ? 48.037 6.253 -43.870 1.00 93.25 724 VAL A O 1
ATOM 5367 N N . GLU A 1 725 ? 45.998 6.735 -43.067 1.00 92.38 725 GLU A N 1
ATOM 5368 C CA . GLU A 1 725 ? 45.244 6.175 -44.202 1.00 92.38 725 GLU A CA 1
ATOM 5369 C C . GLU A 1 725 ? 45.689 6.711 -45.564 1.00 92.38 725 GLU A C 1
ATOM 5371 O O . GLU A 1 725 ? 45.835 5.945 -46.518 1.00 92.38 725 GLU A O 1
ATOM 5376 N N . ASP A 1 726 ? 45.927 8.018 -45.662 1.00 84.75 726 ASP A N 1
ATOM 5377 C CA . ASP A 1 726 ? 46.289 8.650 -46.930 1.00 84.75 726 ASP A CA 1
ATOM 5378 C C . ASP A 1 726 ? 47.748 8.390 -47.317 1.00 84.75 726 ASP A C 1
ATOM 5380 O O . ASP A 1 726 ? 48.044 8.153 -48.497 1.00 84.75 726 ASP A O 1
ATOM 5384 N N . SER A 1 727 ? 48.648 8.433 -46.326 1.00 87.69 727 SER A N 1
ATOM 5385 C CA . SER A 1 727 ? 50.097 8.320 -46.513 1.00 87.69 727 SER A CA 1
ATOM 5386 C C . SER A 1 727 ? 50.577 6.878 -46.653 1.00 87.69 727 SER A C 1
ATOM 5388 O O . SER A 1 727 ? 51.435 6.610 -47.491 1.00 87.69 727 SER A O 1
ATOM 5390 N N . ASP A 1 728 ? 50.033 5.959 -45.851 1.00 89.81 728 ASP A N 1
ATOM 5391 C CA . ASP A 1 728 ? 50.376 4.536 -45.855 1.00 89.81 728 ASP A CA 1
ATOM 5392 C C . ASP A 1 728 ? 49.143 3.670 -45.513 1.00 89.81 728 ASP A C 1
ATOM 5394 O O . ASP A 1 728 ? 48.930 3.271 -44.362 1.00 89.81 728 ASP A O 1
ATOM 5398 N N . PRO A 1 729 ? 48.323 3.329 -46.526 1.00 89.25 729 PRO A N 1
ATOM 5399 C CA . PRO A 1 729 ? 47.141 2.490 -46.342 1.00 89.25 729 PRO A CA 1
ATOM 5400 C C . PRO A 1 729 ? 47.438 1.109 -45.741 1.00 89.25 729 PRO A C 1
ATOM 5402 O O . PRO A 1 729 ? 46.560 0.508 -45.123 1.00 89.25 729 PRO A O 1
ATOM 5405 N N . ARG A 1 730 ? 48.651 0.569 -45.933 1.00 88.88 730 ARG A N 1
ATOM 5406 C CA . ARG A 1 730 ? 49.014 -0.761 -45.422 1.00 88.88 730 ARG A CA 1
ATOM 5407 C C . ARG A 1 730 ? 49.334 -0.698 -43.931 1.00 88.88 730 ARG A C 1
ATOM 5409 O O . ARG A 1 730 ? 48.895 -1.585 -43.198 1.00 88.88 730 ARG A O 1
ATOM 5416 N N . ASP A 1 731 ? 50.016 0.358 -43.485 1.00 92.50 731 ASP A N 1
ATOM 5417 C CA . ASP A 1 731 ? 50.211 0.640 -42.057 1.00 92.50 731 ASP A CA 1
ATOM 5418 C C . ASP A 1 731 ? 48.867 0.905 -41.356 1.00 92.50 731 ASP A C 1
ATOM 5420 O O . ASP A 1 731 ? 48.583 0.306 -40.318 1.00 92.50 731 ASP A O 1
ATOM 5424 N N . ALA A 1 732 ? 47.976 1.690 -41.976 1.00 93.31 732 ALA A N 1
ATOM 5425 C CA . ALA A 1 732 ? 46.622 1.928 -41.462 1.00 93.31 732 ALA A CA 1
ATOM 5426 C C . ALA A 1 732 ? 45.841 0.619 -41.238 1.00 93.31 732 ALA A C 1
ATOM 5428 O O . ALA A 1 732 ? 45.286 0.405 -40.161 1.00 93.31 732 ALA A O 1
ATOM 5429 N N . ILE A 1 733 ? 45.852 -0.303 -42.213 1.00 94.25 733 ILE A N 1
ATOM 5430 C CA . ILE A 1 733 ? 45.217 -1.629 -42.078 1.00 94.25 733 ILE A CA 1
ATOM 5431 C C . ILE A 1 733 ? 45.794 -2.407 -40.887 1.00 94.25 733 ILE A C 1
ATOM 5433 O O . ILE A 1 733 ? 45.040 -3.044 -40.150 1.00 94.25 733 ILE A O 1
ATOM 5437 N N . SER A 1 734 ? 47.116 -2.381 -40.697 1.00 95.69 734 SER A N 1
ATOM 5438 C CA . SER A 1 734 ? 47.764 -3.065 -39.573 1.00 95.69 734 SER A CA 1
ATOM 5439 C C . SER A 1 734 ? 47.306 -2.496 -38.228 1.00 95.69 734 SER A C 1
ATOM 5441 O O . SER A 1 734 ? 46.987 -3.257 -37.315 1.00 95.69 734 SER A O 1
ATOM 5443 N N . ARG A 1 735 ? 47.208 -1.167 -38.120 1.00 96.44 735 ARG A N 1
ATOM 5444 C CA . ARG A 1 735 ? 46.751 -0.477 -36.906 1.00 96.44 735 ARG A CA 1
ATOM 5445 C C . ARG A 1 735 ? 45.278 -0.743 -36.609 1.00 96.44 735 ARG A C 1
ATOM 5447 O O . ARG A 1 735 ? 44.948 -1.069 -35.476 1.00 96.44 735 ARG A O 1
ATOM 5454 N N . TYR A 1 736 ? 44.402 -0.708 -37.615 1.00 96.56 736 TYR A N 1
ATOM 5455 C CA . TYR A 1 736 ? 42.991 -1.063 -37.427 1.00 96.56 736 TYR A CA 1
ATOM 5456 C C . TYR A 1 736 ? 42.811 -2.506 -36.946 1.00 96.56 736 TYR A C 1
ATOM 5458 O O . TYR A 1 736 ? 42.007 -2.745 -36.049 1.00 96.56 736 TYR A O 1
ATOM 5466 N N . ARG A 1 737 ? 43.596 -3.461 -37.469 1.00 96.06 737 ARG A N 1
ATOM 5467 C CA . ARG A 1 737 ? 43.594 -4.850 -36.969 1.00 96.06 737 ARG A CA 1
ATOM 5468 C C . ARG A 1 737 ? 44.040 -4.942 -35.515 1.00 96.06 737 ARG A C 1
ATOM 5470 O O . ARG A 1 737 ? 43.472 -5.720 -34.761 1.00 96.06 737 ARG A O 1
ATOM 5477 N N . GLN A 1 738 ? 45.034 -4.149 -35.121 1.00 94.75 738 GLN A N 1
ATOM 5478 C CA . GLN A 1 738 ? 45.494 -4.092 -33.737 1.00 94.75 738 GLN A CA 1
ATOM 5479 C C . GLN A 1 738 ? 44.417 -3.520 -32.800 1.00 94.75 738 GLN A C 1
ATOM 5481 O O . GLN A 1 738 ? 44.209 -4.061 -31.710 1.00 94.75 738 GLN A O 1
ATOM 5486 N N . CYS A 1 739 ? 43.695 -2.480 -33.231 1.00 94.12 739 CYS A N 1
ATOM 5487 C CA . CYS A 1 739 ? 42.567 -1.931 -32.477 1.00 94.12 739 CYS A CA 1
ATOM 5488 C C . CYS A 1 739 ? 41.432 -2.953 -32.338 1.00 94.12 739 CYS A C 1
ATOM 5490 O O . CYS A 1 739 ? 40.937 -3.164 -31.235 1.00 94.12 739 CYS A O 1
ATOM 5492 N N . ASP A 1 740 ? 41.067 -3.638 -33.424 1.00 94.38 740 ASP A N 1
ATOM 5493 C CA . ASP A 1 740 ? 40.053 -4.698 -33.406 1.00 94.38 740 ASP A CA 1
ATOM 5494 C C . ASP A 1 740 ? 40.453 -5.857 -32.482 1.00 94.38 740 ASP A C 1
ATOM 5496 O O . ASP A 1 740 ? 39.678 -6.266 -31.626 1.00 94.38 740 ASP A O 1
ATOM 5500 N N . SER A 1 741 ? 41.703 -6.325 -32.550 1.00 92.81 741 SER A N 1
ATOM 5501 C CA . SER A 1 741 ? 42.164 -7.415 -31.681 1.00 92.81 741 SER A CA 1
ATOM 5502 C C . SER A 1 741 ? 42.194 -7.049 -30.195 1.00 92.81 741 SER A C 1
ATOM 5504 O O . SER A 1 741 ? 42.012 -7.921 -29.352 1.00 92.81 741 SER A O 1
ATOM 5506 N N . THR A 1 742 ? 42.437 -5.774 -29.874 1.00 91.38 742 THR A N 1
ATOM 5507 C CA . THR A 1 742 ? 42.555 -5.300 -28.486 1.00 91.38 742 THR A CA 1
ATOM 5508 C C . THR A 1 742 ? 41.191 -4.964 -27.884 1.00 91.38 742 THR A C 1
ATOM 5510 O O . THR A 1 742 ? 40.962 -5.223 -26.708 1.00 91.38 742 THR A O 1
ATOM 5513 N N . PHE A 1 743 ? 40.279 -4.390 -28.673 1.00 93.75 743 PHE A N 1
ATOM 5514 C CA . PHE A 1 743 ? 39.024 -3.826 -28.166 1.00 93.75 743 PHE A CA 1
ATOM 5515 C C . PHE A 1 743 ? 37.764 -4.456 -28.768 1.00 93.75 743 PHE A C 1
ATOM 5517 O O . PHE A 1 743 ? 36.702 -4.349 -28.170 1.00 93.75 743 PHE A O 1
ATOM 5524 N N . GLY A 1 744 ? 37.839 -5.097 -29.935 1.00 85.50 744 GLY A N 1
ATOM 5525 C CA . GLY A 1 744 ? 36.676 -5.499 -30.733 1.00 85.50 744 GLY A CA 1
ATOM 5526 C C . GLY A 1 744 ? 35.789 -6.572 -30.098 1.00 85.50 744 GLY A C 1
ATOM 5527 O O . GLY A 1 744 ? 34.595 -6.614 -30.394 1.00 85.50 744 GLY A O 1
ATOM 5528 N N . PHE A 1 745 ? 36.339 -7.398 -29.200 1.00 85.06 745 PHE A N 1
ATOM 5529 C CA . PHE A 1 745 ? 35.567 -8.404 -28.463 1.00 85.06 745 PHE A CA 1
ATOM 5530 C C . PHE A 1 745 ? 34.605 -7.763 -27.449 1.00 85.06 745 PHE A C 1
ATOM 5532 O O . PHE A 1 745 ? 33.417 -8.073 -27.449 1.00 85.06 745 PHE A O 1
ATOM 5539 N N . GLU A 1 746 ? 35.100 -6.823 -26.642 1.00 82.19 746 GLU A N 1
ATOM 5540 C CA . GLU A 1 746 ? 34.320 -6.148 -25.592 1.00 82.19 746 GLU A CA 1
ATOM 5541 C C . GLU A 1 746 ? 33.554 -4.923 -26.123 1.00 82.19 746 GLU A C 1
ATOM 5543 O O . GLU A 1 746 ? 32.432 -4.632 -25.712 1.00 82.19 746 GLU A O 1
ATOM 5548 N N . LEU A 1 747 ? 34.129 -4.209 -27.094 1.00 87.50 747 LEU A N 1
ATOM 5549 C CA . LEU A 1 747 ? 33.572 -3.007 -27.708 1.00 87.50 747 LEU A CA 1
ATOM 5550 C C . LEU A 1 747 ? 33.235 -3.281 -29.174 1.00 87.50 747 LEU A C 1
ATOM 5552 O O . LEU A 1 747 ? 33.953 -2.886 -30.094 1.00 87.50 747 LEU A O 1
ATOM 5556 N N . SER A 1 748 ? 32.091 -3.926 -29.403 1.00 87.31 748 SER A N 1
ATOM 5557 C CA . SER A 1 748 ? 31.657 -4.351 -30.747 1.00 87.31 748 SER A CA 1
ATOM 5558 C C . SER A 1 748 ? 31.623 -3.232 -31.804 1.00 87.31 748 SER A C 1
ATOM 5560 O O . SER A 1 748 ? 31.741 -3.501 -33.002 1.00 87.31 748 SER A O 1
ATOM 5562 N N . TRP A 1 749 ? 31.467 -1.969 -31.391 1.00 89.44 749 TRP A N 1
ATOM 5563 C CA . TRP A 1 749 ? 31.514 -0.816 -32.291 1.00 89.44 749 TRP A CA 1
ATOM 5564 C C . TRP A 1 749 ? 32.917 -0.588 -32.877 1.00 89.44 749 TRP A C 1
ATOM 5566 O O . TRP A 1 749 ? 33.027 -0.227 -34.047 1.00 89.44 749 TRP A O 1
ATOM 5576 N N . VAL A 1 750 ? 33.976 -0.878 -32.113 1.00 91.19 750 VAL A N 1
ATOM 5577 C CA . VAL A 1 750 ? 35.373 -0.765 -32.559 1.00 91.19 750 VAL A CA 1
ATOM 5578 C C . VAL A 1 750 ? 35.652 -1.771 -33.662 1.00 91.19 750 VAL A C 1
ATOM 5580 O O . VAL A 1 750 ? 36.206 -1.405 -34.697 1.00 91.19 750 VAL A O 1
ATOM 5583 N N . GLY A 1 751 ? 35.208 -3.018 -33.481 1.00 88.62 751 GLY A N 1
ATOM 5584 C CA . GLY A 1 751 ? 35.415 -4.060 -34.484 1.00 88.62 751 GLY A CA 1
ATOM 5585 C C . GLY A 1 751 ? 34.683 -3.778 -35.795 1.00 88.62 751 GLY A C 1
ATOM 5586 O O . GLY A 1 751 ? 35.237 -3.977 -36.878 1.00 88.62 751 GLY A O 1
ATOM 5587 N N . LYS A 1 752 ? 33.468 -3.214 -35.726 1.00 91.75 752 LYS A N 1
ATOM 5588 C CA . LYS A 1 752 ? 32.725 -2.769 -36.919 1.00 91.75 752 LYS A CA 1
ATOM 5589 C C . LYS A 1 752 ? 33.455 -1.651 -37.666 1.00 91.75 752 LYS A C 1
ATOM 5591 O O . LYS A 1 752 ? 33.600 -1.735 -38.887 1.00 91.75 752 LYS A O 1
ATOM 5596 N N . GLU A 1 753 ? 33.927 -0.634 -36.949 1.00 91.94 753 GLU A N 1
ATOM 5597 C CA . GLU A 1 753 ? 34.615 0.515 -37.549 1.00 91.94 753 GLU A CA 1
ATOM 5598 C C . GLU A 1 753 ? 35.968 0.118 -38.156 1.00 91.94 753 GLU A C 1
ATOM 5600 O O . GLU A 1 753 ? 36.280 0.480 -39.296 1.00 91.94 753 GLU A O 1
ATOM 5605 N N . ALA A 1 754 ? 36.745 -0.695 -37.433 1.00 92.56 754 ALA A N 1
ATOM 5606 C CA . ALA A 1 754 ? 38.016 -1.226 -37.904 1.00 92.56 754 ALA A CA 1
ATOM 5607 C C . ALA A 1 754 ? 37.835 -2.092 -39.158 1.00 92.56 754 ALA A C 1
ATOM 5609 O O . ALA A 1 754 ? 38.526 -1.875 -40.152 1.00 92.56 754 ALA A O 1
ATOM 5610 N N . THR A 1 755 ? 36.868 -3.016 -39.159 1.00 92.69 755 THR A N 1
ATOM 5611 C CA . THR A 1 755 ? 36.580 -3.881 -40.317 1.00 92.69 755 THR A CA 1
ATOM 5612 C C . THR A 1 755 ? 36.173 -3.061 -41.544 1.00 92.69 755 THR A C 1
ATOM 5614 O O . THR A 1 755 ? 36.725 -3.246 -42.629 1.00 92.69 755 THR A O 1
ATOM 5617 N N . SER A 1 756 ? 35.264 -2.096 -41.368 1.00 91.88 756 SER A N 1
ATOM 5618 C CA . SER A 1 756 ? 34.819 -1.196 -42.440 1.00 91.88 756 SER A CA 1
ATOM 5619 C C . SER A 1 756 ? 35.984 -0.406 -43.056 1.00 91.88 756 SER A C 1
ATOM 5621 O O . SER A 1 756 ? 36.121 -0.324 -44.285 1.00 91.88 756 SER A O 1
ATOM 5623 N N . SER A 1 757 ? 36.866 0.133 -42.210 1.00 93.56 757 SER A N 1
ATOM 5624 C CA . SER A 1 757 ? 38.040 0.896 -42.647 1.00 93.56 757 SER A CA 1
ATOM 5625 C C . SER A 1 757 ? 39.078 0.008 -43.337 1.00 93.56 757 SER A C 1
ATOM 5627 O O . SER A 1 757 ? 39.578 0.368 -44.404 1.00 93.56 757 SER A O 1
ATOM 5629 N N . ILE A 1 758 ? 39.332 -1.200 -42.821 1.00 93.69 758 ILE A N 1
ATOM 5630 C CA . ILE A 1 758 ? 40.210 -2.192 -43.458 1.00 93.69 758 ILE A CA 1
ATOM 5631 C C . ILE A 1 758 ? 39.719 -2.525 -44.872 1.00 93.69 758 ILE A C 1
ATOM 5633 O O . ILE A 1 758 ? 40.504 -2.457 -45.820 1.00 93.69 758 ILE A O 1
ATOM 5637 N N . ASP A 1 759 ? 38.432 -2.825 -45.044 1.00 91.62 759 ASP A N 1
ATOM 5638 C CA . ASP A 1 759 ? 37.860 -3.166 -46.351 1.00 91.62 759 ASP A CA 1
ATOM 5639 C C . ASP A 1 759 ? 37.981 -2.008 -47.352 1.00 91.62 759 ASP A C 1
ATOM 5641 O O . ASP A 1 759 ? 38.278 -2.204 -48.537 1.00 91.62 759 ASP A O 1
ATOM 5645 N N . ARG A 1 760 ? 37.760 -0.770 -46.889 1.00 91.69 760 ARG A N 1
ATOM 5646 C CA . ARG A 1 760 ? 37.949 0.445 -47.697 1.00 91.69 760 ARG A CA 1
ATOM 5647 C C . ARG A 1 760 ? 39.404 0.587 -48.152 1.00 91.69 760 ARG A C 1
ATOM 5649 O O . ARG A 1 760 ? 39.647 0.785 -49.344 1.00 91.69 760 ARG A O 1
ATOM 5656 N N . LEU A 1 761 ? 40.360 0.451 -47.237 1.00 90.50 761 LEU A N 1
ATOM 5657 C CA . LEU A 1 761 ? 41.789 0.639 -47.506 1.00 90.50 761 LEU A CA 1
ATOM 5658 C C . LEU A 1 761 ? 42.385 -0.473 -48.376 1.00 90.50 761 LEU A C 1
ATOM 5660 O O . LEU A 1 761 ? 43.251 -0.204 -49.212 1.00 90.50 761 LEU A O 1
ATOM 5664 N N . GLN A 1 762 ? 41.904 -1.711 -48.244 1.00 90.56 762 GLN A N 1
ATOM 5665 C CA . GLN A 1 762 ? 42.307 -2.816 -49.118 1.00 90.56 762 GLN A CA 1
ATOM 5666 C C . GLN A 1 762 ? 41.887 -2.561 -50.568 1.00 90.56 762 GLN A C 1
ATOM 5668 O O . GLN A 1 762 ? 42.697 -2.723 -51.484 1.00 90.56 762 GLN A O 1
ATOM 5673 N N . ARG A 1 763 ? 40.647 -2.094 -50.778 1.00 86.56 763 ARG A N 1
ATOM 5674 C CA . ARG A 1 763 ? 40.155 -1.694 -52.105 1.00 86.56 763 ARG A CA 1
ATOM 5675 C C . ARG A 1 763 ? 40.976 -0.544 -52.685 1.00 86.56 763 ARG A C 1
ATOM 5677 O O . ARG A 1 763 ? 41.413 -0.635 -53.829 1.00 86.56 763 ARG A O 1
ATOM 5684 N N . LEU A 1 764 ? 41.246 0.493 -51.890 1.00 85.56 764 LEU A N 1
ATOM 5685 C CA . LEU A 1 764 ? 42.076 1.626 -52.308 1.00 85.56 764 LEU A CA 1
ATOM 5686 C C . LEU A 1 764 ? 43.488 1.185 -52.721 1.00 85.56 764 LEU A C 1
ATOM 5688 O O . LEU A 1 764 ? 43.968 1.562 -53.790 1.00 85.56 764 LEU A O 1
ATOM 5692 N N . SER A 1 765 ? 44.137 0.353 -51.903 1.00 86.25 765 SER A N 1
ATOM 5693 C CA . SER A 1 765 ? 45.475 -0.180 -52.189 1.00 86.25 765 SER A CA 1
ATOM 5694 C C . SER A 1 765 ? 45.494 -0.952 -53.509 1.00 86.25 765 SER A C 1
ATOM 5696 O O . SER A 1 765 ? 46.337 -0.695 -54.367 1.00 86.25 765 SER A O 1
ATOM 5698 N N . PHE A 1 766 ? 44.510 -1.832 -53.715 1.00 87.69 766 PHE A N 1
ATOM 5699 C CA . PHE A 1 766 ? 44.359 -2.588 -54.956 1.00 87.69 766 PHE A CA 1
ATOM 5700 C C . PHE A 1 766 ? 44.186 -1.674 -56.178 1.00 87.69 766 PHE A C 1
ATOM 5702 O O . PHE A 1 766 ? 44.823 -1.893 -57.212 1.00 87.69 766 PHE A O 1
ATOM 5709 N N . CYS A 1 767 ? 43.350 -0.639 -56.069 1.00 86.88 767 CYS A N 1
ATOM 5710 C CA . CYS A 1 767 ? 43.106 0.315 -57.147 1.00 86.88 767 CYS A CA 1
ATOM 5711 C C . CYS A 1 767 ? 44.371 1.105 -57.518 1.00 86.88 767 CYS A C 1
ATOM 5713 O O . CYS A 1 767 ? 44.694 1.221 -58.707 1.00 86.88 767 CYS A O 1
ATOM 5715 N N . ARG A 1 768 ? 45.112 1.605 -56.517 1.00 87.00 768 ARG A N 1
ATOM 5716 C CA . ARG A 1 768 ? 46.368 2.347 -56.714 1.00 87.00 768 ARG A CA 1
ATOM 5717 C C . ARG A 1 768 ? 47.442 1.479 -57.367 1.00 87.00 768 ARG A C 1
ATOM 5719 O O . ARG A 1 768 ? 48.016 1.896 -58.374 1.00 87.00 768 ARG A O 1
ATOM 5726 N N . ASP A 1 769 ? 47.658 0.268 -56.853 1.00 87.62 769 ASP A N 1
ATOM 5727 C CA . ASP A 1 769 ? 48.644 -0.679 -57.391 1.00 87.62 769 ASP A CA 1
ATOM 5728 C C . ASP A 1 769 ? 48.293 -1.072 -58.839 1.00 87.62 769 ASP A C 1
ATOM 5730 O O . ASP A 1 769 ? 49.148 -1.055 -59.732 1.00 87.62 769 ASP A O 1
ATOM 5734 N N . SER A 1 770 ? 47.007 -1.332 -59.101 1.00 87.12 770 SER A N 1
ATOM 5735 C CA . SER A 1 770 ? 46.508 -1.662 -60.438 1.00 87.12 770 SER A CA 1
ATOM 5736 C C . SER A 1 770 ? 46.765 -0.537 -61.436 1.00 87.12 770 SER A C 1
ATOM 5738 O O . SER A 1 770 ? 47.302 -0.809 -62.505 1.00 87.12 770 SER A O 1
ATOM 5740 N N . LEU A 1 771 ? 46.447 0.720 -61.101 1.00 89.06 771 LEU A N 1
ATOM 5741 C CA . LEU A 1 771 ? 46.699 1.869 -61.979 1.00 89.06 771 LEU A CA 1
ATOM 5742 C C . LEU A 1 771 ? 48.199 2.119 -62.193 1.00 89.06 771 LEU A C 1
ATOM 5744 O O . LEU A 1 771 ? 48.622 2.410 -63.316 1.00 89.06 771 LEU A O 1
ATOM 5748 N N . ALA A 1 772 ? 49.004 2.026 -61.131 1.00 86.56 772 ALA A N 1
ATOM 5749 C CA . ALA A 1 772 ? 50.445 2.256 -61.195 1.00 86.56 772 ALA A CA 1
ATOM 5750 C C . ALA A 1 772 ? 51.130 1.292 -62.177 1.00 86.56 772 ALA A C 1
ATOM 5752 O O . ALA A 1 772 ? 51.997 1.714 -62.943 1.00 86.56 772 ALA A O 1
ATOM 5753 N N . SER A 1 773 ? 50.678 0.035 -62.223 1.00 88.06 773 SER A N 1
ATOM 5754 C CA . SER A 1 773 ? 51.223 -0.997 -63.114 1.00 88.06 773 SER A CA 1
ATOM 5755 C C . SER A 1 773 ? 51.010 -0.740 -64.617 1.00 88.06 773 SER A C 1
ATOM 5757 O O . SER A 1 773 ? 51.714 -1.324 -65.438 1.00 88.06 773 SER A O 1
ATOM 5759 N N . LEU A 1 774 ? 50.073 0.140 -65.003 1.00 88.50 774 LEU A N 1
ATOM 5760 C CA . LEU A 1 774 ? 49.693 0.353 -66.411 1.00 88.50 774 LEU A CA 1
ATOM 5761 C C . LEU A 1 774 ? 50.629 1.305 -67.175 1.00 88.50 774 LEU A C 1
ATOM 5763 O O . LEU A 1 774 ? 50.636 1.306 -68.407 1.00 88.50 774 LEU A O 1
ATOM 5767 N N . GLY A 1 775 ? 51.387 2.157 -66.475 1.00 82.38 775 GLY A N 1
ATOM 5768 C CA . GLY A 1 775 ? 52.237 3.173 -67.107 1.00 82.38 775 GLY A CA 1
ATOM 5769 C C . GLY A 1 775 ? 51.466 4.117 -68.049 1.00 82.38 775 GLY A C 1
ATOM 5770 O O . GLY A 1 775 ? 50.448 4.694 -67.656 1.00 82.38 775 GLY A O 1
ATOM 5771 N N . ASN A 1 776 ? 51.973 4.278 -69.281 1.00 82.31 776 ASN A N 1
ATOM 5772 C CA . ASN A 1 776 ? 51.377 5.076 -70.369 1.00 82.31 776 ASN A CA 1
ATOM 5773 C C . ASN A 1 776 ? 50.847 4.203 -71.531 1.00 82.31 776 ASN A C 1
ATOM 5775 O O . ASN A 1 776 ? 50.699 4.690 -72.652 1.00 82.31 776 ASN A O 1
ATOM 5779 N N . ASP A 1 777 ? 50.581 2.913 -71.301 1.00 86.81 777 ASP A N 1
ATOM 5780 C CA . ASP A 1 777 ? 49.978 2.050 -72.323 1.00 86.81 777 ASP A CA 1
ATOM 5781 C C . ASP A 1 777 ? 48.519 2.469 -72.565 1.00 86.81 777 ASP A C 1
ATOM 5783 O O . ASP A 1 777 ? 47.637 2.271 -71.725 1.00 86.81 777 ASP A O 1
ATOM 5787 N N . LYS A 1 778 ? 48.267 3.042 -73.748 1.00 82.25 778 LYS A N 1
ATOM 5788 C CA . LYS A 1 778 ? 46.956 3.545 -74.169 1.00 82.25 778 LYS A CA 1
ATOM 5789 C C . LYS A 1 778 ? 45.854 2.482 -74.053 1.00 82.25 778 LYS A C 1
ATOM 5791 O O . LYS A 1 778 ? 44.807 2.750 -73.466 1.00 82.25 778 LYS A O 1
ATOM 5796 N N . ALA A 1 779 ? 46.094 1.273 -74.562 1.00 83.75 779 ALA A N 1
ATOM 5797 C CA . ALA A 1 779 ? 45.096 0.204 -74.591 1.00 83.75 779 ALA A CA 1
ATOM 5798 C C . ALA A 1 779 ? 44.871 -0.410 -73.200 1.00 83.75 779 ALA A C 1
ATOM 5800 O O . ALA A 1 779 ? 43.787 -0.918 -72.895 1.00 83.75 779 ALA A O 1
ATOM 5801 N N . ALA A 1 780 ? 45.890 -0.401 -72.340 1.00 86.12 7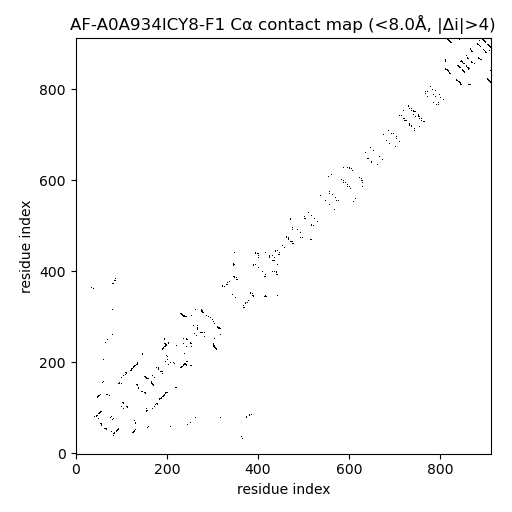80 ALA A N 1
ATOM 5802 C CA . ALA A 1 780 ? 45.749 -0.814 -70.947 1.00 86.12 780 ALA A CA 1
ATOM 5803 C C . ALA A 1 780 ? 44.957 0.217 -70.122 1.00 86.12 780 ALA A C 1
ATOM 5805 O O . ALA A 1 780 ? 44.053 -0.172 -69.379 1.00 86.12 780 ALA A O 1
ATOM 5806 N N . LEU A 1 781 ? 45.223 1.516 -70.311 1.00 87.75 781 LEU A N 1
ATOM 5807 C CA . LEU A 1 781 ? 44.489 2.606 -69.658 1.00 87.75 781 LEU A CA 1
ATOM 5808 C C . LEU A 1 781 ? 43.012 2.632 -70.082 1.00 87.75 781 LEU A C 1
ATOM 5810 O O . LEU A 1 781 ? 42.140 2.730 -69.221 1.00 87.75 781 LEU A O 1
ATOM 5814 N N . GLU A 1 782 ? 42.706 2.456 -71.371 1.00 87.31 782 GLU A N 1
ATOM 5815 C CA . GLU A 1 782 ? 41.323 2.363 -71.873 1.00 87.31 782 GLU A CA 1
ATOM 5816 C C . GLU A 1 782 ? 40.550 1.201 -71.226 1.00 87.31 782 GLU A C 1
ATOM 5818 O O . GLU A 1 782 ? 39.435 1.385 -70.727 1.00 87.31 782 GLU A O 1
ATOM 5823 N N . ARG A 1 783 ? 41.164 0.012 -71.151 1.00 88.94 783 ARG A N 1
ATOM 5824 C CA . ARG A 1 783 ? 40.556 -1.168 -70.510 1.00 88.94 783 ARG A CA 1
ATOM 5825 C C . ARG A 1 783 ? 40.378 -1.007 -69.001 1.00 88.94 783 ARG A C 1
ATOM 5827 O O . ARG A 1 783 ? 39.430 -1.567 -68.447 1.00 88.94 783 ARG A O 1
ATOM 5834 N N . PHE A 1 784 ? 41.284 -0.302 -68.327 1.00 89.75 784 PHE A N 1
ATOM 5835 C CA . PHE A 1 784 ? 41.154 -0.001 -66.901 1.00 89.75 784 PHE A CA 1
ATOM 5836 C C . PHE A 1 784 ? 40.008 0.980 -66.651 1.00 89.75 784 PHE A C 1
ATOM 5838 O O . PHE A 1 784 ? 39.164 0.721 -65.800 1.00 89.75 784 PHE A O 1
ATOM 5845 N N . VAL A 1 785 ? 39.897 2.047 -67.447 1.00 88.06 785 VAL A N 1
ATOM 5846 C CA . VAL A 1 785 ? 38.780 2.997 -67.341 1.00 88.06 785 VAL A CA 1
ATOM 5847 C C . VAL A 1 785 ? 37.439 2.293 -67.553 1.00 88.06 785 VAL A C 1
ATOM 5849 O O . VAL A 1 785 ? 36.513 2.515 -66.777 1.00 88.06 785 VAL A O 1
ATOM 5852 N N . GLN A 1 786 ? 37.324 1.419 -68.555 1.00 87.00 786 GLN A N 1
ATOM 5853 C CA . GLN A 1 786 ? 36.071 0.707 -68.828 1.00 87.00 786 GLN A CA 1
ATOM 5854 C C . GLN A 1 786 ? 35.654 -0.240 -67.696 1.00 87.00 786 GLN A C 1
ATOM 5856 O O . GLN A 1 786 ? 34.476 -0.295 -67.355 1.00 87.00 786 GLN A O 1
ATOM 5861 N N . ARG A 1 787 ? 36.601 -0.981 -67.108 1.00 85.19 787 ARG A N 1
ATOM 5862 C CA . ARG A 1 787 ? 36.291 -2.021 -66.112 1.00 85.19 787 ARG A CA 1
ATOM 5863 C C . ARG A 1 787 ? 36.233 -1.500 -64.682 1.00 85.19 787 ARG A C 1
ATOM 5865 O O . ARG A 1 787 ? 35.448 -1.999 -63.885 1.00 85.19 787 ARG A O 1
ATOM 5872 N N . SER A 1 788 ? 37.027 -0.483 -64.371 1.00 82.25 788 SER A N 1
ATOM 5873 C CA . SER A 1 788 ? 37.256 -0.041 -62.997 1.00 82.25 788 SER A CA 1
ATOM 5874 C C . SER A 1 788 ? 36.543 1.267 -62.649 1.00 82.25 788 SER A C 1
ATOM 5876 O O . SER A 1 788 ? 36.667 1.717 -61.520 1.00 82.25 788 SER A O 1
ATOM 5878 N N . SER A 1 789 ? 35.755 1.875 -63.550 1.00 75.50 789 SER A N 1
ATOM 5879 C CA . SER A 1 789 ? 35.034 3.133 -63.252 1.00 75.50 789 SER A CA 1
ATOM 5880 C C . SER A 1 789 ? 34.047 3.026 -62.077 1.00 75.50 789 SER A C 1
ATOM 5882 O O . SER A 1 789 ? 33.765 4.041 -61.449 1.00 75.50 789 SER A O 1
ATOM 5884 N N . GLY A 1 790 ? 33.532 1.827 -61.777 1.00 77.56 790 GLY A N 1
ATOM 5885 C CA . GLY A 1 790 ? 32.681 1.586 -60.604 1.00 77.56 790 GLY A CA 1
ATOM 5886 C C . GLY A 1 790 ? 33.455 1.213 -59.334 1.00 77.56 790 GLY A C 1
ATOM 5887 O O . GLY A 1 790 ? 33.088 1.647 -58.251 1.00 77.56 790 GLY A O 1
ATOM 5888 N N . GLN A 1 791 ? 34.529 0.427 -59.457 1.00 78.88 791 GLN A N 1
ATOM 5889 C CA . GLN A 1 791 ? 35.293 -0.090 -58.308 1.00 78.88 791 GLN A CA 1
ATOM 5890 C C . GLN A 1 791 ? 36.437 0.836 -57.859 1.00 78.88 791 GLN A C 1
ATOM 5892 O O . GLN A 1 791 ? 36.767 0.860 -56.680 1.00 78.88 791 GLN A O 1
ATOM 5897 N N . CYS A 1 792 ? 37.014 1.604 -58.785 1.00 86.69 792 CYS A N 1
ATOM 5898 C CA . CYS A 1 792 ? 38.153 2.504 -58.585 1.00 86.69 792 CYS A CA 1
ATOM 5899 C C . CYS A 1 792 ? 37.885 3.874 -59.250 1.00 86.69 792 CYS A C 1
ATOM 5901 O O . CYS A 1 792 ? 38.549 4.231 -60.230 1.00 86.69 792 CYS A O 1
ATOM 5903 N N . PRO A 1 793 ? 36.868 4.637 -58.807 1.00 83.50 793 PRO A N 1
ATOM 5904 C CA . PRO A 1 793 ? 36.414 5.837 -59.514 1.00 83.50 793 PRO A CA 1
ATOM 5905 C C . PRO A 1 793 ? 37.472 6.953 -59.568 1.00 83.50 793 PRO A C 1
ATOM 5907 O O . PRO A 1 793 ? 37.617 7.609 -60.604 1.00 83.50 793 PRO A O 1
ATOM 5910 N N . ALA A 1 794 ? 38.245 7.147 -58.494 1.00 84.06 794 ALA A N 1
ATOM 5911 C CA . ALA A 1 794 ? 39.304 8.155 -58.435 1.00 84.06 794 ALA A CA 1
ATOM 5912 C C . ALA A 1 794 ? 40.475 7.799 -59.367 1.00 84.06 794 ALA A C 1
ATOM 5914 O O . ALA A 1 794 ? 40.918 8.615 -60.175 1.00 84.06 794 ALA A O 1
ATOM 5915 N N . GLU A 1 795 ? 40.932 6.550 -59.332 1.00 89.56 795 GLU A N 1
ATOM 5916 C CA . GLU A 1 795 ? 42.008 6.054 -60.187 1.00 89.56 795 GLU A CA 1
ATOM 5917 C C . GLU A 1 795 ? 41.584 6.006 -61.661 1.00 89.56 795 GLU A C 1
ATOM 5919 O O . GLU A 1 795 ? 42.377 6.320 -62.551 1.00 89.56 795 GLU A O 1
ATOM 5924 N N . ALA A 1 796 ? 40.320 5.682 -61.947 1.00 86.50 796 ALA A N 1
ATOM 5925 C CA . ALA A 1 796 ? 39.773 5.739 -63.299 1.00 86.50 796 ALA A CA 1
ATOM 5926 C C . ALA A 1 796 ? 39.779 7.173 -63.857 1.00 86.50 796 ALA A C 1
ATOM 5928 O O . ALA A 1 796 ? 40.043 7.364 -65.046 1.00 86.50 796 ALA A O 1
ATOM 5929 N N . LEU A 1 797 ? 39.544 8.192 -63.021 1.00 88.75 797 LEU A N 1
ATOM 5930 C CA . LEU A 1 797 ? 39.659 9.594 -63.429 1.00 88.75 797 LEU A CA 1
ATOM 5931 C C . LEU A 1 797 ? 41.106 9.959 -63.794 1.00 88.75 797 LEU A C 1
ATOM 5933 O O . LEU A 1 797 ? 41.337 10.545 -64.854 1.00 88.75 797 LEU A O 1
ATOM 5937 N N . ILE A 1 798 ? 42.079 9.553 -62.973 1.00 88.00 798 ILE A N 1
ATOM 5938 C CA . ILE A 1 798 ? 43.509 9.761 -63.254 1.00 88.00 798 ILE A CA 1
ATOM 5939 C C . ILE A 1 798 ? 43.907 9.056 -64.563 1.00 88.00 798 ILE A C 1
ATOM 5941 O O . ILE A 1 798 ? 44.600 9.634 -65.403 1.00 88.00 798 ILE A O 1
ATOM 5945 N N . ALA A 1 799 ? 43.425 7.830 -64.792 1.00 87.06 799 ALA A N 1
ATOM 5946 C CA . ALA A 1 799 ? 43.672 7.093 -66.032 1.00 87.06 799 ALA A CA 1
ATOM 5947 C C . ALA A 1 799 ? 43.112 7.813 -67.275 1.00 87.06 799 ALA A C 1
ATOM 5949 O O . ALA A 1 799 ? 43.795 7.885 -68.299 1.00 87.06 799 ALA A O 1
ATOM 5950 N N . ARG A 1 800 ? 41.910 8.408 -67.189 1.00 87.25 800 ARG A N 1
ATOM 5951 C CA . ARG A 1 800 ? 41.324 9.217 -68.281 1.00 87.25 800 ARG A CA 1
ATOM 5952 C C . ARG A 1 800 ? 42.171 10.444 -68.608 1.00 87.25 800 ARG A C 1
ATOM 5954 O O . ARG A 1 800 ? 42.358 10.756 -69.781 1.00 87.25 800 ARG A O 1
ATOM 5961 N N . GLN A 1 801 ? 42.701 11.121 -67.591 1.00 86.25 801 GLN A N 1
ATOM 5962 C CA . GLN A 1 801 ? 43.578 12.278 -67.789 1.00 86.25 801 GLN A CA 1
ATOM 5963 C C . GLN A 1 801 ? 44.873 11.883 -68.511 1.00 86.25 801 GLN A C 1
ATOM 5965 O O . GLN A 1 801 ? 45.276 12.555 -69.459 1.00 86.25 801 GLN A O 1
ATOM 5970 N N . ARG A 1 802 ? 45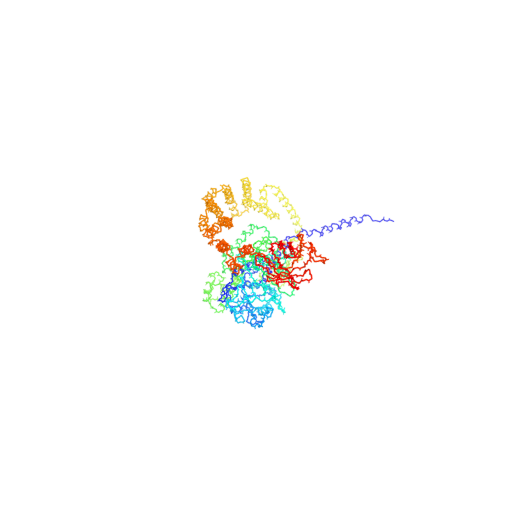.488 10.753 -68.132 1.00 87.50 802 ARG A N 1
ATOM 5971 C CA . ARG A 1 802 ? 46.658 10.211 -68.848 1.00 87.50 802 ARG A CA 1
ATOM 5972 C C . ARG A 1 802 ? 46.333 9.891 -70.307 1.00 87.50 802 ARG A C 1
ATOM 5974 O O . ARG A 1 802 ? 47.110 10.239 -71.189 1.00 87.50 802 ARG A O 1
ATOM 5981 N N . LEU A 1 803 ? 45.172 9.288 -70.567 1.00 83.00 803 LEU A N 1
ATOM 5982 C CA . LEU A 1 803 ? 44.727 8.927 -71.915 1.00 83.00 803 LEU A CA 1
ATOM 5983 C C . LEU A 1 803 ? 44.542 10.149 -72.833 1.00 83.00 803 LEU A C 1
ATOM 5985 O O . LEU A 1 803 ? 44.930 10.108 -74.003 1.00 83.00 803 LEU A O 1
ATOM 5989 N N . ALA A 1 804 ? 43.986 11.241 -72.302 1.00 76.69 804 ALA A N 1
ATOM 5990 C CA . ALA A 1 804 ? 43.781 12.485 -73.046 1.00 76.69 804 ALA A CA 1
ATOM 5991 C C . ALA A 1 804 ? 45.104 13.094 -73.541 1.00 76.69 804 ALA A C 1
ATOM 5993 O O . ALA A 1 804 ? 45.178 13.577 -74.668 1.00 76.69 804 ALA A O 1
ATOM 5994 N N . ASN A 1 805 ? 46.171 12.985 -72.746 1.00 73.94 805 ASN A N 1
ATOM 5995 C CA . ASN A 1 805 ? 47.497 13.493 -73.105 1.00 73.94 805 ASN A CA 1
ATOM 5996 C C . ASN A 1 805 ? 48.213 12.655 -74.185 1.00 73.94 805 ASN A C 1
ATOM 5998 O O . ASN A 1 805 ? 49.220 13.102 -74.729 1.00 73.94 805 ASN A O 1
ATOM 6002 N N . LEU A 1 806 ? 47.712 11.457 -74.515 1.00 75.12 806 LEU A N 1
ATOM 6003 C CA . LEU A 1 806 ? 48.335 10.527 -75.469 1.00 75.12 806 LEU A CA 1
ATOM 6004 C C . LEU A 1 806 ? 47.737 10.580 -76.893 1.00 75.12 806 LEU A C 1
ATOM 6006 O O . LEU A 1 806 ? 48.169 9.813 -77.752 1.00 75.12 806 LEU A O 1
ATOM 6010 N N . THR A 1 807 ? 46.752 11.444 -77.181 1.00 59.47 807 THR A N 1
ATOM 6011 C CA . THR A 1 807 ? 46.066 11.484 -78.494 1.00 59.47 807 THR A CA 1
ATOM 6012 C C . THR A 1 807 ? 46.203 12.867 -79.166 1.00 59.47 807 THR A C 1
ATOM 6014 O O . THR A 1 807 ? 45.697 13.839 -78.609 1.00 59.47 807 THR A O 1
ATOM 6017 N N . PRO A 1 808 ? 46.864 13.007 -80.340 1.00 58.50 808 PRO A N 1
ATOM 6018 C CA . PRO A 1 808 ? 47.027 14.305 -81.008 1.00 58.50 808 PRO A CA 1
ATOM 6019 C C . PRO A 1 808 ? 45.715 14.825 -81.644 1.00 58.50 808 PRO A C 1
ATOM 6021 O O . PRO A 1 808 ? 44.856 14.022 -82.019 1.00 58.50 808 PRO A O 1
ATOM 6024 N N . PRO A 1 809 ? 45.541 16.157 -81.791 1.00 60.44 809 PRO A N 1
ATOM 6025 C CA . PRO A 1 809 ? 44.325 16.757 -82.345 1.00 60.44 809 PRO A CA 1
ATOM 6026 C C . PRO A 1 809 ? 44.163 16.492 -83.853 1.00 60.44 809 PRO A C 1
ATOM 6028 O O . PRO A 1 809 ? 45.125 16.555 -84.615 1.00 60.44 809 PRO A O 1
ATOM 6031 N N . SER A 1 810 ? 42.925 16.227 -84.286 1.00 71.94 810 SER A N 1
ATOM 6032 C CA . SER A 1 810 ? 42.578 15.914 -85.684 1.00 71.94 810 SER A CA 1
ATOM 6033 C C . SER A 1 810 ? 42.754 17.119 -86.638 1.00 71.94 810 SER A C 1
ATOM 6035 O O . SER A 1 810 ? 42.347 18.227 -86.270 1.00 71.94 810 SER A O 1
ATOM 6037 N N . PRO A 1 811 ? 43.283 16.928 -87.872 1.00 74.94 811 PRO A N 1
ATOM 6038 C CA . PRO A 1 811 ? 43.385 17.975 -88.897 1.00 74.94 811 PRO A CA 1
ATOM 6039 C C . PRO A 1 811 ? 42.055 18.335 -89.588 1.00 74.94 811 PRO A C 1
ATOM 6041 O O . PRO A 1 811 ? 42.034 19.234 -90.426 1.00 74.94 811 PRO A O 1
ATOM 6044 N N . ASP A 1 812 ? 40.949 17.650 -89.284 1.00 85.56 812 ASP A N 1
ATOM 6045 C CA . ASP A 1 812 ? 39.659 17.918 -89.926 1.00 85.56 812 ASP A CA 1
ATOM 6046 C C . ASP A 1 812 ? 39.019 19.225 -89.415 1.00 85.56 812 ASP A C 1
ATOM 6048 O O . ASP A 1 812 ? 38.984 19.529 -88.213 1.00 85.56 812 ASP A O 1
ATOM 6052 N N . GLY A 1 813 ? 38.453 20.011 -90.332 1.00 89.25 813 GLY A N 1
ATOM 6053 C CA . GLY A 1 813 ? 37.823 21.288 -90.005 1.00 89.25 813 GLY A CA 1
ATOM 6054 C C . GLY A 1 813 ? 37.651 22.229 -91.192 1.00 89.25 813 GLY A C 1
ATOM 6055 O O . GLY A 1 813 ? 38.009 21.917 -92.328 1.00 89.25 813 GLY A O 1
ATOM 6056 N N . ASN A 1 814 ? 37.092 23.402 -90.903 1.00 91.44 814 ASN A N 1
ATOM 6057 C CA . ASN A 1 814 ? 37.025 24.518 -91.840 1.00 91.44 814 ASN A CA 1
ATOM 6058 C C . ASN A 1 814 ? 38.142 25.513 -91.512 1.00 91.44 814 ASN A C 1
ATOM 6060 O O . ASN A 1 814 ? 38.442 25.761 -90.344 1.00 91.44 814 ASN A O 1
ATOM 6064 N N . TYR A 1 815 ? 38.756 26.075 -92.545 1.00 94.38 815 TYR A N 1
ATOM 6065 C CA . TYR A 1 815 ? 39.870 27.005 -92.439 1.00 94.38 815 TYR A CA 1
ATOM 6066 C C . TYR A 1 815 ? 39.644 28.198 -93.367 1.00 94.38 815 TYR A C 1
ATOM 6068 O O . TYR A 1 815 ? 39.094 28.065 -94.461 1.00 94.38 815 TYR A O 1
ATOM 6076 N N . LEU A 1 816 ? 40.130 29.360 -92.952 1.00 95.06 816 LEU A N 1
ATOM 6077 C CA . LEU A 1 816 ? 40.357 30.504 -93.818 1.00 95.06 816 LEU A CA 1
ATOM 6078 C C . LEU A 1 816 ? 41.722 30.332 -94.496 1.00 95.06 816 LEU A C 1
ATOM 6080 O O . LEU A 1 816 ? 42.741 30.192 -93.820 1.00 95.06 816 LEU A O 1
ATOM 6084 N N . GLY A 1 817 ? 41.744 30.316 -95.824 1.00 93.75 817 GLY A N 1
ATOM 6085 C CA . GLY A 1 817 ? 42.943 30.138 -96.632 1.00 93.75 817 GLY A CA 1
ATOM 6086 C C . GLY A 1 817 ? 43.382 31.426 -97.319 1.00 93.75 817 GLY A C 1
ATOM 6087 O O . GLY A 1 817 ? 42.566 32.156 -97.881 1.00 93.75 817 GLY A O 1
ATOM 6088 N N . THR A 1 818 ? 44.689 31.686 -97.320 1.00 94.19 818 THR A N 1
ATOM 6089 C CA . THR A 1 818 ? 45.312 32.724 -98.151 1.00 94.19 818 THR A CA 1
ATOM 6090 C C . THR A 1 818 ? 46.443 32.122 -98.973 1.00 94.19 818 THR A C 1
ATOM 6092 O O . THR A 1 818 ? 47.203 31.287 -98.488 1.00 94.19 818 THR A O 1
ATOM 6095 N N . ARG A 1 819 ? 46.582 32.536 -100.233 1.00 93.25 819 ARG A N 1
ATOM 6096 C CA . ARG A 1 819 ? 47.743 32.173 -101.060 1.00 93.25 819 ARG A CA 1
ATOM 6097 C C . ARG A 1 819 ? 48.120 33.312 -101.985 1.00 93.25 819 ARG A C 1
ATOM 6099 O O . ARG A 1 819 ? 47.267 34.121 -102.333 1.00 93.25 819 ARG A O 1
ATOM 6106 N N . GLY A 1 820 ? 49.353 33.355 -102.456 1.00 90.00 820 GLY A N 1
ATOM 6107 C CA . GLY A 1 820 ? 49.780 34.376 -103.410 1.00 90.00 820 GLY A CA 1
ATOM 6108 C C . GLY A 1 820 ? 51.183 34.122 -103.924 1.00 90.00 820 GLY A C 1
ATOM 6109 O O . GLY A 1 820 ? 51.934 33.375 -103.306 1.00 90.00 820 GLY A O 1
ATOM 6110 N N . TYR A 1 821 ? 51.526 34.730 -105.057 1.00 87.94 821 TYR A N 1
ATOM 6111 C CA . TYR A 1 821 ? 52.849 34.588 -105.668 1.00 87.94 821 TYR A CA 1
ATOM 6112 C C . TYR A 1 821 ? 53.780 35.710 -105.199 1.00 87.94 821 TYR A C 1
ATOM 6114 O O . TYR A 1 821 ? 53.382 36.877 -105.166 1.00 87.94 821 TYR A O 1
ATOM 6122 N N . THR A 1 822 ? 55.003 35.353 -104.812 1.00 83.69 822 THR A N 1
ATOM 6123 C CA . THR A 1 822 ? 56.028 36.279 -104.297 1.00 83.69 822 THR A CA 1
ATOM 6124 C C . THR A 1 822 ? 57.104 36.595 -105.330 1.00 83.69 822 THR A C 1
ATOM 6126 O O . THR A 1 822 ? 57.740 37.647 -105.252 1.00 83.69 822 THR A O 1
ATOM 6129 N N . ASP A 1 823 ? 57.287 35.722 -106.319 1.00 79.38 823 ASP A N 1
ATOM 6130 C CA . ASP A 1 823 ? 58.319 35.875 -107.339 1.00 79.38 823 ASP A CA 1
ATOM 6131 C C . ASP A 1 823 ? 57.867 36.803 -108.479 1.00 79.38 823 ASP A C 1
ATOM 6133 O O . ASP A 1 823 ? 56.697 36.861 -108.860 1.00 79.38 823 ASP A O 1
ATOM 6137 N N . ARG A 1 824 ? 58.815 37.532 -109.083 1.00 59.94 824 ARG A N 1
ATOM 6138 C CA . ARG A 1 824 ? 58.562 38.411 -110.241 1.00 59.94 824 ARG A CA 1
ATOM 6139 C C . ARG A 1 824 ? 58.543 37.604 -111.551 1.00 59.94 824 ARG A C 1
ATOM 6141 O O . ARG A 1 824 ? 59.408 37.795 -112.403 1.00 59.94 824 ARG A O 1
ATOM 6148 N N . GLY A 1 825 ? 57.585 36.685 -111.699 1.00 57.75 825 GLY A N 1
ATOM 6149 C CA . GLY A 1 825 ? 57.371 35.900 -112.926 1.00 57.75 825 GLY A CA 1
ATOM 6150 C C . GLY A 1 825 ? 57.058 36.758 -114.168 1.00 57.75 825 GLY A C 1
ATOM 6151 O O . GLY A 1 825 ? 56.808 37.963 -114.066 1.00 57.75 825 GLY A O 1
ATOM 6152 N N . ARG A 1 826 ? 57.078 36.146 -115.368 1.00 55.62 826 ARG A N 1
ATOM 6153 C CA . ARG A 1 826 ? 56.783 36.831 -116.647 1.00 55.62 826 ARG A CA 1
ATOM 6154 C C . ARG A 1 826 ? 55.399 37.491 -116.555 1.00 55.62 826 ARG A C 1
ATOM 6156 O O . ARG A 1 826 ? 54.395 36.796 -116.446 1.00 55.62 826 ARG A O 1
ATOM 6163 N N . LYS A 1 827 ? 55.344 38.829 -116.585 1.00 53.62 827 LYS A N 1
ATOM 6164 C CA . LYS A 1 827 ? 54.094 39.601 -116.488 1.00 53.62 827 LYS A CA 1
ATOM 6165 C C . LYS A 1 827 ? 53.178 39.259 -117.670 1.00 53.62 827 LYS A C 1
ATOM 6167 O O . LYS A 1 827 ? 53.393 39.752 -118.775 1.00 53.62 827 LYS A O 1
ATOM 6172 N N . SER A 1 828 ? 52.167 38.422 -117.434 1.00 48.12 828 SER A N 1
ATOM 6173 C CA . SER A 1 828 ? 51.043 38.264 -118.357 1.00 48.12 828 SER A CA 1
ATOM 6174 C C . SER A 1 828 ? 50.305 39.600 -118.476 1.00 48.12 828 SER A C 1
ATOM 6176 O O . SER A 1 828 ? 50.052 40.230 -117.446 1.00 48.12 828 SER A O 1
ATOM 6178 N N . PRO A 1 829 ? 49.894 40.029 -119.680 1.00 51.03 829 PRO A N 1
ATOM 6179 C CA . PRO A 1 829 ? 49.018 41.190 -119.846 1.00 51.03 829 PRO A CA 1
ATOM 6180 C C . PRO A 1 829 ? 47.625 40.990 -119.218 1.00 51.03 829 PRO A C 1
ATOM 6182 O O . PRO A 1 829 ? 46.899 41.961 -119.023 1.00 51.03 829 PRO A O 1
ATOM 6185 N N . ASN A 1 830 ? 47.255 39.751 -118.867 1.00 54.25 830 ASN A N 1
ATOM 6186 C CA . ASN A 1 830 ? 45.969 39.404 -118.264 1.00 54.25 830 ASN A CA 1
ATOM 6187 C C . ASN A 1 830 ? 46.147 39.035 -116.778 1.00 54.25 830 ASN A C 1
ATOM 6189 O O . ASN A 1 830 ? 47.070 38.302 -116.439 1.00 54.25 830 ASN A O 1
ATOM 6193 N N . ARG A 1 831 ? 45.250 39.541 -115.912 1.00 60.09 831 ARG A N 1
ATOM 6194 C CA . ARG A 1 831 ? 45.243 39.600 -114.421 1.00 60.09 831 ARG A CA 1
ATOM 6195 C C . ARG A 1 831 ? 45.406 38.281 -113.613 1.00 60.09 831 ARG A C 1
ATOM 6197 O O . ARG A 1 831 ? 44.905 38.177 -112.498 1.00 60.09 831 ARG A O 1
ATOM 6204 N N . SER A 1 832 ? 46.088 37.268 -114.124 1.00 64.56 832 SER A N 1
ATOM 6205 C CA . SER A 1 832 ? 46.448 36.032 -113.415 1.00 64.56 832 SER A CA 1
ATOM 6206 C C . SER A 1 832 ? 47.858 36.147 -112.813 1.00 64.56 832 SER A C 1
ATOM 6208 O O . SER A 1 832 ? 48.739 36.673 -113.484 1.00 64.56 832 SER A O 1
ATOM 6210 N N . CYS A 1 833 ? 48.062 35.629 -111.589 1.00 80.56 833 CYS A N 1
ATOM 6211 C CA . CYS A 1 833 ? 49.258 35.755 -110.714 1.00 80.56 833 CYS A CA 1
ATOM 6212 C C . CYS A 1 833 ? 49.213 36.913 -109.680 1.00 80.56 833 CYS A C 1
ATOM 6214 O O . CYS A 1 833 ? 50.165 37.680 -109.552 1.00 80.56 833 CYS A O 1
ATOM 6216 N N . LEU A 1 834 ? 48.117 37.054 -108.919 1.00 83.12 834 LEU A N 1
ATOM 6217 C CA . LEU A 1 834 ? 48.025 38.046 -107.835 1.00 83.12 834 LEU A CA 1
ATOM 6218 C C . LEU A 1 834 ? 48.953 37.724 -106.648 1.00 83.12 834 LEU A C 1
ATOM 6220 O O . LEU A 1 834 ? 49.224 36.561 -106.340 1.00 83.12 834 LEU A O 1
ATOM 6224 N N . SER A 1 835 ? 49.363 38.773 -105.930 1.00 84.88 835 SER A N 1
ATOM 6225 C CA . SER A 1 835 ? 50.115 38.668 -104.670 1.00 84.88 835 SER A CA 1
ATOM 6226 C C . SER A 1 835 ? 49.280 38.107 -103.511 1.00 84.88 835 SER A C 1
ATOM 6228 O O . SER A 1 835 ? 49.834 37.742 -102.471 1.00 84.88 835 SER A O 1
ATOM 6230 N N . ARG A 1 836 ? 47.950 38.030 -103.670 1.00 90.44 836 ARG A N 1
ATOM 6231 C CA . ARG A 1 836 ? 47.029 37.490 -102.667 1.00 90.44 836 ARG A CA 1
ATOM 6232 C C . ARG A 1 836 ? 45.705 37.028 -103.280 1.00 90.44 836 ARG A C 1
ATOM 6234 O O . ARG A 1 836 ? 45.100 37.739 -104.076 1.00 90.44 836 ARG A O 1
ATOM 6241 N N . TYR A 1 837 ? 45.257 35.863 -102.835 1.00 91.50 837 TYR A N 1
ATOM 6242 C CA . TYR A 1 837 ? 43.920 35.297 -102.963 1.00 91.50 837 TYR A CA 1
ATOM 6243 C C . TYR A 1 837 ? 43.468 34.856 -101.574 1.00 91.50 837 TYR A C 1
ATOM 6245 O O . TYR A 1 837 ? 44.283 34.360 -100.794 1.00 91.50 837 TYR A O 1
ATOM 6253 N N . GLU A 1 838 ? 42.176 34.979 -101.306 1.00 92.44 838 GLU A N 1
ATOM 6254 C CA . GLU A 1 838 ? 41.540 34.525 -100.069 1.00 92.44 838 GLU A CA 1
ATOM 6255 C C . GLU A 1 838 ? 40.386 33.593 -100.416 1.00 92.44 838 GLU A C 1
ATOM 6257 O O . GLU A 1 838 ? 39.714 33.786 -101.432 1.00 92.44 838 GLU A O 1
ATOM 6262 N N . PHE A 1 839 ? 40.210 32.538 -99.628 1.00 93.88 839 PHE A N 1
ATOM 6263 C CA . PHE A 1 839 ? 39.237 31.483 -99.894 1.00 93.88 839 PHE A CA 1
ATOM 6264 C C . PHE A 1 839 ? 38.948 30.683 -98.624 1.00 93.88 839 PHE A C 1
ATOM 6266 O O . PHE A 1 839 ? 39.747 30.663 -97.694 1.00 93.88 839 PHE A O 1
ATOM 6273 N N . ASN A 1 840 ? 37.815 29.986 -98.595 1.00 94.00 840 ASN A N 1
ATOM 6274 C CA . ASN A 1 840 ? 37.531 29.008 -97.549 1.00 94.00 840 ASN A CA 1
ATOM 6275 C C . ASN A 1 840 ? 38.060 27.638 -97.961 1.00 94.00 840 ASN A C 1
ATOM 6277 O O . ASN A 1 840 ? 38.000 27.256 -99.133 1.00 94.00 840 ASN A O 1
ATOM 6281 N N . VAL A 1 841 ? 38.562 26.907 -96.977 1.00 96.00 841 VAL A N 1
ATOM 6282 C CA . VAL A 1 841 ? 39.154 25.587 -97.134 1.00 96.00 841 VAL A CA 1
ATOM 6283 C C . VAL A 1 841 ? 38.437 24.623 -96.213 1.00 96.00 841 VAL A C 1
ATOM 6285 O O . VAL A 1 841 ? 38.221 24.910 -95.038 1.00 96.00 841 VAL A O 1
ATOM 6288 N N . THR A 1 842 ? 38.110 23.453 -96.737 1.00 95.12 842 THR A N 1
ATOM 6289 C CA . THR A 1 842 ? 37.537 22.365 -95.951 1.00 95.12 842 THR A CA 1
ATOM 6290 C C . THR A 1 842 ? 38.496 21.186 -95.981 1.00 95.12 842 THR A C 1
ATOM 6292 O O . THR A 1 842 ? 38.916 20.767 -97.060 1.00 95.12 842 THR A O 1
ATOM 6295 N N . VAL A 1 843 ? 38.835 20.672 -94.797 1.00 92.69 843 VAL A N 1
ATOM 6296 C CA . VAL A 1 843 ? 39.572 19.419 -94.610 1.00 92.69 843 VAL A CA 1
ATOM 6297 C C . VAL A 1 843 ? 38.622 18.399 -93.996 1.00 92.69 843 VAL A C 1
ATOM 6299 O O . VAL A 1 843 ? 38.078 18.623 -92.910 1.00 92.69 843 VAL A O 1
ATOM 6302 N N . ARG A 1 844 ? 38.371 17.306 -94.716 1.00 91.88 844 ARG A N 1
ATOM 6303 C CA . ARG A 1 844 ? 37.507 16.205 -94.272 1.00 91.88 844 ARG A CA 1
ATOM 6304 C C . ARG A 1 844 ? 38.122 14.880 -94.667 1.00 91.88 844 ARG A C 1
ATOM 6306 O O . ARG A 1 844 ? 38.422 14.689 -95.843 1.00 91.88 844 ARG A O 1
ATOM 6313 N N . ASN A 1 845 ? 38.233 13.959 -93.714 1.00 87.44 845 ASN A N 1
ATOM 6314 C CA . ASN A 1 845 ? 38.719 12.601 -93.952 1.00 87.44 845 ASN A CA 1
ATOM 6315 C C . ASN A 1 845 ? 40.062 12.585 -94.708 1.00 87.44 845 ASN A C 1
ATOM 6317 O O . ASN A 1 845 ? 40.237 11.815 -95.651 1.00 87.44 845 ASN A O 1
ATOM 6321 N N . GLY A 1 846 ? 40.982 13.483 -94.338 1.00 87.31 846 GLY A N 1
ATOM 6322 C CA . GLY A 1 846 ? 42.296 13.585 -94.982 1.00 87.31 846 GLY A CA 1
ATOM 6323 C C . GLY A 1 846 ? 42.288 14.190 -96.392 1.00 87.31 846 GLY A C 1
ATOM 6324 O O . GLY A 1 846 ? 43.281 14.081 -97.098 1.00 87.31 846 GLY A O 1
ATOM 6325 N N . VAL A 1 847 ? 41.200 14.836 -96.823 1.00 91.44 847 VAL A N 1
ATOM 6326 C CA . VAL A 1 847 ? 41.109 15.519 -98.125 1.00 91.44 847 VAL A CA 1
ATOM 6327 C C . VAL A 1 847 ? 40.913 17.014 -97.909 1.00 91.44 847 VAL A C 1
ATOM 6329 O O . VAL A 1 847 ? 39.987 17.421 -97.208 1.00 91.44 847 VAL A O 1
ATOM 6332 N N . ILE A 1 848 ? 41.751 17.833 -98.547 1.00 94.88 848 ILE A N 1
ATOM 6333 C CA . ILE A 1 848 ? 41.645 19.297 -98.557 1.00 94.88 848 ILE A CA 1
ATOM 6334 C C . ILE A 1 848 ? 40.991 19.774 -99.856 1.00 94.88 848 ILE A C 1
ATOM 6336 O O . ILE A 1 848 ? 41.397 19.371 -100.946 1.00 94.88 848 ILE A O 1
ATOM 6340 N N . THR A 1 849 ? 39.994 20.657 -99.759 1.00 95.69 849 THR A N 1
ATOM 6341 C CA . THR A 1 849 ? 39.310 21.255 -100.919 1.00 95.69 849 THR A CA 1
ATOM 6342 C C . THR A 1 849 ? 39.073 22.750 -100.750 1.00 95.69 849 THR A C 1
ATOM 6344 O O . THR A 1 849 ? 38.675 23.182 -99.667 1.00 95.69 849 THR A O 1
ATOM 6347 N N . PHE A 1 850 ? 39.261 23.529 -101.819 1.00 95.50 850 PHE A N 1
ATOM 6348 C CA . PHE A 1 850 ? 38.939 24.962 -101.858 1.00 95.50 850 PHE A CA 1
ATOM 6349 C C . PHE A 1 850 ? 38.750 25.500 -103.283 1.00 95.50 850 PHE A C 1
ATOM 6351 O O . PHE A 1 850 ? 39.109 24.845 -104.258 1.00 95.50 850 PHE A O 1
ATOM 6358 N N . TYR A 1 851 ? 38.200 26.709 -103.416 1.00 93.31 851 TYR A N 1
ATOM 6359 C CA . TYR A 1 851 ? 38.048 27.405 -104.699 1.00 93.31 851 TYR A CA 1
ATOM 6360 C C . TYR A 1 851 ? 38.881 28.686 -104.711 1.00 93.31 851 TYR A C 1
ATOM 6362 O O . TYR A 1 851 ? 38.773 29.512 -103.810 1.00 93.31 851 TYR A O 1
ATOM 6370 N N . SER A 1 852 ? 39.729 28.860 -105.718 1.00 90.81 852 SER A N 1
ATOM 6371 C CA . SER A 1 852 ? 40.608 30.024 -105.871 1.00 90.81 852 SER A CA 1
ATOM 6372 C C . SER A 1 852 ? 40.868 30.254 -107.358 1.00 90.81 852 SER A C 1
ATOM 6374 O O . SER A 1 852 ? 40.647 29.336 -108.126 1.00 90.81 852 SER A O 1
ATOM 6376 N N . ASP A 1 853 ? 41.266 31.458 -107.787 1.00 84.88 853 ASP A N 1
ATOM 6377 C CA . ASP A 1 853 ? 41.606 31.798 -109.192 1.00 84.88 853 ASP A CA 1
ATOM 6378 C C . ASP A 1 853 ? 40.714 31.204 -110.302 1.00 84.88 853 ASP A C 1
ATOM 6380 O O . ASP A 1 853 ? 41.188 30.854 -111.384 1.00 84.88 853 ASP A O 1
ATOM 6384 N N . ASN A 1 854 ? 39.405 31.150 -110.042 1.00 86.31 854 ASN A N 1
ATOM 6385 C CA . ASN A 1 854 ? 38.394 30.566 -110.922 1.00 86.31 854 ASN A CA 1
ATOM 6386 C C . ASN A 1 854 ? 38.590 29.058 -111.205 1.00 86.31 854 ASN A C 1
ATOM 6388 O O . ASN A 1 854 ? 38.313 28.580 -112.306 1.00 86.31 854 ASN A O 1
ATOM 6392 N N . ARG A 1 855 ? 39.126 28.328 -110.219 1.00 90.88 855 ARG A N 1
ATOM 6393 C CA . ARG A 1 855 ? 39.471 26.903 -110.258 1.00 90.88 855 ARG A CA 1
ATOM 6394 C C . ARG A 1 855 ? 39.143 26.231 -108.927 1.00 90.88 855 ARG A C 1
ATOM 6396 O O . ARG A 1 855 ? 39.329 26.809 -107.855 1.00 90.88 855 ARG A O 1
ATOM 6403 N N . SER A 1 856 ? 38.713 24.975 -108.978 1.00 92.38 856 SER A N 1
ATOM 6404 C CA . SER A 1 856 ? 38.635 24.126 -107.786 1.00 92.38 856 SER A CA 1
ATOM 6405 C C . SER A 1 856 ? 39.984 23.467 -107.527 1.00 92.38 856 SER A C 1
ATOM 6407 O O . SER A 1 856 ? 40.591 22.938 -108.457 1.00 92.38 856 SER A O 1
ATOM 6409 N N . TRP A 1 857 ? 40.410 23.445 -106.272 1.00 96.00 857 TRP A N 1
ATOM 6410 C CA . TRP A 1 857 ? 41.632 22.815 -105.794 1.00 96.00 857 TRP A CA 1
ATOM 6411 C C . TRP A 1 857 ? 41.279 21.669 -104.846 1.00 96.00 857 TRP A C 1
ATOM 6413 O O . TRP A 1 857 ? 40.426 21.825 -103.970 1.00 96.00 857 TRP A O 1
ATOM 6423 N N . ARG A 1 858 ? 41.948 20.530 -105.017 1.00 95.50 858 ARG A N 1
ATOM 6424 C CA . ARG A 1 858 ? 41.822 19.327 -104.195 1.00 95.50 858 ARG A CA 1
ATOM 6425 C C . ARG A 1 858 ? 43.199 18.707 -103.951 1.00 95.50 858 ARG A C 1
ATOM 6427 O O . ARG A 1 858 ? 44.018 18.670 -104.865 1.00 95.50 858 ARG A O 1
ATOM 6434 N N . GLY A 1 859 ? 43.439 18.202 -102.747 1.00 94.19 859 GLY A N 1
ATOM 6435 C CA . GLY A 1 859 ? 44.617 17.391 -102.429 1.00 94.19 859 GLY A CA 1
ATOM 6436 C C . GLY A 1 859 ? 44.456 16.627 -101.121 1.00 94.19 859 GLY A C 1
ATOM 6437 O O . GLY A 1 859 ? 43.338 16.504 -100.615 1.00 94.19 859 GLY A O 1
ATOM 6438 N N . ASP A 1 860 ? 45.570 16.151 -100.577 1.00 92.12 860 ASP A N 1
ATOM 6439 C CA . ASP A 1 860 ? 45.604 15.212 -99.455 1.00 92.12 860 ASP A CA 1
ATOM 6440 C C . ASP A 1 860 ? 46.185 15.857 -98.188 1.00 92.12 860 ASP A C 1
ATOM 6442 O O . ASP A 1 860 ? 47.060 16.728 -98.257 1.00 92.12 860 ASP A O 1
ATOM 6446 N N . VAL A 1 861 ? 45.684 15.419 -97.030 1.00 91.12 861 VAL A N 1
ATOM 6447 C CA . VAL A 1 861 ? 46.141 15.797 -95.689 1.00 91.12 861 VAL A CA 1
ATOM 6448 C C . VAL A 1 861 ? 46.473 14.537 -94.891 1.00 91.12 861 VAL A C 1
ATOM 6450 O O . VAL A 1 861 ? 45.587 13.746 -94.568 1.00 91.12 861 VAL A O 1
ATOM 6453 N N . GLY A 1 862 ? 47.750 14.348 -94.560 1.00 84.88 862 GLY A N 1
ATOM 6454 C CA . GLY A 1 862 ? 48.222 13.242 -93.734 1.00 84.88 862 GLY A CA 1
ATOM 6455 C C . GLY A 1 862 ? 47.742 13.337 -92.282 1.00 84.88 862 GLY A C 1
ATOM 6456 O O . GLY A 1 862 ? 47.430 14.416 -91.775 1.00 84.88 862 GLY A O 1
ATOM 6457 N N . ALA A 1 863 ? 47.738 12.202 -91.573 1.00 77.81 863 ALA A N 1
ATOM 6458 C CA . ALA A 1 863 ? 47.375 12.137 -90.150 1.00 77.81 863 ALA A CA 1
ATOM 6459 C C . ALA A 1 863 ? 48.289 12.992 -89.246 1.00 77.81 863 ALA A C 1
ATOM 6461 O O . ALA A 1 863 ? 47.905 13.363 -88.141 1.00 77.81 863 ALA A O 1
ATOM 6462 N N . ASP A 1 864 ? 49.487 13.328 -89.725 1.00 80.44 864 ASP A N 1
ATOM 6463 C CA . ASP A 1 864 ? 50.463 14.201 -89.071 1.00 80.44 864 ASP A CA 1
ATOM 6464 C C . ASP A 1 864 ? 50.301 15.695 -89.433 1.00 80.44 864 ASP A C 1
ATOM 6466 O O . ASP A 1 864 ? 51.152 16.520 -89.068 1.00 80.44 864 ASP A O 1
ATOM 6470 N N . GLY A 1 865 ? 49.241 16.023 -90.183 1.00 84.12 865 GLY A N 1
ATOM 6471 C CA . GLY A 1 865 ? 48.890 17.356 -90.661 1.00 84.12 865 GLY A CA 1
ATOM 6472 C C . GLY A 1 865 ? 49.562 17.777 -91.972 1.00 84.12 865 GLY A C 1
ATOM 6473 O O . GLY A 1 865 ? 49.364 18.916 -92.388 1.00 84.12 865 GLY A O 1
ATOM 6474 N N . SER A 1 866 ? 50.372 16.935 -92.622 1.00 89.25 866 SER A N 1
ATOM 6475 C CA . SER A 1 866 ? 51.045 17.284 -93.886 1.00 89.25 866 SER A CA 1
ATOM 6476 C C . SER A 1 866 ? 50.047 17.480 -95.036 1.00 89.25 866 SER A C 1
ATOM 6478 O O . SER A 1 866 ? 49.222 16.617 -95.288 1.00 89.25 866 SER A O 1
ATOM 6480 N N . ILE A 1 867 ? 50.108 18.612 -95.738 1.00 93.19 867 ILE A N 1
ATOM 6481 C CA . ILE A 1 867 ? 49.246 18.954 -96.878 1.00 93.19 867 ILE A CA 1
ATOM 6482 C C . ILE A 1 867 ? 50.050 18.835 -98.172 1.00 93.19 867 ILE A C 1
ATOM 6484 O O . ILE A 1 867 ? 51.101 19.471 -98.294 1.00 93.19 867 ILE A O 1
ATOM 6488 N N . SER A 1 868 ? 49.509 18.128 -99.167 1.00 92.06 868 SER A N 1
ATOM 6489 C CA . SER A 1 868 ? 50.050 18.102 -100.529 1.00 92.06 868 SER A CA 1
ATOM 6490 C C . SER A 1 868 ? 48.952 18.299 -101.576 1.00 92.06 868 SER A C 1
ATOM 6492 O O . SER A 1 868 ? 47.957 17.576 -101.604 1.00 92.06 868 SER A O 1
ATOM 6494 N N . LEU A 1 869 ? 49.126 19.286 -102.458 1.00 93.88 869 LEU A N 1
ATOM 6495 C CA . LEU A 1 869 ? 48.289 19.487 -103.642 1.00 93.88 869 LEU A CA 1
ATOM 6496 C C . LEU A 1 869 ? 49.169 19.540 -104.886 1.00 93.88 869 LEU A C 1
ATOM 6498 O O . LEU A 1 869 ? 50.207 20.198 -104.896 1.00 93.88 869 LEU A O 1
ATOM 6502 N N . SER A 1 870 ? 48.717 18.918 -105.970 1.00 92.06 870 SER A N 1
ATOM 6503 C CA . SER A 1 870 ? 49.416 18.924 -107.257 1.00 92.06 870 SER A CA 1
ATOM 6504 C C . SER A 1 870 ? 48.503 19.396 -108.384 1.00 92.06 870 SER A C 1
ATOM 6506 O O . SER A 1 870 ? 47.285 19.491 -108.229 1.00 92.06 870 SER A O 1
ATOM 6508 N N . ARG A 1 871 ? 49.086 19.637 -109.562 1.00 91.69 871 ARG A N 1
ATOM 6509 C CA . ARG A 1 871 ? 48.388 20.037 -110.793 1.00 91.69 871 ARG A CA 1
ATOM 6510 C C . ARG A 1 871 ? 47.166 19.168 -111.113 1.00 91.69 871 ARG A C 1
ATOM 6512 O O . ARG A 1 871 ? 46.192 19.686 -111.649 1.00 91.69 871 ARG A O 1
ATOM 6519 N N . SER A 1 872 ? 47.227 17.872 -110.800 1.00 90.25 872 SER A N 1
ATOM 6520 C CA . SER A 1 872 ? 46.143 16.912 -111.050 1.00 90.25 872 SER A CA 1
ATOM 6521 C C . SER A 1 872 ? 44.877 17.194 -110.230 1.00 90.25 872 SER A C 1
ATOM 6523 O O . SER A 1 872 ? 43.777 16.887 -110.678 1.00 90.25 872 SER A O 1
ATOM 6525 N N . GLY A 1 873 ? 45.022 17.836 -109.068 1.00 89.06 873 GLY A N 1
ATOM 6526 C CA . GLY A 1 873 ? 43.924 18.210 -108.181 1.00 89.06 873 GLY A CA 1
ATOM 6527 C C . GLY A 1 873 ? 43.291 19.568 -108.491 1.00 89.06 873 GLY A C 1
ATOM 6528 O O . GLY A 1 873 ? 42.480 20.048 -107.704 1.00 89.06 873 GLY A O 1
ATOM 6529 N N . ILE A 1 874 ? 43.656 20.217 -109.602 1.00 92.81 874 ILE A N 1
ATOM 6530 C CA . ILE A 1 874 ? 43.174 21.554 -109.973 1.00 92.81 874 ILE A CA 1
ATOM 6531 C C . ILE A 1 874 ? 42.278 21.451 -111.210 1.00 92.81 874 ILE A C 1
ATOM 6533 O O . ILE A 1 874 ? 42.704 20.911 -112.229 1.00 92.81 874 ILE A O 1
ATOM 6537 N N . SER A 1 875 ? 41.066 22.013 -111.159 1.00 89.94 875 SER A N 1
ATOM 6538 C CA . SER A 1 875 ? 40.109 21.979 -112.276 1.00 89.94 875 SER A CA 1
ATOM 6539 C C . SER A 1 875 ? 39.550 23.371 -112.623 1.00 89.94 875 SER A C 1
ATOM 6541 O O . SER A 1 875 ? 39.033 24.042 -111.725 1.00 89.94 875 SER A O 1
ATOM 6543 N N . PRO A 1 876 ? 39.617 23.817 -113.899 1.00 87.50 876 PRO A N 1
ATOM 6544 C CA . PRO A 1 876 ? 40.329 23.171 -115.010 1.00 87.50 876 PRO A CA 1
ATOM 6545 C C . PRO A 1 876 ? 41.861 23.173 -114.791 1.00 87.50 876 PRO A C 1
ATOM 6547 O O . PRO A 1 876 ? 42.395 24.118 -114.195 1.00 87.50 876 PRO A O 1
ATOM 6550 N N . PRO A 1 877 ? 42.596 22.142 -115.258 1.00 85.56 877 PRO A N 1
ATOM 6551 C CA . PRO A 1 877 ? 44.022 22.000 -114.965 1.00 85.56 877 PRO A CA 1
ATOM 6552 C C . PRO A 1 877 ? 44.857 23.131 -115.594 1.00 85.56 877 PRO A C 1
ATOM 6554 O O . PRO A 1 877 ? 44.576 23.578 -116.707 1.00 85.56 877 PRO A O 1
ATOM 6557 N N . PRO A 1 878 ? 45.891 23.655 -114.904 1.00 85.19 878 PRO A N 1
ATOM 6558 C CA . PRO A 1 878 ? 46.767 24.683 -115.470 1.00 85.19 878 PRO A CA 1
ATOM 6559 C C . PRO A 1 878 ? 47.616 24.128 -116.609 1.00 85.19 878 PRO A C 1
ATOM 6561 O O . PRO A 1 878 ? 47.963 22.952 -116.609 1.00 85.19 878 PRO A O 1
ATOM 6564 N N . ASN A 1 879 ? 48.016 24.981 -117.553 1.00 84.69 879 ASN A N 1
ATOM 6565 C CA . ASN A 1 879 ? 48.970 24.601 -118.606 1.00 84.69 879 ASN A CA 1
ATOM 6566 C C . AS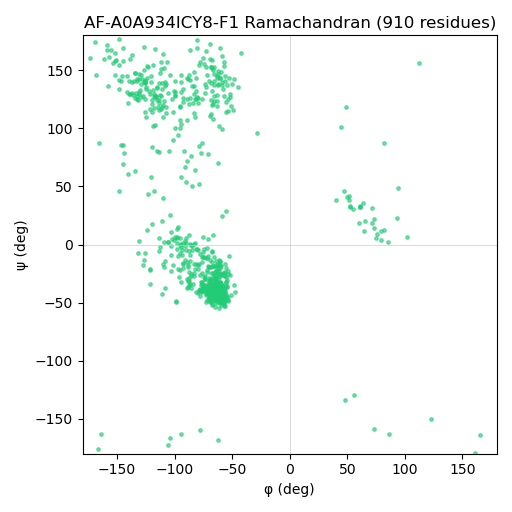N A 1 879 ? 50.391 24.395 -118.062 1.00 84.69 879 ASN A C 1
ATOM 6568 O O . ASN A 1 879 ? 51.214 23.746 -118.697 1.00 84.69 879 ASN A O 1
ATOM 6572 N N . HIS A 1 880 ? 50.663 24.939 -116.879 1.00 86.12 880 HIS A N 1
ATOM 6573 C CA . HIS A 1 880 ? 51.961 24.927 -116.225 1.00 86.12 880 HIS A CA 1
ATOM 6574 C C . HIS A 1 880 ? 51.916 24.051 -114.976 1.00 86.12 880 HIS A C 1
ATOM 6576 O O . HIS A 1 880 ? 50.868 23.918 -114.338 1.00 86.12 880 HIS A O 1
ATOM 6582 N N . GLU A 1 881 ? 53.053 23.458 -114.623 1.00 89.00 881 GLU A N 1
ATOM 6583 C CA . GLU A 1 881 ? 53.199 22.719 -113.372 1.00 89.00 881 GLU A CA 1
ATOM 6584 C C . GLU A 1 881 ? 52.803 23.600 -112.185 1.00 89.00 881 GLU A C 1
ATOM 6586 O O . GLU A 1 881 ? 53.083 24.799 -112.173 1.00 89.00 881 GLU A O 1
ATOM 6591 N N . THR A 1 882 ? 52.063 23.031 -111.233 1.00 91.06 882 THR A N 1
ATOM 6592 C CA . THR A 1 882 ? 51.569 23.739 -110.049 1.00 91.06 882 THR A CA 1
ATOM 6593 C C . THR A 1 882 ? 51.475 22.772 -108.881 1.00 91.06 882 THR A C 1
ATOM 6595 O O . THR A 1 882 ? 50.945 21.674 -109.057 1.00 91.06 882 THR A O 1
ATOM 6598 N N . TRP A 1 883 ? 51.954 23.168 -107.706 1.00 93.31 883 TRP A N 1
ATOM 6599 C CA . TRP A 1 883 ? 51.830 22.379 -106.481 1.00 93.31 883 TRP A CA 1
ATOM 6600 C C . TRP A 1 883 ? 51.812 23.266 -105.232 1.00 93.31 883 TRP A C 1
ATOM 6602 O O . TRP A 1 883 ? 52.276 24.406 -105.265 1.00 93.31 883 TRP A O 1
ATOM 6612 N N . ILE A 1 884 ? 51.258 22.736 -104.141 1.00 95.31 884 ILE A N 1
ATOM 6613 C CA . ILE A 1 884 ? 51.275 23.329 -102.799 1.00 95.31 884 ILE A CA 1
ATOM 6614 C C . ILE A 1 884 ? 51.742 22.265 -101.813 1.00 95.31 884 ILE A C 1
ATOM 6616 O O . ILE A 1 884 ? 51.202 21.161 -101.817 1.00 95.31 884 ILE A O 1
ATOM 6620 N N . ASN A 1 885 ? 52.673 22.630 -100.934 1.00 94.06 885 ASN A N 1
ATOM 6621 C CA . ASN A 1 885 ? 53.058 21.825 -99.779 1.00 94.06 885 ASN A CA 1
ATOM 6622 C C . ASN A 1 885 ? 52.969 22.679 -98.509 1.00 94.06 885 ASN A C 1
ATOM 6624 O O . ASN A 1 885 ? 53.543 23.765 -98.449 1.00 94.06 885 ASN A O 1
ATOM 6628 N N . ALA A 1 886 ? 52.257 22.199 -97.493 1.00 93.00 886 ALA A N 1
ATOM 6629 C CA . ALA A 1 886 ? 52.096 22.888 -96.209 1.00 93.00 886 ALA A CA 1
ATOM 6630 C C . ALA A 1 886 ? 51.951 21.870 -95.070 1.00 93.00 886 ALA A C 1
ATOM 6632 O O . ALA A 1 886 ? 51.903 20.667 -95.315 1.00 93.00 886 ALA A O 1
ATOM 6633 N N . ARG A 1 887 ? 51.860 22.323 -93.817 1.00 90.44 887 ARG A N 1
ATOM 6634 C CA . ARG A 1 887 ? 51.537 21.445 -92.683 1.00 90.44 887 ARG A CA 1
ATOM 6635 C C . ARG A 1 887 ? 50.616 22.137 -91.689 1.00 90.44 887 ARG A C 1
ATOM 6637 O O . ARG A 1 887 ? 50.912 23.249 -91.269 1.00 90.44 887 ARG A O 1
ATOM 6644 N N . ILE A 1 888 ? 49.536 21.464 -91.295 1.00 88.25 888 ILE A N 1
ATOM 6645 C CA . ILE A 1 888 ? 48.628 21.905 -90.235 1.00 88.25 888 ILE A CA 1
ATOM 6646 C C . ILE A 1 888 ? 49.248 21.574 -88.877 1.00 88.25 888 ILE A C 1
ATOM 6648 O O . ILE A 1 888 ? 49.502 20.411 -88.567 1.00 88.25 888 ILE A O 1
ATOM 6652 N N . GLN A 1 889 ? 49.449 22.594 -88.050 1.00 83.38 889 GLN A N 1
ATOM 6653 C CA . GLN A 1 889 ? 49.840 22.483 -86.650 1.00 83.38 889 GLN A CA 1
ATOM 6654 C C . GLN A 1 889 ? 49.005 23.463 -85.826 1.00 83.38 889 GLN A C 1
ATOM 6656 O O . GLN A 1 889 ? 48.899 24.637 -86.168 1.00 83.38 889 GLN A O 1
ATOM 6661 N N . ASN A 1 890 ? 48.376 22.979 -84.750 1.00 82.12 890 ASN A N 1
ATOM 6662 C CA . ASN A 1 890 ? 47.565 23.797 -83.837 1.00 82.12 890 ASN A CA 1
ATOM 6663 C C . ASN A 1 890 ? 46.495 24.656 -84.543 1.00 82.12 890 ASN A C 1
ATOM 6665 O O . ASN A 1 890 ? 46.250 25.800 -84.173 1.00 82.12 890 ASN A O 1
ATOM 6669 N N . GLY A 1 891 ? 45.864 24.110 -85.587 1.00 81.56 891 GLY A N 1
ATOM 6670 C CA . GLY A 1 891 ? 44.841 24.824 -86.355 1.00 81.56 891 GLY A CA 1
ATOM 6671 C C . GLY A 1 891 ? 45.382 25.890 -87.316 1.00 81.56 891 GLY A C 1
ATOM 6672 O O . GLY A 1 891 ? 44.589 26.624 -87.894 1.00 81.56 891 GLY A O 1
ATOM 6673 N N . GLN A 1 892 ? 46.691 25.976 -87.540 1.00 87.19 892 GLN A N 1
ATOM 6674 C CA . GLN A 1 892 ? 47.297 26.864 -88.534 1.00 87.19 892 GLN A CA 1
ATOM 6675 C C . GLN A 1 892 ? 48.144 26.071 -89.526 1.00 87.19 892 GLN A C 1
ATOM 6677 O O . GLN A 1 892 ? 48.658 25.011 -89.187 1.00 87.19 892 GLN A O 1
ATOM 6682 N N . ALA A 1 893 ? 48.307 26.576 -90.745 1.00 89.88 893 ALA A N 1
ATOM 6683 C CA . ALA A 1 893 ? 49.297 26.064 -91.685 1.00 89.88 893 ALA A CA 1
ATOM 6684 C C . ALA A 1 893 ? 50.033 27.219 -92.359 1.00 89.88 893 ALA A C 1
ATOM 6686 O O . ALA A 1 893 ? 49.405 28.207 -92.735 1.00 89.88 893 ALA A O 1
ATOM 6687 N N . ASP A 1 894 ? 51.338 27.064 -92.557 1.00 90.38 894 ASP A N 1
ATOM 6688 C CA . ASP A 1 894 ? 52.139 27.887 -93.466 1.00 90.38 894 ASP A CA 1
ATOM 6689 C C . ASP A 1 894 ? 52.914 26.946 -94.394 1.00 90.38 894 ASP A C 1
ATOM 6691 O O . ASP A 1 894 ? 53.322 25.848 -94.001 1.00 90.38 894 ASP A O 1
ATOM 6695 N N . GLY A 1 895 ? 53.045 27.331 -95.653 1.00 91.94 895 GLY A N 1
ATOM 6696 C CA . GLY A 1 895 ? 53.507 26.452 -96.708 1.00 91.94 895 GLY A CA 1
ATOM 6697 C C . GLY A 1 895 ? 53.815 27.186 -97.997 1.00 91.94 895 GLY A C 1
ATOM 6698 O O . GLY A 1 895 ? 53.593 28.390 -98.145 1.00 91.94 895 GLY A O 1
ATOM 6699 N N . THR A 1 896 ? 54.347 26.436 -98.951 1.00 92.50 896 THR A N 1
ATOM 6700 C CA . THR A 1 896 ? 54.838 26.958 -100.220 1.00 92.50 896 THR A CA 1
ATOM 6701 C C . THR A 1 896 ? 53.920 26.559 -101.363 1.00 92.50 896 THR A C 1
ATOM 6703 O O . THR A 1 896 ? 53.402 25.445 -101.431 1.00 92.50 896 THR A O 1
ATOM 6706 N N . LEU A 1 897 ? 53.715 27.509 -102.269 1.00 92.88 897 LEU A N 1
ATOM 6707 C CA . LEU A 1 897 ? 53.019 27.348 -103.538 1.00 92.88 897 LEU A CA 1
ATOM 6708 C C . LEU A 1 897 ? 54.045 27.547 -104.653 1.00 92.88 897 LEU A C 1
ATOM 6710 O O . LEU A 1 897 ? 54.848 28.474 -104.596 1.00 92.88 897 LEU A O 1
ATOM 6714 N N . TYR A 1 898 ? 53.980 26.738 -105.700 1.00 92.06 898 TYR A N 1
ATOM 6715 C CA . TYR A 1 898 ? 54.772 26.944 -106.907 1.00 92.06 898 TYR A CA 1
ATOM 6716 C C . TYR A 1 898 ? 53.897 26.817 -108.144 1.00 92.06 898 TYR A C 1
ATOM 6718 O O . TYR A 1 898 ? 53.027 25.949 -108.215 1.00 92.06 898 TYR A O 1
ATOM 6726 N N . ASN A 1 899 ? 54.143 27.671 -109.135 1.00 88.44 899 ASN A N 1
ATOM 6727 C CA . ASN A 1 899 ? 53.582 27.560 -110.472 1.00 88.44 899 ASN A CA 1
ATOM 6728 C C . ASN A 1 899 ? 54.666 27.897 -111.506 1.00 88.44 899 ASN A C 1
ATOM 6730 O O . ASN A 1 899 ? 55.282 28.955 -111.419 1.00 88.44 899 ASN A O 1
ATOM 6734 N N . ALA A 1 900 ? 54.873 27.057 -112.523 1.00 85.94 900 ALA A N 1
ATOM 6735 C CA . ALA A 1 900 ? 55.973 27.252 -113.480 1.00 85.94 900 ALA A CA 1
ATOM 6736 C C . ALA A 1 900 ? 55.847 28.521 -114.360 1.00 85.94 900 ALA A C 1
ATOM 6738 O O . ALA A 1 900 ? 56.804 28.896 -115.035 1.00 85.94 900 ALA A O 1
ATOM 6739 N N . TYR A 1 901 ? 54.693 29.199 -114.354 1.00 83.50 901 TYR A N 1
ATOM 6740 C CA . TYR A 1 901 ? 54.497 30.497 -115.006 1.00 83.50 901 TYR A CA 1
ATOM 6741 C C . TYR A 1 901 ? 54.594 31.677 -114.028 1.00 83.50 901 TYR A C 1
ATOM 6743 O O . TYR A 1 901 ? 55.308 32.642 -114.301 1.00 83.50 901 TYR A O 1
ATOM 6751 N N . CYS A 1 902 ? 53.896 31.604 -112.890 1.00 81.31 902 CYS A N 1
ATOM 6752 C CA . CYS A 1 902 ? 53.852 32.685 -111.898 1.00 81.31 902 CYS A CA 1
ATOM 6753 C C . CYS A 1 902 ? 55.065 32.714 -110.943 1.00 81.31 902 CYS A C 1
ATOM 6755 O O . CYS A 1 902 ? 55.289 33.735 -110.300 1.00 81.31 902 CYS A O 1
ATOM 6757 N N . GLY A 1 903 ? 55.839 31.630 -110.849 1.00 87.00 903 GLY A N 1
ATOM 6758 C CA . GLY A 1 903 ? 56.924 31.454 -109.879 1.00 87.00 903 GLY A CA 1
ATOM 6759 C C . GLY A 1 903 ? 56.455 30.902 -108.526 1.00 87.00 903 GLY A C 1
ATOM 6760 O O . GLY A 1 903 ? 55.371 30.319 -108.414 1.00 87.00 903 GLY A O 1
ATOM 6761 N N . GLY A 1 904 ? 57.300 31.054 -107.506 1.00 88.19 904 GLY A N 1
ATOM 6762 C CA . GLY A 1 904 ? 57.034 30.677 -106.121 1.00 88.19 904 GLY A CA 1
ATOM 6763 C C . GLY A 1 904 ? 56.091 31.634 -105.386 1.00 88.19 904 GLY A C 1
ATOM 6764 O O . GLY A 1 904 ? 55.869 32.784 -105.782 1.00 88.19 904 GLY A O 1
ATOM 6765 N N . GLY A 1 905 ? 55.508 31.131 -104.304 1.00 91.69 905 GLY A N 1
ATOM 6766 C CA . GLY A 1 905 ? 54.505 31.804 -103.497 1.00 91.69 905 GLY A CA 1
ATOM 6767 C C . GLY A 1 905 ? 54.266 31.130 -102.147 1.00 91.69 905 GLY A C 1
ATOM 6768 O O . GLY A 1 905 ? 54.912 30.142 -101.797 1.00 91.69 905 GLY A O 1
ATOM 6769 N N . TYR A 1 906 ? 53.302 31.659 -101.397 1.00 93.19 906 TYR A N 1
ATOM 6770 C CA . TYR A 1 906 ? 52.903 31.157 -100.079 1.00 93.19 906 TYR A CA 1
ATOM 6771 C C . TYR A 1 906 ? 51.500 30.549 -100.109 1.00 93.19 906 TYR A C 1
ATOM 6773 O O . TYR A 1 906 ? 50.668 30.906 -100.949 1.00 93.19 906 TYR A O 1
ATOM 6781 N N . PHE A 1 907 ? 51.230 29.674 -99.144 1.00 96.19 907 PHE A N 1
ATOM 6782 C CA . PHE A 1 907 ? 49.918 29.118 -98.840 1.00 96.19 907 PHE A CA 1
ATOM 6783 C C . PHE A 1 907 ? 49.752 29.030 -97.323 1.00 96.19 907 PHE A C 1
ATOM 6785 O O . PHE A 1 907 ? 50.548 28.382 -96.652 1.00 96.19 907 PHE A O 1
ATOM 6792 N N . ARG A 1 908 ? 48.721 29.677 -96.778 1.00 95.62 908 ARG A N 1
ATOM 6793 C CA . ARG A 1 908 ? 48.459 29.728 -95.338 1.00 95.62 908 ARG A CA 1
ATOM 6794 C C . ARG A 1 908 ? 47.024 29.380 -95.014 1.00 95.62 908 ARG A C 1
ATOM 6796 O O . ARG A 1 908 ? 46.122 29.819 -95.725 1.00 95.62 908 ARG A O 1
ATOM 6803 N N . LEU A 1 909 ? 46.828 28.665 -93.911 1.00 94.62 909 LEU A N 1
ATOM 6804 C CA . LEU A 1 909 ? 45.522 28.323 -93.355 1.00 94.62 909 LEU A CA 1
ATOM 6805 C C . LEU A 1 909 ? 45.419 28.789 -91.905 1.00 94.62 909 LEU A C 1
ATOM 6807 O O . LEU A 1 909 ? 46.366 28.633 -91.138 1.00 94.62 909 LEU A O 1
ATOM 6811 N N . THR A 1 910 ? 44.235 29.248 -91.517 1.00 91.69 910 THR A N 1
ATOM 6812 C CA . THR A 1 910 ? 43.861 29.495 -90.119 1.00 91.69 910 THR A CA 1
ATOM 6813 C C . THR A 1 910 ? 42.504 28.855 -89.864 1.00 91.69 910 THR A C 1
ATOM 6815 O O . THR A 1 910 ? 41.561 29.127 -90.602 1.00 91.69 910 THR A O 1
ATOM 6818 N N . ARG A 1 911 ? 42.390 27.978 -88.862 1.00 89.31 911 ARG A N 1
ATOM 6819 C CA . ARG A 1 911 ? 41.139 27.283 -88.526 1.00 89.31 911 ARG A CA 1
ATOM 6820 C C . ARG A 1 911 ? 40.071 28.296 -88.115 1.00 89.31 911 ARG A C 1
ATOM 6822 O O . ARG A 1 911 ? 40.389 29.257 -87.416 1.00 89.31 911 ARG A O 1
ATOM 6829 N N . GLN A 1 912 ? 38.849 28.077 -88.594 1.00 79.81 912 GLN A N 1
ATOM 6830 C CA . GLN A 1 912 ? 37.672 28.863 -88.219 1.00 79.81 912 GLN A CA 1
ATOM 6831 C C . GLN A 1 912 ? 37.119 28.445 -86.862 1.00 79.81 912 GLN A C 1
ATOM 6833 O O . GLN A 1 912 ? 37.204 27.235 -86.538 1.00 79.81 912 GLN A O 1
#

Mean predicted aligned error: 22.25 Å

pLDDT: mean 81.03, std 14.55, range [32.34, 98.44]

Radius of gyration: 55.98 Å; Cα contacts (8 Å, |Δi|>4): 1407; chains: 1; bounding box: 111×108×177 Å

Secondary structure (DSSP, 8-state):
----SSHHHHHHHHHHHHHHHHHGGGSS-STTTSTTHHHHHHHHHTTEEEEEEE----SSSPPPTTHHHHHHHHHHHHHHTT---GGGEEEEES--HHHHHHHH-SBTTB---TTT-----TT-EEEEEEEEEEEE-TTTTT-S-STTS-EEEPPTT--TT-HHHHSEEHHHHHHHHHHHHHHH-TTSEEEEEEEEE-SSB-TTS-BSSTTS------S---PPP---S-EEEEESS-TTS---EETTTTEEHHHHHHHHIIIIIIIIIIS--SSEEEHHHHHHHHHHHHHHHHHHTT------EEE-SS--EEEE---SPPP---HHHHHHHHHHHHHHHHS-TT-HHHHHHHHHHHHHHHHHHGGGGGGGHHHHHHHHHHHHHHHHHHHHHHHHHHHHHTTT-HHHHHT-TT--S-HHHHHHHHHH--TTSHHHHHHH-TTSGGGS---SS-HHHHHHHHHHHHHHHTSSHHHHHHHHH-HHHHHH-HHHHHHHHHHHHHHHHHT--SSPPPTT-TTSGGGGTHHHHHHHHHHHHHHHHHHHHHHHSSS-HHHHHHHHHH-TT-TTHHHHHHHHHHHHHHHHHHHHT--SHHHHHHHHHHHHHHHHHHGGGS-HHHHHHHHHHHHHTTS--HHHHHHHHHHTHHHHHHHHHHH-TTSTTHHHHHHHHHHHHHHHHHHTS-TT-HHHHHHHHHHTTT-HHHHHHHHHHHHHHHHHHHHHHHTTTTT-HHHHHHHHHHHHHHHTTT-HHHHHHHHHHHHHHHHHHHHHHHHHTTTT-HHHHHHHHHHHTTT-HHHHHHHHHHHHTTSPPP--EEEEEEEEE-S-----SSS-S-S-EEEEEEEETTEEEEEETTEEEEEEE-TT-EEEEEGGGEESPPSS-EEEEEEEETTEEEEEEEETTTEEEEEEEEE-